Protein AF-F2UYI5-F1 (afdb_monomer_lite)

Foldseek 3Di:
DDDDDDDDDDDDDDDDDDDDDDDDDDDDDDDDDDDDDDDDDDDDDDDDDDDDDDDDDDDDDDDDDDDDDDDDDDDDDDDDDDDDDDDDDDDDDDDDDDDDDDDDDDDDDDDDDDDDDDDDDDDDDDDDDDDDDDDDDDDDDDDDDDDDDDDDDDDDDDDDDDDDDDDDDDDDDDDDDDDDDDDDDDDDDDDDYYDDDDDDDDDDDDDDDDDDDDDDDDDDDDDDDDDPPDDDDDDDDDDDDDPPQLVPQDLDPDDDDFDDDDDDDDDDDDDDDDDDDDDDDDDDDDDDDDDDDDDDDDDDDDPDPDDDDPPFFAWDQLAFWKKKFFLDFLLLFADQDPLLVVLLVVLVVLVVVLVVLLVVQLVVLVVCLVVDDPVLNVLSVQQSVQSVVLHQSPDDPVSLVVDDPVNSVSNVVSNVSSVVSVVSLVVSLVSQVVSLVVLLVSLVVSCVPPCLLLQCLQSPLVLSLCCVVPNQPCVPLSSLLNSSQLSCQRFPHRPFGFSSMAMDRAADAFAWFKDKAFWPVLLQLVLLVLVLVLPLQFLWKKKFFFKDFAFDFDDDPPVVPDDDDDDPDDPGGFIKTWAWDWAAEQQWIFIFIDIDGCPVQVVLVCLLQVPDRIDIGRSVSSLVSCDDPCSSVVVSVCSVVRRMDTAQQDFQPDRRLVSSLRRGHPVVCVVCVVVSVCSSCLRVQSVPDDSNSSSVSQVVVVVVSVVRDPDQRNHPHRHQSMGMHIHANDHHHDCCVLVLVVVVVSLVSVLQLLQKFFALLQLVLLVLCCSRQNAFGKALQVLSSLSNVLPDPVDDPSSVVRVVCLVVDDRHNVRSPAFLDLAAFFRWKKWKKFWWDLEPVCVSVSHGFIEGADIDDLLCQVVLLCDVRNDDVSLVSSLVSNCVQSVHVAEAEAQPLNRIINSSSSSDDSHQHAADPPHHDDPRHDYSSQWMWTADNVRSYIFIAHPVGTHYYGYNGPDPLVSGHRSSSVVVCSHHSIRGDRLQHANNVVVCPDPPDDDDQAKDWDDFDDDSRYTSHFTKIKHFVVVLLVLLDPSLSSVLSSLVVVCVVVVNDQWWWKWFFADDPDPRGPTDDTGIARSNRSSRSSSVNSPDDPRTGMMMTTDSRNDSSGAHDQHPVGRGGHMIMIGMIGGHGPPPPDD

Sequence (1139 aa):
MAAPHHHRPQVPPDRRSDRHPAPAPAGPRAQLGLPGPGRLRVRGRGHGAQLLGRGTPPGGPGLRHGGGDPAGEHPAARVLARHRRRLPGHPHPRTGGGAHVLGDPHRLRRPYRLLPGALPERADHAGPGRHLLRRRRLRTGGGRRLGLDGNGAPGGPDPVRLPAHHARHQPQPPHPVRRRRRGRGGHRLGQPARALHVRAALHPDAPAAAAGPGRHAARGALGLLHLRAGVLSSRTGGLRDEHCMDRLLAVRPLERFPPMTQPVLSRAGASPSQQPQPQPVSAVTPGEPIPSAPTSAVPAPVPAPEPEPPALAQPAVALPTLVRLGGLPVRAVPETSAAVIGTLDYLRRLDEVLDGAADQLLDPLYEIVPTLDKAERRPVLRAKRCVFQGRATDLSEEVLAALPAELRALLERWDALVARKEETRARLAVLVDVDLDRSRELLAAGLDEPGYQEALAIAAPALVSTLAARGRRLEDPRVLRTLYTLATRAALKTSPFSGLTTVNEAGQPSSGRSHRMVATHLAYRILSATAQDLAADGALYLEPAPVRRSYSAAPGPDMAGAYGQYPSREVEAEALTVVGEHEYGNGMVFRQETIQPARWLQETHDALTGGGMHAVLSVRDACERVGGADPRLRLERMLASGAIVPHVPWYRGENPFPLLAASLSPEQQRQWGKDLAWLARLDDAVGAADGPGRAELLNRTVRLAERVFPDGELGERPSGFLYEDRESTRSWVDPLEDAPFEQDVKTLGELADPWVARSHIYDLMVARFVSLFGNGGVCKDPLAFFMTIAHAPDGDQEMLRAAGLDYAAGPNEERAALSGGLSGSPRHLGAFLQPVAPSARTYAAGGGLTVVNAFTNANGSLQARFHRLLGSGFRERLATRIRTSWGTERVLEIQASTECNTGQAVSCGLLPPLGLPGEPGAPEAVPLSSLRLVHDPATSTLFLADDAGPVGLAYLGLTPQYLLGGYLSWLVLLSDPWSRLPPFADHWTSRRRDLNGPLPDEVMHSERTVAGRLVTRRESWTFPAHQIAPLMDRDLTTTLLHMDDLRKQWGIPTEVFVHQHMPSQGATFDQHKPRYVDLTSPVSLLALRGWIDPGAAHISFVEALPARGEALGLTQDGEPTVAEYLVGLQWPKNLGGMA

Radius of gyration: 42.3 Å; chains: 1; bounding box: 132×135×116 Å

Structure (mmCIF, N/CA/C/O backbone):
data_AF-F2UYI5-F1
#
_entry.id   AF-F2UYI5-F1
#
loop_
_atom_site.group_PDB
_atom_site.id
_atom_site.type_symbol
_atom_site.label_atom_id
_atom_site.label_alt_id
_atom_site.label_comp_id
_atom_site.label_asym_id
_atom_site.label_entity_id
_atom_site.label_seq_id
_atom_site.pdbx_PDB_ins_code
_atom_site.Cartn_x
_atom_site.Cartn_y
_atom_site.Cartn_z
_atom_site.occupancy
_atom_site.B_iso_or_equiv
_atom_site.auth_seq_id
_atom_site.auth_comp_id
_atom_site.auth_asym_id
_atom_site.auth_atom_id
_atom_site.pdbx_PDB_model_num
ATOM 1 N N . MET A 1 1 ? 53.682 -23.668 -13.850 1.00 30.06 1 MET A N 1
ATOM 2 C CA . MET A 1 1 ? 55.110 -23.549 -14.242 1.00 30.06 1 MET A CA 1
ATOM 3 C C . MET A 1 1 ? 55.295 -22.275 -15.061 1.00 30.06 1 MET A C 1
ATOM 5 O O . MET A 1 1 ? 54.319 -21.841 -15.649 1.00 30.06 1 MET A O 1
ATOM 9 N N . ALA A 1 2 ? 56.516 -21.728 -15.095 1.00 29.53 2 ALA A N 1
ATOM 10 C CA . ALA A 1 2 ? 57.028 -20.750 -16.072 1.00 29.53 2 ALA A CA 1
ATOM 11 C C . ALA A 1 2 ? 56.199 -19.474 -16.390 1.00 29.53 2 ALA A C 1
ATOM 13 O O . ALA A 1 2 ? 55.377 -19.443 -17.298 1.00 29.53 2 ALA A O 1
ATOM 14 N N . ALA A 1 3 ? 56.564 -18.374 -15.725 1.00 33.53 3 ALA A N 1
ATOM 15 C CA . ALA A 1 3 ? 56.842 -17.084 -16.389 1.00 33.53 3 ALA A CA 1
ATOM 16 C C . ALA A 1 3 ? 58.376 -17.049 -16.719 1.00 33.53 3 ALA A C 1
ATOM 18 O O . ALA A 1 3 ? 59.018 -18.050 -16.374 1.00 33.53 3 ALA A O 1
ATOM 19 N N . PRO A 1 4 ? 59.030 -15.997 -17.291 1.00 60.28 4 PRO A N 1
ATOM 20 C CA . PRO A 1 4 ? 58.614 -14.586 -17.443 1.00 60.28 4 PRO A CA 1
ATOM 21 C C . PRO A 1 4 ? 59.048 -13.894 -18.772 1.00 60.28 4 PRO A C 1
ATOM 23 O O . PRO A 1 4 ? 59.547 -14.550 -19.677 1.00 60.28 4 PRO A O 1
ATOM 26 N N . HIS A 1 5 ? 58.908 -12.557 -18.880 1.00 31.12 5 HIS A N 1
ATOM 27 C CA . HIS A 1 5 ? 60.048 -11.607 -18.989 1.00 31.12 5 HIS A CA 1
ATOM 28 C C . HIS A 1 5 ? 59.608 -10.116 -18.998 1.00 31.12 5 HIS A C 1
ATOM 30 O O . HIS A 1 5 ? 58.429 -9.803 -19.135 1.00 31.12 5 HIS A O 1
ATOM 36 N N . HIS A 1 6 ? 60.560 -9.193 -18.788 1.00 31.39 6 HIS A N 1
ATOM 37 C CA . HIS A 1 6 ? 60.370 -7.731 -18.660 1.00 31.39 6 HIS A CA 1
ATOM 38 C C . HIS A 1 6 ? 60.930 -6.946 -19.866 1.00 31.39 6 HIS A C 1
ATOM 40 O O . HIS A 1 6 ? 61.850 -7.439 -20.508 1.00 31.39 6 HIS A O 1
ATOM 46 N N . HIS A 1 7 ? 60.518 -5.676 -20.056 1.00 28.84 7 HIS A N 1
ATOM 47 C CA . HIS A 1 7 ? 61.419 -4.506 -19.898 1.00 28.84 7 HIS A CA 1
ATOM 48 C C . HIS A 1 7 ? 60.671 -3.141 -19.814 1.00 28.84 7 HIS A C 1
ATOM 50 O O . HIS A 1 7 ? 59.445 -3.093 -19.769 1.00 28.84 7 HIS A O 1
ATOM 56 N N . ARG A 1 8 ? 61.432 -2.045 -19.645 1.00 25.73 8 ARG A N 1
ATOM 57 C CA . ARG A 1 8 ? 61.102 -0.655 -19.205 1.00 25.73 8 ARG A CA 1
ATOM 58 C C . ARG A 1 8 ? 62.235 0.283 -19.729 1.00 25.73 8 ARG A C 1
ATOM 60 O O . ARG A 1 8 ? 63.232 -0.286 -20.178 1.00 25.73 8 ARG A O 1
ATOM 67 N N . PRO A 1 9 ? 62.286 1.620 -19.475 1.00 53.47 9 PRO A N 1
ATOM 68 C CA . PRO A 1 9 ? 61.263 2.685 -19.321 1.00 53.47 9 PRO A CA 1
ATOM 69 C C . PRO A 1 9 ? 61.648 4.014 -20.067 1.00 53.47 9 PRO A C 1
ATOM 71 O O . PRO A 1 9 ? 62.690 4.067 -20.710 1.00 53.47 9 PRO A O 1
ATOM 74 N N . GLN A 1 10 ? 60.916 5.133 -19.874 1.00 25.59 10 GLN A N 1
ATOM 75 C CA . GLN A 1 10 ? 61.497 6.506 -19.817 1.00 25.59 10 GLN A CA 1
ATOM 76 C C . GLN A 1 10 ? 60.583 7.515 -19.067 1.00 25.59 10 GLN A C 1
ATOM 78 O O . GLN A 1 10 ? 59.367 7.343 -19.062 1.00 25.59 10 GLN A O 1
ATOM 83 N N . VAL A 1 11 ? 61.185 8.466 -18.324 1.00 30.56 11 VAL A N 1
ATOM 84 C CA . VAL A 1 11 ? 60.634 9.242 -17.168 1.00 30.56 11 VAL A CA 1
ATOM 85 C C . VAL A 1 11 ? 61.626 10.404 -16.826 1.00 30.56 11 VAL A C 1
ATOM 87 O O . VAL A 1 11 ? 62.795 10.217 -17.171 1.00 30.56 11 VAL A O 1
ATOM 90 N N . PRO A 1 12 ? 61.349 11.467 -16.014 1.00 64.44 12 PRO A N 1
ATOM 91 C CA . PRO A 1 12 ? 60.212 12.399 -15.828 1.00 64.44 12 PRO A CA 1
ATOM 92 C C . PRO A 1 12 ? 60.625 13.835 -16.309 1.00 64.44 12 PRO A C 1
ATOM 94 O O . PRO A 1 12 ? 61.185 13.856 -17.406 1.00 64.44 12 PRO A O 1
ATOM 97 N N . PRO A 1 13 ? 60.412 15.021 -15.648 1.00 54.78 13 PRO A N 1
ATOM 98 C CA . PRO A 1 13 ? 60.265 15.415 -14.209 1.00 54.78 13 PRO A CA 1
ATOM 99 C C . PRO A 1 13 ? 58.814 15.912 -13.871 1.00 54.78 13 PRO A C 1
ATOM 101 O O . PRO A 1 13 ? 57.987 15.887 -14.772 1.00 54.78 13 PRO A O 1
ATOM 104 N N . ASP A 1 14 ? 58.332 16.360 -12.688 1.00 35.00 14 ASP A N 1
ATOM 105 C CA . ASP A 1 14 ? 58.738 16.528 -11.257 1.00 35.00 14 ASP A CA 1
ATOM 106 C C . ASP A 1 14 ? 57.447 16.934 -10.433 1.00 35.00 14 ASP A C 1
ATOM 108 O O . ASP A 1 14 ? 56.398 17.050 -11.058 1.00 35.00 14 ASP A O 1
ATOM 112 N N . ARG A 1 15 ? 57.321 17.219 -9.109 1.00 31.28 15 ARG A N 1
ATOM 113 C CA . ARG A 1 15 ? 58.163 17.139 -7.881 1.00 31.28 15 ARG A CA 1
ATOM 114 C C . ARG A 1 15 ? 57.312 17.132 -6.566 1.00 31.28 15 ARG A C 1
ATOM 116 O O . ARG A 1 15 ? 56.904 18.204 -6.146 1.00 31.28 15 ARG A O 1
ATOM 123 N N . ARG A 1 16 ? 57.228 15.995 -5.838 1.00 29.84 16 ARG A N 1
ATOM 124 C CA . ARG A 1 16 ? 57.155 15.862 -4.335 1.00 29.84 16 ARG A CA 1
ATOM 125 C C . ARG A 1 16 ? 55.966 16.475 -3.530 1.00 29.84 16 ARG A C 1
ATOM 127 O O . ARG A 1 16 ? 55.407 17.485 -3.919 1.00 29.84 16 ARG A O 1
ATOM 134 N N . SER A 1 17 ? 55.589 15.988 -2.331 1.00 28.69 17 SER A N 1
ATOM 135 C CA . SER A 1 17 ? 55.871 14.715 -1.608 1.00 28.69 17 SER A CA 1
ATOM 136 C C . SER A 1 17 ? 55.018 14.556 -0.325 1.00 28.69 17 SER A C 1
ATOM 138 O O . SER A 1 17 ? 54.907 15.522 0.420 1.00 28.69 17 SER A O 1
ATOM 140 N N . ASP A 1 18 ? 54.535 13.329 -0.070 1.00 31.70 18 ASP A N 1
ATOM 141 C CA . ASP A 1 18 ? 54.525 12.494 1.167 1.00 31.70 18 ASP A CA 1
ATOM 142 C C . ASP A 1 18 ? 54.435 13.148 2.588 1.00 31.70 18 ASP A C 1
ATOM 144 O O . ASP A 1 18 ? 55.025 14.190 2.844 1.00 31.70 18 ASP A O 1
ATOM 148 N N . ARG A 1 19 ? 53.834 12.544 3.639 1.00 28.27 19 ARG A N 1
ATOM 149 C CA . ARG A 1 19 ? 53.942 11.137 4.118 1.00 28.27 19 ARG A CA 1
ATOM 150 C C . ARG A 1 19 ? 52.794 10.674 5.047 1.00 28.27 19 ARG A C 1
ATOM 152 O O . ARG A 1 19 ? 52.278 11.460 5.832 1.00 28.27 19 ARG A O 1
ATOM 159 N N . HIS A 1 20 ? 52.554 9.355 5.075 1.00 33.75 20 HIS A N 1
ATOM 160 C CA . HIS A 1 20 ? 51.978 8.590 6.207 1.00 33.75 20 HIS A CA 1
ATOM 161 C C . HIS A 1 20 ? 53.089 7.850 6.997 1.00 33.75 20 HIS A C 1
ATOM 163 O O . HIS A 1 20 ? 54.236 7.822 6.537 1.00 33.75 20 HIS A O 1
ATOM 169 N N . PRO A 1 21 ? 52.787 7.252 8.172 1.00 48.88 21 PRO A N 1
ATOM 170 C CA . PRO A 1 21 ? 52.733 5.775 8.218 1.00 48.88 21 PRO A CA 1
ATOM 171 C C . PRO A 1 21 ? 51.663 5.166 9.169 1.00 48.88 21 PRO A C 1
ATOM 173 O O . PRO A 1 21 ? 50.988 5.871 9.914 1.00 48.88 21 PRO A O 1
ATOM 176 N N . ALA A 1 22 ? 51.555 3.831 9.140 1.00 33.03 22 ALA A N 1
ATOM 177 C CA . ALA A 1 22 ? 50.828 2.921 10.056 1.00 33.03 22 ALA A CA 1
ATOM 178 C C . ALA A 1 22 ? 51.857 1.882 10.633 1.00 33.03 22 ALA A C 1
ATOM 180 O O . ALA A 1 22 ? 53.032 2.059 10.292 1.00 33.03 22 ALA A O 1
ATOM 181 N N . PRO A 1 23 ? 51.547 0.809 11.425 1.00 50.56 23 PRO A N 1
ATOM 182 C CA . PRO A 1 23 ? 50.255 0.174 11.762 1.00 50.56 23 PRO A CA 1
ATOM 183 C C . PRO A 1 23 ? 50.074 -0.232 13.268 1.00 50.56 23 PRO A C 1
ATOM 185 O O . PRO A 1 23 ? 50.649 0.387 14.156 1.00 50.56 23 PRO A O 1
ATOM 188 N N . ALA A 1 24 ? 49.214 -1.232 13.544 1.00 28.88 24 ALA A N 1
ATOM 189 C CA . ALA A 1 24 ? 48.764 -1.775 14.855 1.00 28.88 24 ALA A CA 1
ATOM 190 C C . ALA A 1 24 ? 49.696 -2.914 15.403 1.00 28.88 24 ALA A C 1
ATOM 192 O O . ALA A 1 24 ? 50.794 -3.027 14.854 1.00 28.88 24 ALA A O 1
ATOM 193 N N . PRO A 1 25 ? 49.337 -3.820 16.370 1.00 53.56 25 PRO A N 1
ATOM 194 C CA . PRO A 1 25 ? 48.147 -3.957 17.260 1.00 53.56 25 PRO A CA 1
ATOM 195 C C . PRO A 1 25 ? 48.439 -4.345 18.753 1.00 53.56 25 PRO A C 1
ATOM 197 O O . PRO A 1 25 ? 49.579 -4.652 19.079 1.00 53.56 25 PRO A O 1
ATOM 200 N N . ALA A 1 26 ? 47.412 -4.417 19.638 1.00 29.19 26 ALA A N 1
ATOM 201 C CA . ALA A 1 26 ? 47.289 -5.363 20.792 1.00 29.19 26 ALA A CA 1
ATOM 202 C C . ALA A 1 26 ? 46.059 -5.101 21.719 1.00 29.19 26 ALA A C 1
ATOM 204 O O . ALA A 1 26 ? 45.556 -3.985 21.796 1.00 29.19 26 ALA A O 1
ATOM 205 N N . GLY A 1 27 ? 45.642 -6.126 22.483 1.00 22.97 27 GLY A N 1
ATOM 206 C CA . GLY A 1 27 ? 44.835 -6.065 23.729 1.00 22.97 27 GLY A CA 1
ATOM 207 C C . GLY A 1 27 ? 45.416 -7.068 24.759 1.00 22.97 27 GLY A C 1
ATOM 208 O O . GLY A 1 27 ? 46.560 -7.475 24.543 1.00 22.97 27 GLY A O 1
ATOM 209 N N . PRO A 1 28 ? 44.705 -7.573 25.804 1.00 46.47 28 PRO A N 1
ATOM 210 C CA . PRO A 1 28 ? 43.339 -7.303 26.293 1.00 46.47 28 PRO A CA 1
ATOM 211 C C . PRO A 1 28 ? 43.294 -7.100 27.852 1.00 46.47 28 PRO A C 1
ATOM 213 O O . PRO A 1 28 ? 44.290 -6.672 28.425 1.00 46.47 28 PRO A O 1
ATOM 216 N N . ARG A 1 29 ? 42.192 -7.514 28.531 1.00 27.12 29 ARG A N 1
ATOM 217 C CA . ARG A 1 29 ? 41.865 -7.484 29.999 1.00 27.12 29 ARG A CA 1
ATOM 218 C C . ARG A 1 29 ? 41.248 -6.149 30.486 1.00 27.12 29 ARG A C 1
ATOM 220 O O . ARG A 1 29 ? 41.770 -5.094 30.173 1.00 27.12 29 ARG A O 1
ATOM 227 N N . ALA A 1 30 ? 40.013 -6.123 31.020 1.00 26.12 30 ALA A N 1
ATOM 228 C CA . ALA A 1 30 ? 39.494 -6.594 32.334 1.00 26.12 30 ALA A CA 1
ATOM 229 C C . ALA A 1 30 ? 39.826 -5.607 33.489 1.00 26.12 30 ALA A C 1
ATOM 231 O O . ALA A 1 30 ? 40.910 -5.043 33.482 1.00 26.12 30 ALA A O 1
ATOM 232 N N . GLN A 1 31 ? 38.976 -5.336 34.496 1.00 25.77 31 GLN A N 1
ATOM 233 C CA . GLN A 1 31 ? 37.735 -5.988 34.972 1.00 25.77 31 GLN A CA 1
ATOM 234 C C . GLN A 1 31 ? 36.883 -4.991 35.822 1.00 25.77 31 GLN A C 1
ATOM 236 O O . GLN A 1 31 ? 37.429 -3.990 36.261 1.00 25.77 31 GLN A O 1
ATOM 241 N N . LEU A 1 32 ? 35.595 -5.299 36.080 1.00 25.27 32 LEU A N 1
ATOM 242 C CA . LEU A 1 32 ? 34.733 -4.888 37.232 1.00 25.27 32 LEU A CA 1
ATOM 243 C C . LEU A 1 32 ? 34.791 -3.433 37.793 1.00 25.27 32 LEU A C 1
ATOM 245 O O . LEU A 1 32 ? 35.805 -3.020 38.343 1.00 25.27 32 LEU A O 1
ATOM 249 N N . GLY A 1 33 ? 33.657 -2.699 37.830 1.00 26.42 33 GLY A N 1
ATOM 250 C CA . GLY A 1 33 ? 33.640 -1.346 38.438 1.00 26.42 33 GLY A CA 1
ATOM 251 C C . GLY A 1 33 ? 32.316 -0.557 38.550 1.00 26.42 33 GLY A C 1
ATOM 252 O O . GLY A 1 33 ? 32.336 0.660 38.395 1.00 26.42 33 GLY A O 1
ATOM 253 N N . LEU A 1 34 ? 31.171 -1.195 38.820 1.00 26.25 34 LEU A N 1
ATOM 254 C CA . LEU A 1 34 ? 29.936 -0.511 39.278 1.00 26.25 34 LEU A CA 1
ATOM 255 C C . LEU A 1 34 ? 29.787 -0.654 40.812 1.00 26.25 34 LEU A C 1
ATOM 257 O O . LEU A 1 34 ? 30.351 -1.614 41.341 1.00 26.25 34 LEU A O 1
ATOM 261 N N . PRO A 1 35 ? 28.964 0.153 41.529 1.00 43.47 35 PRO A N 1
ATOM 262 C CA . PRO A 1 35 ? 28.248 1.388 41.150 1.00 43.47 35 PRO A CA 1
ATOM 263 C C . PRO A 1 35 ? 28.497 2.579 42.127 1.00 43.47 35 PRO A C 1
ATOM 265 O O . PRO A 1 35 ? 29.142 2.425 43.159 1.00 43.47 35 PRO A O 1
ATOM 268 N N . GLY A 1 36 ? 27.901 3.758 41.876 1.00 26.53 36 GLY A N 1
ATOM 269 C CA . GLY A 1 36 ? 27.820 4.837 42.885 1.00 26.53 36 GLY A CA 1
ATOM 270 C C . GLY A 1 36 ? 27.296 6.192 42.366 1.00 26.53 36 GLY A C 1
ATOM 271 O O . GLY A 1 36 ? 27.988 6.828 41.575 1.00 26.53 36 GLY A O 1
ATOM 272 N N . PRO A 1 37 ? 26.100 6.671 42.777 1.00 39.00 37 PRO A N 1
ATOM 273 C CA . PRO A 1 37 ? 25.521 7.926 42.279 1.00 39.00 37 PRO A CA 1
ATOM 274 C C . PRO A 1 37 ? 25.807 9.145 43.180 1.00 39.00 37 PRO A C 1
ATOM 276 O O . PRO A 1 37 ? 25.772 9.047 44.404 1.00 39.00 37 PRO A O 1
ATOM 279 N N . GLY A 1 38 ? 25.971 10.334 42.583 1.00 26.03 38 GLY A N 1
ATOM 280 C CA . GLY A 1 38 ? 26.114 11.595 43.325 1.00 26.03 38 GLY A CA 1
ATOM 281 C C . GLY A 1 38 ? 25.758 12.842 42.505 1.00 26.03 38 GLY A C 1
ATOM 282 O O . GLY A 1 38 ? 26.335 13.093 41.451 1.00 26.03 38 GLY A O 1
ATOM 283 N N . ARG A 1 39 ? 24.808 13.652 42.992 1.00 27.47 39 ARG A N 1
ATOM 284 C CA . ARG A 1 39 ? 24.509 15.001 42.462 1.00 27.47 39 ARG A CA 1
ATOM 285 C C . ARG A 1 39 ? 25.388 16.040 43.176 1.00 27.47 39 ARG A C 1
ATOM 287 O O . ARG A 1 39 ? 25.458 15.954 44.393 1.00 27.47 39 ARG A O 1
ATOM 294 N N . LEU A 1 40 ? 25.898 17.063 42.464 1.00 26.67 40 LEU A N 1
ATOM 295 C CA . LEU A 1 40 ? 25.743 18.519 42.759 1.00 26.67 40 LEU A CA 1
ATOM 296 C C . LEU A 1 40 ? 26.864 19.433 42.188 1.00 26.67 40 LEU A C 1
ATOM 298 O O . LEU A 1 40 ? 27.892 19.656 42.808 1.00 26.67 40 LEU A O 1
ATOM 302 N N . ARG A 1 41 ? 26.577 20.045 41.030 1.00 26.19 41 ARG A N 1
ATOM 303 C CA . ARG A 1 41 ? 26.368 21.504 40.822 1.00 26.19 41 ARG A CA 1
ATOM 304 C C . ARG A 1 41 ? 27.351 22.557 41.432 1.00 26.19 41 ARG A C 1
ATOM 306 O O . ARG A 1 41 ? 27.468 22.681 42.643 1.00 26.19 41 ARG A O 1
ATOM 313 N N . VAL A 1 42 ? 27.727 23.520 40.564 1.00 26.80 42 VAL A N 1
ATOM 314 C CA . VAL A 1 42 ? 28.120 24.951 40.788 1.00 26.80 42 VAL A CA 1
ATOM 315 C C . VAL A 1 42 ? 29.631 25.317 40.840 1.00 26.80 42 VAL A C 1
ATOM 317 O O . VAL A 1 42 ? 30.422 24.683 41.522 1.00 26.80 42 VAL A O 1
ATOM 320 N N . ARG A 1 43 ? 29.945 26.470 40.201 1.00 27.25 43 ARG A N 1
ATOM 321 C CA . ARG A 1 43 ? 31.217 27.242 40.062 1.00 27.25 43 ARG A CA 1
ATOM 322 C C . ARG A 1 43 ? 32.178 26.782 38.941 1.00 27.25 43 ARG A C 1
ATOM 324 O O . ARG A 1 43 ? 32.377 25.592 38.774 1.00 27.25 43 ARG A O 1
ATOM 331 N N . GLY A 1 44 ? 32.824 27.664 38.158 1.00 26.16 44 GLY A N 1
ATOM 332 C CA . GLY A 1 44 ? 32.549 29.093 37.876 1.00 26.16 44 GLY A CA 1
ATOM 333 C C . GLY A 1 44 ? 33.786 30.015 37.785 1.00 26.16 44 GLY A C 1
ATOM 334 O O . GLY A 1 44 ? 34.469 30.177 38.789 1.00 26.16 44 GLY A O 1
ATOM 335 N N . ARG A 1 45 ? 33.947 30.723 36.643 1.00 31.55 45 ARG A N 1
ATOM 336 C CA . ARG A 1 45 ? 35.067 31.629 36.233 1.00 31.55 45 ARG A CA 1
ATOM 337 C C . ARG A 1 45 ? 36.404 30.916 35.912 1.00 31.55 45 ARG A C 1
ATOM 339 O O . ARG A 1 45 ? 36.697 29.900 36.522 1.00 31.55 45 ARG A O 1
ATOM 346 N N . GLY A 1 46 ? 37.252 31.409 34.992 1.00 29.30 46 GLY A N 1
ATOM 347 C CA . GLY A 1 46 ? 37.045 32.463 33.974 1.00 29.30 46 GLY A CA 1
ATOM 348 C C . GLY A 1 46 ? 38.340 33.089 33.394 1.00 29.30 46 GLY A C 1
ATOM 349 O O . GLY A 1 46 ? 39.322 33.197 34.116 1.00 29.30 46 GLY A O 1
ATOM 350 N N . HIS A 1 47 ? 38.264 33.592 32.145 1.00 33.62 47 HIS A N 1
ATOM 351 C CA . HIS A 1 47 ? 39.252 34.419 31.391 1.00 33.62 47 HIS A CA 1
ATOM 352 C C . HIS A 1 47 ? 40.591 33.760 30.953 1.00 33.62 47 HIS A C 1
ATOM 354 O O . HIS A 1 47 ? 41.068 32.846 31.610 1.00 33.62 47 HIS A O 1
ATOM 360 N N . GLY A 1 48 ? 41.259 34.188 29.861 1.00 30.47 48 GLY A N 1
ATOM 361 C CA . GLY A 1 48 ? 40.844 35.098 28.764 1.00 30.47 48 GLY A CA 1
ATOM 362 C C . GLY A 1 48 ? 42.004 35.772 27.976 1.00 30.47 48 GLY A C 1
ATOM 363 O O . GLY A 1 48 ? 43.104 35.885 28.501 1.00 30.47 48 GLY A O 1
ATOM 364 N N . ALA A 1 49 ? 41.736 36.259 26.748 1.00 29.16 49 ALA A N 1
ATOM 365 C CA . ALA A 1 49 ? 42.528 37.216 25.925 1.00 29.16 49 ALA A CA 1
ATOM 366 C C . ALA A 1 49 ? 41.595 37.792 24.809 1.00 29.16 49 ALA A C 1
ATOM 368 O O . ALA A 1 49 ? 40.716 37.046 24.387 1.00 29.16 49 ALA A O 1
ATOM 369 N N . GLN A 1 50 ? 41.538 39.065 24.352 1.00 37.12 50 GLN A N 1
ATOM 370 C CA . GLN A 1 50 ? 42.476 40.206 24.131 1.00 37.12 50 GLN A CA 1
ATOM 371 C C . GLN A 1 50 ? 43.201 40.183 22.759 1.00 37.12 50 GLN A C 1
ATOM 373 O O . GLN A 1 50 ? 43.626 39.100 22.380 1.00 37.12 50 GLN A O 1
ATOM 378 N N . LEU A 1 51 ? 43.446 41.255 21.960 1.00 35.94 51 LEU A N 1
ATOM 379 C CA . LEU A 1 51 ? 43.096 42.715 21.778 1.00 35.94 51 LEU A CA 1
ATOM 380 C C . LEU A 1 51 ? 43.552 43.085 20.305 1.00 35.94 51 LEU A C 1
ATOM 382 O O . LEU A 1 51 ? 44.205 42.233 19.713 1.00 35.94 51 LEU A O 1
ATOM 386 N N . LEU A 1 52 ? 43.377 44.206 19.560 1.00 37.69 52 LEU A N 1
ATOM 387 C CA . LEU A 1 52 ? 42.773 45.582 19.512 1.00 37.69 52 LEU A CA 1
ATOM 388 C C . LEU A 1 52 ? 42.715 45.986 17.983 1.00 37.69 52 LEU A C 1
ATOM 390 O O . LEU A 1 52 ? 43.140 45.179 17.166 1.00 37.69 52 LEU A O 1
ATOM 394 N N . GLY A 1 53 ? 42.290 47.152 17.443 1.00 32.81 53 GLY A N 1
ATOM 395 C CA . GLY A 1 53 ? 41.678 48.406 17.939 1.00 32.81 53 GLY A CA 1
ATOM 396 C C . GLY A 1 53 ? 41.944 49.650 17.028 1.00 32.81 53 GLY A C 1
ATOM 397 O O . GLY A 1 53 ? 42.974 49.691 16.368 1.00 32.81 53 GLY A O 1
ATOM 398 N N . ARG A 1 54 ? 41.087 50.701 17.105 1.00 35.47 54 ARG A N 1
ATOM 399 C CA . ARG A 1 54 ? 41.111 52.045 16.415 1.00 35.47 54 ARG A CA 1
ATOM 400 C C . ARG A 1 54 ? 40.572 52.105 14.957 1.00 35.47 54 ARG A C 1
ATOM 402 O O . ARG A 1 54 ? 40.773 51.162 14.211 1.00 35.47 54 ARG A O 1
ATOM 409 N N . GLY A 1 55 ? 39.897 53.180 14.493 1.00 26.14 55 GLY A N 1
ATOM 410 C CA . GLY A 1 55 ? 39.499 54.454 15.147 1.00 26.14 55 GLY A CA 1
ATOM 411 C C . GLY A 1 55 ? 38.468 55.318 14.356 1.00 26.14 55 GLY A C 1
ATOM 412 O O . GLY A 1 55 ? 38.131 54.995 13.224 1.00 26.14 55 GLY A O 1
ATOM 413 N N . THR A 1 56 ? 37.953 56.388 14.986 1.00 37.56 56 THR A N 1
ATOM 414 C CA . THR A 1 56 ? 36.873 57.349 14.573 1.00 37.56 56 THR A CA 1
ATOM 415 C C . THR A 1 56 ? 37.429 58.680 13.979 1.00 37.56 56 THR A C 1
ATOM 417 O O . THR A 1 56 ? 38.660 58.744 13.926 1.00 37.56 56 THR A O 1
ATOM 420 N N . PRO A 1 57 ? 36.671 59.754 13.556 1.00 62.91 57 PRO A N 1
ATOM 421 C CA . PRO A 1 57 ? 35.314 60.267 13.948 1.00 62.91 57 PRO A CA 1
ATOM 422 C C . PRO A 1 57 ? 34.446 60.857 12.762 1.00 62.91 57 PRO A C 1
ATOM 424 O O . PRO A 1 57 ? 34.687 60.443 11.633 1.00 62.91 57 PRO A O 1
ATOM 427 N N . PRO A 1 58 ? 33.518 61.854 12.907 1.00 62.00 58 PRO A N 1
ATOM 428 C CA . PRO A 1 58 ? 32.233 61.913 13.661 1.00 62.00 58 PRO A CA 1
ATOM 429 C C . PRO A 1 58 ? 30.981 62.452 12.875 1.00 62.00 58 PRO A C 1
ATOM 431 O O . PRO A 1 58 ? 31.127 63.117 11.856 1.00 62.00 58 PRO A O 1
ATOM 434 N N . GLY A 1 59 ? 29.763 62.360 13.464 1.00 28.78 59 GLY A N 1
ATOM 435 C CA . GLY A 1 59 ? 28.738 63.444 13.393 1.00 28.78 59 GLY A CA 1
ATOM 436 C C . GLY A 1 59 ? 27.260 63.107 13.050 1.00 28.78 59 GLY A C 1
ATOM 437 O O . GLY A 1 59 ? 26.994 62.508 12.017 1.00 28.78 59 GLY A O 1
ATOM 438 N N . GLY A 1 60 ? 26.289 63.606 13.849 1.00 31.20 60 GLY A N 1
ATOM 439 C CA . GLY A 1 60 ? 24.853 63.756 13.470 1.00 31.20 60 GLY A CA 1
ATOM 440 C C . GLY A 1 60 ? 23.801 62.920 14.263 1.00 31.20 60 GLY A C 1
ATOM 441 O O . GLY A 1 60 ? 24.037 61.728 14.440 1.00 31.20 60 GLY A O 1
ATOM 442 N N . PRO A 1 61 ? 22.651 63.476 14.745 1.00 52.97 61 PRO A N 1
ATOM 443 C CA . PRO A 1 61 ? 21.706 62.759 15.642 1.00 52.97 61 PRO A CA 1
ATOM 444 C C . PRO A 1 61 ? 20.209 62.692 15.211 1.00 52.97 61 PRO A C 1
ATOM 446 O O . PRO A 1 61 ? 19.753 63.519 14.425 1.00 52.97 61 PRO A O 1
ATOM 449 N N . GLY A 1 62 ? 19.393 61.811 15.835 1.00 30.39 62 GLY A N 1
ATOM 450 C CA . GLY A 1 62 ? 17.911 61.884 15.745 1.00 30.39 62 GLY A CA 1
ATOM 451 C C . GLY A 1 62 ? 17.038 60.808 16.452 1.00 30.39 62 GLY A C 1
ATOM 452 O O . GLY A 1 62 ? 16.868 59.716 15.936 1.00 30.39 62 GLY A O 1
ATOM 453 N N . LEU A 1 63 ? 16.388 61.187 17.569 1.00 32.03 63 LEU A N 1
ATOM 454 C CA . LEU A 1 63 ? 15.034 60.775 18.050 1.00 32.03 63 LEU A CA 1
ATOM 455 C C . LEU A 1 63 ? 14.655 59.306 18.440 1.00 32.03 63 LEU A C 1
ATOM 457 O O . LEU A 1 63 ? 13.926 58.616 17.742 1.00 32.03 63 LEU A O 1
ATOM 461 N N . ARG A 1 64 ? 14.987 58.952 19.696 1.00 29.89 64 ARG A N 1
ATOM 462 C CA . ARG A 1 64 ? 14.085 58.552 20.826 1.00 29.89 64 ARG A CA 1
ATOM 463 C C . ARG A 1 64 ? 12.963 57.476 20.705 1.00 29.89 64 ARG A C 1
ATOM 465 O O . ARG A 1 64 ? 11.887 57.770 20.211 1.00 29.89 64 ARG A O 1
ATOM 472 N N . HIS A 1 65 ? 13.173 56.400 21.492 1.00 31.06 65 HIS A N 1
ATOM 473 C CA . HIS A 1 65 ? 12.276 55.716 22.474 1.00 31.06 65 HIS A CA 1
ATOM 474 C C . HIS A 1 65 ? 10.915 55.105 22.044 1.00 31.06 65 HIS A C 1
ATOM 476 O O . HIS A 1 65 ? 10.229 55.622 21.179 1.00 31.06 65 HIS A O 1
ATOM 482 N N . GLY A 1 66 ? 10.415 54.019 22.658 1.00 27.31 66 GLY A N 1
ATOM 483 C CA . GLY A 1 66 ? 10.894 53.227 23.815 1.00 27.31 66 GLY A CA 1
ATOM 484 C C . GLY A 1 66 ? 9.900 53.259 24.992 1.00 27.31 66 GLY A C 1
ATOM 485 O O . GLY A 1 66 ? 9.547 54.346 25.434 1.00 27.31 66 GLY A O 1
ATOM 486 N N . GLY A 1 67 ? 9.445 52.101 25.493 1.00 27.05 67 GLY A N 1
ATOM 487 C CA . GLY A 1 67 ? 8.377 52.008 26.512 1.00 27.05 67 GLY A CA 1
ATOM 488 C C . GLY A 1 67 ? 8.682 51.074 27.692 1.00 27.05 67 GLY A C 1
ATOM 489 O O . GLY A 1 67 ? 9.772 50.510 27.756 1.00 27.05 67 GLY A O 1
ATOM 490 N N . GLY A 1 68 ? 7.705 50.903 28.595 1.00 27.00 68 GLY A N 1
ATOM 491 C CA . GLY A 1 68 ? 7.723 49.929 29.700 1.00 27.00 68 GLY A CA 1
ATOM 492 C C . GLY A 1 68 ? 7.000 50.387 30.983 1.00 27.00 68 GLY A C 1
ATOM 493 O O . GLY A 1 68 ? 7.094 51.557 31.339 1.00 27.00 68 GLY A O 1
ATOM 494 N N . ASP A 1 69 ? 6.368 49.421 31.667 1.00 30.02 69 ASP A N 1
ATOM 495 C CA . ASP A 1 69 ? 6.118 49.334 33.127 1.00 30.02 69 ASP A CA 1
ATOM 496 C C . ASP A 1 69 ? 5.209 50.381 33.849 1.00 30.02 69 ASP A C 1
ATOM 498 O O . ASP A 1 69 ? 4.857 51.413 33.281 1.00 30.02 69 ASP A O 1
ATOM 502 N N . PRO A 1 70 ? 4.778 50.137 35.115 1.00 48.72 70 PRO A N 1
ATOM 503 C CA . PRO A 1 70 ? 4.019 48.952 35.555 1.00 48.72 70 PRO A CA 1
ATOM 504 C C . PRO A 1 70 ? 2.823 49.319 36.495 1.00 48.72 70 PRO A C 1
ATOM 506 O O . PRO A 1 70 ? 2.255 50.404 36.411 1.00 48.72 70 PRO A O 1
ATOM 509 N N . ALA A 1 71 ? 2.393 48.395 37.368 1.00 31.55 71 ALA A N 1
ATOM 510 C CA . ALA A 1 71 ? 1.153 48.460 38.164 1.00 31.55 71 ALA A CA 1
ATOM 511 C C . ALA A 1 71 ? 1.204 49.283 39.480 1.00 31.55 71 ALA A C 1
ATOM 513 O O . ALA A 1 71 ? 2.270 49.526 40.043 1.00 31.55 71 ALA A O 1
ATOM 514 N N . GLY A 1 72 ? 0.017 49.615 40.015 1.00 25.16 72 GLY A N 1
ATOM 515 C CA . GLY A 1 72 ? -0.214 50.188 41.353 1.00 25.16 72 GLY A CA 1
ATOM 516 C C . GLY A 1 72 ? -1.702 50.140 41.761 1.00 25.16 72 GLY A C 1
ATOM 517 O O . GLY A 1 72 ? -2.573 50.107 40.893 1.00 25.16 72 GLY A O 1
ATOM 518 N N . GLU A 1 73 ? -2.001 50.109 43.067 1.00 28.45 73 GLU A N 1
ATOM 519 C CA . GLU A 1 73 ? -3.354 49.897 43.628 1.00 28.45 73 GLU A CA 1
ATOM 520 C C . GLU A 1 73 ? -3.974 51.143 44.313 1.00 28.45 73 GLU A C 1
ATOM 522 O O . GLU A 1 73 ? -3.296 52.132 44.584 1.00 28.45 73 GLU A O 1
ATOM 527 N N . HIS A 1 74 ? -5.251 51.002 44.713 1.00 27.92 74 HIS A N 1
ATOM 528 C CA . HIS A 1 74 ? -5.981 51.786 45.733 1.00 27.92 74 HIS A CA 1
ATOM 529 C C . HIS A 1 74 ? -6.538 53.199 45.356 1.00 27.92 74 HIS A C 1
ATOM 531 O O . HIS A 1 74 ? -6.191 53.744 44.311 1.00 27.92 74 HIS A O 1
ATOM 537 N N . PRO A 1 75 ? -7.565 53.729 46.085 1.00 49.34 75 PRO A N 1
ATOM 538 C CA . PRO A 1 75 ? -8.734 54.316 45.404 1.00 49.34 75 PRO A CA 1
ATOM 539 C C . PRO A 1 75 ? -9.273 55.663 45.951 1.00 49.34 75 PRO A C 1
ATOM 541 O O . PRO A 1 75 ? -9.042 56.040 47.098 1.00 49.34 75 PRO A O 1
ATOM 544 N N . ALA A 1 76 ? -10.143 56.325 45.175 1.00 25.77 76 ALA A N 1
ATOM 545 C CA . ALA A 1 76 ? -11.031 57.393 45.658 1.00 25.77 76 ALA A CA 1
ATOM 546 C C . ALA A 1 76 ? -12.338 57.498 44.836 1.00 25.77 76 ALA A C 1
ATOM 548 O O . ALA A 1 76 ? -12.397 57.086 43.680 1.00 25.77 76 ALA A O 1
ATOM 549 N N . ALA A 1 77 ? -13.390 58.065 45.439 1.00 25.83 77 ALA A N 1
ATOM 550 C CA . ALA A 1 77 ? -14.657 58.438 44.783 1.00 25.83 77 ALA A CA 1
ATOM 551 C C . ALA A 1 77 ? -14.635 59.949 44.396 1.00 25.83 77 ALA A C 1
ATOM 553 O O . ALA A 1 77 ? -13.650 60.619 44.685 1.00 25.83 77 ALA A O 1
ATOM 554 N N . ARG A 1 78 ? -15.648 60.605 43.797 1.00 28.19 78 ARG A N 1
ATOM 555 C CA . ARG A 1 78 ? -17.122 60.486 43.922 1.00 28.19 78 ARG A CA 1
ATOM 556 C C . ARG A 1 78 ? -17.818 61.450 42.919 1.00 28.19 78 ARG A C 1
ATOM 558 O O . ARG A 1 78 ? -17.123 62.268 42.336 1.00 28.19 78 ARG A O 1
ATOM 565 N N . VAL A 1 79 ? -19.170 61.462 42.881 1.00 26.72 79 VAL A N 1
ATOM 566 C CA . VAL A 1 79 ? -20.062 62.525 42.303 1.00 26.72 79 VAL A CA 1
ATOM 567 C C . VAL A 1 79 ? -20.085 62.584 40.757 1.00 26.72 79 VAL A C 1
ATOM 569 O O . VAL A 1 79 ? -19.032 62.624 40.148 1.00 26.72 79 VAL A O 1
ATOM 572 N N . LEU A 1 80 ? -21.204 62.639 40.009 1.00 27.92 80 LEU A N 1
ATOM 573 C CA . LEU A 1 80 ? -22.680 62.485 40.169 1.00 27.92 80 LEU A CA 1
ATOM 574 C C . LEU A 1 80 ? -23.247 62.280 38.720 1.00 27.92 80 LEU A C 1
ATOM 576 O O . LEU A 1 80 ? -22.542 62.614 37.777 1.00 27.92 80 LEU A O 1
ATOM 580 N N . ALA A 1 81 ? -24.457 61.811 38.362 1.00 28.81 81 ALA A N 1
ATOM 581 C CA . ALA A 1 81 ? -25.697 61.324 39.006 1.00 28.81 81 ALA A CA 1
ATOM 582 C C . ALA A 1 81 ? -26.403 60.343 37.987 1.00 28.81 81 ALA A C 1
ATOM 584 O O . ALA A 1 81 ? -25.674 59.631 37.314 1.00 28.81 81 ALA A O 1
ATOM 585 N N . ARG A 1 82 ? -27.729 60.175 37.747 1.00 27.14 82 ARG A N 1
ATOM 586 C CA . ARG A 1 82 ? -29.002 60.720 38.288 1.00 27.14 82 ARG A CA 1
ATOM 587 C C . ARG A 1 82 ? -30.210 59.782 37.976 1.00 27.14 82 ARG A C 1
ATOM 589 O O . ARG A 1 82 ? -30.715 59.793 36.864 1.00 27.14 82 ARG A O 1
ATOM 596 N N . HIS A 1 83 ? -30.758 59.090 38.989 1.00 27.05 83 HIS A N 1
ATOM 597 C CA . HIS A 1 83 ? -32.030 58.307 38.964 1.00 27.05 83 HIS A CA 1
ATOM 598 C C . HIS A 1 83 ? -32.089 57.030 38.078 1.00 27.05 83 HIS A C 1
ATOM 600 O O . HIS A 1 83 ? -31.340 56.901 37.126 1.00 27.05 83 HIS A O 1
ATOM 606 N N . ARG A 1 84 ? -32.943 56.022 38.358 1.00 27.17 84 ARG A N 1
ATOM 607 C CA . ARG A 1 84 ? -34.079 55.896 39.318 1.00 27.17 84 ARG A CA 1
ATOM 608 C C . ARG A 1 84 ? -34.055 54.519 40.045 1.00 27.17 84 ARG A C 1
ATOM 610 O O . ARG A 1 84 ? -33.302 53.637 39.664 1.00 27.17 84 ARG A O 1
ATOM 617 N N . ARG A 1 85 ? -34.827 54.349 41.133 1.00 29.09 85 ARG A N 1
ATOM 618 C CA . ARG A 1 85 ? -34.766 53.193 42.076 1.00 29.09 85 ARG A CA 1
ATOM 619 C C . ARG A 1 85 ? -35.788 52.077 41.765 1.00 29.09 85 ARG A C 1
ATOM 621 O O . ARG A 1 85 ? -36.945 52.433 41.558 1.00 29.09 85 ARG A O 1
ATOM 628 N N . ARG A 1 86 ? -35.444 50.792 41.991 1.00 26.64 86 ARG A N 1
ATOM 629 C CA . ARG A 1 86 ? -35.912 49.935 43.130 1.00 26.64 86 ARG A CA 1
ATOM 630 C C . ARG A 1 86 ? -35.513 48.440 42.991 1.00 26.64 86 ARG A C 1
ATOM 632 O O . ARG A 1 86 ? -35.369 47.929 41.893 1.00 26.64 86 ARG A O 1
ATOM 639 N N . LEU A 1 87 ? -35.398 47.778 44.147 1.00 29.84 87 LEU A N 1
ATOM 640 C CA . LEU A 1 87 ? -35.321 46.330 44.458 1.00 29.84 87 LEU A CA 1
ATOM 641 C C . LEU A 1 87 ? -36.178 46.117 45.745 1.00 29.84 87 LEU A C 1
ATOM 643 O O . LEU A 1 87 ? -36.593 47.148 46.300 1.00 29.84 87 LEU A O 1
ATOM 647 N N . PRO A 1 88 ? -36.403 44.903 46.313 1.00 46.22 88 PRO A N 1
ATOM 648 C CA . PRO A 1 88 ? -36.144 43.516 45.860 1.00 46.22 88 PRO A CA 1
ATOM 649 C C . PRO A 1 88 ? -37.417 42.603 45.922 1.00 46.22 88 PRO A C 1
ATOM 651 O O . PRO A 1 88 ? -38.501 43.100 46.213 1.00 46.22 88 PRO A O 1
ATOM 654 N N . GLY A 1 89 ? -37.278 41.269 45.766 1.00 24.22 89 GLY A N 1
ATOM 655 C CA . GLY A 1 89 ? -38.146 40.285 46.465 1.00 24.22 89 GLY A CA 1
ATOM 656 C C . GLY A 1 89 ? -38.715 39.081 45.675 1.00 24.22 89 GLY A C 1
ATOM 657 O O . GLY A 1 89 ? -39.374 39.254 44.657 1.00 24.22 89 GLY A O 1
ATOM 658 N N . HIS A 1 90 ? -38.540 37.866 46.220 1.00 35.88 90 HIS A N 1
ATOM 659 C CA . HIS A 1 90 ? -39.455 36.705 46.072 1.00 35.88 90 HIS A CA 1
ATOM 660 C C . HIS A 1 90 ? -40.677 36.900 47.020 1.00 35.88 90 HIS A C 1
ATOM 662 O O . HIS A 1 90 ? -40.500 37.666 47.974 1.00 35.88 90 HIS A O 1
ATOM 668 N N . PRO A 1 91 ? -41.873 36.260 46.855 1.00 35.97 91 PRO A N 1
ATOM 669 C CA . PRO A 1 91 ? -42.083 34.839 46.499 1.00 35.97 91 PRO A CA 1
ATOM 670 C C . PRO A 1 91 ? -43.339 34.504 45.628 1.00 35.97 91 PRO A C 1
ATOM 672 O O . PRO A 1 91 ? -43.961 35.373 45.029 1.00 35.97 91 PRO A O 1
ATOM 675 N N . HIS A 1 92 ? -43.700 33.211 45.560 1.00 36.72 92 HIS A N 1
ATOM 676 C CA . HIS A 1 92 ? -45.005 32.644 45.130 1.00 36.72 92 HIS A CA 1
ATOM 677 C C . HIS A 1 92 ? -46.196 33.148 46.004 1.00 36.72 92 HIS A C 1
ATOM 679 O O . HIS A 1 92 ? -45.907 33.586 47.120 1.00 36.72 92 HIS A O 1
ATOM 685 N N . PRO A 1 93 ? -47.507 33.050 45.610 1.00 41.53 93 PRO A N 1
ATOM 686 C CA . PRO A 1 93 ? -48.137 31.874 44.964 1.00 41.53 93 PRO A CA 1
ATOM 687 C C . PRO A 1 93 ? -49.359 32.117 44.010 1.00 41.53 93 PRO A C 1
ATOM 689 O O . PRO A 1 93 ? -49.540 33.188 43.446 1.00 41.53 93 PRO A O 1
ATOM 692 N N . ARG A 1 94 ? -50.145 31.032 43.834 1.00 26.12 94 ARG A N 1
ATOM 693 C CA . ARG A 1 94 ? -51.498 30.774 43.253 1.00 26.12 94 ARG A CA 1
ATOM 694 C C . ARG A 1 94 ? -52.569 31.906 43.419 1.00 26.12 94 ARG A C 1
ATOM 696 O O . ARG A 1 94 ? -52.365 32.790 44.236 1.00 26.12 94 ARG A O 1
ATOM 703 N N . THR A 1 95 ? -53.764 31.928 42.780 1.00 27.66 95 THR A N 1
ATOM 704 C CA . THR A 1 95 ? -54.636 30.842 42.227 1.00 27.66 95 THR A CA 1
ATOM 705 C C . THR A 1 95 ? -55.785 31.349 41.312 1.00 27.66 95 THR A C 1
ATOM 707 O O . THR A 1 95 ? -56.289 32.434 41.567 1.00 27.66 95 THR A O 1
ATOM 710 N N . GLY A 1 96 ? -56.316 30.476 40.427 1.00 25.25 96 GLY A N 1
ATOM 711 C CA . GLY A 1 96 ? -57.762 30.336 40.082 1.00 25.25 96 GLY A CA 1
ATOM 712 C C . GLY A 1 96 ? -58.393 31.341 39.095 1.00 25.25 96 GLY A C 1
ATOM 713 O O . GLY A 1 96 ? -57.947 32.475 39.013 1.00 25.25 96 GLY A O 1
ATOM 714 N N . GLY A 1 97 ? -59.437 31.021 38.310 1.00 23.58 97 GLY A N 1
ATOM 715 C CA . GLY A 1 97 ? -60.204 29.781 38.015 1.00 23.58 97 GLY A CA 1
ATOM 716 C C . GLY A 1 97 ? -61.234 30.091 36.887 1.00 23.58 97 GLY A C 1
ATOM 717 O O . GLY A 1 97 ? -61.298 31.240 36.466 1.00 23.58 97 GLY A O 1
ATOM 718 N N . GLY A 1 98 ? -62.070 29.208 36.316 1.00 24.44 98 GLY A N 1
ATOM 719 C CA . GLY A 1 98 ? -62.289 27.754 36.436 1.00 24.44 98 GLY A CA 1
ATOM 720 C C . GLY A 1 98 ? -63.775 27.387 36.176 1.00 24.44 98 GLY A C 1
ATOM 721 O O . GLY A 1 98 ? -64.628 28.045 36.758 1.00 24.44 98 GLY A O 1
ATOM 722 N N . ALA A 1 99 ? -64.102 26.377 35.340 1.00 24.16 99 ALA A N 1
ATOM 723 C CA . ALA A 1 99 ? -65.453 25.767 35.214 1.00 24.16 99 ALA A CA 1
ATOM 724 C C . ALA A 1 99 ? -65.510 24.519 34.280 1.00 24.16 99 ALA A C 1
ATOM 726 O O . ALA A 1 99 ? -64.965 24.568 33.187 1.00 24.16 99 ALA A O 1
ATOM 727 N N . HIS A 1 100 ? -66.199 23.453 34.732 1.00 25.52 100 HIS A N 1
ATOM 728 C CA . HIS A 1 100 ? -67.201 22.574 34.058 1.00 25.52 100 HIS A CA 1
ATOM 729 C C . HIS A 1 100 ? -67.133 22.169 32.550 1.00 25.52 100 HIS A C 1
ATOM 731 O O . HIS A 1 100 ? -66.772 22.977 31.709 1.00 25.52 100 HIS A O 1
ATOM 737 N N . VAL A 1 101 ? -67.642 21.002 32.087 1.00 24.11 101 VAL A N 1
ATOM 738 C CA . VAL A 1 101 ? -67.943 19.660 32.678 1.00 24.11 101 VAL A CA 1
ATOM 739 C C . VAL A 1 101 ? -68.305 18.651 31.541 1.00 24.11 101 VAL A C 1
ATOM 741 O O . VAL A 1 101 ? -68.809 19.107 30.528 1.00 24.11 101 VAL A O 1
ATOM 744 N N . LEU A 1 102 ? -68.090 17.329 31.741 1.00 23.27 102 LEU A N 1
ATOM 745 C CA . LEU A 1 102 ? -68.639 16.108 31.053 1.00 23.27 102 LEU A CA 1
ATOM 746 C C . LEU A 1 102 ? -68.855 16.058 29.504 1.00 23.27 102 LEU A C 1
ATOM 748 O O . LEU A 1 102 ? -69.361 16.985 28.892 1.00 23.27 102 LEU A O 1
ATOM 752 N N . GLY A 1 103 ? -68.624 14.928 28.811 1.00 22.75 103 GLY A N 1
ATOM 753 C CA . GLY A 1 103 ? -68.146 13.607 29.263 1.00 22.75 103 GLY A CA 1
ATOM 754 C C . GLY A 1 103 ? -68.145 12.513 28.164 1.00 22.75 103 GLY A C 1
ATOM 755 O O . GLY A 1 103 ? -68.667 12.722 27.073 1.00 22.75 103 GLY A O 1
ATOM 756 N N . ASP A 1 104 ? -67.560 11.347 28.475 1.00 29.39 104 ASP A N 1
ATOM 757 C CA . ASP A 1 104 ? -67.634 10.067 27.721 1.00 29.39 104 ASP A CA 1
ATOM 758 C C . ASP A 1 104 ? -68.843 9.238 28.229 1.00 29.39 104 ASP A C 1
ATOM 760 O O . ASP A 1 104 ? -69.241 9.426 29.386 1.00 29.39 104 ASP A O 1
ATOM 764 N N . PRO A 1 105 ? -69.455 8.334 27.429 1.00 33.41 105 PRO A N 1
ATOM 765 C CA . PRO A 1 105 ? -69.197 6.911 27.702 1.00 33.41 105 PRO A CA 1
ATOM 766 C C . PRO A 1 105 ? -69.265 5.942 26.491 1.00 33.41 105 PRO A C 1
ATOM 768 O O . PRO A 1 105 ? -70.316 5.699 25.903 1.00 33.41 105 PRO A O 1
ATOM 771 N N . HIS A 1 106 ? -68.167 5.219 26.265 1.00 24.58 106 HIS A N 1
ATOM 772 C CA . HIS A 1 106 ? -68.072 3.749 26.399 1.00 24.58 106 HIS A CA 1
ATOM 773 C C . HIS A 1 106 ? -69.229 2.807 25.918 1.00 24.58 106 HIS A C 1
ATOM 775 O O . HIS A 1 106 ? -70.320 2.807 26.484 1.00 24.58 106 HIS A O 1
ATOM 781 N N . ARG A 1 107 ? -68.835 1.770 25.131 1.00 24.34 107 ARG A N 1
ATOM 782 C CA . ARG A 1 107 ? -68.927 0.285 25.396 1.00 24.34 107 ARG A CA 1
ATOM 783 C C . ARG A 1 107 ? -69.710 -0.671 24.444 1.00 24.34 107 ARG A C 1
ATOM 785 O O . ARG A 1 107 ? -70.820 -0.409 24.017 1.00 24.34 107 ARG A O 1
ATOM 792 N N . LEU A 1 108 ? -69.155 -1.905 24.363 1.00 22.41 108 LEU A N 1
ATOM 793 C CA . LEU A 1 108 ? -69.781 -3.250 24.183 1.00 22.41 108 LEU A CA 1
ATOM 794 C C . LEU A 1 108 ? -70.315 -3.734 22.802 1.00 22.41 108 LEU A C 1
ATOM 796 O O . LEU A 1 108 ? -71.430 -3.390 22.432 1.00 22.41 108 LEU A O 1
ATOM 800 N N . ARG A 1 109 ? -69.688 -4.791 22.219 1.00 23.17 109 ARG A N 1
ATOM 801 C CA . ARG A 1 109 ? -70.208 -6.202 22.224 1.00 23.17 109 ARG A CA 1
ATOM 802 C C . ARG A 1 109 ? -69.290 -7.285 21.578 1.00 23.17 109 ARG A C 1
ATOM 804 O O . ARG A 1 109 ? -68.320 -6.989 20.896 1.00 23.17 109 ARG A O 1
ATOM 811 N N . ARG A 1 110 ? -69.624 -8.551 21.892 1.00 22.16 110 ARG A N 1
ATOM 812 C CA . ARG A 1 110 ? -69.213 -9.909 21.394 1.00 22.16 110 ARG A CA 1
ATOM 813 C C . ARG A 1 110 ? -70.531 -10.645 20.968 1.00 22.16 110 ARG A C 1
ATOM 815 O O . ARG A 1 110 ? -71.553 -9.961 21.084 1.00 22.16 110 ARG A O 1
ATOM 822 N N . PRO A 1 111 ? -70.641 -11.972 20.642 1.00 38.84 111 PRO A N 1
ATOM 823 C CA . PRO A 1 111 ? -69.691 -13.114 20.483 1.00 38.84 111 PRO A CA 1
ATOM 824 C C . PRO A 1 111 ? -69.656 -13.599 18.994 1.00 38.84 111 PRO A C 1
ATOM 826 O O . PRO A 1 111 ? -69.739 -12.711 18.159 1.00 38.84 111 PRO A O 1
ATOM 829 N N . TYR A 1 112 ? -69.473 -14.845 18.490 1.00 23.67 112 TYR A N 1
ATOM 830 C CA . TYR A 1 112 ? -69.325 -16.278 18.914 1.00 23.67 112 TYR A CA 1
ATOM 831 C C . TYR A 1 112 ? -68.242 -16.966 18.013 1.00 23.67 112 TYR A C 1
ATOM 833 O O . TYR A 1 112 ? -67.821 -16.336 17.052 1.00 23.67 112 TYR A O 1
ATOM 841 N N . ARG A 1 113 ? -67.660 -18.176 18.195 1.00 22.70 113 ARG A N 1
ATOM 842 C CA . ARG A 1 113 ? -67.808 -19.377 19.075 1.00 22.70 113 ARG A CA 1
ATOM 843 C C . ARG A 1 113 ? -68.698 -20.553 18.582 1.00 22.70 113 ARG A C 1
ATOM 845 O O . ARG A 1 113 ? -69.816 -20.669 19.073 1.00 22.70 113 ARG A O 1
ATOM 852 N N . LEU A 1 114 ? -68.142 -21.505 17.802 1.00 24.64 114 LEU A N 1
ATOM 853 C CA . LEU A 1 114 ? -68.595 -22.922 17.714 1.00 24.64 114 LEU A CA 1
ATOM 854 C C . LEU A 1 114 ? -67.438 -23.934 17.446 1.00 24.64 114 LEU A C 1
ATOM 856 O O . LEU A 1 114 ? -66.385 -23.556 16.945 1.00 24.64 114 LEU A O 1
ATOM 860 N N . LEU A 1 115 ? -67.662 -25.196 17.840 1.00 21.47 115 LEU A N 1
ATOM 861 C CA . LEU A 1 115 ? -66.862 -26.454 17.739 1.00 21.47 115 LEU A CA 1
ATOM 862 C C . LEU A 1 115 ? -67.831 -27.560 17.204 1.00 21.47 115 LEU A C 1
ATOM 864 O O . LEU A 1 115 ? -69.000 -27.189 17.048 1.00 21.47 115 LEU A O 1
ATOM 868 N N . PRO A 1 116 ? -67.498 -28.864 16.961 1.00 31.61 116 PRO A N 1
ATOM 869 C CA . PRO A 1 116 ? -66.331 -29.717 17.328 1.00 31.61 116 PRO A CA 1
ATOM 870 C C . PRO A 1 116 ? -65.735 -30.486 16.094 1.00 31.61 116 PRO A C 1
ATOM 872 O O . PRO A 1 116 ? -66.005 -30.064 14.977 1.00 31.61 116 PRO A O 1
ATOM 875 N N . GLY A 1 117 ? -64.941 -31.580 16.134 1.00 23.86 117 GLY A N 1
ATOM 876 C CA . GLY A 1 117 ? -64.192 -32.341 17.170 1.00 23.86 117 GLY A CA 1
ATOM 877 C C . GLY A 1 117 ? -63.890 -33.809 16.744 1.00 23.86 117 GLY A C 1
ATOM 878 O O . GLY A 1 117 ? -64.316 -34.204 15.667 1.00 23.86 117 GLY A O 1
ATOM 879 N N . ALA A 1 118 ? -63.225 -34.601 17.617 1.00 24.64 118 ALA A N 1
ATOM 880 C CA . ALA A 1 118 ? -62.780 -36.020 17.459 1.00 24.64 118 ALA A CA 1
ATOM 881 C C . ALA A 1 118 ? -61.612 -36.259 16.449 1.00 24.64 118 ALA A C 1
ATOM 883 O O . ALA A 1 118 ? -61.641 -35.700 15.362 1.00 24.64 118 ALA A O 1
ATOM 884 N N . LEU A 1 119 ? -60.459 -36.888 16.775 1.00 27.95 119 LEU A N 1
ATOM 885 C CA . LEU A 1 119 ? -60.102 -38.207 17.387 1.00 27.95 119 LEU A CA 1
ATOM 886 C C . LEU A 1 119 ? -60.118 -39.372 16.364 1.00 27.95 119 LEU A C 1
ATOM 888 O O . LEU A 1 119 ? -60.992 -39.336 15.501 1.00 27.95 119 LEU A O 1
ATOM 892 N N . PRO A 1 120 ? -59.258 -40.424 16.459 1.00 38.59 120 PRO A N 1
ATOM 893 C CA . PRO A 1 120 ? -58.201 -40.761 17.453 1.00 38.59 120 PRO A CA 1
ATOM 894 C C . PRO A 1 120 ? -56.822 -41.047 16.722 1.00 38.59 120 PRO A C 1
ATOM 896 O O . PRO A 1 120 ? -56.706 -40.634 15.575 1.00 38.59 120 PRO A O 1
ATOM 899 N N . GLU A 1 121 ? -55.717 -41.687 17.179 1.00 27.41 121 GLU A N 1
ATOM 900 C CA . GLU A 1 121 ? -55.101 -42.035 18.489 1.00 27.41 121 GLU A CA 1
ATOM 901 C C . GLU A 1 121 ? -53.593 -42.479 18.374 1.00 27.41 121 GLU A C 1
ATOM 903 O O . GLU A 1 121 ? -53.037 -42.441 17.284 1.00 27.41 121 GLU A O 1
ATOM 908 N N . ARG A 1 122 ? -52.972 -42.855 19.524 1.00 27.69 122 ARG A N 1
ATOM 909 C CA . ARG A 1 122 ? -51.955 -43.913 19.882 1.00 27.69 122 ARG A CA 1
ATOM 910 C C . ARG A 1 122 ? -50.957 -44.533 18.852 1.00 27.69 122 ARG A C 1
ATOM 912 O O . ARG A 1 122 ? -51.247 -44.622 17.672 1.00 27.69 122 ARG A O 1
ATOM 919 N N . ALA A 1 123 ? -49.788 -45.080 19.248 1.00 29.16 123 ALA A N 1
ATOM 920 C CA . ALA A 1 123 ? -49.152 -45.262 20.576 1.00 29.16 123 ALA A CA 1
ATOM 921 C C . ALA A 1 123 ? -47.621 -45.539 20.494 1.00 29.16 123 ALA A C 1
ATOM 923 O O . ALA A 1 123 ? -47.179 -46.135 19.521 1.00 29.16 123 ALA A O 1
ATOM 924 N N . ASP A 1 124 ? -46.894 -45.131 21.552 1.00 28.72 124 ASP A N 1
ATOM 925 C CA . ASP A 1 124 ? -45.813 -45.826 22.313 1.00 28.72 124 ASP A CA 1
ATOM 926 C C . ASP A 1 124 ? -44.624 -46.539 21.605 1.00 28.72 124 ASP A C 1
ATOM 928 O O . ASP A 1 124 ? -44.730 -47.027 20.491 1.00 28.72 124 ASP A O 1
ATOM 932 N N . HIS A 1 125 ? -43.412 -46.667 22.174 1.00 29.89 125 HIS A N 1
ATOM 933 C CA . HIS A 1 125 ? -42.814 -46.319 23.490 1.00 29.89 125 HIS A CA 1
ATOM 934 C C . HIS A 1 125 ? -41.273 -46.092 23.267 1.00 29.89 125 HIS A C 1
ATOM 936 O O . HIS A 1 125 ? -40.827 -46.191 22.127 1.00 29.89 125 HIS A O 1
ATOM 942 N N . ALA A 1 126 ? -40.338 -45.788 24.187 1.00 25.73 126 ALA A N 1
ATOM 943 C CA . ALA A 1 126 ? -40.307 -45.623 25.650 1.00 25.73 126 ALA A CA 1
ATOM 944 C C . ALA A 1 126 ? -39.185 -44.611 26.083 1.00 25.73 126 ALA A C 1
ATOM 946 O O . ALA A 1 126 ? -39.258 -43.419 25.794 1.00 25.73 126 ALA A O 1
ATOM 947 N N . GLY A 1 127 ? -38.142 -45.100 26.774 1.00 23.25 127 GLY A N 1
ATOM 948 C CA . GLY A 1 127 ? -36.886 -44.481 27.249 1.00 23.25 127 GLY A CA 1
ATOM 949 C C . GLY A 1 127 ? -36.067 -45.577 27.974 1.00 23.25 127 GLY A C 1
ATOM 950 O O . GLY A 1 127 ? -36.361 -46.747 27.718 1.00 23.25 127 GLY A O 1
ATOM 951 N N . PRO A 1 128 ? -35.139 -45.296 28.922 1.00 39.19 128 PRO A N 1
ATOM 952 C CA . PRO A 1 128 ? -34.566 -44.022 29.393 1.00 39.19 128 PRO A CA 1
ATOM 953 C C . PRO A 1 128 ? -33.020 -43.964 29.179 1.00 39.19 128 PRO A C 1
ATOM 955 O O . PRO A 1 128 ? -32.440 -44.890 28.636 1.00 39.19 128 PRO A O 1
ATOM 958 N N . GLY A 1 129 ? -32.260 -42.938 29.589 1.00 28.27 129 GLY A N 1
ATOM 959 C CA . GLY A 1 129 ? -32.611 -41.588 30.047 1.00 28.27 129 GLY A CA 1
ATOM 960 C C . GLY A 1 129 ? -31.416 -40.835 30.666 1.00 28.27 129 GLY A C 1
ATOM 961 O O . GLY A 1 129 ? -30.359 -41.421 30.829 1.00 28.27 129 GLY A O 1
ATOM 962 N N . ARG A 1 130 ? -31.676 -39.575 31.079 1.00 30.88 130 ARG A N 1
ATOM 963 C CA . ARG A 1 130 ? -31.099 -38.845 32.247 1.00 30.88 130 ARG A CA 1
ATOM 964 C C . ARG A 1 130 ? -29.575 -38.576 32.253 1.00 30.88 130 ARG A C 1
ATOM 966 O O . ARG A 1 130 ? -28.789 -39.473 32.029 1.00 30.88 130 ARG A O 1
ATOM 973 N N . HIS A 1 131 ? -29.052 -37.386 32.569 1.00 29.48 131 HIS A N 1
ATOM 974 C CA . HIS A 1 131 ? -29.521 -36.091 33.128 1.00 29.48 131 HIS A CA 1
ATOM 975 C C . HIS A 1 131 ? -28.461 -35.010 32.709 1.00 29.48 131 HIS A C 1
ATOM 977 O O . HIS A 1 131 ? -27.420 -35.422 32.215 1.00 29.48 131 HIS A O 1
ATOM 983 N N . LEU A 1 132 ? -28.492 -33.668 32.857 1.00 29.80 132 LEU A N 1
ATOM 984 C CA . LEU A 1 132 ? -29.367 -32.485 33.134 1.00 29.80 132 LEU A CA 1
ATOM 985 C C . LEU A 1 132 ? -28.400 -31.252 32.970 1.00 29.80 132 LEU A C 1
ATOM 987 O O . LEU A 1 132 ? -27.203 -31.471 33.090 1.00 29.80 132 LEU A O 1
ATOM 991 N N . LEU A 1 133 ? -28.675 -29.954 32.730 1.00 29.03 133 LEU A N 1
ATOM 992 C CA . LEU A 1 133 ? -29.777 -28.981 32.488 1.00 29.03 133 LEU A CA 1
ATOM 993 C C . LEU A 1 133 ? -29.105 -27.736 31.791 1.00 29.03 133 LEU A C 1
ATOM 995 O O . LEU A 1 133 ? -27.897 -27.760 31.607 1.00 29.03 133 LEU A O 1
ATOM 999 N N . ARG A 1 134 ? -29.717 -26.611 31.363 1.00 26.09 134 ARG A N 1
ATOM 1000 C CA . ARG A 1 134 ? -31.111 -26.115 31.311 1.00 26.09 134 ARG A CA 1
ATOM 1001 C C . ARG A 1 134 ? -31.295 -25.199 30.073 1.00 26.09 134 ARG A C 1
ATOM 1003 O O . ARG A 1 134 ? -30.654 -24.165 29.968 1.00 26.09 134 ARG A O 1
ATOM 1010 N N . ARG A 1 135 ? -32.256 -25.506 29.194 1.00 26.30 135 ARG A N 1
ATOM 1011 C CA . ARG A 1 135 ? -32.979 -24.511 28.366 1.00 26.30 135 ARG A CA 1
ATOM 1012 C C . ARG A 1 135 ? -34.481 -24.777 28.566 1.00 26.30 135 ARG A C 1
ATOM 1014 O O . ARG A 1 135 ? -34.933 -25.875 28.238 1.00 26.30 135 ARG A O 1
ATOM 1021 N N . ARG A 1 136 ? -35.254 -23.819 29.107 1.00 27.66 136 ARG A N 1
ATOM 1022 C CA . ARG A 1 136 ? -36.735 -23.773 28.966 1.00 27.66 136 ARG A CA 1
ATOM 1023 C C . ARG A 1 136 ? -36.962 -23.415 27.478 1.00 27.66 136 ARG A C 1
ATOM 1025 O O . ARG A 1 136 ? -36.550 -22.339 27.078 1.00 27.66 136 ARG A O 1
ATOM 1032 N N . ARG A 1 137 ? -37.360 -24.274 26.526 1.00 26.30 137 ARG A N 1
ATOM 1033 C CA . ARG A 1 137 ? -38.436 -25.289 26.405 1.00 26.30 137 ARG A CA 1
ATOM 1034 C C . ARG A 1 137 ? -39.855 -24.721 26.517 1.00 26.30 137 ARG A C 1
ATOM 1036 O O . ARG A 1 137 ? -40.407 -24.657 27.607 1.00 26.30 137 ARG A O 1
ATOM 1043 N N . LEU A 1 138 ? -40.470 -24.492 25.352 1.00 28.27 138 LEU A N 1
ATOM 1044 C CA . LEU A 1 138 ? -41.914 -24.616 25.125 1.00 28.27 138 LEU A CA 1
ATOM 1045 C C . LEU A 1 138 ? -42.177 -25.498 23.885 1.00 28.27 138 LEU A C 1
ATOM 1047 O O . LEU A 1 138 ? -41.869 -25.131 22.755 1.00 28.27 138 LEU A O 1
ATOM 1051 N N . ARG A 1 139 ? -42.713 -26.695 24.137 1.00 28.27 139 ARG A N 1
ATOM 1052 C CA . ARG A 1 139 ? -43.370 -27.677 23.242 1.00 28.27 139 ARG A CA 1
ATOM 1053 C C . ARG A 1 139 ? -44.186 -28.569 24.194 1.00 28.27 139 ARG A C 1
ATOM 1055 O O . ARG A 1 139 ? -43.726 -28.784 25.311 1.00 28.27 139 ARG A O 1
ATOM 1062 N N . THR A 1 140 ? -45.374 -29.069 23.870 1.00 26.67 140 THR A N 1
ATOM 1063 C CA . THR A 1 140 ? -45.812 -29.820 22.669 1.00 26.67 140 THR A CA 1
ATOM 1064 C C . THR A 1 140 ? -47.279 -29.487 22.301 1.00 26.67 140 THR A C 1
ATOM 1066 O O . THR A 1 140 ? -47.922 -28.749 23.037 1.00 26.67 140 THR A O 1
ATOM 1069 N N . GLY A 1 141 ? -47.896 -29.956 21.202 1.00 26.42 141 GLY A N 1
ATOM 1070 C CA . GLY A 1 141 ? -47.440 -30.700 20.001 1.00 26.42 141 GLY A CA 1
ATOM 1071 C C . GLY A 1 141 ? -47.883 -29.969 18.706 1.00 26.42 141 GLY A C 1
ATOM 1072 O O . GLY A 1 141 ? -48.222 -28.796 18.784 1.00 26.42 141 GLY A O 1
ATOM 1073 N N . GLY A 1 142 ? -47.872 -30.511 17.477 1.00 27.73 142 GLY A N 1
ATOM 1074 C CA . GLY A 1 142 ? -47.662 -31.887 16.984 1.00 27.73 142 GLY A CA 1
ATOM 1075 C C . GLY A 1 142 ? -48.996 -32.582 16.635 1.00 27.73 142 GLY A C 1
ATOM 1076 O O . GLY A 1 142 ? -49.832 -32.656 17.524 1.00 27.73 142 GLY A O 1
ATOM 1077 N N . GLY A 1 143 ? -49.272 -33.128 15.434 1.00 26.81 143 GLY A N 1
ATOM 1078 C CA . GLY A 1 143 ? -48.544 -33.179 14.139 1.00 26.81 143 GLY A CA 1
ATOM 1079 C C . GLY A 1 143 ? -49.109 -32.226 13.054 1.00 26.81 143 GLY A C 1
ATOM 1080 O O . GLY A 1 143 ? -49.976 -31.426 13.370 1.00 26.81 143 GLY A O 1
ATOM 1081 N N . ARG A 1 144 ? -48.618 -32.122 11.799 1.00 27.78 144 ARG A N 1
ATOM 1082 C CA . ARG A 1 144 ? -48.036 -33.097 10.827 1.00 27.78 144 ARG A CA 1
ATOM 1083 C C . ARG A 1 144 ? -49.074 -34.117 10.294 1.00 27.78 144 ARG A C 1
ATOM 1085 O O . ARG A 1 144 ? -49.754 -34.704 11.118 1.00 27.78 144 ARG A O 1
ATOM 1092 N N . ARG A 1 145 ? -49.177 -34.409 8.977 1.00 26.58 145 ARG A N 1
ATOM 1093 C CA . ARG A 1 145 ? -48.428 -33.930 7.774 1.00 26.58 145 ARG A CA 1
ATOM 1094 C C . ARG A 1 145 ? -49.134 -34.347 6.453 1.00 26.58 145 ARG A C 1
ATOM 1096 O O . ARG A 1 145 ? -49.929 -35.271 6.505 1.00 26.58 145 ARG A O 1
ATOM 1103 N N . LEU A 1 146 ? -48.655 -33.808 5.312 1.00 24.16 146 LEU A N 1
ATOM 1104 C CA . LEU A 1 146 ? -48.877 -34.255 3.908 1.00 24.16 146 LEU A CA 1
ATOM 1105 C C . LEU A 1 146 ? -50.310 -34.046 3.372 1.00 24.16 146 LEU A C 1
ATOM 1107 O O . LEU A 1 146 ? -51.258 -34.104 4.140 1.00 24.16 146 LEU A O 1
ATOM 1111 N N . GLY A 1 147 ? -50.548 -33.789 2.082 1.00 22.00 147 GLY A N 1
ATOM 1112 C CA . GLY A 1 147 ? -49.692 -33.384 0.943 1.00 22.00 147 GLY A CA 1
ATOM 1113 C C . GLY A 1 147 ? -50.547 -32.499 0.004 1.00 22.00 147 GLY A C 1
ATOM 1114 O O . GLY A 1 147 ? -51.623 -32.087 0.423 1.00 22.00 147 GLY A O 1
ATOM 1115 N N . LEU A 1 148 ? -50.211 -32.174 -1.245 1.00 22.06 148 LEU A N 1
ATOM 1116 C CA . LEU A 1 148 ? -49.006 -32.301 -2.080 1.00 22.06 148 LEU A CA 1
ATOM 1117 C C . LEU A 1 148 ? -49.264 -31.426 -3.339 1.00 22.06 148 LEU A C 1
ATOM 1119 O O . LEU A 1 148 ? -50.424 -31.253 -3.702 1.00 22.06 148 LEU A O 1
ATOM 1123 N N . ASP A 1 149 ? -48.208 -30.947 -4.007 1.00 22.30 149 ASP A N 1
ATOM 1124 C CA . ASP A 1 149 ? -48.220 -30.376 -5.375 1.00 22.30 149 ASP A CA 1
ATOM 1125 C C . ASP A 1 149 ? -49.119 -29.141 -5.666 1.00 22.30 149 ASP A C 1
ATOM 1127 O O . ASP A 1 149 ? -49.884 -28.677 -4.825 1.00 22.30 149 ASP A O 1
ATOM 1131 N N . GLY A 1 150 ? -48.995 -28.565 -6.877 1.00 22.14 150 GLY A N 1
ATOM 1132 C CA . GLY A 1 150 ? -49.948 -27.566 -7.408 1.00 22.14 150 GLY A CA 1
ATOM 1133 C C . GLY A 1 150 ? -49.363 -26.240 -7.921 1.00 22.14 150 GLY A C 1
ATOM 1134 O O . GLY A 1 150 ? -49.583 -25.188 -7.329 1.00 22.14 150 GLY A O 1
ATOM 1135 N N . ASN A 1 151 ? -48.661 -26.268 -9.059 1.00 22.02 151 ASN A N 1
ATOM 1136 C CA . ASN A 1 151 ? -48.270 -25.064 -9.814 1.00 22.02 151 ASN A CA 1
ATOM 1137 C C . ASN A 1 151 ? -49.479 -24.210 -10.267 1.00 22.02 151 ASN A C 1
ATOM 1139 O O . ASN A 1 151 ? -50.530 -24.765 -10.574 1.00 22.02 151 ASN A O 1
ATOM 1143 N N . GLY A 1 152 ? -49.250 -22.917 -10.557 1.00 22.30 152 GLY A N 1
ATOM 1144 C CA . GLY A 1 152 ? -49.709 -22.392 -11.860 1.00 22.30 152 GLY A CA 1
ATOM 1145 C C . GLY A 1 152 ? -50.612 -21.150 -11.941 1.00 22.30 152 GLY A C 1
ATOM 1146 O O . GLY A 1 152 ? -51.717 -21.243 -12.456 1.00 22.30 152 GLY A O 1
ATOM 1147 N N . ALA A 1 153 ? -50.054 -19.969 -11.658 1.00 23.11 153 ALA A N 1
ATOM 1148 C CA . ALA A 1 153 ? -50.267 -18.752 -12.466 1.00 23.11 153 ALA A CA 1
ATOM 1149 C C . ALA A 1 153 ? -51.747 -18.274 -12.706 1.00 23.11 153 ALA A C 1
ATOM 1151 O O . ALA A 1 153 ? -52.470 -18.172 -11.717 1.00 23.11 153 ALA A O 1
ATOM 1152 N N . PRO A 1 154 ? -52.158 -17.711 -13.872 1.00 40.06 154 PRO A N 1
ATOM 1153 C CA . PRO A 1 154 ? -52.294 -16.247 -13.972 1.00 40.06 154 PRO A CA 1
ATOM 1154 C C . PRO A 1 154 ? -53.654 -15.718 -14.490 1.00 40.06 154 PRO A C 1
ATOM 1156 O O . PRO A 1 154 ? -54.435 -16.444 -15.099 1.00 40.06 154 PRO A O 1
ATOM 1159 N N . GLY A 1 155 ? -53.879 -14.400 -14.375 1.00 22.38 155 GLY A N 1
ATOM 1160 C CA . GLY A 1 155 ? -54.948 -13.692 -15.098 1.00 22.38 155 GLY A CA 1
ATOM 1161 C C . GLY A 1 155 ? -55.080 -12.204 -14.733 1.00 22.38 155 GLY A C 1
ATOM 1162 O O . GLY A 1 155 ? -55.085 -11.862 -13.555 1.00 22.38 155 GLY A O 1
ATOM 1163 N N . GLY A 1 156 ? -55.173 -11.326 -15.741 1.00 23.47 156 GLY A N 1
ATOM 1164 C CA . GLY A 1 156 ? -55.576 -9.910 -15.604 1.00 23.47 156 GLY A CA 1
ATOM 1165 C C . GLY A 1 156 ? -57.085 -9.716 -15.876 1.00 23.47 156 GLY A C 1
ATOM 1166 O O . GLY A 1 156 ? -57.821 -10.687 -15.689 1.00 23.47 156 GLY A O 1
ATOM 1167 N N . PRO A 1 157 ? -57.569 -8.554 -16.385 1.00 32.44 157 PRO A N 1
ATOM 1168 C CA . PRO A 1 157 ? -56.824 -7.394 -16.909 1.00 32.44 157 PRO A CA 1
ATOM 1169 C C . PRO A 1 157 ? -57.331 -5.999 -16.427 1.00 32.44 157 PRO A C 1
ATOM 1171 O O . PRO A 1 157 ? -58.169 -5.886 -15.537 1.00 32.44 157 PRO A O 1
ATOM 1174 N N . ASP A 1 158 ? -56.801 -4.941 -17.058 1.00 24.09 158 ASP A N 1
ATOM 1175 C CA . ASP A 1 158 ? -57.339 -3.564 -17.212 1.00 24.09 158 ASP A CA 1
ATOM 1176 C C . ASP A 1 158 ? -58.872 -3.488 -17.497 1.00 24.09 158 ASP A C 1
ATOM 1178 O O . ASP A 1 158 ? -59.398 -4.491 -17.992 1.00 24.09 158 ASP A O 1
ATOM 1182 N N . PRO A 1 159 ? -59.605 -2.338 -17.315 1.00 37.38 159 PRO A N 1
ATOM 1183 C CA . PRO A 1 159 ? -59.146 -0.985 -17.727 1.00 37.38 159 PRO A CA 1
ATOM 1184 C C . PRO A 1 159 ? -59.704 0.320 -17.037 1.00 37.38 159 PRO A C 1
ATOM 1186 O O . PRO A 1 159 ? -60.884 0.438 -16.729 1.00 37.38 159 PRO A O 1
ATOM 1189 N N . VAL A 1 160 ? -58.888 1.398 -17.058 1.00 23.41 160 VAL A N 1
ATOM 1190 C CA . VAL A 1 160 ? -59.228 2.800 -17.496 1.00 23.41 160 VAL A CA 1
ATOM 1191 C C . VAL A 1 160 ? -60.155 3.772 -16.679 1.00 23.41 160 VAL A C 1
ATOM 1193 O O . VAL A 1 160 ? -61.220 3.411 -16.202 1.00 23.41 160 VAL A O 1
ATOM 1196 N N . ARG A 1 161 ? -59.791 5.087 -16.750 1.00 23.33 161 ARG A N 1
ATOM 1197 C CA . ARG A 1 161 ? -60.544 6.389 -16.572 1.00 23.33 161 ARG A CA 1
ATOM 1198 C C . ARG A 1 161 ? -60.551 7.165 -15.219 1.00 23.33 161 ARG A C 1
ATOM 1200 O O . ARG A 1 161 ? -61.254 6.809 -14.289 1.00 23.33 161 ARG A O 1
ATOM 1207 N N . LEU A 1 162 ? -59.825 8.309 -15.212 1.00 24.19 162 LEU A N 1
ATOM 1208 C CA . LEU A 1 162 ? -60.252 9.746 -15.085 1.00 24.19 162 LEU A CA 1
ATOM 1209 C C . LEU A 1 162 ? -61.549 10.116 -14.302 1.00 24.19 162 LEU A C 1
ATOM 1211 O O . LEU A 1 162 ? -62.513 9.370 -14.457 1.00 24.19 162 LEU A O 1
ATOM 1215 N N . PRO A 1 163 ? -61.680 11.315 -13.637 1.00 37.91 163 PRO A N 1
ATOM 1216 C CA . PRO A 1 163 ? -61.236 12.641 -14.168 1.00 37.91 163 PRO A CA 1
ATOM 1217 C C . PRO A 1 163 ? -60.868 13.838 -13.206 1.00 37.91 163 PRO A C 1
ATOM 1219 O O . PRO A 1 163 ? -61.328 13.907 -12.076 1.00 37.91 163 PRO A O 1
ATOM 1222 N N . ALA A 1 164 ? -60.190 14.867 -13.771 1.00 26.89 164 ALA A N 1
ATOM 1223 C CA . ALA A 1 164 ? -60.270 16.345 -13.509 1.00 26.89 164 ALA A CA 1
ATOM 1224 C C . ALA A 1 164 ? -59.986 16.946 -12.080 1.00 26.89 164 ALA A C 1
ATOM 1226 O O . ALA A 1 164 ? -59.796 16.196 -11.137 1.00 26.89 164 ALA A O 1
ATOM 1227 N N . HIS A 1 165 ? -59.857 18.273 -11.810 1.00 27.73 165 HIS A N 1
ATOM 1228 C CA . HIS A 1 165 ? -60.124 19.530 -12.567 1.00 27.73 165 HIS A CA 1
ATOM 1229 C C . HIS A 1 165 ? -59.226 20.761 -12.166 1.00 27.73 165 HIS A C 1
ATOM 1231 O O . HIS A 1 165 ? -58.763 20.867 -11.041 1.00 27.73 165 HIS A O 1
ATOM 1237 N N . HIS A 1 166 ? -59.052 21.704 -13.115 1.00 27.64 166 HIS A N 1
ATOM 1238 C CA . HIS A 1 166 ? -58.647 23.149 -13.101 1.00 27.64 166 HIS A CA 1
ATOM 1239 C C . HIS A 1 166 ? -58.120 23.953 -11.872 1.00 27.64 166 HIS A C 1
ATOM 1241 O O . HIS A 1 166 ? -58.820 24.079 -10.876 1.00 27.64 166 HIS A O 1
ATOM 1247 N N . ALA A 1 167 ? -57.086 24.797 -12.123 1.00 25.88 167 ALA A N 1
ATOM 1248 C CA . ALA A 1 167 ? -57.138 26.295 -12.180 1.00 25.88 167 ALA A CA 1
ATOM 1249 C C . ALA A 1 167 ? -55.795 26.898 -12.711 1.00 25.88 167 ALA A C 1
ATOM 1251 O O . ALA A 1 167 ? -54.744 26.637 -12.145 1.00 25.88 167 ALA A O 1
ATOM 1252 N N . ARG A 1 168 ? -55.698 27.485 -13.922 1.00 27.16 168 ARG A N 1
ATOM 1253 C CA . ARG A 1 168 ? -55.796 28.929 -14.303 1.00 27.16 168 ARG A CA 1
ATOM 1254 C C . ARG A 1 168 ? -54.962 29.952 -13.492 1.00 27.16 168 ARG A C 1
ATOM 1256 O O . ARG A 1 168 ? -55.377 30.305 -12.399 1.00 27.16 168 ARG A O 1
ATOM 1263 N N . HIS A 1 169 ? -53.936 30.567 -14.114 1.00 27.05 169 HIS A N 1
ATOM 1264 C CA . HIS A 1 169 ? -53.912 32.000 -14.525 1.00 27.05 169 HIS A CA 1
ATOM 1265 C C . HIS A 1 169 ? -52.638 32.395 -15.335 1.00 27.05 169 HIS A C 1
ATOM 1267 O O . HIS A 1 169 ? -51.605 31.745 -15.227 1.00 27.05 169 HIS A O 1
ATOM 1273 N N . GLN A 1 170 ? -52.722 33.463 -16.147 1.00 27.53 170 GLN A N 1
ATOM 1274 C CA . GLN A 1 170 ? -51.611 34.192 -16.813 1.00 27.53 170 GLN A CA 1
ATOM 1275 C C . GLN A 1 170 ? -51.752 35.707 -16.534 1.00 27.53 170 GLN A C 1
ATOM 1277 O O . GLN A 1 170 ? -52.852 36.134 -16.164 1.00 27.53 170 GLN A O 1
ATOM 1282 N N . PRO A 1 171 ? -50.684 36.519 -16.704 1.00 35.97 171 PRO A N 1
ATOM 1283 C CA . PRO A 1 171 ? -50.587 37.381 -17.904 1.00 35.97 171 PRO A CA 1
ATOM 1284 C C . PRO A 1 171 ? -49.156 37.530 -18.502 1.00 35.97 171 PRO A C 1
ATOM 1286 O O . PRO A 1 171 ? -48.215 36.884 -18.050 1.00 35.97 171 PRO A O 1
ATOM 1289 N N . GLN A 1 172 ? -49.015 38.349 -19.562 1.00 27.48 172 GLN A N 1
ATOM 1290 C CA . GLN A 1 172 ? -47.784 38.581 -20.359 1.00 27.48 172 GLN A CA 1
ATOM 1291 C C . GLN A 1 172 ? -47.079 39.952 -20.049 1.00 27.48 172 GLN A C 1
ATOM 1293 O O . GLN A 1 172 ? -47.061 40.327 -18.881 1.00 27.48 172 GLN A O 1
ATOM 1298 N N . PRO A 1 173 ? -46.423 40.683 -20.994 1.00 59.41 173 PRO A N 1
ATOM 1299 C CA . PRO A 1 173 ? -44.956 40.801 -21.108 1.00 59.41 173 PRO A CA 1
ATOM 1300 C C . PRO A 1 173 ? -44.435 42.261 -20.960 1.00 59.41 173 PRO A C 1
ATOM 1302 O O . PRO A 1 173 ? -45.207 43.141 -20.576 1.00 59.41 173 PRO A O 1
ATOM 1305 N N . PRO A 1 174 ? -43.153 42.568 -21.291 1.00 38.69 174 PRO A N 1
ATOM 1306 C CA . PRO A 1 174 ? -42.917 43.336 -22.537 1.00 38.69 174 PRO A CA 1
ATOM 1307 C C . PRO A 1 174 ? -41.556 43.144 -23.280 1.00 38.69 174 PRO A C 1
ATOM 1309 O O . PRO A 1 174 ? -40.558 42.671 -22.745 1.00 38.69 174 PRO A O 1
ATOM 1312 N N . HIS A 1 175 ? -41.523 43.635 -24.527 1.00 32.53 175 HIS A N 1
ATOM 1313 C CA . HIS A 1 175 ? -40.360 44.027 -25.367 1.00 32.53 175 HIS A CA 1
ATOM 1314 C C . HIS A 1 175 ? -40.539 45.537 -25.751 1.00 32.53 175 HIS A C 1
ATOM 1316 O O . HIS A 1 175 ? -41.534 46.097 -25.283 1.00 32.53 175 HIS A O 1
ATOM 1322 N N . PRO A 1 176 ? -39.748 46.236 -26.626 1.00 58.12 176 PRO A N 1
ATOM 1323 C CA . PRO A 1 176 ? -38.508 45.921 -27.385 1.00 58.12 176 PRO A CA 1
ATOM 1324 C C . PRO A 1 176 ? -37.421 47.053 -27.354 1.00 58.12 176 PRO A C 1
ATOM 1326 O O . PRO A 1 176 ? -37.601 48.041 -26.656 1.00 58.12 176 PRO A O 1
ATOM 1329 N N . VAL A 1 177 ? -36.351 46.964 -28.187 1.00 25.41 177 VAL A N 1
ATOM 1330 C CA . VAL A 1 177 ? -35.724 48.034 -29.054 1.00 25.41 177 VAL A CA 1
ATOM 1331 C C . VAL A 1 177 ? -34.358 47.534 -29.615 1.00 25.41 177 VAL A C 1
ATOM 1333 O O . VAL A 1 177 ? -33.505 47.132 -28.842 1.00 25.41 177 VAL A O 1
ATOM 1336 N N . ARG A 1 178 ? -34.160 47.288 -30.934 1.00 30.78 178 ARG A N 1
ATOM 1337 C CA . ARG A 1 178 ? -33.778 48.190 -32.078 1.00 30.78 178 ARG A CA 1
ATOM 1338 C C . ARG A 1 178 ? -32.347 48.795 -31.964 1.00 30.78 178 ARG A C 1
ATOM 1340 O O . ARG A 1 178 ? -32.079 49.467 -30.987 1.00 30.78 178 ARG A O 1
ATOM 1347 N N . ARG A 1 179 ? -31.422 48.715 -32.953 1.00 26.73 179 ARG A N 1
ATOM 1348 C CA . ARG A 1 179 ? -31.521 49.049 -34.409 1.00 26.73 179 ARG A CA 1
ATOM 1349 C C . ARG A 1 179 ? -30.350 48.507 -35.305 1.00 26.73 179 ARG A C 1
ATOM 1351 O O . ARG A 1 179 ? -29.215 48.701 -34.916 1.00 26.73 179 ARG A O 1
ATOM 1358 N N . ARG A 1 180 ? -30.655 48.131 -36.578 1.00 29.41 180 ARG A N 1
ATOM 1359 C CA . ARG A 1 180 ? -29.980 48.472 -37.897 1.00 29.41 180 ARG A CA 1
ATOM 1360 C C . ARG A 1 180 ? -28.471 48.116 -38.151 1.00 29.41 180 ARG A C 1
ATOM 1362 O O . ARG A 1 180 ? -27.706 48.104 -37.212 1.00 29.41 180 ARG A O 1
ATOM 1369 N N . ARG A 1 181 ? -27.936 47.918 -39.389 1.00 30.08 181 ARG A N 1
ATOM 1370 C CA . ARG A 1 181 ? -28.450 47.896 -40.804 1.00 30.08 181 ARG A CA 1
ATOM 1371 C C . ARG A 1 181 ? -27.430 47.277 -41.822 1.00 30.08 181 ARG A C 1
ATOM 1373 O O . ARG A 1 181 ? -26.265 47.612 -41.712 1.00 30.08 181 ARG A O 1
ATOM 1380 N N . ARG A 1 182 ? -27.941 46.663 -42.921 1.00 29.70 182 ARG A N 1
ATOM 1381 C CA . ARG A 1 182 ? -27.376 46.494 -44.314 1.00 29.70 182 ARG A CA 1
ATOM 1382 C C . ARG A 1 182 ? -26.045 45.708 -44.527 1.00 29.70 182 ARG A C 1
ATOM 1384 O O . ARG A 1 182 ? -25.126 45.893 -43.756 1.00 29.70 182 ARG A O 1
ATOM 1391 N N . GLY A 1 183 ? -25.843 44.927 -45.611 1.00 25.66 183 GLY A N 1
ATOM 1392 C CA . GLY A 1 183 ? -26.791 44.294 -46.570 1.00 25.66 183 GLY A CA 1
ATOM 1393 C C . GLY A 1 183 ? -26.327 44.126 -48.050 1.00 25.66 183 GLY A C 1
ATOM 1394 O O . GLY A 1 183 ? -25.622 44.995 -48.547 1.00 25.66 183 GLY A O 1
ATOM 1395 N N . ARG A 1 184 ? -26.893 43.111 -48.760 1.00 30.83 184 ARG A N 1
ATOM 1396 C CA . ARG A 1 184 ? -26.748 42.708 -50.208 1.00 30.83 184 ARG A CA 1
ATOM 1397 C C . ARG A 1 184 ? -25.393 42.067 -50.601 1.00 30.83 184 ARG A C 1
ATOM 1399 O O . ARG A 1 184 ? -24.388 42.474 -50.045 1.00 30.83 184 ARG A O 1
ATOM 1406 N N . GLY A 1 185 ? -25.277 41.109 -51.546 1.00 25.19 185 GLY A N 1
ATOM 1407 C CA . GLY A 1 185 ? -26.208 40.338 -52.431 1.00 25.19 185 GLY A CA 1
ATOM 1408 C C . GLY A 1 185 ? -25.399 39.652 -53.581 1.00 25.19 185 GLY A C 1
ATOM 1409 O O . GLY A 1 185 ? -24.257 40.049 -53.758 1.00 25.19 185 GLY A O 1
ATOM 1410 N N . GLY A 1 186 ? -25.833 38.669 -54.401 1.00 28.23 186 GLY A N 1
ATOM 1411 C CA . GLY A 1 186 ? -27.100 37.925 -54.609 1.00 28.23 186 GLY A CA 1
ATOM 1412 C C . GLY A 1 186 ? -27.001 36.919 -55.808 1.00 28.23 186 GLY A C 1
ATOM 1413 O O . GLY A 1 186 ? -25.892 36.579 -56.193 1.00 28.23 186 GLY A O 1
ATOM 1414 N N . HIS A 1 187 ? -28.137 36.538 -56.438 1.00 26.61 187 HIS A N 1
ATOM 1415 C CA . HIS A 1 187 ? -28.346 35.649 -57.637 1.00 26.61 187 HIS A CA 1
ATOM 1416 C C . HIS A 1 187 ? -28.326 34.108 -57.393 1.00 26.61 187 HIS A C 1
ATOM 1418 O O . HIS A 1 187 ? -27.513 33.647 -56.608 1.00 26.61 187 HIS A O 1
ATOM 1424 N N . ARG A 1 188 ? -29.281 33.247 -57.841 1.00 29.53 188 ARG A N 1
ATOM 1425 C CA . ARG A 1 188 ? -30.040 32.993 -59.120 1.00 29.53 188 ARG A CA 1
ATOM 1426 C C . ARG A 1 188 ? -29.200 32.242 -60.179 1.00 29.53 188 ARG A C 1
ATOM 1428 O O . ARG A 1 188 ? -28.118 32.731 -60.458 1.00 29.53 188 ARG A O 1
ATOM 1435 N N . LEU A 1 189 ? -29.610 31.146 -60.855 1.00 28.20 189 LEU A N 1
ATOM 1436 C CA . LEU A 1 189 ? -30.829 30.273 -60.943 1.00 28.20 189 LEU A CA 1
ATOM 1437 C C . LEU A 1 189 ? -30.374 28.767 -60.977 1.00 28.20 189 LEU A C 1
ATOM 1439 O O . LEU A 1 189 ? -29.174 28.544 -60.928 1.00 28.20 189 LEU A O 1
ATOM 1443 N N . GLY A 1 190 ? -31.170 27.678 -61.037 1.00 23.78 190 GLY A N 1
ATOM 1444 C CA . GLY A 1 190 ? -32.548 27.434 -61.516 1.00 23.78 190 GLY A CA 1
ATOM 1445 C C . GLY A 1 190 ? -33.109 26.020 -61.177 1.00 23.78 190 GLY A C 1
ATOM 1446 O O . GLY A 1 190 ? -32.775 25.463 -60.138 1.00 23.78 190 GLY A O 1
ATOM 1447 N N . GLN A 1 191 ? -34.017 25.475 -62.004 1.00 25.28 191 GLN A N 1
ATOM 1448 C CA . GLN A 1 191 ? -34.975 24.361 -61.725 1.00 25.28 191 GLN A CA 1
ATOM 1449 C C . GLN A 1 191 ? -35.280 23.569 -63.046 1.00 25.28 191 GLN A C 1
ATOM 1451 O O . GLN A 1 191 ? -34.742 24.021 -64.060 1.00 25.28 191 GLN A O 1
ATOM 1456 N N . PRO A 1 192 ? -36.167 22.529 -63.163 1.00 50.97 192 PRO A N 1
ATOM 1457 C CA . PRO A 1 192 ? -36.892 21.690 -62.171 1.00 50.97 192 PRO A CA 1
ATOM 1458 C C . PRO A 1 192 ? -37.093 20.154 -62.505 1.00 50.97 192 PRO A C 1
ATOM 1460 O O . PRO A 1 192 ? -36.868 19.701 -63.615 1.00 50.97 192 PRO A O 1
ATOM 1463 N N . ALA A 1 193 ? -37.683 19.406 -61.547 1.00 27.52 193 ALA A N 1
ATOM 1464 C CA . ALA A 1 193 ? -38.774 18.388 -61.672 1.00 27.52 193 ALA A CA 1
ATOM 1465 C C . ALA A 1 193 ? -38.693 16.994 -62.401 1.00 27.52 193 ALA A C 1
ATOM 1467 O O . ALA A 1 193 ? -38.550 16.899 -63.610 1.00 27.52 193 ALA A O 1
ATOM 1468 N N . ARG A 1 194 ? -39.153 15.964 -61.640 1.00 26.86 194 ARG A N 1
ATOM 1469 C CA . ARG A 1 194 ? -40.160 14.887 -61.949 1.00 26.86 194 ARG A CA 1
ATOM 1470 C C . ARG A 1 194 ? -39.853 13.610 -62.802 1.00 26.86 194 ARG A C 1
ATOM 1472 O O . ARG A 1 194 ? -39.975 13.631 -64.014 1.00 26.86 194 ARG A O 1
ATOM 1479 N N . ALA A 1 195 ? -39.854 12.464 -62.086 1.00 25.64 195 ALA A N 1
ATOM 1480 C CA . ALA A 1 195 ? -40.878 11.375 -62.124 1.00 25.64 195 ALA A CA 1
ATOM 1481 C C . ALA A 1 195 ? -40.724 10.048 -62.949 1.00 25.64 195 ALA A C 1
ATOM 1483 O O . ALA A 1 195 ? -40.376 10.049 -64.117 1.00 25.64 195 ALA A O 1
ATOM 1484 N N . LEU A 1 196 ? -41.195 8.951 -62.306 1.00 24.59 196 LEU A N 1
ATOM 1485 C CA . LEU A 1 196 ? -41.916 7.747 -62.818 1.00 24.59 196 LEU A CA 1
ATOM 1486 C C . LEU A 1 196 ? -41.229 6.573 -63.607 1.00 24.59 196 LEU A C 1
ATOM 1488 O O . LEU A 1 196 ? -41.180 6.582 -64.825 1.00 24.59 196 LEU A O 1
ATOM 1492 N N . HIS A 1 197 ? -41.028 5.444 -62.883 1.00 24.80 197 HIS A N 1
ATOM 1493 C CA . HIS A 1 197 ? -41.747 4.133 -63.030 1.00 24.80 197 HIS A CA 1
ATOM 1494 C C . HIS A 1 197 ? -41.329 2.986 -64.023 1.00 24.80 197 HIS A C 1
ATOM 1496 O O . HIS A 1 197 ? -40.929 3.228 -65.150 1.00 24.80 197 HIS A O 1
ATOM 1502 N N . VAL A 1 198 ? -41.623 1.727 -63.590 1.00 23.39 198 VAL A N 1
ATOM 1503 C CA . VAL A 1 198 ? -41.935 0.454 -64.342 1.00 23.39 198 VAL A CA 1
ATOM 1504 C C . VAL A 1 198 ? -40.867 -0.666 -64.602 1.00 23.39 198 VAL A C 1
ATOM 1506 O O . VAL A 1 198 ? -40.044 -0.573 -65.496 1.00 23.39 198 VAL A O 1
ATOM 1509 N N . ARG A 1 199 ? -41.041 -1.785 -63.850 1.00 25.41 199 ARG A N 1
ATOM 1510 C CA . ARG A 1 199 ? -41.008 -3.270 -64.120 1.00 25.41 199 ARG A CA 1
ATOM 1511 C C . ARG A 1 199 ? -39.974 -4.029 -65.012 1.00 25.41 199 ARG A C 1
ATOM 1513 O O . ARG A 1 199 ? -39.657 -3.615 -66.113 1.00 25.41 199 ARG A O 1
ATOM 1520 N N . ALA A 1 200 ? -39.809 -5.312 -64.601 1.00 26.28 200 ALA A N 1
ATOM 1521 C CA . ALA A 1 200 ? -39.621 -6.577 -65.373 1.00 26.28 200 ALA A CA 1
ATOM 1522 C C . ALA A 1 200 ? -38.183 -7.045 -65.732 1.00 26.28 200 ALA A C 1
ATOM 1524 O O . ALA A 1 200 ? -37.318 -6.205 -65.930 1.00 26.28 200 ALA A O 1
ATOM 1525 N N . ALA A 1 201 ? -37.862 -8.352 -65.879 1.00 26.55 201 ALA A N 1
ATOM 1526 C CA . ALA A 1 201 ? -38.445 -9.630 -65.382 1.00 26.55 201 ALA A CA 1
ATOM 1527 C C . ALA A 1 201 ? -37.514 -10.844 -65.728 1.00 26.55 201 ALA A C 1
ATOM 1529 O O . ALA A 1 201 ? -36.525 -10.657 -66.426 1.00 26.55 201 ALA A O 1
ATOM 1530 N N . LEU A 1 202 ? -37.932 -12.068 -65.338 1.00 25.70 202 LEU A N 1
ATOM 1531 C CA . LEU A 1 202 ? -37.587 -13.415 -65.874 1.00 25.70 202 LEU A CA 1
ATOM 1532 C C . LEU A 1 202 ? -36.507 -14.303 -65.194 1.00 25.70 202 LEU A C 1
ATOM 1534 O O . LEU A 1 202 ? -35.409 -13.885 -64.852 1.00 25.70 202 LEU A O 1
ATOM 1538 N N . HIS A 1 203 ? -36.902 -15.580 -65.087 1.00 27.97 203 HIS A N 1
ATOM 1539 C CA . HIS A 1 203 ? -36.179 -16.853 -64.854 1.00 27.97 203 HIS A CA 1
ATOM 1540 C C . HIS A 1 203 ? -36.553 -17.768 -66.077 1.00 27.97 203 HIS A C 1
ATOM 1542 O O . HIS A 1 203 ? -37.280 -17.243 -66.934 1.00 27.97 203 HIS A O 1
ATOM 1548 N N . PRO A 1 204 ? -36.165 -19.065 -66.244 1.00 52.25 204 PRO A N 1
ATOM 1549 C CA . PRO A 1 204 ? -35.955 -20.147 -65.255 1.00 52.25 204 PRO A CA 1
ATOM 1550 C C . PRO A 1 204 ? -34.457 -20.611 -65.230 1.00 52.25 204 PRO A C 1
ATOM 1552 O O . PRO A 1 204 ? -33.628 -19.706 -65.159 1.00 52.25 204 PRO A O 1
ATOM 1555 N N . ASP A 1 205 ? -33.952 -21.859 -65.177 1.00 25.14 205 ASP A N 1
ATOM 1556 C CA . ASP A 1 205 ? -34.511 -23.211 -65.400 1.00 25.14 205 ASP A CA 1
ATOM 1557 C C . ASP A 1 205 ? -33.670 -24.363 -64.788 1.00 25.14 205 ASP A C 1
ATOM 1559 O O . ASP A 1 205 ? -32.582 -24.130 -64.258 1.00 25.14 205 ASP A O 1
ATOM 1563 N N . ALA A 1 206 ? -34.185 -25.602 -64.847 1.00 26.80 206 ALA A N 1
ATOM 1564 C CA . ALA A 1 206 ? -33.556 -26.854 -64.368 1.00 26.80 206 ALA A CA 1
ATOM 1565 C C . ALA A 1 206 ? -34.061 -28.080 -65.184 1.00 26.80 206 ALA A C 1
ATOM 1567 O O . ALA A 1 206 ? -35.031 -27.917 -65.925 1.00 26.80 206 ALA A O 1
ATOM 1568 N N . PRO A 1 207 ? -33.476 -29.307 -65.084 1.00 42.88 207 PRO A N 1
ATOM 1569 C CA . PRO A 1 207 ? -33.922 -30.255 -64.033 1.00 42.88 207 PRO A CA 1
ATOM 1570 C C . PRO A 1 207 ? -32.941 -31.393 -63.596 1.00 42.88 207 PRO A C 1
ATOM 1572 O O . PRO A 1 207 ? -31.976 -31.687 -64.28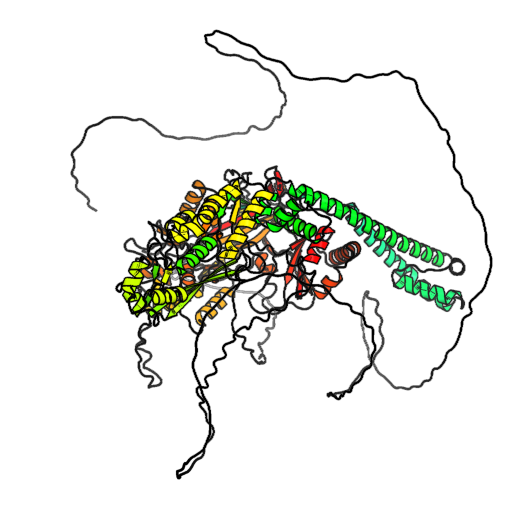4 1.00 42.88 207 PRO A O 1
ATOM 1575 N N . ALA A 1 208 ? -33.284 -32.050 -62.466 1.00 27.12 208 ALA A N 1
ATOM 1576 C CA . ALA A 1 208 ? -33.204 -33.494 -62.085 1.00 27.12 208 ALA A CA 1
ATOM 1577 C C . ALA A 1 208 ? -31.997 -34.400 -62.505 1.00 27.12 208 ALA A C 1
ATOM 1579 O O . ALA A 1 208 ? -31.479 -34.299 -63.604 1.00 27.12 208 ALA A O 1
ATOM 1580 N N . ALA A 1 209 ? -31.528 -35.407 -61.742 1.00 27.12 209 ALA A N 1
ATOM 1581 C CA . ALA A 1 209 ? -31.976 -36.113 -60.516 1.00 27.12 209 ALA A CA 1
ATOM 1582 C C . ALA A 1 209 ? -30.722 -36.704 -59.769 1.00 27.12 209 ALA A C 1
ATOM 1584 O O . ALA A 1 209 ? -29.615 -36.312 -60.119 1.00 27.12 209 ALA A O 1
ATOM 1585 N N . ALA A 1 210 ? -30.712 -37.616 -58.771 1.00 25.91 210 ALA A N 1
ATOM 1586 C CA . ALA A 1 210 ? -31.709 -38.424 -58.036 1.00 25.91 210 ALA A CA 1
ATOM 1587 C C . ALA A 1 210 ? -31.143 -38.880 -56.644 1.00 25.91 210 ALA A C 1
ATOM 1589 O O . ALA A 1 210 ? -30.106 -38.396 -56.209 1.00 25.91 210 ALA A O 1
ATOM 1590 N N . ALA A 1 211 ? -31.808 -39.853 -55.993 1.00 25.66 211 ALA A N 1
ATOM 1591 C CA . ALA A 1 211 ? -31.283 -40.848 -55.025 1.00 25.66 211 ALA A CA 1
ATOM 1592 C C . ALA A 1 211 ? -30.391 -40.400 -53.827 1.00 25.66 211 ALA A C 1
ATOM 1594 O O . ALA A 1 211 ? -29.165 -40.400 -53.897 1.00 25.66 211 ALA A O 1
ATOM 1595 N N . GLY A 1 212 ? -31.026 -40.182 -52.664 1.00 22.27 212 GLY A N 1
ATOM 1596 C CA . GLY A 1 212 ? -30.427 -40.400 -51.326 1.00 22.27 212 GLY A CA 1
ATOM 1597 C C . GLY A 1 212 ? -30.919 -41.731 -50.712 1.00 22.27 212 GLY A C 1
ATOM 1598 O O . GLY A 1 212 ? -31.377 -42.576 -51.484 1.00 22.27 212 GLY A O 1
ATOM 1599 N N . PRO A 1 213 ? -30.943 -41.935 -49.369 1.00 37.78 213 PRO A N 1
ATOM 1600 C CA . PRO A 1 213 ? -30.600 -41.030 -48.252 1.00 37.78 213 PRO A CA 1
ATOM 1601 C C . PRO A 1 213 ? -29.451 -41.565 -47.345 1.00 37.78 213 PRO A C 1
ATOM 1603 O O . PRO A 1 213 ? -29.052 -42.715 -47.464 1.00 37.78 213 PRO A O 1
ATOM 1606 N N . GLY A 1 214 ? -28.908 -40.828 -46.364 1.00 23.80 214 GLY A N 1
ATOM 1607 C CA . GLY A 1 214 ? -29.148 -39.439 -45.943 1.00 23.80 214 GLY A CA 1
ATOM 1608 C C . GLY A 1 214 ? -28.645 -39.161 -44.506 1.00 23.80 214 GLY A C 1
ATOM 1609 O O . GLY A 1 214 ? -27.855 -39.932 -43.975 1.00 23.80 214 GLY A O 1
ATOM 1610 N N . ARG A 1 215 ? -29.193 -38.106 -43.872 1.00 25.25 215 ARG A N 1
ATOM 1611 C CA . ARG A 1 215 ? -28.961 -37.585 -42.492 1.00 25.25 215 ARG A CA 1
ATOM 1612 C C . ARG A 1 215 ? -27.856 -36.524 -42.278 1.00 25.25 215 ARG A C 1
ATOM 1614 O O . ARG A 1 215 ? -26.759 -36.805 -41.827 1.00 25.25 215 ARG A O 1
ATOM 1621 N N . HIS A 1 216 ? -28.326 -35.280 -42.421 1.00 25.72 216 HIS A N 1
ATOM 1622 C CA . HIS A 1 216 ? -27.992 -34.062 -41.660 1.00 25.72 216 HIS A CA 1
ATOM 1623 C C . HIS A 1 216 ? -26.670 -33.306 -41.905 1.00 25.72 216 HIS A C 1
ATOM 1625 O O . HIS A 1 216 ? -25.576 -33.700 -41.522 1.00 25.72 216 HIS A O 1
ATOM 1631 N N . ALA A 1 217 ? -26.867 -32.119 -42.483 1.00 24.52 217 ALA A N 1
ATOM 1632 C CA . ALA A 1 217 ? -25.946 -30.993 -42.616 1.00 24.52 217 ALA A CA 1
ATOM 1633 C C . ALA A 1 217 ? -26.070 -30.054 -41.368 1.00 24.52 217 ALA A C 1
ATOM 1635 O O . ALA A 1 217 ? -26.802 -30.386 -40.439 1.00 24.52 217 ALA A O 1
ATOM 1636 N N . ALA A 1 218 ? -25.432 -28.879 -41.256 1.00 24.55 218 ALA A N 1
ATOM 1637 C CA . ALA A 1 218 ? -24.815 -28.057 -42.299 1.00 24.55 218 ALA A CA 1
ATOM 1638 C C . ALA A 1 218 ? -23.705 -27.112 -41.801 1.00 24.55 218 ALA A C 1
ATOM 1640 O O . ALA A 1 218 ? -23.659 -26.728 -40.635 1.00 24.55 218 ALA A O 1
ATOM 1641 N N . ARG A 1 219 ? -22.877 -26.650 -42.750 1.00 24.14 219 ARG A N 1
ATOM 1642 C CA . ARG A 1 219 ? -22.164 -25.366 -42.654 1.00 24.14 219 ARG A CA 1
ATOM 1643 C C . ARG A 1 219 ? -23.140 -24.214 -42.927 1.00 24.14 219 ARG A C 1
ATOM 1645 O O . ARG A 1 219 ? -24.009 -24.344 -43.785 1.00 24.14 219 ARG A O 1
ATOM 1652 N N . GLY A 1 220 ? -22.914 -23.068 -42.294 1.00 22.91 220 GLY A N 1
ATOM 1653 C CA . GLY A 1 220 ? -23.475 -21.771 -42.681 1.00 22.91 220 GLY A CA 1
ATOM 1654 C C . GLY A 1 220 ? -22.390 -20.701 -42.553 1.00 22.91 220 GLY A C 1
ATOM 1655 O O . GLY A 1 220 ? -21.566 -20.787 -41.646 1.00 22.91 220 GLY A O 1
ATOM 1656 N N . ALA A 1 221 ? -22.346 -19.735 -43.471 1.00 21.83 221 ALA A N 1
ATOM 1657 C CA . ALA A 1 221 ? -21.299 -18.715 -43.522 1.00 21.83 221 ALA A CA 1
ATOM 1658 C C . ALA A 1 221 ? -21.884 -17.300 -43.628 1.00 21.83 221 ALA A C 1
ATOM 1660 O O . ALA A 1 221 ? -22.954 -17.119 -44.199 1.00 21.83 221 ALA A O 1
ATOM 1661 N N . LEU A 1 222 ? -21.122 -16.325 -43.117 1.00 22.30 222 LEU A N 1
ATOM 1662 C CA . LEU A 1 222 ? -21.157 -14.892 -43.447 1.00 22.30 222 LEU A CA 1
ATOM 1663 C C . LEU A 1 222 ? -22.539 -14.216 -43.575 1.00 22.30 222 LEU A C 1
ATOM 1665 O O . LEU A 1 222 ? -23.107 -14.108 -44.658 1.00 22.30 222 LEU A O 1
ATOM 1669 N N . GLY A 1 223 ? -22.976 -13.586 -42.482 1.00 21.98 223 GLY A N 1
ATOM 1670 C CA . GLY A 1 223 ? -23.866 -12.423 -42.528 1.00 21.98 223 GLY A CA 1
ATOM 1671 C C . GLY A 1 223 ? -23.156 -11.202 -41.939 1.00 21.98 223 GLY A C 1
ATOM 1672 O O . GLY A 1 223 ? -22.813 -11.215 -40.760 1.00 21.98 223 GLY A O 1
ATOM 1673 N N . LEU A 1 224 ? -22.919 -10.151 -42.735 1.00 23.25 224 LEU A N 1
ATOM 1674 C CA . LEU A 1 224 ? -22.413 -8.879 -42.204 1.00 23.25 224 LEU A CA 1
ATOM 1675 C C . LEU A 1 224 ? -23.517 -8.158 -41.423 1.00 23.25 224 LEU A C 1
ATOM 1677 O O . LEU A 1 224 ? -24.602 -7.929 -41.954 1.00 23.25 224 LEU A O 1
ATOM 1681 N N . LEU A 1 225 ? -23.197 -7.695 -40.214 1.00 22.58 225 LEU A N 1
ATOM 1682 C CA . LEU A 1 225 ? -24.022 -6.747 -39.464 1.00 22.58 225 LEU A CA 1
ATOM 1683 C C . LEU A 1 225 ? -23.141 -5.661 -38.832 1.00 22.58 225 LEU A C 1
ATOM 1685 O O . LEU A 1 225 ? -22.680 -5.767 -37.699 1.00 22.58 225 LEU A O 1
ATOM 1689 N N . HIS A 1 226 ? -22.904 -4.585 -39.587 1.00 23.89 226 HIS A N 1
ATOM 1690 C CA . HIS A 1 226 ? -22.325 -3.356 -39.044 1.00 23.89 226 HIS A CA 1
ATOM 1691 C C . HIS A 1 226 ? -23.336 -2.669 -38.115 1.00 23.89 226 HIS A C 1
ATOM 1693 O O . HIS A 1 226 ? -24.217 -1.945 -38.578 1.00 23.89 226 HIS A O 1
ATOM 1699 N N . LEU A 1 227 ? -23.165 -2.822 -36.802 1.00 23.12 227 LEU A N 1
ATOM 1700 C CA . LEU A 1 227 ? -23.829 -1.979 -35.807 1.00 23.12 227 LEU A CA 1
ATOM 1701 C C . LEU A 1 227 ? -22.865 -0.909 -35.286 1.00 23.12 227 LEU A C 1
ATOM 1703 O O . LEU A 1 227 ? -22.191 -1.072 -34.273 1.00 23.12 227 LEU A O 1
ATOM 1707 N N . ARG A 1 228 ? -22.826 0.229 -35.991 1.00 23.31 228 ARG A N 1
ATOM 1708 C CA . ARG A 1 228 ? -22.265 1.477 -35.455 1.00 23.31 228 ARG A CA 1
ATOM 1709 C C . ARG A 1 228 ? -23.139 1.955 -34.291 1.00 23.31 228 ARG A C 1
ATOM 1711 O O . ARG A 1 228 ? -24.172 2.581 -34.522 1.00 23.31 228 ARG A O 1
ATOM 1718 N N . ALA A 1 229 ? -22.705 1.717 -33.057 1.00 22.94 229 ALA A N 1
ATOM 1719 C CA . ALA A 1 229 ? -23.299 2.318 -31.863 1.00 22.94 229 ALA A CA 1
ATOM 1720 C C . ALA A 1 229 ? -22.911 3.809 -31.752 1.00 22.94 229 ALA A C 1
ATOM 1722 O O . ALA A 1 229 ? -22.075 4.202 -30.943 1.00 22.94 229 ALA A O 1
ATOM 1723 N N . GLY A 1 230 ? -23.491 4.653 -32.609 1.00 21.45 230 GLY A N 1
ATOM 1724 C CA . GLY A 1 230 ? -23.316 6.103 -32.535 1.00 21.45 230 GLY A CA 1
ATOM 1725 C C . GLY A 1 230 ? -24.090 6.689 -31.354 1.00 21.45 230 GLY A C 1
ATOM 1726 O O . GLY A 1 230 ? -25.317 6.763 -31.404 1.00 21.45 230 GLY A O 1
ATOM 1727 N N . VAL A 1 231 ? -23.388 7.124 -30.304 1.00 22.59 231 VAL A N 1
ATOM 1728 C CA . VAL A 1 231 ? -24.011 7.739 -29.120 1.00 22.59 231 VAL A CA 1
ATOM 1729 C C . VAL A 1 231 ? -24.501 9.152 -29.455 1.00 22.59 231 VAL A C 1
ATOM 1731 O O . VAL A 1 231 ? -23.755 10.130 -29.416 1.00 22.59 231 VAL A O 1
ATOM 1734 N N . LEU A 1 232 ? -25.788 9.266 -29.785 1.00 23.00 232 LEU A N 1
ATOM 1735 C CA . LEU A 1 232 ? -26.479 10.547 -29.930 1.00 23.00 232 LEU A CA 1
ATOM 1736 C C . LEU A 1 232 ? -26.645 11.218 -28.558 1.00 23.00 232 LEU A C 1
ATOM 1738 O O . LEU A 1 232 ? -27.467 10.801 -27.746 1.00 23.00 232 LEU A O 1
ATOM 1742 N N . SER A 1 233 ? -25.883 12.286 -28.312 1.00 23.16 233 SER A N 1
ATOM 1743 C CA . SER A 1 233 ? -25.962 13.067 -27.070 1.00 23.16 233 SER A CA 1
ATOM 1744 C C . SER A 1 233 ? -27.274 13.863 -26.979 1.00 23.16 233 SER A C 1
ATOM 1746 O O . SER A 1 233 ? -27.410 14.954 -27.540 1.00 23.16 233 SER A O 1
ATOM 1748 N N . SER A 1 234 ? -28.258 13.328 -26.254 1.00 24.22 234 SER A N 1
ATOM 1749 C CA . SER A 1 234 ? -29.517 14.014 -25.950 1.00 24.22 234 SER A CA 1
ATOM 1750 C C . SER A 1 234 ? -29.365 14.947 -24.741 1.00 24.22 234 SER A C 1
ATOM 1752 O O . SER A 1 234 ? -29.439 14.516 -23.590 1.00 24.22 234 SER A O 1
ATOM 1754 N N . ARG A 1 235 ? -29.180 16.248 -24.991 1.00 24.28 235 ARG A N 1
ATOM 1755 C CA . ARG A 1 235 ? -29.154 17.276 -23.936 1.00 24.28 235 ARG A CA 1
ATOM 1756 C C . ARG A 1 235 ? -30.557 17.583 -23.393 1.00 24.28 235 ARG A C 1
ATOM 1758 O O . ARG A 1 235 ? -31.324 18.284 -24.047 1.00 24.28 235 ARG A O 1
ATOM 1765 N N . THR A 1 236 ? -30.814 17.217 -22.142 1.00 24.09 236 THR A N 1
ATOM 1766 C CA . THR A 1 236 ? -31.796 17.880 -21.261 1.00 24.09 236 THR A CA 1
ATOM 1767 C C . THR A 1 236 ? -31.194 17.982 -19.867 1.00 24.09 236 THR A C 1
ATOM 1769 O O . THR A 1 236 ? -30.746 16.973 -19.330 1.00 24.09 236 THR A O 1
ATOM 1772 N N . GLY A 1 237 ? -31.139 19.185 -19.296 1.00 22.97 237 GLY A N 1
ATOM 1773 C CA . GLY A 1 237 ? -30.465 19.432 -18.019 1.00 22.97 237 GLY A CA 1
ATOM 1774 C C . GLY A 1 237 ? -31.404 19.919 -16.920 1.00 22.97 237 GLY A C 1
ATOM 1775 O O . GLY A 1 237 ? -32.453 20.493 -17.201 1.00 22.97 237 GLY A O 1
ATOM 1776 N N . GLY A 1 238 ? -30.949 19.762 -15.676 1.00 22.42 238 GLY A N 1
ATOM 1777 C CA . GLY A 1 238 ? -31.514 20.423 -14.502 1.00 22.42 238 GLY A CA 1
ATOM 1778 C C . GLY A 1 238 ? -32.391 19.538 -13.619 1.00 22.42 238 GLY A C 1
ATOM 1779 O O . GLY A 1 238 ? -33.580 19.394 -13.872 1.00 22.42 238 GLY A O 1
ATOM 1780 N N . LEU A 1 239 ? -31.813 19.076 -12.509 1.00 22.34 239 LEU A N 1
ATOM 1781 C CA . LEU A 1 239 ? -32.444 19.046 -11.186 1.00 22.34 239 LEU A CA 1
ATOM 1782 C C . LEU A 1 239 ? -31.340 18.982 -10.111 1.00 22.34 239 LEU A C 1
ATOM 1784 O O . LEU A 1 239 ? -30.170 18.774 -10.432 1.00 22.34 239 LEU A O 1
ATOM 1788 N N . ARG A 1 240 ? -31.694 19.259 -8.851 1.00 31.03 240 ARG A N 1
ATOM 1789 C CA . ARG A 1 240 ? -30.774 19.187 -7.701 1.00 31.03 240 ARG A CA 1
ATOM 1790 C C . ARG A 1 240 ? -30.769 17.763 -7.151 1.00 31.03 240 ARG A C 1
ATOM 1792 O O . ARG A 1 240 ? -31.841 17.171 -7.083 1.00 31.03 240 ARG A O 1
ATOM 1799 N N . ASP A 1 241 ? -29.624 17.278 -6.678 1.00 24.28 241 ASP A N 1
ATOM 1800 C CA . ASP A 1 241 ? -29.549 16.022 -5.925 1.00 24.28 241 ASP A CA 1
ATOM 1801 C C . ASP A 1 241 ? -28.509 16.114 -4.791 1.00 24.28 241 ASP A C 1
ATOM 1803 O O . ASP A 1 241 ? -27.474 16.771 -4.925 1.00 24.28 241 ASP A O 1
ATOM 1807 N N . GLU A 1 242 ? -28.807 15.500 -3.647 1.00 24.86 242 GLU A N 1
ATOM 1808 C CA . GLU A 1 242 ? -28.138 15.734 -2.354 1.00 24.86 242 GLU A CA 1
ATOM 1809 C C . GLU A 1 242 ? -27.087 14.655 -2.005 1.00 24.86 242 GLU A C 1
ATOM 1811 O O . GLU A 1 242 ? -26.393 14.733 -0.985 1.00 24.86 242 GLU A O 1
ATOM 1816 N N . HIS A 1 243 ? -26.908 13.674 -2.896 1.00 24.17 243 HIS A N 1
ATOM 1817 C CA . HIS A 1 243 ? -26.021 12.513 -2.738 1.00 24.17 243 HIS A CA 1
ATOM 1818 C C . HIS A 1 243 ? -24.521 12.783 -2.999 1.00 24.17 243 HIS A C 1
ATOM 1820 O O . HIS A 1 243 ? -23.689 11.890 -2.840 1.00 24.17 243 HIS A O 1
ATOM 1826 N N . CYS A 1 244 ? -24.144 14.010 -3.374 1.00 22.84 244 CYS A N 1
ATOM 1827 C CA . CYS A 1 244 ? -22.826 14.339 -3.939 1.00 22.84 244 CYS A CA 1
ATOM 1828 C C . CYS A 1 244 ? -21.607 14.107 -3.010 1.00 22.84 244 CYS A C 1
ATOM 1830 O O . CYS A 1 244 ? -20.482 14.014 -3.495 1.00 22.84 244 CYS A O 1
ATOM 1832 N N . MET A 1 245 ? -21.790 14.044 -1.684 1.00 25.83 245 MET A N 1
ATOM 1833 C CA . MET A 1 245 ? -20.675 14.105 -0.718 1.00 25.83 245 MET A CA 1
ATOM 1834 C C . MET A 1 245 ? -20.340 12.783 -0.004 1.00 25.83 245 MET A C 1
ATOM 1836 O O . MET A 1 245 ? -19.233 12.658 0.513 1.00 25.83 245 MET A O 1
ATOM 1840 N N . ASP A 1 246 ? -21.234 11.788 0.056 1.00 25.72 246 ASP A N 1
ATOM 1841 C CA . ASP A 1 246 ? -20.944 10.552 0.817 1.00 25.72 246 ASP A CA 1
ATOM 1842 C C . ASP A 1 246 ? -19.973 9.604 0.100 1.00 25.72 246 ASP A C 1
ATOM 1844 O O . ASP A 1 246 ? -19.259 8.847 0.754 1.00 25.72 246 ASP A O 1
ATOM 1848 N N . ARG A 1 247 ? -19.848 9.708 -1.230 1.00 29.42 247 ARG A N 1
ATOM 1849 C CA . ARG A 1 247 ? -18.868 8.920 -1.996 1.00 29.42 247 ARG A CA 1
ATOM 1850 C C . ARG A 1 247 ? -17.409 9.279 -1.689 1.00 29.42 247 ARG A C 1
ATOM 1852 O O . ARG A 1 247 ? -16.538 8.454 -1.954 1.00 29.42 247 ARG A O 1
ATOM 1859 N N . LEU A 1 248 ? -17.117 10.465 -1.137 1.00 28.11 248 LEU A N 1
ATOM 1860 C CA . LEU A 1 248 ? -15.762 11.046 -1.024 1.00 28.11 248 LEU A CA 1
ATOM 1861 C C . LEU A 1 248 ? -14.722 10.192 -0.268 1.00 28.11 248 LEU A C 1
ATOM 1863 O O . LEU A 1 248 ? -13.528 10.364 -0.496 1.00 28.11 248 LEU A O 1
ATOM 1867 N N . LEU A 1 249 ? -15.143 9.261 0.591 1.00 30.80 249 LEU A N 1
ATOM 1868 C CA . LEU A 1 249 ? -14.311 8.590 1.607 1.00 30.80 249 LEU A CA 1
ATOM 1869 C C . LEU A 1 249 ? -13.256 7.578 1.090 1.00 30.80 249 LEU A C 1
ATOM 1871 O O . LEU A 1 249 ? -12.627 6.887 1.891 1.00 30.80 249 LEU A O 1
ATOM 1875 N N . ALA A 1 250 ? -13.023 7.489 -0.223 1.00 28.27 250 ALA A N 1
ATOM 1876 C CA . ALA A 1 250 ? -12.119 6.518 -0.849 1.00 28.27 250 ALA A CA 1
ATOM 1877 C C . ALA A 1 250 ? -10.785 7.132 -1.328 1.00 28.27 250 ALA A C 1
ATOM 1879 O O . ALA A 1 250 ? -10.454 7.069 -2.511 1.00 28.27 250 ALA A O 1
ATOM 1880 N N . VAL A 1 251 ? -9.982 7.684 -0.411 1.00 27.48 251 VAL A N 1
ATOM 1881 C CA . VAL A 1 251 ? -8.557 7.964 -0.687 1.00 27.48 251 VAL A CA 1
ATOM 1882 C C . VAL A 1 251 ? -7.833 6.617 -0.826 1.00 27.48 251 VAL A C 1
ATOM 1884 O O . VAL A 1 251 ? -7.625 5.928 0.173 1.00 27.48 251 VAL A O 1
ATOM 1887 N N . ARG A 1 252 ? -7.494 6.208 -2.059 1.00 29.95 252 ARG A N 1
ATOM 1888 C CA . ARG A 1 252 ? -6.830 4.927 -2.380 1.00 29.95 252 ARG A CA 1
ATOM 1889 C C . ARG A 1 252 ? -5.296 5.108 -2.415 1.00 29.95 252 ARG A C 1
ATOM 1891 O O . ARG A 1 252 ? -4.793 5.695 -3.366 1.00 29.95 252 ARG A O 1
ATOM 1898 N N . PRO A 1 253 ? -4.509 4.587 -1.448 1.00 27.98 253 PRO A N 1
ATOM 1899 C CA . PRO A 1 253 ? -3.049 4.611 -1.538 1.00 27.98 253 PRO A CA 1
ATOM 1900 C C . PRO A 1 253 ? -2.557 3.437 -2.399 1.00 27.98 253 PRO A C 1
ATOM 1902 O O . PRO A 1 253 ? -2.678 2.296 -1.950 1.00 27.98 253 PRO A O 1
ATOM 1905 N N . LEU A 1 254 ? -2.059 3.739 -3.606 1.00 28.92 254 LEU A N 1
ATOM 1906 C CA . LEU A 1 254 ? -0.979 3.112 -4.413 1.00 28.92 254 LEU A CA 1
ATOM 1907 C C . LEU A 1 254 ? -0.726 1.575 -4.407 1.00 28.92 254 LEU A C 1
ATOM 1909 O O . LEU A 1 254 ? 0.306 1.138 -4.899 1.00 28.92 254 LEU A O 1
ATOM 1913 N N . GLU A 1 255 ? -1.622 0.738 -3.879 1.00 29.36 255 GLU A N 1
ATOM 1914 C CA . GLU A 1 255 ? -1.364 -0.695 -3.606 1.00 29.36 255 GLU A CA 1
ATOM 1915 C C . GLU A 1 255 ? -2.538 -1.618 -4.007 1.00 29.36 255 GLU A C 1
ATOM 1917 O O . GLU A 1 255 ? -2.679 -2.712 -3.458 1.00 29.36 255 GLU A O 1
ATOM 1922 N N . ARG A 1 256 ? -3.447 -1.183 -4.892 1.00 29.45 256 ARG A N 1
ATOM 1923 C CA . ARG A 1 256 ? -4.501 -2.051 -5.458 1.00 29.45 256 ARG A CA 1
ATOM 1924 C C . ARG A 1 256 ? -4.727 -1.746 -6.934 1.00 29.45 256 ARG A C 1
ATOM 1926 O O . ARG A 1 256 ? -4.881 -0.587 -7.308 1.00 29.45 256 ARG A O 1
ATOM 1933 N N . PHE A 1 257 ? -4.757 -2.808 -7.730 1.00 30.12 257 PHE A N 1
ATOM 1934 C CA . PHE A 1 257 ? -4.689 -2.800 -9.187 1.00 30.12 257 PHE A CA 1
ATOM 1935 C C . PHE A 1 257 ? -5.819 -3.680 -9.770 1.00 30.12 257 PHE A C 1
ATOM 1937 O O . PHE A 1 257 ? -6.203 -4.648 -9.107 1.00 30.12 257 PHE A O 1
ATOM 1944 N N . PRO A 1 258 ? -6.381 -3.356 -10.950 1.00 22.62 258 PRO A N 1
ATOM 1945 C CA . PRO A 1 258 ? -7.413 -4.160 -11.608 1.00 22.62 258 PRO A CA 1
ATOM 1946 C C . PRO A 1 258 ? -6.811 -5.266 -12.496 1.00 22.62 258 PRO A C 1
ATOM 1948 O O . PRO A 1 258 ? -5.647 -5.188 -12.884 1.00 22.62 258 PRO A O 1
ATOM 1951 N N . PRO A 1 259 ? -7.616 -6.280 -12.848 1.00 23.05 259 PRO A N 1
ATOM 1952 C CA . PRO A 1 259 ? -7.589 -6.814 -14.217 1.00 23.05 259 PRO A CA 1
ATOM 1953 C C . PRO A 1 259 ? -9.003 -7.002 -14.808 1.00 23.05 259 PRO A C 1
ATOM 1955 O O . PRO A 1 259 ? -9.991 -7.025 -14.073 1.00 23.05 259 PRO A O 1
ATOM 1958 N N . MET A 1 260 ? -9.115 -7.192 -16.130 1.00 22.08 260 MET A N 1
ATOM 1959 C CA . MET A 1 260 ? -10.385 -7.510 -16.808 1.00 22.08 260 MET A CA 1
ATOM 1960 C C . MET A 1 260 ? -10.548 -8.998 -17.188 1.00 22.08 260 MET A C 1
ATOM 1962 O O . MET A 1 260 ? -9.620 -9.645 -17.655 1.00 22.08 260 MET A O 1
ATOM 1966 N N . THR A 1 261 ? -11.781 -9.492 -17.012 1.00 21.48 261 THR A N 1
ATOM 1967 C CA . THR A 1 261 ? -12.492 -10.555 -17.766 1.00 21.48 261 THR A CA 1
ATOM 1968 C C . THR A 1 261 ? -11.759 -11.814 -18.262 1.00 21.48 261 THR A C 1
ATOM 1970 O O . THR A 1 261 ? -11.011 -11.782 -19.235 1.00 21.48 261 THR A O 1
ATOM 1973 N N . GLN A 1 262 ? -12.225 -12.972 -17.778 1.00 22.94 262 GLN A N 1
ATOM 1974 C CA . GLN A 1 262 ? -12.326 -14.204 -18.579 1.00 22.94 262 GLN A CA 1
ATOM 1975 C C . GLN A 1 262 ? -13.810 -14.583 -18.768 1.00 22.94 262 GLN A C 1
ATOM 1977 O O . GLN A 1 262 ? -14.631 -14.254 -17.906 1.00 22.94 262 GLN A O 1
ATOM 1982 N N . PRO A 1 263 ? -14.186 -15.263 -19.869 1.00 22.05 263 PRO A N 1
ATOM 1983 C CA . PRO A 1 263 ? -15.563 -15.688 -20.113 1.00 22.05 263 PRO A CA 1
ATOM 1984 C C . PRO A 1 263 ? -15.970 -16.867 -19.215 1.00 22.05 263 PRO A C 1
ATOM 1986 O O . PRO A 1 263 ? -15.239 -17.844 -19.062 1.00 22.05 263 PRO A O 1
ATOM 1989 N N . VAL A 1 264 ? -17.179 -16.805 -18.653 1.00 20.34 264 VAL A N 1
ATOM 1990 C CA . VAL A 1 264 ? -17.730 -17.871 -17.803 1.00 20.34 264 VAL A CA 1
ATOM 1991 C C . VAL A 1 264 ? -18.278 -19.014 -18.659 1.00 20.34 264 VAL A C 1
ATOM 1993 O O . VAL A 1 264 ? -19.200 -18.813 -19.447 1.00 20.34 264 VAL A O 1
ATOM 1996 N N . LEU A 1 265 ? -17.785 -20.236 -18.432 1.00 21.25 265 LEU A N 1
ATOM 1997 C CA . LEU A 1 265 ? -18.417 -21.471 -18.904 1.00 21.25 265 LEU A CA 1
ATOM 1998 C C . LEU A 1 265 ? -18.931 -22.295 -17.719 1.00 21.25 265 LEU A C 1
ATOM 2000 O O . LEU A 1 265 ? -18.162 -22.847 -16.932 1.00 21.25 265 LEU A O 1
ATOM 2004 N N . SER A 1 266 ? -20.254 -22.394 -17.605 1.00 20.58 266 SER A N 1
ATOM 2005 C CA . SER A 1 266 ? -20.926 -23.201 -16.586 1.00 20.58 266 SER A CA 1
ATOM 2006 C C . SER A 1 266 ? -20.696 -24.695 -16.831 1.00 20.58 266 SER A C 1
ATOM 2008 O O . SER A 1 266 ? -21.106 -25.226 -17.864 1.00 20.58 266 SER A O 1
ATOM 2010 N N . ARG A 1 267 ? -20.109 -25.412 -15.865 1.00 22.28 267 ARG A N 1
ATOM 2011 C CA . ARG A 1 267 ? -20.110 -26.883 -15.882 1.00 22.28 267 ARG A CA 1
ATOM 2012 C C . ARG A 1 267 ? -21.418 -27.421 -15.308 1.00 22.28 267 ARG A C 1
ATOM 2014 O O . ARG A 1 267 ? -21.691 -27.264 -14.121 1.00 22.28 267 ARG A O 1
ATOM 2021 N N . ALA A 1 268 ? -22.200 -28.086 -16.157 1.00 19.84 268 ALA A N 1
ATOM 2022 C CA . ALA A 1 268 ? -23.246 -28.999 -15.709 1.00 19.84 268 ALA A CA 1
ATOM 2023 C C . ALA A 1 268 ? -22.625 -30.185 -14.940 1.00 19.84 268 ALA A C 1
ATOM 2025 O O . ALA A 1 268 ? -21.447 -30.504 -15.113 1.00 19.84 268 ALA A O 1
ATOM 2026 N N . GLY A 1 269 ? -23.405 -30.794 -14.046 1.00 21.30 269 GLY A N 1
ATOM 2027 C CA . GLY A 1 269 ? -22.875 -31.675 -13.004 1.00 21.30 269 GLY A CA 1
ATOM 2028 C C . GLY A 1 269 ? -22.456 -33.079 -13.455 1.00 21.30 269 GLY A C 1
ATOM 2029 O O . GLY A 1 269 ? -22.984 -33.637 -14.414 1.00 21.30 269 GLY A O 1
ATOM 2030 N N . ALA A 1 270 ? -21.568 -33.675 -12.660 1.00 20.38 270 ALA A N 1
ATOM 2031 C CA . ALA A 1 270 ? -21.316 -35.110 -12.591 1.00 20.38 270 ALA A CA 1
ATOM 2032 C C . ALA A 1 270 ? -21.245 -35.511 -11.106 1.00 20.38 270 ALA A C 1
ATOM 2034 O O . ALA A 1 270 ? -20.634 -34.801 -10.305 1.00 20.38 270 ALA A O 1
ATOM 2035 N N . SER A 1 271 ? -21.900 -36.606 -10.718 1.00 20.78 271 SER A N 1
ATOM 2036 C CA . SER A 1 271 ? -21.941 -37.059 -9.320 1.00 20.78 271 SER A CA 1
ATOM 2037 C C . SER A 1 271 ? -20.645 -37.781 -8.914 1.00 20.78 271 SER A C 1
ATOM 2039 O O . SER A 1 271 ? -20.076 -38.502 -9.735 1.00 20.78 271 SER A O 1
ATOM 2041 N N . PRO A 1 272 ? -20.176 -37.636 -7.659 1.00 23.52 272 PRO A N 1
ATOM 2042 C CA . PRO A 1 272 ? -18.949 -38.281 -7.202 1.00 23.52 272 PRO A CA 1
ATOM 2043 C C . PRO A 1 272 ? -19.129 -39.796 -7.032 1.00 23.52 272 PRO A C 1
ATOM 2045 O O . PRO A 1 272 ? -20.149 -40.262 -6.524 1.00 23.52 272 PRO A O 1
ATOM 2048 N N . SER A 1 273 ? -18.104 -40.557 -7.418 1.00 21.23 273 SER A N 1
ATOM 2049 C CA . SER A 1 273 ? -17.967 -41.983 -7.090 1.00 21.23 273 SER A CA 1
ATOM 2050 C C . SER A 1 273 ? -17.078 -42.175 -5.856 1.00 21.23 273 SER A C 1
ATOM 2052 O O . SER A 1 273 ? -16.323 -41.283 -5.476 1.00 21.23 273 SER A O 1
ATOM 2054 N N . GLN A 1 274 ? -17.220 -43.320 -5.190 1.00 23.30 274 GLN A N 1
ATOM 2055 C CA . GLN A 1 274 ? -16.751 -43.540 -3.818 1.00 23.30 274 GLN A CA 1
ATOM 2056 C C . GLN A 1 274 ? -15.223 -43.696 -3.697 1.00 23.30 274 GLN A C 1
ATOM 2058 O O . GLN A 1 274 ? -14.600 -44.388 -4.498 1.00 23.30 274 GLN A O 1
ATOM 2063 N N . GLN A 1 275 ? -14.652 -43.151 -2.617 1.00 23.16 275 GLN A N 1
ATOM 2064 C CA . GLN A 1 275 ? -13.389 -43.620 -2.031 1.00 23.16 275 GLN A CA 1
ATOM 2065 C C . GLN A 1 275 ? -13.687 -44.417 -0.742 1.00 23.16 275 GLN A C 1
ATOM 2067 O O . GLN A 1 275 ? -14.617 -44.052 -0.016 1.00 23.16 275 GLN A O 1
ATOM 2072 N N . PRO A 1 276 ? -12.942 -45.498 -0.443 1.00 24.27 276 PRO A N 1
ATOM 2073 C CA . PRO A 1 276 ? -13.168 -46.329 0.741 1.00 24.27 276 PRO A CA 1
ATOM 2074 C C . PRO A 1 276 ? -12.551 -45.734 2.019 1.00 24.27 276 PRO A C 1
ATOM 2076 O O . PRO A 1 276 ? -11.533 -45.047 1.975 1.00 24.27 276 PRO A O 1
ATOM 2079 N N . GLN A 1 277 ? -13.146 -46.050 3.173 1.00 22.38 277 GLN A N 1
ATOM 2080 C CA . GLN A 1 277 ? -12.602 -45.714 4.496 1.00 22.38 277 GLN A CA 1
ATOM 2081 C C . GLN A 1 277 ? -11.595 -46.775 4.991 1.00 22.38 277 GLN A C 1
ATOM 2083 O O . GLN A 1 277 ? -11.808 -47.963 4.739 1.00 22.38 277 GLN A O 1
ATOM 2088 N N . PRO A 1 278 ? -10.557 -46.391 5.760 1.00 26.56 278 PRO A N 1
ATOM 2089 C CA . PRO A 1 278 ? -9.724 -47.324 6.520 1.00 26.56 278 PRO A CA 1
ATOM 2090 C C . PRO A 1 278 ? -10.378 -47.729 7.858 1.00 26.56 278 PRO A C 1
ATOM 2092 O O . PRO A 1 278 ? -11.194 -46.990 8.411 1.00 26.56 278 PRO A O 1
ATOM 2095 N N . GLN A 1 279 ? -9.964 -48.871 8.422 1.00 22.80 279 GLN A N 1
ATOM 2096 C CA . GLN A 1 279 ? -10.278 -49.289 9.799 1.00 22.80 279 GLN A CA 1
ATOM 2097 C C . GLN A 1 279 ? -8.989 -49.553 10.615 1.00 22.80 279 GLN A C 1
ATOM 2099 O O . GLN A 1 279 ? -7.986 -49.962 10.030 1.00 22.80 279 GLN A O 1
ATOM 2104 N N . PRO A 1 280 ? -8.995 -49.335 11.947 1.00 33.12 280 PRO A N 1
ATOM 2105 C CA . PRO A 1 280 ? -7.887 -49.658 12.862 1.00 33.12 280 PRO A CA 1
ATOM 2106 C C . PRO A 1 280 ? -8.040 -51.055 13.507 1.00 33.12 280 PRO A C 1
ATOM 2108 O O . PRO A 1 280 ? -9.158 -51.553 13.521 1.00 33.12 280 PRO A O 1
ATOM 2111 N N . VAL A 1 281 ? -6.977 -51.636 14.108 1.00 24.94 281 VAL A N 1
ATOM 2112 C CA . VAL A 1 281 ? -6.799 -51.857 15.582 1.00 24.94 281 VAL A CA 1
ATOM 2113 C C . VAL A 1 281 ? -5.316 -52.201 15.928 1.00 24.94 281 VAL A C 1
ATOM 2115 O O . VAL A 1 281 ? -4.457 -52.193 15.050 1.00 24.94 281 VAL A O 1
ATOM 2118 N N . SER A 1 282 ? -5.011 -52.445 17.212 1.00 25.38 282 SER A N 1
ATOM 2119 C CA . SER A 1 282 ? -3.698 -52.348 17.888 1.00 25.38 282 SER A CA 1
ATOM 2120 C C . SER A 1 282 ? -2.853 -53.638 18.049 1.00 25.38 282 SER A C 1
ATOM 2122 O O . SER A 1 282 ? -3.403 -54.714 18.238 1.00 25.38 282 SER A O 1
ATOM 2124 N N . ALA A 1 283 ? -1.521 -53.447 18.104 1.00 26.30 283 ALA A N 1
ATOM 2125 C CA . ALA A 1 283 ? -0.480 -53.957 19.043 1.00 26.30 283 ALA A CA 1
ATOM 2126 C C . ALA A 1 283 ? -0.518 -55.362 19.721 1.00 26.30 283 ALA A C 1
ATOM 2128 O O . ALA A 1 283 ? -1.558 -55.769 20.223 1.00 26.30 283 ALA A O 1
ATOM 2129 N N . VAL A 1 284 ? 0.677 -55.983 19.908 1.00 24.42 284 VAL A N 1
ATOM 2130 C CA . VAL A 1 284 ? 1.254 -56.569 21.172 1.00 24.42 284 VAL A CA 1
ATOM 2131 C C . VAL A 1 284 ? 2.604 -57.323 20.918 1.00 24.42 284 VAL A C 1
ATOM 2133 O O . VAL A 1 284 ? 2.884 -57.733 19.796 1.00 24.42 284 VAL A O 1
ATOM 2136 N N . THR A 1 285 ? 3.448 -57.480 21.954 1.00 24.89 285 THR A N 1
ATOM 2137 C CA . THR A 1 285 ? 4.813 -58.105 22.033 1.00 24.89 285 THR A CA 1
ATOM 2138 C C . THR A 1 285 ? 4.913 -59.034 23.283 1.00 24.89 285 THR A C 1
ATOM 2140 O O . THR A 1 285 ? 3.930 -59.034 24.028 1.00 24.89 285 THR A O 1
ATOM 2143 N N . PRO A 1 286 ? 6.031 -59.734 23.667 1.00 38.50 286 PRO A N 1
ATOM 2144 C CA . PRO A 1 286 ? 7.294 -60.181 23.001 1.00 38.50 286 PRO A CA 1
ATOM 2145 C C . PRO A 1 286 ? 7.729 -61.673 23.306 1.00 38.50 286 PRO A C 1
ATOM 2147 O O . PRO A 1 286 ? 7.039 -62.365 24.046 1.00 38.50 286 PRO A O 1
ATOM 2150 N N . GLY A 1 287 ? 8.932 -62.129 22.865 1.00 24.61 287 GLY A N 1
ATOM 2151 C CA . GLY A 1 287 ? 9.865 -62.924 23.730 1.00 24.61 287 GLY A CA 1
ATOM 2152 C C . GLY A 1 287 ? 10.448 -64.317 23.321 1.00 24.61 287 GLY A C 1
ATOM 2153 O O . GLY A 1 287 ? 9.829 -65.316 23.651 1.00 24.61 287 GLY A O 1
ATOM 2154 N N . GLU A 1 288 ? 11.692 -64.346 22.778 1.00 26.72 288 GLU A N 1
ATOM 2155 C CA . GLU A 1 288 ? 12.848 -65.301 22.995 1.00 26.72 288 GLU A CA 1
ATOM 2156 C C . GLU A 1 288 ? 12.716 -66.866 22.901 1.00 26.72 288 GLU A C 1
ATOM 2158 O O . GLU A 1 288 ? 11.595 -67.353 22.778 1.00 26.72 288 GLU A O 1
ATOM 2163 N N . PRO A 1 289 ? 13.808 -67.712 22.925 1.00 32.88 289 PRO A N 1
ATOM 2164 C CA . PRO A 1 289 ? 15.273 -67.488 23.104 1.00 32.88 289 PRO A CA 1
ATOM 2165 C C . PRO A 1 289 ? 16.236 -68.138 22.036 1.00 32.88 289 PRO A C 1
ATOM 2167 O O . PRO A 1 289 ? 15.805 -68.555 20.966 1.00 32.88 289 PRO A O 1
ATOM 2170 N N . ILE A 1 290 ? 17.559 -68.208 22.327 1.00 29.84 290 ILE A N 1
ATOM 2171 C CA . ILE A 1 290 ? 18.734 -68.540 21.451 1.00 29.84 290 ILE A CA 1
ATOM 2172 C C . ILE A 1 290 ? 19.719 -69.508 22.189 1.00 29.84 290 ILE A C 1
ATOM 2174 O O . ILE A 1 290 ? 19.867 -69.312 23.399 1.00 29.84 290 ILE A O 1
ATOM 2178 N N . PRO A 1 291 ? 20.359 -70.557 21.577 1.00 39.03 291 PRO A N 1
ATOM 2179 C CA . PRO A 1 291 ? 21.775 -70.537 21.068 1.00 39.03 291 PRO A CA 1
ATOM 2180 C C . PRO A 1 291 ? 22.069 -71.549 19.897 1.00 39.03 291 PRO A C 1
ATOM 2182 O O . PRO A 1 291 ? 21.145 -72.226 19.460 1.00 39.03 291 PRO A O 1
ATOM 2185 N N . SER A 1 292 ? 23.250 -71.728 19.253 1.00 26.30 292 SER A N 1
ATOM 2186 C CA . SER A 1 292 ? 24.692 -71.451 19.524 1.00 26.30 292 SER A CA 1
ATOM 2187 C C . SER A 1 292 ? 25.521 -71.171 18.225 1.00 26.30 292 SER A C 1
ATOM 2189 O O . SER A 1 292 ? 25.024 -71.379 17.123 1.00 26.30 292 SER A O 1
ATOM 2191 N N . ALA A 1 293 ? 26.800 -70.754 18.347 1.00 26.48 293 ALA A N 1
ATOM 2192 C CA . ALA A 1 293 ? 27.792 -70.459 17.265 1.00 26.48 293 ALA A CA 1
ATOM 2193 C C . ALA A 1 293 ? 28.884 -71.582 17.131 1.00 26.48 293 ALA A C 1
ATOM 2195 O O . ALA A 1 293 ? 28.662 -72.610 17.779 1.00 26.48 293 ALA A O 1
ATOM 2196 N N . PRO A 1 294 ? 30.063 -71.475 16.429 1.00 43.47 294 PRO A N 1
ATOM 2197 C CA . PRO A 1 294 ? 30.709 -70.422 15.585 1.00 43.47 294 PRO A CA 1
ATOM 2198 C C . PRO A 1 294 ? 31.135 -70.947 14.156 1.00 43.47 294 PRO A C 1
ATOM 2200 O O . PRO A 1 294 ? 30.680 -72.016 13.773 1.00 43.47 294 PRO A O 1
ATOM 2203 N N . THR A 1 295 ? 31.926 -70.326 13.245 1.00 26.88 295 THR A N 1
ATOM 2204 C CA . THR A 1 295 ? 33.154 -69.486 13.344 1.00 26.88 295 THR A CA 1
ATOM 2205 C C . THR A 1 295 ? 33.475 -68.695 12.044 1.00 26.88 295 THR A C 1
ATOM 2207 O O . THR A 1 295 ? 33.189 -69.167 10.952 1.00 26.88 295 THR A O 1
ATOM 2210 N N . SER A 1 296 ? 34.120 -67.526 12.194 1.00 30.64 296 SER A N 1
ATOM 2211 C CA . SER A 1 296 ? 34.865 -66.650 11.248 1.00 30.64 296 SER A CA 1
ATOM 2212 C C . SER A 1 296 ? 34.781 -66.795 9.712 1.00 30.64 296 SER A C 1
ATOM 2214 O O . SER A 1 296 ? 35.305 -67.740 9.127 1.00 30.64 296 SER A O 1
ATOM 2216 N N . ALA A 1 297 ? 34.401 -65.685 9.063 1.00 31.86 297 ALA A N 1
ATOM 2217 C CA . ALA A 1 297 ? 34.906 -65.236 7.756 1.00 31.86 297 ALA A CA 1
ATOM 2218 C C . ALA A 1 297 ? 35.146 -63.703 7.787 1.00 31.86 297 ALA A C 1
ATOM 2220 O O . ALA A 1 297 ? 34.631 -63.019 8.672 1.00 31.86 297 ALA A O 1
ATOM 2221 N N . VAL A 1 298 ? 35.963 -63.163 6.873 1.00 33.31 298 VAL A N 1
ATOM 2222 C CA . VAL A 1 298 ? 36.420 -61.752 6.891 1.00 33.31 298 VAL A CA 1
ATOM 2223 C C . VAL A 1 298 ? 35.327 -60.784 6.388 1.00 33.31 298 VAL A C 1
ATOM 2225 O O . VAL A 1 298 ? 34.686 -61.100 5.385 1.00 33.31 298 VAL A O 1
ATOM 2228 N N . PRO A 1 299 ? 35.125 -59.598 7.004 1.00 35.75 299 PRO A N 1
ATOM 2229 C CA . PRO A 1 299 ? 34.186 -58.595 6.495 1.00 35.75 299 PRO A CA 1
ATOM 2230 C C . PRO A 1 299 ? 34.648 -57.956 5.177 1.00 35.75 299 PRO A C 1
ATOM 2232 O O . PRO A 1 299 ? 35.800 -57.542 5.044 1.00 35.75 299 PRO A O 1
ATOM 2235 N N . ALA A 1 300 ? 33.721 -57.803 4.232 1.00 35.97 300 ALA A N 1
ATOM 2236 C CA . ALA A 1 300 ? 33.876 -56.905 3.087 1.00 35.97 300 ALA A CA 1
ATOM 2237 C C . ALA A 1 300 ? 33.799 -55.426 3.541 1.00 35.97 300 ALA A C 1
ATOM 2239 O O . ALA A 1 300 ? 33.214 -55.149 4.593 1.00 35.97 300 ALA A O 1
ATOM 2240 N N . PRO A 1 301 ? 34.359 -54.462 2.781 1.00 32.47 301 PRO A N 1
ATOM 2241 C CA . PRO A 1 301 ? 34.232 -53.046 3.113 1.00 32.47 301 PRO A CA 1
ATOM 2242 C C . PRO A 1 301 ? 32.763 -52.606 3.099 1.00 32.47 301 PRO A C 1
ATOM 2244 O O . PRO A 1 301 ? 32.014 -52.916 2.172 1.00 32.47 301 PRO A O 1
ATOM 2247 N N . VAL A 1 302 ? 32.367 -51.861 4.131 1.00 37.34 302 VAL A N 1
ATOM 2248 C CA . VAL A 1 302 ? 31.038 -51.245 4.230 1.00 37.34 302 VAL A CA 1
ATOM 2249 C C . VAL A 1 302 ? 30.910 -50.188 3.121 1.00 37.34 302 VAL A C 1
ATOM 2251 O O . VAL A 1 302 ? 31.840 -49.390 2.967 1.00 37.34 302 VAL A O 1
ATOM 2254 N N . PRO A 1 303 ? 29.812 -50.153 2.339 1.00 37.09 303 PRO A N 1
ATOM 2255 C CA . PRO A 1 303 ? 29.578 -49.055 1.408 1.00 37.09 303 PRO A CA 1
ATOM 2256 C C . PRO A 1 303 ? 29.509 -47.737 2.186 1.00 37.09 303 PRO A C 1
ATOM 2258 O O . PRO A 1 303 ? 28.929 -47.684 3.271 1.00 37.09 303 PRO A O 1
ATOM 2261 N N . ALA A 1 304 ? 30.114 -46.677 1.649 1.00 37.59 304 ALA A N 1
ATOM 2262 C CA . ALA A 1 304 ? 29.997 -45.355 2.254 1.00 37.59 304 ALA A CA 1
ATOM 2263 C C . ALA A 1 304 ? 28.508 -44.967 2.370 1.00 37.59 304 ALA A C 1
ATOM 2265 O O . ALA A 1 304 ? 27.738 -45.318 1.470 1.00 37.59 304 ALA A O 1
ATOM 2266 N N . PRO A 1 305 ? 28.091 -44.269 3.445 1.00 35.12 305 PRO A N 1
ATOM 2267 C CA . PRO A 1 305 ? 26.740 -43.730 3.509 1.00 35.12 305 PRO A CA 1
ATOM 2268 C C . PRO A 1 305 ? 26.498 -42.831 2.294 1.00 35.12 305 PRO A C 1
ATOM 2270 O O . PRO A 1 305 ? 27.407 -42.121 1.851 1.00 35.12 305 PRO A O 1
ATOM 2273 N N . GLU A 1 306 ? 25.278 -42.865 1.762 1.00 36.59 306 GLU A N 1
ATOM 2274 C CA . GLU A 1 306 ? 24.855 -41.891 0.759 1.00 36.59 306 GLU A CA 1
ATOM 2275 C C . GLU A 1 306 ? 25.061 -40.479 1.336 1.00 36.59 306 GLU A C 1
ATOM 2277 O O . GLU A 1 306 ? 24.804 -40.270 2.527 1.00 36.59 306 GLU A O 1
ATOM 2282 N N . PRO A 1 307 ? 25.585 -39.521 0.550 1.00 34.97 307 PRO A N 1
ATOM 2283 C CA . PRO A 1 307 ? 25.812 -38.176 1.054 1.00 34.97 307 PRO A CA 1
ATOM 2284 C C . PRO A 1 307 ? 24.476 -37.574 1.489 1.00 34.97 307 PRO A C 1
ATOM 2286 O O . PRO A 1 307 ? 23.517 -37.580 0.715 1.00 34.97 307 PRO A O 1
ATOM 2289 N N . GLU A 1 308 ? 24.422 -37.039 2.712 1.00 30.73 308 GLU A N 1
ATOM 2290 C CA . GLU A 1 308 ? 23.261 -36.272 3.165 1.00 30.73 308 GLU A CA 1
ATOM 2291 C C . GLU A 1 308 ? 22.945 -35.174 2.133 1.00 30.73 308 GLU A C 1
ATOM 2293 O O . GLU A 1 308 ? 23.878 -34.549 1.606 1.00 30.73 308 GLU A O 1
ATOM 2298 N N . PRO A 1 309 ? 21.659 -34.923 1.817 1.00 34.69 309 PRO A N 1
ATOM 2299 C CA . PRO A 1 309 ? 21.297 -33.836 0.920 1.00 34.69 309 PRO A CA 1
ATOM 2300 C C . PRO A 1 309 ? 21.891 -32.529 1.467 1.00 34.69 309 PRO A C 1
ATOM 2302 O O . PRO A 1 309 ? 21.821 -32.290 2.676 1.00 34.69 309 PRO A O 1
ATOM 2305 N N . PRO A 1 310 ? 22.514 -31.691 0.618 1.00 36.03 310 PRO A N 1
ATOM 2306 C CA . PRO A 1 310 ? 23.290 -30.551 1.085 1.00 36.03 310 PRO A CA 1
ATOM 2307 C C . PRO A 1 310 ? 22.400 -29.615 1.901 1.00 36.03 310 PRO A C 1
ATOM 2309 O O . PRO A 1 310 ? 21.446 -29.046 1.368 1.00 36.03 310 PRO A O 1
ATOM 2312 N N . ALA A 1 311 ? 22.722 -29.471 3.190 1.00 38.34 311 ALA A N 1
ATOM 2313 C CA . ALA A 1 311 ? 21.944 -28.678 4.132 1.00 38.34 311 ALA A CA 1
ATOM 2314 C C . ALA A 1 311 ? 21.682 -27.278 3.558 1.00 38.34 311 ALA A C 1
ATOM 2316 O O . ALA A 1 311 ? 22.623 -26.537 3.254 1.00 38.34 311 ALA A O 1
ATOM 2317 N N . LEU A 1 312 ? 20.400 -26.938 3.383 1.00 50.62 312 LEU A N 1
ATOM 2318 C CA . LEU A 1 312 ? 19.987 -25.678 2.771 1.00 50.62 312 LEU A CA 1
ATOM 2319 C C . LEU A 1 312 ? 20.597 -24.507 3.552 1.00 50.62 312 LEU A C 1
ATOM 2321 O O . LEU A 1 312 ? 20.436 -24.395 4.768 1.00 50.62 312 LEU A O 1
ATOM 2325 N N . ALA A 1 313 ? 21.338 -23.651 2.846 1.00 60.94 313 ALA A N 1
ATOM 2326 C CA . ALA A 1 313 ? 22.056 -22.543 3.459 1.00 60.94 313 ALA A CA 1
ATOM 2327 C C . ALA A 1 313 ? 21.064 -21.597 4.152 1.00 60.94 313 ALA A C 1
ATOM 2329 O O . ALA A 1 313 ? 20.171 -21.059 3.498 1.00 60.94 313 ALA A O 1
ATOM 2330 N N . GLN A 1 314 ? 21.224 -21.408 5.467 1.00 67.44 314 GLN A N 1
ATOM 2331 C CA . GLN A 1 314 ? 20.255 -20.689 6.298 1.00 67.44 314 GLN A CA 1
ATOM 2332 C C . GLN A 1 314 ? 19.938 -19.278 5.760 1.00 67.44 314 GLN A C 1
ATOM 2334 O O . GLN A 1 314 ? 20.840 -18.591 5.264 1.00 67.44 314 GLN A O 1
ATOM 2339 N N . PRO A 1 315 ? 18.679 -18.814 5.880 1.00 83.44 315 PRO A N 1
ATOM 2340 C CA . PRO A 1 315 ? 18.296 -17.478 5.446 1.00 83.44 315 PRO A CA 1
ATOM 2341 C C . PRO A 1 315 ? 19.019 -16.397 6.252 1.00 83.44 315 PRO A C 1
ATOM 2343 O O . PRO A 1 315 ? 19.039 -16.420 7.481 1.00 83.44 315 PRO A O 1
ATOM 2346 N N . ALA A 1 316 ? 19.546 -15.396 5.550 1.00 85.06 316 ALA A N 1
ATOM 2347 C CA . ALA A 1 316 ? 20.199 -14.231 6.134 1.00 85.06 316 ALA A CA 1
ATOM 2348 C C . ALA A 1 316 ? 19.447 -12.940 5.782 1.00 85.06 316 ALA A C 1
ATOM 2350 O O . ALA A 1 316 ? 18.881 -12.811 4.692 1.00 85.06 316 ALA A O 1
ATOM 2351 N N . VAL A 1 317 ? 19.487 -11.939 6.669 1.00 86.06 317 VAL A N 1
ATOM 2352 C CA . VAL A 1 317 ? 18.997 -10.590 6.343 1.00 86.06 317 VAL A CA 1
ATOM 2353 C C . VAL A 1 317 ? 20.071 -9.837 5.554 1.00 86.06 317 VAL A C 1
ATOM 2355 O O . VAL A 1 317 ? 20.955 -9.180 6.103 1.00 86.06 317 VAL A O 1
ATOM 2358 N N . ALA A 1 318 ? 20.022 -9.980 4.231 1.00 81.31 318 ALA A N 1
ATOM 2359 C CA . ALA A 1 318 ? 21.058 -9.476 3.329 1.00 81.31 318 ALA A CA 1
ATOM 2360 C C . ALA A 1 318 ? 20.878 -7.999 2.923 1.00 81.31 318 ALA A C 1
ATOM 2362 O O . ALA A 1 318 ? 21.846 -7.350 2.514 1.00 81.31 318 ALA A O 1
ATOM 2363 N N . LEU A 1 319 ? 19.669 -7.445 3.046 1.00 91.50 319 LEU A N 1
ATOM 2364 C CA . LEU A 1 319 ? 19.327 -6.069 2.659 1.00 91.50 319 LEU A CA 1
ATOM 2365 C C . LEU A 1 319 ? 19.090 -5.168 3.884 1.00 91.50 319 LEU A C 1
ATOM 2367 O O . LEU A 1 319 ? 18.773 -5.689 4.949 1.00 91.50 319 LEU A O 1
ATOM 2371 N N . PRO A 1 320 ? 19.197 -3.828 3.755 1.00 93.81 320 PRO A N 1
ATOM 2372 C CA . PRO A 1 320 ? 18.882 -2.915 4.851 1.00 93.81 320 PRO A CA 1
ATOM 2373 C C . PRO A 1 320 ? 17.430 -3.068 5.327 1.00 93.81 320 PRO A C 1
ATOM 2375 O O . PRO A 1 320 ? 16.492 -3.028 4.518 1.00 93.81 320 PRO A O 1
ATOM 2378 N N . THR A 1 321 ? 17.260 -3.209 6.643 1.00 96.25 321 THR A N 1
ATOM 2379 C CA . THR A 1 321 ? 15.963 -3.157 7.325 1.00 96.25 321 THR A CA 1
ATOM 2380 C C . THR A 1 321 ? 15.397 -1.742 7.225 1.00 96.25 321 THR A C 1
ATOM 2382 O O . THR A 1 321 ? 16.103 -0.770 7.504 1.00 96.25 321 THR A O 1
ATOM 2385 N N . LEU A 1 322 ? 14.119 -1.605 6.857 1.00 97.06 322 LEU A N 1
ATOM 2386 C CA . LEU A 1 322 ? 13.426 -0.312 6.914 1.00 97.06 322 LEU A CA 1
ATOM 2387 C C . LEU A 1 322 ? 12.450 -0.266 8.086 1.00 97.06 322 LEU A C 1
ATOM 2389 O O . LEU A 1 322 ? 11.709 -1.221 8.309 1.00 97.06 322 LEU A O 1
ATOM 2393 N N . VAL A 1 323 ? 12.388 0.870 8.777 1.00 96.50 323 VAL A N 1
ATOM 2394 C CA . VAL A 1 323 ? 11.360 1.164 9.786 1.00 96.50 323 VAL A CA 1
ATOM 2395 C C . VAL A 1 323 ? 10.291 2.046 9.152 1.00 96.50 323 VAL A C 1
ATOM 2397 O O . VAL A 1 323 ? 10.622 3.069 8.558 1.00 96.50 323 VAL A O 1
ATOM 2400 N N . ARG A 1 324 ? 9.016 1.676 9.282 1.00 96.75 324 ARG A N 1
ATOM 2401 C CA . ARG A 1 324 ? 7.856 2.471 8.854 1.00 96.75 324 ARG A CA 1
ATOM 2402 C C . ARG A 1 324 ? 7.054 2.892 10.081 1.00 96.75 324 ARG A C 1
ATOM 2404 O O . ARG A 1 324 ? 6.699 2.049 10.900 1.00 96.75 324 ARG A O 1
ATOM 2411 N N . LEU A 1 325 ? 6.775 4.185 10.203 1.00 95.50 325 LEU A N 1
ATOM 2412 C CA . LEU A 1 325 ? 6.173 4.810 11.385 1.00 95.50 325 LEU A CA 1
ATOM 2413 C C . LEU A 1 325 ? 4.885 5.548 11.020 1.00 95.50 325 LEU A C 1
ATOM 2415 O O . LEU A 1 325 ? 4.760 6.054 9.902 1.00 95.50 325 LEU A O 1
ATOM 2419 N N . GLY A 1 326 ? 3.962 5.676 11.972 1.00 94.88 326 GLY A N 1
ATOM 2420 C CA . GLY A 1 326 ? 2.864 6.636 11.870 1.00 94.88 326 GLY A CA 1
ATOM 2421 C C . GLY A 1 326 ? 3.368 8.086 11.874 1.00 94.88 326 GLY A C 1
ATOM 2422 O O . GLY A 1 326 ? 4.353 8.417 12.532 1.00 94.88 326 GLY A O 1
ATOM 2423 N N . GLY A 1 327 ? 2.708 8.952 11.104 1.00 93.56 327 GLY A N 1
ATOM 2424 C CA . GLY A 1 327 ? 2.967 10.395 11.058 1.00 93.56 327 GLY A CA 1
ATOM 2425 C C . GLY A 1 327 ? 2.283 11.197 12.172 1.00 93.56 327 GLY A C 1
ATOM 2426 O O . GLY A 1 327 ? 2.634 12.353 12.377 1.00 93.56 327 GLY A O 1
ATOM 2427 N N . LEU A 1 328 ? 1.334 10.599 12.901 1.00 95.25 328 LEU A N 1
ATOM 2428 C CA . LEU A 1 328 ? 0.698 11.191 14.085 1.00 95.25 328 LEU A CA 1
ATOM 2429 C C . LEU A 1 328 ? 0.931 10.334 15.341 1.00 95.25 328 LEU A C 1
ATOM 2431 O O . LEU A 1 328 ? 1.068 9.113 15.225 1.00 95.25 328 LEU A O 1
ATOM 2435 N N . PRO A 1 329 ? 0.916 10.928 16.548 1.00 95.12 329 PRO A N 1
ATOM 2436 C CA . PRO A 1 329 ? 0.877 10.171 17.793 1.00 95.12 329 PRO A CA 1
ATOM 2437 C C . PRO A 1 329 ? -0.509 9.546 18.019 1.00 95.12 329 PRO A C 1
ATOM 2439 O O . PRO A 1 329 ? -1.529 10.079 17.579 1.00 95.12 329 PRO A O 1
ATOM 2442 N N . VAL A 1 330 ? -0.566 8.450 18.782 1.00 94.81 330 VAL A N 1
ATOM 2443 C CA . VAL A 1 330 ? -1.811 7.753 19.164 1.00 94.81 330 VAL A CA 1
ATOM 2444 C C . VAL A 1 330 ? -2.844 8.715 19.761 1.00 94.81 330 VAL A C 1
ATOM 2446 O O . VAL A 1 330 ? -4.013 8.654 19.389 1.00 94.81 330 VAL A O 1
ATOM 2449 N N . ARG A 1 331 ? -2.413 9.662 20.611 1.00 93.94 331 ARG A N 1
ATOM 2450 C CA . ARG A 1 331 ? -3.292 10.648 21.275 1.00 93.94 331 ARG A CA 1
ATOM 2451 C C . ARG A 1 331 ? -4.054 11.591 20.328 1.00 93.94 331 ARG A C 1
ATOM 2453 O O . ARG A 1 331 ? -4.959 12.285 20.781 1.00 93.94 331 ARG A O 1
ATOM 2460 N N . ALA A 1 332 ? -3.690 11.652 19.043 1.00 94.19 332 ALA A N 1
ATOM 2461 C CA . ALA A 1 332 ? -4.419 12.421 18.031 1.00 94.19 332 ALA A CA 1
ATOM 2462 C C . ALA A 1 332 ? -5.648 11.666 17.472 1.00 94.19 332 ALA A C 1
ATOM 2464 O O . ALA A 1 332 ? -6.452 12.239 16.735 1.00 94.19 332 ALA A O 1
ATOM 2465 N N . VAL A 1 333 ? -5.821 10.385 17.824 1.00 95.12 333 VAL A N 1
ATOM 2466 C CA . VAL A 1 333 ? -7.047 9.616 17.576 1.00 95.12 333 VAL A CA 1
ATOM 2467 C C . VAL A 1 333 ? -7.968 9.750 18.796 1.00 95.12 333 VAL A C 1
ATOM 2469 O O . VAL A 1 333 ? -7.545 9.416 19.900 1.00 95.12 333 VAL A O 1
ATOM 2472 N N . PRO A 1 334 ? -9.228 10.202 18.636 1.00 94.38 334 PRO A N 1
ATOM 2473 C CA . PRO A 1 334 ? -10.169 10.281 19.748 1.00 94.38 334 PRO A CA 1
ATOM 2474 C C . PRO A 1 334 ? -10.425 8.938 20.439 1.00 94.38 334 PRO A C 1
ATOM 2476 O O . PRO A 1 334 ? -10.600 7.905 19.788 1.00 94.38 334 PRO A O 1
ATOM 2479 N N . GLU A 1 335 ? -10.521 8.989 21.766 1.00 90.69 335 GLU A N 1
ATOM 2480 C CA . GLU A 1 335 ? -10.796 7.844 22.636 1.00 90.69 335 GLU A CA 1
ATOM 2481 C C . GLU A 1 335 ? -12.115 8.032 23.380 1.00 90.69 335 GLU A C 1
ATOM 2483 O O . GLU A 1 335 ? -12.439 9.143 23.812 1.00 90.69 335 GLU A O 1
ATOM 2488 N N . THR A 1 336 ? -12.830 6.929 23.589 1.00 93.25 336 THR A N 1
ATOM 2489 C CA . THR A 1 336 ? -14.009 6.868 24.456 1.00 93.25 336 THR A CA 1
ATOM 2490 C C . THR A 1 336 ? -13.653 7.263 25.888 1.00 93.25 336 THR A C 1
ATOM 2492 O O . THR A 1 336 ? -12.662 6.787 26.448 1.00 93.25 336 THR A O 1
ATOM 2495 N N . SER A 1 337 ? -14.457 8.108 26.530 1.00 93.56 337 SER A N 1
ATOM 2496 C CA . SER A 1 337 ? -14.233 8.454 27.931 1.00 93.56 337 SER A CA 1
ATOM 2497 C C . SER A 1 337 ? -14.593 7.305 28.877 1.00 93.56 337 SER A C 1
ATOM 2499 O O . SER A 1 337 ? -15.554 6.555 28.684 1.00 93.56 337 SER A O 1
ATOM 2501 N N . ALA A 1 338 ? -13.871 7.229 29.998 1.00 94.81 338 ALA A N 1
ATOM 2502 C CA . ALA A 1 338 ? -14.194 6.312 31.092 1.00 94.81 338 ALA A CA 1
ATOM 2503 C C . ALA A 1 338 ? -15.617 6.524 31.659 1.00 94.81 338 ALA A C 1
ATOM 2505 O O . ALA A 1 338 ? -16.174 5.617 32.276 1.00 94.81 338 ALA A O 1
ATOM 2506 N N . ALA A 1 339 ? -16.227 7.696 31.431 1.00 95.50 339 ALA A N 1
ATOM 2507 C CA . ALA A 1 339 ? -17.614 7.971 31.791 1.00 95.50 339 ALA A CA 1
ATOM 2508 C C . ALA A 1 339 ? -18.609 7.221 30.887 1.00 95.50 339 ALA A C 1
ATOM 2510 O O . ALA A 1 339 ? -19.557 6.632 31.408 1.00 95.50 339 ALA A O 1
ATOM 2511 N N . VAL A 1 340 ? -18.384 7.190 29.567 1.00 95.69 340 VAL A N 1
ATOM 2512 C CA . VAL A 1 340 ? -19.175 6.377 28.625 1.00 95.69 340 VAL A CA 1
ATOM 2513 C C . VAL A 1 340 ? -18.992 4.889 28.932 1.00 95.69 340 VAL A C 1
ATOM 2515 O O . VAL A 1 340 ? -19.981 4.203 29.190 1.00 95.69 340 VAL A O 1
ATOM 2518 N N . ILE A 1 341 ? -17.744 4.409 29.029 1.00 94.81 341 ILE A N 1
ATOM 2519 C CA . ILE A 1 341 ? -17.426 2.994 29.314 1.00 94.81 341 ILE A CA 1
ATOM 2520 C C . ILE A 1 341 ? -18.064 2.539 30.638 1.00 94.81 341 ILE A C 1
ATOM 2522 O O . ILE A 1 341 ? -18.798 1.552 30.677 1.00 94.81 341 ILE A O 1
ATOM 2526 N N . GLY A 1 342 ? -17.869 3.300 31.721 1.00 95.69 342 GLY A N 1
ATOM 2527 C CA . GLY A 1 342 ? -18.449 2.985 33.029 1.00 95.69 342 GLY A CA 1
ATOM 2528 C C . GLY A 1 342 ? -19.983 3.027 33.058 1.00 95.69 342 GLY A C 1
ATOM 2529 O O . GLY A 1 342 ? -20.593 2.332 33.873 1.00 95.69 342 GLY A O 1
ATOM 2530 N N . THR A 1 343 ? -20.613 3.796 32.161 1.00 96.50 343 THR A N 1
ATOM 2531 C CA . THR A 1 343 ? -22.076 3.851 32.011 1.00 96.50 343 THR A CA 1
ATOM 2532 C C . THR A 1 343 ? -22.604 2.651 31.220 1.00 96.50 343 THR A C 1
ATOM 2534 O O . THR A 1 343 ? -23.588 2.053 31.651 1.00 96.50 343 THR A O 1
ATOM 2537 N N . LEU A 1 344 ? -21.924 2.226 30.147 1.00 94.88 344 LEU A N 1
ATOM 2538 C CA . LEU A 1 344 ? -22.219 0.974 29.428 1.00 94.88 344 LEU A CA 1
ATOM 2539 C C . LEU A 1 344 ? -22.118 -0.241 30.368 1.00 94.88 344 LEU A C 1
ATOM 2541 O O . LEU A 1 344 ? -23.048 -1.041 30.476 1.00 94.88 344 LEU A O 1
ATOM 2545 N N . ASP A 1 345 ? -21.036 -0.334 31.146 1.00 93.75 345 ASP A N 1
ATOM 2546 C CA . ASP A 1 345 ? -20.863 -1.404 32.134 1.00 93.75 345 ASP A CA 1
ATOM 2547 C C . ASP A 1 345 ? -21.874 -1.339 33.285 1.00 93.75 345 ASP A C 1
ATOM 2549 O O . ASP A 1 345 ? -22.163 -2.364 33.905 1.00 93.75 345 ASP A O 1
ATOM 2553 N N . TYR A 1 346 ? -22.405 -0.162 33.627 1.00 95.50 346 TYR A N 1
ATOM 2554 C CA . TYR A 1 346 ? -23.474 -0.041 34.623 1.00 95.50 346 TYR A CA 1
ATOM 2555 C C . TYR A 1 346 ? -24.845 -0.428 34.050 1.00 95.50 346 TYR A C 1
ATOM 2557 O O . TYR A 1 346 ? -25.567 -1.160 34.722 1.00 95.50 346 TYR A O 1
ATOM 2565 N N . LEU A 1 347 ? -25.170 -0.052 32.806 1.00 94.81 347 LEU A N 1
ATOM 2566 C CA . LEU A 1 347 ? -26.385 -0.503 32.110 1.00 94.81 347 LEU A CA 1
ATOM 2567 C C . LEU A 1 347 ? -26.434 -2.028 32.000 1.00 94.81 347 LEU A C 1
ATOM 2569 O O . LEU A 1 347 ? -27.405 -2.635 32.439 1.00 94.81 347 LEU A O 1
ATOM 2573 N N . ARG A 1 348 ? -25.346 -2.657 31.545 1.00 90.44 348 ARG A N 1
ATOM 2574 C CA . ARG A 1 348 ? -25.253 -4.121 31.454 1.00 90.44 348 ARG A CA 1
ATOM 2575 C C . ARG A 1 348 ? -25.459 -4.818 32.809 1.00 90.44 348 ARG A C 1
ATOM 2577 O O . ARG A 1 348 ? -26.105 -5.856 32.874 1.00 90.44 348 ARG A O 1
ATOM 2584 N N . ARG A 1 349 ? -24.954 -4.230 33.903 1.00 93.06 349 ARG A N 1
ATOM 2585 C CA . ARG A 1 349 ? -25.185 -4.730 35.276 1.00 93.06 349 ARG A CA 1
ATOM 2586 C C . ARG A 1 349 ? -26.609 -4.482 35.776 1.00 93.06 349 ARG A C 1
ATOM 2588 O O . ARG A 1 349 ? -27.103 -5.269 36.576 1.00 93.06 349 ARG A O 1
ATOM 2595 N N . LEU A 1 350 ? -27.277 -3.416 35.329 1.00 94.00 350 LEU A N 1
ATOM 2596 C CA . LEU A 1 350 ? -28.708 -3.226 35.582 1.00 94.00 350 LEU A CA 1
ATOM 2597 C C . LEU A 1 350 ? -29.537 -4.279 34.840 1.00 94.00 350 LEU A C 1
ATOM 2599 O O . LEU A 1 350 ? -30.504 -4.762 35.415 1.00 94.00 350 LEU A O 1
ATOM 2603 N N . ASP A 1 351 ? -29.131 -4.688 33.638 1.00 91.38 351 ASP A N 1
ATOM 2604 C CA . ASP A 1 351 ? -29.793 -5.761 32.889 1.00 91.38 351 ASP A CA 1
ATOM 2605 C C . ASP A 1 351 ? -29.600 -7.146 33.523 1.00 91.38 351 ASP A C 1
ATOM 2607 O O . ASP A 1 351 ? -30.585 -7.846 33.743 1.00 91.38 351 ASP A O 1
ATOM 2611 N N . GLU A 1 352 ? -28.389 -7.493 33.974 1.00 91.38 352 GLU A N 1
ATOM 2612 C CA . GLU A 1 352 ? -28.154 -8.703 34.790 1.00 91.38 352 GLU A CA 1
ATOM 2613 C C . GLU A 1 352 ? -29.033 -8.740 36.061 1.00 91.38 352 GLU A C 1
ATOM 2615 O O . GLU A 1 352 ? -29.517 -9.797 36.474 1.00 91.38 352 GLU A O 1
ATOM 2620 N N . VAL A 1 353 ? -29.259 -7.580 36.689 1.00 94.69 353 VAL A N 1
ATOM 2621 C CA . VAL A 1 353 ? -30.106 -7.442 37.886 1.00 94.69 353 VAL A CA 1
ATOM 2622 C C . VAL A 1 353 ? -31.603 -7.445 37.546 1.00 94.69 353 VAL A C 1
ATOM 2624 O O . VAL A 1 353 ? -32.394 -7.952 38.343 1.00 94.69 353 VAL A O 1
ATOM 2627 N N . LEU A 1 354 ? -32.000 -6.918 36.384 1.00 93.81 354 LEU A N 1
ATOM 2628 C CA . LEU A 1 354 ? -33.374 -6.965 35.883 1.00 93.81 354 LEU A CA 1
ATOM 2629 C C . LEU A 1 354 ? -33.769 -8.395 35.512 1.00 93.81 354 LEU A C 1
ATOM 2631 O O . LEU A 1 354 ? -34.788 -8.858 36.012 1.00 93.81 354 LEU A O 1
ATOM 2635 N N . ASP A 1 355 ? -32.961 -9.134 34.751 1.00 91.62 355 ASP A N 1
ATOM 2636 C CA . ASP A 1 355 ? -33.244 -10.540 34.422 1.00 91.62 355 ASP A CA 1
ATOM 2637 C C . ASP A 1 355 ? -33.414 -11.389 35.695 1.00 91.62 355 ASP A C 1
ATOM 2639 O O . ASP A 1 355 ? -34.398 -12.118 35.850 1.00 91.62 355 ASP A O 1
ATOM 2643 N N . GLY A 1 356 ? -32.520 -11.210 36.677 1.00 92.69 356 GLY A N 1
ATOM 2644 C CA . GLY A 1 356 ? -32.630 -11.861 37.985 1.00 92.69 356 GLY A CA 1
ATOM 2645 C C . GLY A 1 356 ? -33.872 -11.453 38.794 1.00 92.69 356 GLY A C 1
ATOM 2646 O O . GLY A 1 356 ? -34.371 -12.257 39.584 1.00 92.69 356 GLY A O 1
ATOM 2647 N N . ALA A 1 357 ? -34.394 -10.236 38.604 1.00 92.69 357 ALA A N 1
ATOM 2648 C CA . ALA A 1 357 ? -35.648 -9.775 39.203 1.00 92.69 357 ALA A CA 1
ATOM 2649 C C . ALA A 1 357 ? -36.888 -10.277 38.436 1.00 92.69 357 ALA A C 1
ATOM 2651 O O . ALA A 1 357 ? -37.900 -10.593 39.062 1.00 92.69 357 ALA A O 1
ATOM 2652 N N . ALA A 1 358 ? -36.811 -10.415 37.109 1.00 92.69 358 ALA A N 1
ATOM 2653 C CA . ALA A 1 358 ? -37.868 -10.993 36.283 1.00 92.69 358 ALA A CA 1
ATOM 2654 C C . ALA A 1 358 ? -38.107 -12.464 36.646 1.00 92.69 358 ALA A C 1
ATOM 2656 O O . ALA A 1 358 ? -39.253 -12.853 36.868 1.00 92.69 358 ALA A O 1
ATOM 2657 N N . ASP A 1 359 ? -37.045 -13.263 36.793 1.00 91.12 359 ASP A N 1
ATOM 2658 C CA . ASP A 1 359 ? -37.151 -14.665 37.226 1.00 91.12 359 ASP A CA 1
ATOM 2659 C C . ASP A 1 359 ? -37.765 -14.799 38.638 1.00 91.12 359 ASP A C 1
ATOM 2661 O O . ASP A 1 359 ? -38.511 -15.743 38.897 1.00 91.12 359 ASP A O 1
ATOM 2665 N N . GLN A 1 360 ? -37.537 -13.826 39.533 1.00 91.62 360 GLN A N 1
ATOM 2666 C CA . GLN A 1 360 ? -38.181 -13.761 40.859 1.00 91.62 360 GLN A CA 1
ATOM 2667 C C . GLN A 1 360 ? -39.659 -13.327 40.804 1.00 91.62 360 GLN A C 1
ATOM 2669 O O . GLN A 1 360 ? -40.425 -13.655 41.707 1.00 91.62 360 GLN A O 1
ATOM 2674 N N . LEU A 1 361 ? -40.080 -12.605 39.761 1.00 93.06 361 LEU A N 1
ATOM 2675 C CA . LEU A 1 361 ? -41.435 -12.056 39.616 1.00 93.06 361 LEU A CA 1
ATOM 2676 C C . LEU A 1 361 ? -42.380 -12.924 38.778 1.00 93.06 361 LEU A C 1
ATOM 2678 O O . LEU A 1 361 ? -43.576 -12.988 39.063 1.00 93.06 361 LEU A O 1
ATOM 2682 N N . LEU A 1 362 ? -41.889 -13.551 37.708 1.00 92.25 362 LEU A N 1
ATOM 2683 C CA . LEU A 1 362 ? -42.743 -14.115 36.656 1.00 92.25 362 LEU A CA 1
ATOM 2684 C C . LEU A 1 362 ? -43.574 -15.323 37.104 1.00 92.25 362 LEU A C 1
ATOM 2686 O O . LEU A 1 362 ? -44.724 -15.452 36.653 1.00 92.25 362 LEU A O 1
ATOM 2690 N N . ASP A 1 363 ? -43.020 -16.166 37.978 1.00 91.25 363 ASP A N 1
ATOM 2691 C CA . ASP A 1 363 ? -43.697 -17.350 38.518 1.00 91.25 363 ASP A CA 1
ATOM 2692 C C . ASP A 1 363 ? -44.712 -16.953 39.633 1.00 91.25 363 ASP A C 1
ATOM 2694 O O . ASP A 1 363 ? -45.889 -17.284 39.465 1.00 91.25 363 ASP A O 1
ATOM 2698 N N . PRO A 1 364 ? -44.409 -16.089 40.631 1.00 92.06 364 PRO A N 1
ATOM 2699 C CA . PRO A 1 364 ? -45.429 -15.515 41.533 1.00 92.06 364 PRO A CA 1
ATOM 2700 C C . PRO A 1 364 ? -46.550 -14.732 40.820 1.00 92.06 364 PRO A C 1
ATOM 2702 O O . PRO A 1 364 ? -47.733 -14.870 41.143 1.00 92.06 364 PRO A O 1
ATOM 2705 N N . LEU A 1 365 ? -46.222 -13.969 39.767 1.00 90.69 365 LEU A N 1
ATOM 2706 C CA . LEU A 1 365 ? -47.219 -13.334 38.891 1.00 90.69 365 LEU A CA 1
ATOM 2707 C C . LEU A 1 365 ? -48.010 -14.350 38.043 1.00 90.69 365 LEU A C 1
ATOM 2709 O O . LEU A 1 365 ? -49.015 -13.993 37.427 1.00 90.69 365 LEU A O 1
ATOM 2713 N N . TYR A 1 366 ? -47.569 -15.609 37.939 1.00 89.62 366 TYR A N 1
ATOM 2714 C CA . TYR A 1 366 ? -48.377 -16.702 37.388 1.00 89.62 366 TYR A CA 1
ATOM 2715 C C . TYR A 1 366 ? -49.419 -17.166 38.404 1.00 89.62 366 TYR A C 1
ATOM 2717 O O . TYR A 1 366 ? -50.585 -17.317 38.045 1.00 89.62 366 TYR A O 1
ATOM 2725 N N . GLU A 1 367 ? -49.004 -17.359 39.651 1.00 90.00 367 GLU A N 1
ATOM 2726 C CA . GLU A 1 367 ? -49.809 -17.972 40.710 1.00 90.00 367 GLU A CA 1
ATOM 2727 C C . GLU A 1 367 ? -50.911 -17.046 41.246 1.00 90.00 367 GLU A C 1
ATOM 2729 O O . GLU A 1 367 ? -52.018 -17.513 41.512 1.00 90.00 367 GLU A O 1
ATOM 2734 N N . ILE A 1 368 ? -50.666 -15.731 41.322 1.00 90.62 368 ILE A N 1
ATOM 2735 C CA . ILE A 1 368 ? -51.653 -14.755 41.825 1.00 90.62 368 ILE A CA 1
ATOM 2736 C C . ILE A 1 368 ? -52.769 -14.431 40.807 1.00 90.62 368 ILE A C 1
ATOM 2738 O O . ILE A 1 368 ? -53.912 -14.155 41.161 1.00 90.62 368 ILE A O 1
ATOM 2742 N N . VAL A 1 369 ? -52.475 -14.459 39.503 1.00 90.06 369 VAL A N 1
ATOM 2743 C CA . VAL A 1 369 ? -53.406 -13.990 38.455 1.00 90.06 369 VAL A CA 1
ATOM 2744 C C . VAL A 1 369 ? -54.745 -14.760 38.403 1.00 90.06 369 VAL A C 1
ATOM 2746 O O . VAL A 1 369 ? -55.772 -14.136 38.123 1.00 90.06 369 VAL A O 1
ATOM 2749 N N . PRO A 1 370 ? -54.804 -16.082 38.652 1.00 89.69 370 PRO A N 1
ATOM 2750 C CA . PRO A 1 370 ? -56.066 -16.811 38.771 1.00 89.69 370 PRO A CA 1
ATOM 2751 C C . PRO A 1 370 ? -56.937 -16.405 39.969 1.00 89.69 370 PRO A C 1
ATOM 2753 O O . PRO A 1 370 ? -58.163 -16.509 39.853 1.00 89.69 370 PRO A O 1
ATOM 2756 N N . THR A 1 371 ? -56.339 -15.961 41.082 1.00 87.00 371 THR A N 1
ATOM 2757 C CA . THR A 1 371 ? -57.046 -15.661 42.342 1.00 87.00 371 THR A CA 1
ATOM 2758 C C . THR A 1 371 ? -57.533 -14.214 42.427 1.00 87.00 371 THR A C 1
ATOM 2760 O O . THR A 1 371 ? -58.606 -13.989 42.977 1.00 87.00 371 THR A O 1
ATOM 2763 N N . LEU A 1 372 ? -56.815 -13.260 41.817 1.00 87.69 372 LEU A N 1
ATOM 2764 C CA . LEU A 1 372 ? -57.177 -11.832 41.784 1.00 87.69 372 LEU A CA 1
ATOM 2765 C C . LEU A 1 372 ? -58.564 -11.550 41.213 1.00 87.69 372 LEU A C 1
ATOM 2767 O O . LEU A 1 372 ? -59.000 -12.205 40.259 1.00 87.69 372 LEU A O 1
ATOM 2771 N N . ASP A 1 373 ? -59.224 -10.510 41.710 1.00 85.19 373 ASP A N 1
ATOM 2772 C CA . ASP A 1 373 ? -60.572 -10.174 41.285 1.00 85.19 373 ASP A CA 1
ATOM 2773 C C . ASP A 1 373 ? -60.585 -9.550 39.876 1.00 85.19 373 ASP A C 1
ATOM 2775 O O . ASP A 1 373 ? -59.566 -9.208 39.264 1.00 85.19 373 ASP A O 1
ATOM 2779 N N . LYS A 1 374 ? -61.772 -9.450 39.279 1.00 80.44 374 LYS A N 1
ATOM 2780 C CA . LYS A 1 374 ? -61.951 -9.090 37.864 1.00 80.44 374 LYS A CA 1
ATOM 2781 C C . LYS A 1 374 ? -61.456 -7.674 37.528 1.00 80.44 374 LYS A C 1
ATOM 2783 O O . LYS A 1 374 ? -61.236 -7.391 36.344 1.00 80.44 374 LYS A O 1
ATOM 2788 N N . ALA A 1 375 ? -61.297 -6.817 38.538 1.00 82.25 375 ALA A N 1
ATOM 2789 C CA . ALA A 1 375 ? -60.697 -5.494 38.432 1.00 82.25 375 ALA A CA 1
ATOM 2790 C C . ALA A 1 375 ? -59.162 -5.580 38.340 1.00 82.25 375 ALA A C 1
ATOM 2792 O O . ALA A 1 375 ? -58.626 -5.238 37.284 1.00 82.25 375 ALA A O 1
ATOM 2793 N N . GLU A 1 376 ? -58.466 -6.102 39.362 1.00 83.81 376 GLU A N 1
ATOM 2794 C CA . GLU A 1 376 ? -56.988 -6.175 39.394 1.00 83.81 376 GLU A CA 1
ATOM 2795 C C . GLU A 1 376 ? -56.393 -7.119 38.338 1.00 83.81 376 GLU A C 1
ATOM 2797 O O . GLU A 1 376 ? -55.320 -6.860 37.784 1.00 83.81 376 GLU A O 1
ATOM 2802 N N . ARG A 1 377 ? -57.087 -8.220 38.020 1.00 89.12 377 ARG A N 1
ATOM 2803 C CA . ARG A 1 377 ? -56.568 -9.294 37.155 1.00 89.12 377 ARG A CA 1
ATOM 2804 C C . ARG A 1 377 ? -56.123 -8.804 35.773 1.00 89.12 377 ARG A C 1
ATOM 2806 O O . ARG A 1 377 ? -55.220 -9.386 35.176 1.00 89.12 377 ARG A O 1
ATOM 2813 N N . ARG A 1 378 ? -56.743 -7.744 35.236 1.00 89.12 378 ARG A N 1
ATOM 2814 C CA . ARG A 1 378 ? -56.367 -7.145 33.938 1.00 89.12 378 ARG A CA 1
ATOM 2815 C C . ARG A 1 378 ? -55.085 -6.299 34.023 1.00 89.12 378 ARG A C 1
ATOM 2817 O O . ARG A 1 378 ? -54.178 -6.596 33.246 1.00 89.12 378 ARG A O 1
ATOM 2824 N N . PRO A 1 379 ? -54.980 -5.297 34.918 1.00 90.56 379 PRO A N 1
ATOM 2825 C CA . PRO A 1 379 ? -53.724 -4.627 35.246 1.00 90.56 379 PRO A CA 1
ATOM 2826 C C . PRO A 1 379 ? -52.572 -5.594 35.536 1.00 90.56 379 PRO A C 1
ATOM 2828 O O . PRO A 1 379 ? -51.544 -5.498 34.878 1.00 90.56 379 PRO A O 1
ATOM 2831 N N . VAL A 1 380 ? -52.747 -6.595 36.405 1.00 90.12 380 VAL A N 1
ATOM 2832 C CA . VAL A 1 380 ? -51.649 -7.514 36.769 1.00 90.12 380 VAL A CA 1
ATOM 2833 C C . VAL A 1 380 ? -51.241 -8.430 35.600 1.00 90.12 380 VAL A C 1
ATOM 2835 O O . VAL A 1 380 ? -50.057 -8.705 35.405 1.00 90.12 380 VAL A O 1
ATOM 2838 N N . LEU A 1 381 ? -52.175 -8.807 34.715 1.00 91.44 381 LEU A N 1
ATOM 2839 C CA . LEU A 1 381 ? -51.842 -9.458 33.436 1.00 91.44 381 LEU A CA 1
ATOM 2840 C C . LEU A 1 381 ? -51.105 -8.542 32.441 1.00 91.44 381 LEU A C 1
ATOM 2842 O O . LEU A 1 381 ? -50.374 -9.058 31.593 1.00 91.44 381 LEU A O 1
ATOM 2846 N N . ARG A 1 382 ? -51.288 -7.214 32.502 1.00 90.56 382 ARG A N 1
ATOM 2847 C CA . ARG A 1 382 ? -50.459 -6.249 31.757 1.00 90.56 382 ARG A CA 1
ATOM 2848 C C . ARG A 1 382 ? -49.082 -6.139 32.405 1.00 90.56 382 ARG A C 1
ATOM 2850 O O . ARG A 1 382 ? -48.105 -6.338 31.695 1.00 90.56 382 ARG A O 1
ATOM 2857 N N . ALA A 1 383 ? -49.011 -5.932 33.719 1.00 91.06 383 ALA A N 1
ATOM 2858 C CA . ALA A 1 383 ? -47.772 -5.863 34.491 1.00 91.06 383 ALA A CA 1
ATOM 2859 C C . ALA A 1 383 ? -46.858 -7.060 34.206 1.00 91.06 383 ALA A C 1
ATOM 2861 O O . ALA A 1 383 ? -45.727 -6.879 33.772 1.00 91.06 383 ALA A O 1
ATOM 2862 N N . LYS A 1 384 ? -47.382 -8.289 34.297 1.00 93.25 384 LYS A N 1
ATOM 2863 C CA . LYS A 1 384 ? -46.643 -9.514 33.954 1.00 93.25 384 LYS A CA 1
ATOM 2864 C C . LYS A 1 384 ? -46.094 -9.524 32.520 1.00 93.25 384 LYS A C 1
ATOM 2866 O O . LYS A 1 384 ? -45.007 -10.046 32.286 1.00 93.25 384 LYS A O 1
ATOM 2871 N N . ARG A 1 385 ? -46.828 -8.967 31.550 1.00 91.81 385 ARG A N 1
ATOM 2872 C CA . ARG A 1 385 ? -46.346 -8.830 30.163 1.00 91.81 385 ARG A CA 1
ATOM 2873 C C . ARG A 1 385 ? -45.291 -7.738 30.031 1.00 91.81 385 ARG A C 1
ATOM 2875 O O . ARG A 1 385 ? -44.402 -7.906 29.211 1.00 91.81 385 ARG A O 1
ATOM 2882 N N . CYS A 1 386 ? -45.375 -6.663 30.812 1.00 92.69 386 CYS A N 1
ATOM 2883 C CA . CYS A 1 386 ? -44.329 -5.649 30.889 1.00 92.69 386 CYS A CA 1
ATOM 2884 C C . CYS A 1 386 ? -43.044 -6.225 31.502 1.00 92.69 386 CYS A C 1
ATOM 2886 O O . CYS A 1 386 ? -41.997 -6.091 30.878 1.00 92.69 386 CYS A O 1
ATOM 2888 N N . VAL A 1 387 ? -43.133 -6.964 32.618 1.00 92.44 387 VAL A N 1
ATOM 2889 C CA . VAL A 1 387 ? -41.993 -7.677 33.233 1.00 92.44 387 VAL A CA 1
ATOM 2890 C C . VAL A 1 387 ? -41.329 -8.616 32.221 1.00 92.44 387 VAL A C 1
ATOM 2892 O O . VAL A 1 387 ? -40.139 -8.499 31.956 1.00 92.44 387 VAL A O 1
ATOM 2895 N N . PHE A 1 388 ? -42.114 -9.463 31.543 1.00 88.94 388 PHE A N 1
ATOM 2896 C CA . PHE A 1 388 ? -41.624 -10.351 30.474 1.00 88.94 388 PHE A CA 1
ATOM 2897 C C . PHE A 1 388 ? -41.041 -9.611 29.244 1.00 88.94 388 PHE A C 1
ATOM 2899 O O . PHE A 1 388 ? -40.460 -10.234 28.362 1.00 88.94 388 PHE A O 1
ATOM 2906 N N . GLN A 1 389 ? -41.221 -8.293 29.147 1.00 88.81 389 GLN A N 1
ATOM 2907 C CA . GLN A 1 389 ? -40.734 -7.446 28.054 1.00 88.81 389 GLN A CA 1
ATOM 2908 C C . GLN A 1 389 ? -39.660 -6.441 28.506 1.00 88.81 389 GLN A C 1
ATOM 2910 O O . GLN A 1 389 ? -39.302 -5.573 27.713 1.00 88.81 389 GLN A O 1
ATOM 2915 N N . GLY A 1 390 ? -39.174 -6.506 29.754 1.00 89.69 390 GLY A N 1
ATOM 2916 C CA . GLY A 1 390 ? -38.199 -5.541 30.280 1.00 89.69 390 GLY A CA 1
ATOM 2917 C C . GLY A 1 390 ? -38.758 -4.124 30.482 1.00 89.69 390 GLY A C 1
ATOM 2918 O O . GLY A 1 390 ? -38.008 -3.156 30.411 1.00 89.69 390 GLY A O 1
ATOM 2919 N N . ARG A 1 391 ? -40.078 -3.975 30.673 1.00 92.19 391 ARG A N 1
ATOM 2920 C CA . ARG A 1 391 ? -40.777 -2.677 30.752 1.00 92.19 391 ARG A CA 1
ATOM 2921 C C . ARG A 1 391 ? -41.443 -2.443 32.105 1.00 92.19 391 ARG A C 1
ATOM 2923 O O . ARG A 1 391 ? -41.796 -3.393 32.805 1.00 92.19 391 ARG A O 1
ATOM 2930 N N . ALA A 1 392 ? -41.678 -1.171 32.421 1.00 92.25 392 ALA A N 1
ATOM 2931 C CA . ALA A 1 392 ? -42.405 -0.756 33.615 1.00 92.25 392 ALA A CA 1
ATOM 2932 C C . ALA A 1 392 ? -43.857 -1.276 33.613 1.00 92.25 392 ALA A C 1
ATOM 2934 O O . ALA A 1 392 ? -44.464 -1.465 32.551 1.00 92.25 392 ALA A O 1
ATOM 2935 N N . THR A 1 393 ? -44.412 -1.551 34.792 1.00 91.44 393 THR A N 1
ATOM 2936 C CA . THR A 1 393 ? -45.698 -2.247 34.933 1.00 91.44 393 THR A CA 1
ATOM 2937 C C . THR A 1 393 ? -46.922 -1.348 34.778 1.00 91.44 393 THR A C 1
ATOM 2939 O O . THR A 1 393 ? -47.985 -1.840 34.385 1.00 91.44 393 THR A O 1
ATOM 2942 N N . ASP A 1 394 ? -46.761 -0.047 35.038 1.00 87.06 394 ASP A N 1
ATOM 2943 C CA . ASP A 1 394 ? -47.813 0.978 35.061 1.00 87.06 394 ASP A CA 1
ATOM 2944 C C . ASP A 1 394 ? -49.003 0.623 35.984 1.00 87.06 394 ASP A C 1
ATOM 2946 O O . ASP A 1 394 ? -50.158 0.945 35.681 1.00 87.06 394 ASP A O 1
ATOM 2950 N N . LEU A 1 395 ? -48.752 -0.087 37.092 1.00 90.81 395 LEU A N 1
ATOM 2951 C CA . LEU A 1 395 ? -49.778 -0.397 38.091 1.00 90.81 395 LEU A CA 1
ATOM 2952 C C . LEU A 1 395 ? -50.135 0.843 38.926 1.00 90.81 395 LEU A C 1
ATOM 2954 O O . LEU A 1 395 ? -49.264 1.609 39.329 1.00 90.81 395 LEU A O 1
ATOM 2958 N N . SER A 1 396 ? -51.425 1.027 39.219 1.00 89.19 396 SER A N 1
ATOM 2959 C CA . SER A 1 396 ? -51.875 2.039 40.179 1.00 89.19 396 SER A CA 1
ATOM 2960 C C . SER A 1 396 ? -51.679 1.557 41.618 1.00 89.19 396 SER A C 1
ATOM 2962 O O . SER A 1 396 ? -51.769 0.360 41.899 1.00 89.19 396 SER A O 1
ATOM 2964 N N . GLU A 1 397 ? -51.493 2.500 42.546 1.00 87.88 397 GLU A N 1
ATOM 2965 C CA . GLU A 1 397 ? -51.426 2.232 43.994 1.00 87.88 397 GLU A CA 1
ATOM 2966 C C . GLU A 1 397 ? -52.609 1.400 44.506 1.00 87.88 397 GLU A C 1
ATOM 2968 O O . GLU A 1 397 ? -52.427 0.502 45.320 1.00 87.88 397 GLU A O 1
ATOM 2973 N N . GLU A 1 398 ? -53.810 1.631 43.969 1.00 85.25 398 GLU A N 1
ATOM 2974 C CA . GLU A 1 398 ? -55.024 0.864 44.278 1.00 85.25 398 GLU A CA 1
ATOM 2975 C C . GLU A 1 398 ? -54.862 -0.638 43.984 1.00 85.25 398 GLU A C 1
ATOM 2977 O O . GLU A 1 398 ? -55.333 -1.476 44.749 1.00 85.25 398 GLU A O 1
ATOM 2982 N N . VAL A 1 399 ? -54.169 -0.989 42.892 1.00 87.25 399 VAL A N 1
ATOM 2983 C CA . VAL A 1 399 ? -53.903 -2.385 42.513 1.00 87.25 399 VAL A CA 1
ATOM 2984 C C . VAL A 1 399 ? -52.684 -2.937 43.252 1.00 87.25 399 VAL A C 1
ATOM 2986 O O . VAL A 1 399 ? -52.695 -4.102 43.640 1.00 87.25 399 VAL A O 1
ATOM 2989 N N . LEU A 1 400 ? -51.652 -2.123 43.497 1.00 88.81 400 LEU A N 1
ATOM 2990 C CA . LEU A 1 400 ? -50.495 -2.526 44.307 1.00 88.81 400 LEU A CA 1
ATOM 2991 C C . LEU A 1 400 ? -50.892 -2.825 45.761 1.00 88.81 400 LEU A C 1
ATOM 2993 O O . LEU A 1 400 ? -50.386 -3.777 46.347 1.00 88.81 400 LEU A O 1
ATOM 2997 N N . ALA A 1 401 ? -51.829 -2.065 46.333 1.00 86.81 401 ALA A N 1
ATOM 2998 C CA . ALA A 1 401 ? -52.377 -2.287 47.672 1.00 86.81 401 ALA A CA 1
ATOM 2999 C C . ALA A 1 401 ? -53.259 -3.547 47.789 1.00 86.81 401 ALA A C 1
ATOM 3001 O O . ALA A 1 401 ? -53.460 -4.042 48.896 1.00 86.81 401 ALA A O 1
ATOM 3002 N N . ALA A 1 402 ? -53.761 -4.083 46.671 1.00 85.19 402 ALA A N 1
ATOM 3003 C CA . ALA A 1 402 ? -54.521 -5.335 46.629 1.00 85.19 402 ALA A CA 1
ATOM 3004 C C . ALA A 1 402 ? -53.633 -6.595 46.505 1.00 85.19 402 ALA A C 1
ATOM 3006 O O . ALA A 1 402 ? -54.142 -7.716 46.538 1.00 85.19 402 ALA A O 1
ATOM 3007 N N . LEU A 1 403 ? -52.312 -6.436 46.348 1.00 89.44 403 LEU A N 1
ATOM 3008 C CA . LEU A 1 403 ? -51.358 -7.540 46.212 1.00 89.44 403 LEU A CA 1
ATOM 3009 C C . LEU A 1 403 ? -50.691 -7.902 47.553 1.00 89.44 403 LEU A C 1
ATOM 3011 O O . LEU A 1 403 ? -50.545 -7.042 48.422 1.00 89.44 403 LEU A O 1
ATOM 3015 N N . PRO A 1 404 ? -50.220 -9.156 47.726 1.00 92.19 404 PRO A N 1
ATOM 3016 C CA . PRO A 1 404 ? -49.390 -9.531 48.869 1.00 92.19 404 PRO A CA 1
ATOM 3017 C C . PRO A 1 404 ? -48.158 -8.625 48.987 1.00 92.19 404 PRO A C 1
ATOM 3019 O O . PRO A 1 404 ? -47.513 -8.333 47.979 1.00 92.19 404 PRO A O 1
ATOM 3022 N N . ALA A 1 405 ? -47.803 -8.222 50.210 1.00 89.38 405 ALA A N 1
ATOM 3023 C CA . ALA A 1 405 ? -46.758 -7.223 50.461 1.00 89.38 405 ALA A CA 1
ATOM 3024 C C . ALA A 1 405 ? -45.394 -7.575 49.832 1.00 89.38 405 ALA A C 1
ATOM 3026 O O . ALA A 1 405 ? -44.721 -6.698 49.298 1.00 89.38 405 ALA A O 1
ATOM 3027 N N . GLU A 1 406 ? -45.012 -8.855 49.828 1.00 90.12 406 GLU A N 1
ATOM 3028 C CA . GLU A 1 406 ? -43.784 -9.337 49.180 1.00 90.12 406 GLU A CA 1
ATOM 3029 C C . GLU A 1 406 ? -43.821 -9.136 47.656 1.00 90.12 406 GLU A C 1
ATOM 3031 O O . GLU A 1 406 ? -42.864 -8.640 47.063 1.00 90.12 406 GLU A O 1
ATOM 3036 N N . LEU A 1 407 ? -44.952 -9.451 47.017 1.00 91.94 407 LEU A N 1
ATOM 3037 C CA . LEU A 1 407 ? -45.137 -9.270 45.577 1.00 91.94 407 LEU A CA 1
ATOM 3038 C C . LEU A 1 407 ? -45.235 -7.784 45.200 1.00 91.94 407 LEU A C 1
ATOM 3040 O O . LEU A 1 407 ? -44.680 -7.387 44.176 1.00 91.94 407 LEU A O 1
ATOM 3044 N N . ARG A 1 408 ? -45.878 -6.958 46.038 1.00 92.88 408 ARG A N 1
ATOM 3045 C CA . ARG A 1 408 ? -45.862 -5.492 45.910 1.00 92.88 408 ARG A CA 1
ATOM 3046 C C . ARG A 1 408 ? -44.421 -4.970 45.934 1.00 92.88 408 ARG A C 1
ATOM 3048 O O . ARG A 1 408 ? -44.021 -4.301 44.988 1.00 92.88 408 ARG A O 1
ATOM 3055 N N . ALA A 1 409 ? -43.627 -5.348 46.936 1.00 91.94 409 ALA A N 1
ATOM 3056 C CA . ALA A 1 409 ? -42.238 -4.906 47.068 1.00 91.94 409 ALA A CA 1
ATOM 3057 C C . ALA A 1 409 ? -41.342 -5.363 45.897 1.00 91.94 409 ALA A C 1
ATOM 3059 O O . ALA A 1 409 ? -40.464 -4.619 45.459 1.00 91.94 409 ALA A O 1
ATOM 3060 N N . LEU A 1 410 ? -41.569 -6.565 45.348 1.00 93.75 410 LEU A N 1
ATOM 3061 C CA . LEU A 1 410 ? -40.877 -7.025 44.139 1.00 93.75 410 LEU A CA 1
ATOM 3062 C C . LEU A 1 410 ? -41.259 -6.197 42.897 1.00 93.75 410 LEU A C 1
ATOM 3064 O O . LEU A 1 410 ? -40.378 -5.861 42.107 1.00 93.75 410 LEU A O 1
ATOM 3068 N N . LEU A 1 411 ? -42.537 -5.837 42.732 1.00 93.94 411 LEU A N 1
ATOM 3069 C CA . LEU A 1 411 ? -43.018 -4.994 41.626 1.00 93.94 411 LEU A CA 1
ATOM 3070 C C . LEU A 1 411 ? -42.498 -3.552 41.727 1.00 93.94 411 LEU A C 1
ATOM 3072 O O . LEU A 1 411 ? -41.997 -3.015 40.743 1.00 93.94 411 LEU A O 1
ATOM 3076 N N . GLU A 1 412 ? -42.538 -2.952 42.917 1.00 93.31 412 GLU A N 1
ATOM 3077 C CA . GLU A 1 412 ? -41.970 -1.622 43.185 1.00 93.31 412 GLU A CA 1
ATOM 3078 C C . GLU A 1 412 ? -40.459 -1.594 42.909 1.00 93.31 412 GLU A C 1
ATOM 3080 O O . GLU A 1 412 ? -39.951 -0.670 42.271 1.00 93.31 412 GLU A O 1
ATOM 3085 N N . ARG A 1 413 ? -39.733 -2.643 43.323 1.00 93.31 413 ARG A N 1
ATOM 3086 C CA . ARG A 1 413 ? -38.306 -2.811 43.018 1.00 93.31 413 ARG A CA 1
ATOM 3087 C C . ARG A 1 413 ? -38.051 -2.956 41.517 1.00 93.31 413 ARG A C 1
ATOM 3089 O O . ARG A 1 413 ? -37.068 -2.403 41.029 1.00 93.31 413 ARG A O 1
ATOM 3096 N N . TRP A 1 414 ? -38.899 -3.684 40.791 1.00 95.38 414 TRP A N 1
ATOM 3097 C CA . TRP A 1 414 ? -38.799 -3.817 39.336 1.00 95.38 414 TRP A CA 1
ATOM 3098 C C . TRP A 1 414 ? -38.982 -2.473 38.631 1.00 95.38 414 TRP A C 1
ATOM 3100 O O . TRP A 1 414 ? -38.118 -2.078 37.852 1.00 95.38 414 TRP A O 1
ATOM 3110 N N . ASP A 1 415 ? -40.045 -1.733 38.947 1.00 94.75 415 ASP A N 1
ATOM 3111 C CA . ASP A 1 415 ? -40.304 -0.439 38.310 1.00 94.75 415 ASP A CA 1
ATOM 3112 C C . ASP A 1 415 ? -39.223 0.599 38.661 1.00 94.75 415 ASP A C 1
ATOM 3114 O O . ASP A 1 415 ? -38.805 1.365 37.792 1.00 94.75 415 ASP A O 1
ATOM 3118 N N . ALA A 1 416 ? -38.665 0.555 39.878 1.00 94.44 416 ALA A N 1
ATOM 3119 C CA . ALA A 1 416 ? -37.493 1.349 40.248 1.00 94.44 416 ALA A CA 1
ATOM 3120 C C . ALA A 1 416 ? -36.224 0.967 39.454 1.00 94.44 416 ALA A C 1
ATOM 3122 O O . ALA A 1 416 ? -35.464 1.851 39.053 1.00 94.44 416 ALA A O 1
ATOM 3123 N N . LEU A 1 417 ? -35.987 -0.325 39.189 1.00 96.00 417 LEU A N 1
ATOM 3124 C CA . LEU A 1 417 ? -34.860 -0.792 38.369 1.00 96.00 417 LEU A CA 1
ATOM 3125 C C . LEU A 1 417 ? -35.019 -0.400 36.892 1.00 96.00 417 LEU A C 1
ATOM 3127 O O . LEU A 1 417 ? -34.054 0.069 36.288 1.00 96.00 417 LEU A O 1
ATOM 3131 N N . VAL A 1 418 ? -36.222 -0.524 36.320 1.00 95.94 418 VAL A N 1
ATOM 3132 C CA . VAL A 1 418 ? -36.505 -0.091 34.940 1.00 95.94 418 VAL A CA 1
ATOM 3133 C C . VAL A 1 418 ? -36.361 1.428 34.810 1.00 95.94 418 VAL A C 1
ATOM 3135 O O . VAL A 1 418 ? -35.681 1.900 33.899 1.00 95.94 418 VAL A O 1
ATOM 3138 N N . ALA A 1 419 ? -36.908 2.205 35.751 1.00 95.31 419 ALA A N 1
ATOM 3139 C CA . ALA A 1 419 ? -36.722 3.657 35.779 1.00 95.31 419 ALA A CA 1
ATOM 3140 C C . ALA A 1 419 ? -35.233 4.038 35.869 1.00 95.31 419 ALA A C 1
ATOM 3142 O O . ALA A 1 419 ? -34.777 4.929 35.151 1.00 95.31 419 ALA A O 1
ATOM 3143 N N . ARG A 1 420 ? -34.448 3.319 36.686 1.00 96.31 420 ARG A N 1
ATOM 3144 C CA . ARG A 1 420 ? -32.998 3.527 36.805 1.00 96.31 420 ARG A CA 1
ATOM 3145 C C . ARG A 1 420 ? -32.233 3.157 35.531 1.00 96.31 420 ARG A C 1
ATOM 3147 O O . ARG A 1 420 ? -31.250 3.831 35.211 1.00 96.31 420 ARG A O 1
ATOM 3154 N N . LYS A 1 421 ? -32.666 2.133 34.788 1.00 95.19 421 LYS A N 1
ATOM 3155 C CA . LYS A 1 421 ? -32.111 1.796 33.466 1.00 95.19 421 LYS A CA 1
ATOM 3156 C C . LYS A 1 421 ? -32.350 2.930 32.468 1.00 95.19 421 LYS A C 1
ATOM 3158 O O . LYS A 1 421 ? -31.390 3.389 31.854 1.00 95.19 421 LYS A O 1
ATOM 3163 N N . GLU A 1 422 ? -33.579 3.429 32.348 1.00 94.69 422 GLU A N 1
ATOM 3164 C CA . GLU A 1 422 ? -33.894 4.512 31.403 1.00 94.69 422 GLU A CA 1
ATOM 3165 C C . GLU A 1 422 ? -33.230 5.848 31.791 1.00 94.69 422 GLU A C 1
ATOM 3167 O O . GLU A 1 422 ? -32.688 6.532 30.923 1.00 94.69 422 GLU A O 1
ATOM 3172 N N . GLU A 1 423 ? -33.141 6.187 33.084 1.00 96.62 423 GLU A N 1
ATOM 3173 C CA . GLU A 1 423 ? -32.336 7.322 33.575 1.00 96.62 423 GLU A CA 1
ATOM 3174 C C . GLU A 1 423 ? -30.858 7.181 33.161 1.00 96.62 423 GLU A C 1
ATOM 3176 O O . GLU A 1 423 ? -30.232 8.126 32.675 1.00 96.62 423 GLU A O 1
ATOM 3181 N N . THR A 1 424 ? -30.298 5.978 33.309 1.00 96.88 424 THR A N 1
ATOM 3182 C CA . THR A 1 424 ? -28.902 5.695 32.952 1.00 96.88 424 THR A CA 1
ATOM 3183 C C . THR A 1 424 ? -28.689 5.724 31.432 1.00 96.88 424 THR A C 1
ATOM 3185 O O . THR A 1 424 ? -27.650 6.202 30.975 1.00 96.88 424 THR A O 1
ATOM 3188 N N . ARG A 1 425 ? -29.676 5.304 30.629 1.00 96.12 425 ARG A N 1
ATOM 3189 C CA . ARG A 1 425 ? -29.650 5.413 29.161 1.00 96.12 425 ARG A CA 1
ATOM 3190 C C . ARG A 1 425 ? -29.733 6.870 28.698 1.00 96.12 425 ARG A C 1
ATOM 3192 O O . ARG A 1 425 ? -28.971 7.269 27.821 1.00 96.12 425 ARG A O 1
ATOM 3199 N N . ALA A 1 426 ? -30.589 7.681 29.319 1.00 96.38 426 ALA A N 1
ATOM 3200 C CA . ALA A 1 426 ? -30.652 9.120 29.063 1.00 96.38 426 ALA A CA 1
ATOM 3201 C C . ALA A 1 426 ? -29.327 9.815 29.427 1.00 96.38 426 ALA A C 1
ATOM 3203 O O . ALA A 1 426 ? -28.839 10.659 28.675 1.00 96.38 426 ALA A O 1
ATOM 3204 N N . ARG A 1 427 ? -28.686 9.407 30.532 1.00 96.75 427 ARG A N 1
ATOM 3205 C CA . ARG A 1 427 ? -27.334 9.862 30.887 1.00 96.75 427 ARG A CA 1
ATOM 3206 C C . ARG A 1 427 ? -26.280 9.428 29.863 1.00 96.75 427 ARG A C 1
ATOM 3208 O O . ARG A 1 427 ? -25.392 10.224 29.565 1.00 96.75 427 ARG A O 1
ATOM 3215 N N . LEU A 1 428 ? -26.362 8.208 29.325 1.00 97.50 428 LEU A N 1
ATOM 3216 C CA . LEU A 1 428 ? -25.450 7.743 28.277 1.00 97.50 428 LEU A CA 1
ATOM 3217 C C . LEU A 1 428 ? -25.549 8.628 27.028 1.00 97.50 428 LEU A C 1
ATOM 3219 O O . LEU A 1 428 ? -24.511 9.037 26.527 1.00 97.50 428 LEU A O 1
ATOM 3223 N N . ALA A 1 429 ? -26.756 8.989 26.580 1.00 97.19 429 ALA A N 1
ATOM 3224 C CA . ALA A 1 429 ? -26.941 9.877 25.425 1.00 97.19 429 ALA A CA 1
ATOM 3225 C C . ALA A 1 429 ? -26.233 11.235 25.611 1.00 97.19 429 ALA A C 1
ATOM 3227 O O . ALA A 1 429 ? -25.475 11.665 24.745 1.00 97.19 429 ALA A O 1
ATOM 3228 N N . VAL A 1 430 ? -26.377 11.862 26.786 1.00 97.75 430 VAL A N 1
ATOM 3229 C CA . VAL A 1 430 ? -25.672 13.119 27.112 1.00 97.75 430 VAL A CA 1
ATOM 3230 C C . VAL A 1 430 ? -24.146 12.939 27.115 1.00 97.75 430 VAL A C 1
ATOM 3232 O O . VAL A 1 430 ? -23.419 13.821 26.667 1.00 97.75 430 VAL A O 1
ATOM 3235 N N . LEU A 1 431 ? -23.639 11.799 27.597 1.00 97.44 431 LEU A N 1
ATOM 3236 C CA . LEU A 1 431 ? -22.202 11.499 27.563 1.00 97.44 431 LEU A CA 1
ATOM 3237 C C . LEU A 1 431 ? -21.688 11.217 26.141 1.00 97.44 431 LEU A C 1
ATOM 3239 O O . LEU A 1 431 ? -20.543 11.541 25.846 1.00 97.44 431 LEU A O 1
ATOM 3243 N N . VAL A 1 432 ? -22.523 10.663 25.259 1.00 96.75 432 VAL A N 1
ATOM 3244 C CA . VAL A 1 432 ? -22.203 10.431 23.842 1.00 96.75 432 VAL A CA 1
ATOM 3245 C C . VAL A 1 432 ? -22.026 11.751 23.090 1.00 96.75 432 VAL A C 1
ATOM 3247 O O . VAL A 1 432 ? -21.058 11.883 22.343 1.00 96.75 432 VAL A O 1
ATOM 3250 N N . ASP A 1 433 ? -22.886 12.744 23.328 1.00 95.69 433 ASP A N 1
ATOM 3251 C CA . ASP A 1 433 ? -22.721 14.085 22.749 1.00 95.69 433 ASP A CA 1
ATOM 3252 C C . ASP A 1 433 ? -21.439 14.776 23.256 1.00 95.69 433 ASP A C 1
ATOM 3254 O O . ASP A 1 433 ? -20.685 15.337 22.460 1.00 95.69 433 ASP A O 1
ATOM 3258 N N . VAL A 1 434 ? -21.126 14.656 24.554 1.00 96.44 434 VAL A N 1
ATOM 3259 C CA . VAL A 1 434 ? -19.882 15.193 25.146 1.00 96.44 434 VAL A CA 1
ATOM 3260 C C . VAL A 1 434 ? -18.627 14.514 24.578 1.00 96.44 434 VAL A C 1
ATOM 3262 O O . VAL A 1 434 ? -17.652 15.198 24.259 1.00 96.44 434 VAL A O 1
ATOM 3265 N N . ASP A 1 435 ? -18.634 13.191 24.397 1.00 95.81 435 ASP A N 1
ATOM 3266 C CA . ASP A 1 435 ? -17.527 12.467 23.754 1.00 95.81 435 ASP A CA 1
ATOM 3267 C C . ASP A 1 435 ? -17.389 12.833 22.264 1.00 95.81 435 ASP A C 1
ATOM 3269 O O . ASP A 1 435 ? -16.271 12.862 21.740 1.00 95.81 435 ASP A O 1
ATOM 3273 N N . LEU A 1 436 ? -18.489 13.156 21.571 1.00 95.44 436 LEU A N 1
ATOM 3274 C CA . LEU A 1 436 ? -18.451 13.677 20.201 1.00 95.44 436 LEU A CA 1
ATOM 3275 C C . LEU A 1 436 ? -17.847 15.083 20.144 1.00 95.44 436 LEU A C 1
ATOM 3277 O O . LEU A 1 436 ? -16.991 15.314 19.293 1.00 95.44 436 LEU A O 1
ATOM 3281 N N . ASP A 1 437 ? -18.216 16.000 21.040 1.00 95.19 437 ASP A N 1
ATOM 3282 C CA . ASP A 1 437 ? -17.604 17.335 21.099 1.00 95.19 437 ASP A CA 1
ATOM 3283 C C . ASP A 1 437 ? -16.111 17.260 21.437 1.00 95.19 437 ASP A C 1
ATOM 3285 O O . ASP A 1 437 ? -15.290 17.812 20.703 1.00 95.19 437 ASP A O 1
ATOM 3289 N N . ARG A 1 438 ? -15.722 16.449 22.427 1.00 95.12 438 ARG A N 1
ATOM 3290 C CA . ARG A 1 438 ? -14.307 16.161 22.713 1.00 95.12 438 ARG A CA 1
ATOM 3291 C C . ARG A 1 438 ? -13.585 15.536 21.510 1.00 95.12 438 ARG A C 1
ATOM 3293 O O . ARG A 1 438 ? -12.419 15.836 21.260 1.00 95.12 438 ARG A O 1
ATOM 3300 N N . SER A 1 439 ? -14.264 14.696 20.724 1.00 96.19 439 SER A N 1
ATOM 3301 C CA . SER A 1 439 ? -13.711 14.140 19.479 1.00 96.19 439 SER A CA 1
ATOM 3302 C C . SER A 1 439 ? -13.516 15.206 18.396 1.00 96.19 439 SER A C 1
ATOM 3304 O O . SER A 1 439 ? -12.541 15.133 17.648 1.00 96.19 439 SER A O 1
ATOM 3306 N N . ARG A 1 440 ? -14.406 16.206 18.311 1.00 96.31 440 ARG A N 1
ATOM 3307 C CA . ARG A 1 440 ? -14.248 17.372 17.426 1.00 96.31 440 ARG A CA 1
ATOM 3308 C C . ARG A 1 440 ? -13.049 18.213 17.862 1.00 96.31 440 ARG A C 1
ATOM 3310 O O . ARG A 1 440 ? -12.231 18.552 17.016 1.00 96.31 440 ARG A O 1
ATOM 3317 N N . GLU A 1 441 ? -12.902 18.492 19.157 1.00 95.06 441 GLU A N 1
ATOM 3318 C CA . GLU A 1 441 ? -11.759 19.231 19.715 1.00 95.06 441 GLU A CA 1
ATOM 3319 C C . GLU A 1 441 ? -10.421 18.522 19.455 1.00 95.06 441 GLU A C 1
ATOM 3321 O O . GLU A 1 441 ? -9.482 19.146 18.962 1.00 95.06 441 GLU A O 1
ATOM 3326 N N . LEU A 1 442 ? -10.339 17.209 19.702 1.00 95.88 442 LEU A N 1
ATOM 3327 C CA . LEU A 1 442 ? -9.128 16.418 19.451 1.00 95.88 442 LEU A CA 1
ATOM 3328 C C . LEU A 1 442 ? -8.771 16.353 17.960 1.00 95.88 442 LEU A C 1
ATOM 3330 O O . LEU A 1 442 ? -7.609 16.535 17.606 1.00 95.88 442 LEU A O 1
ATOM 3334 N N . LEU A 1 443 ? -9.749 16.159 17.067 1.00 96.19 443 LEU A N 1
ATOM 3335 C CA . LEU A 1 443 ? -9.506 16.177 15.616 1.00 96.19 443 LEU A CA 1
ATOM 3336 C C . LEU A 1 443 ? -9.234 17.589 15.075 1.00 96.19 443 LEU A C 1
ATOM 3338 O O . LEU A 1 443 ? -8.599 17.721 14.030 1.00 96.19 443 LEU A O 1
ATOM 3342 N N . ALA A 1 444 ? -9.678 18.641 15.772 1.00 94.62 444 ALA A N 1
ATOM 3343 C CA . ALA A 1 444 ? -9.272 20.011 15.489 1.00 94.62 444 ALA A CA 1
ATOM 3344 C C . ALA A 1 444 ? -7.801 20.220 15.864 1.00 94.62 444 ALA A C 1
ATOM 3346 O O . ALA A 1 444 ? -7.036 20.622 14.997 1.00 94.62 444 ALA A O 1
ATOM 3347 N N . ALA A 1 445 ? -7.403 19.910 17.101 1.00 94.12 445 ALA A N 1
ATOM 3348 C CA . ALA A 1 445 ? -6.015 20.025 17.555 1.00 94.12 445 ALA A CA 1
ATOM 3349 C C . ALA A 1 445 ? -5.062 19.140 16.733 1.00 94.12 445 ALA A C 1
ATOM 3351 O O . ALA A 1 445 ? -3.957 19.555 16.407 1.00 94.12 445 ALA A O 1
ATOM 3352 N N . GLY A 1 446 ? -5.525 17.963 16.299 1.00 93.56 446 GLY A N 1
ATOM 3353 C CA . GLY A 1 446 ? -4.791 17.085 15.390 1.00 93.56 446 GLY A CA 1
ATOM 3354 C C . GLY A 1 446 ? -4.430 17.732 14.047 1.00 93.56 446 GLY A C 1
ATOM 3355 O O . GLY A 1 446 ? -3.437 17.336 13.451 1.00 93.56 446 GLY A O 1
ATOM 3356 N N . LEU A 1 447 ? -5.180 18.737 13.568 1.00 93.44 447 LEU A N 1
ATOM 3357 C CA . LEU A 1 447 ? -4.828 19.510 12.362 1.00 93.44 447 LEU A CA 1
ATOM 3358 C C . LEU A 1 447 ? -3.675 20.501 12.583 1.00 93.44 447 LEU A C 1
ATOM 3360 O O . LEU A 1 447 ? -3.129 20.988 11.596 1.00 93.44 447 LEU A O 1
ATOM 3364 N N . ASP A 1 448 ? -3.337 20.800 13.838 1.00 92.75 448 ASP A N 1
ATOM 3365 C CA . ASP A 1 448 ? -2.246 21.694 14.239 1.00 92.75 448 ASP A CA 1
ATOM 3366 C C . ASP A 1 448 ? -0.946 20.921 14.570 1.00 92.75 448 ASP A C 1
ATOM 3368 O O . ASP A 1 448 ? 0.066 21.529 14.918 1.00 92.75 448 ASP A O 1
ATOM 3372 N N . GLU A 1 449 ? -0.948 19.586 14.445 1.00 93.19 449 GLU A N 1
ATOM 3373 C CA . GLU A 1 449 ? 0.239 18.737 14.624 1.00 93.19 449 GLU A CA 1
ATOM 3374 C C . GLU A 1 449 ? 1.262 18.953 13.482 1.00 93.19 449 GLU A C 1
ATOM 3376 O O . GLU A 1 449 ? 0.873 18.972 12.304 1.00 93.19 449 GLU A O 1
ATOM 3381 N N . PRO A 1 450 ? 2.574 19.084 13.778 1.00 89.25 450 PRO A N 1
ATOM 3382 C CA . PRO A 1 450 ? 3.579 19.483 12.789 1.00 89.25 450 PRO A CA 1
ATOM 3383 C C . PRO A 1 450 ? 3.632 18.596 11.534 1.00 89.25 450 PRO A C 1
ATOM 3385 O O . PRO A 1 450 ? 3.889 17.396 11.604 1.00 89.25 450 PRO A O 1
ATOM 3388 N N . GLY A 1 451 ? 3.452 19.197 10.353 1.00 90.62 451 GLY A N 1
ATOM 3389 C CA . GLY A 1 451 ? 3.560 18.507 9.064 1.00 90.62 451 GLY A CA 1
ATOM 3390 C C . GLY A 1 451 ? 2.331 17.684 8.650 1.00 90.62 451 GLY A C 1
ATOM 3391 O O . GLY A 1 451 ? 2.296 17.175 7.523 1.00 90.62 451 GLY A O 1
ATOM 3392 N N . TYR A 1 452 ? 1.325 17.531 9.519 1.00 94.75 452 TYR A N 1
ATOM 3393 C CA . TYR A 1 452 ? 0.146 16.721 9.212 1.00 94.75 452 TYR A CA 1
ATOM 3394 C C . TYR A 1 452 ? -0.791 17.416 8.219 1.00 94.75 452 TYR A C 1
ATOM 3396 O O . TYR A 1 452 ? -1.285 16.763 7.298 1.00 94.75 452 TYR A O 1
ATOM 3404 N N . GLN A 1 453 ? -1.000 18.734 8.319 1.00 94.62 453 GLN A N 1
ATOM 3405 C CA . GLN A 1 453 ? -1.849 19.453 7.360 1.00 94.62 453 GLN A CA 1
ATOM 3406 C C . GLN A 1 453 ? -1.228 19.478 5.949 1.00 94.62 453 GLN A C 1
ATOM 3408 O O . GLN A 1 453 ? -1.939 19.387 4.947 1.00 94.62 453 GLN A O 1
ATOM 3413 N N . GLU A 1 454 ? 0.099 19.520 5.863 1.00 95.62 454 GLU A N 1
ATOM 3414 C CA . GLU A 1 454 ? 0.890 19.428 4.637 1.00 95.62 454 GLU A CA 1
ATOM 3415 C C . GLU A 1 454 ? 0.795 18.046 3.980 1.00 95.62 454 GLU A C 1
ATOM 3417 O O . GLU A 1 454 ? 0.782 17.947 2.749 1.00 95.62 454 GLU A O 1
ATOM 3422 N N . ALA A 1 455 ? 0.694 16.986 4.787 1.00 95.12 455 ALA A N 1
ATOM 3423 C CA . ALA A 1 455 ? 0.455 15.624 4.318 1.00 95.12 455 ALA A CA 1
ATOM 3424 C C . ALA A 1 455 ? -1.011 15.399 3.909 1.00 95.12 455 ALA A C 1
ATOM 3426 O O . ALA A 1 455 ? -1.294 14.768 2.886 1.00 95.12 455 ALA A O 1
ATOM 3427 N N . LEU A 1 456 ? -1.959 15.973 4.659 1.00 94.62 456 LEU A N 1
ATOM 3428 C CA . LEU A 1 456 ? -3.374 16.014 4.290 1.00 94.62 456 LEU A CA 1
ATOM 3429 C C . LEU A 1 456 ? -3.606 16.754 2.970 1.00 94.62 456 LEU A C 1
ATOM 3431 O O . LEU A 1 456 ? -4.478 16.351 2.204 1.00 94.62 456 LEU A O 1
ATOM 3435 N N . ALA A 1 457 ? -2.829 17.797 2.673 1.00 94.88 457 ALA A N 1
ATOM 3436 C CA . ALA A 1 457 ? -2.934 18.529 1.415 1.00 94.88 457 ALA A CA 1
ATOM 3437 C C . ALA A 1 457 ? -2.582 17.654 0.201 1.00 94.88 457 ALA A C 1
ATOM 3439 O O . ALA A 1 457 ? -3.188 17.814 -0.854 1.00 94.88 457 ALA A O 1
ATOM 3440 N N . ILE A 1 458 ? -1.665 16.693 0.361 1.00 92.44 458 ILE A N 1
ATOM 3441 C CA . ILE A 1 458 ? -1.322 15.698 -0.666 1.00 92.44 458 ILE A CA 1
ATOM 3442 C C . ILE A 1 458 ? -2.354 14.557 -0.704 1.00 92.44 458 ILE A C 1
ATOM 3444 O O . ILE A 1 458 ? -2.721 14.092 -1.781 1.00 92.44 458 ILE A O 1
ATOM 3448 N N . ALA A 1 459 ? -2.875 14.134 0.451 1.00 90.00 459 ALA A N 1
ATOM 3449 C CA . ALA A 1 459 ? -3.873 13.063 0.543 1.00 90.00 459 ALA A CA 1
ATOM 3450 C C . ALA A 1 459 ? -5.279 13.464 0.057 1.00 90.00 459 ALA A C 1
ATOM 3452 O O . ALA A 1 459 ? -6.013 12.631 -0.476 1.00 90.00 459 ALA A O 1
ATOM 3453 N N . ALA A 1 460 ? -5.676 14.714 0.297 1.00 90.56 460 ALA A N 1
ATOM 3454 C CA . ALA A 1 460 ? -7.022 15.233 0.076 1.00 90.56 460 ALA A CA 1
ATOM 3455 C C . ALA A 1 460 ? -7.007 16.774 -0.107 1.00 90.56 460 ALA A C 1
ATOM 3457 O O . ALA A 1 460 ? -7.558 17.500 0.728 1.00 90.56 460 ALA A O 1
ATOM 3458 N N . PRO A 1 461 ? -6.428 17.312 -1.202 1.00 91.25 461 PRO A N 1
ATOM 3459 C CA . PRO A 1 461 ? -6.309 18.761 -1.412 1.00 91.25 461 PRO A CA 1
ATOM 3460 C C . PRO A 1 461 ? -7.666 19.482 -1.388 1.00 91.25 461 PRO A C 1
ATOM 3462 O O . PRO A 1 461 ? -7.791 20.560 -0.812 1.00 91.25 461 PRO A O 1
ATOM 3465 N N . ALA A 1 462 ? -8.723 18.869 -1.930 1.00 88.06 462 ALA A N 1
ATOM 3466 C CA . ALA A 1 462 ? -10.080 19.417 -1.873 1.00 88.06 462 ALA A CA 1
ATOM 3467 C C . ALA A 1 462 ? -10.629 19.556 -0.435 1.00 88.06 462 ALA A C 1
ATOM 3469 O O . ALA A 1 462 ? -11.362 20.506 -0.150 1.00 88.06 462 ALA A O 1
ATOM 3470 N N . LEU A 1 463 ? -10.252 18.658 0.489 1.00 91.12 463 LEU A N 1
ATOM 3471 C CA . LEU A 1 463 ? -10.611 18.771 1.906 1.00 91.12 463 LEU A CA 1
ATOM 3472 C C . LEU A 1 463 ? -9.875 19.951 2.544 1.00 91.12 463 LEU A C 1
ATOM 3474 O O . LEU A 1 463 ? -10.519 20.808 3.142 1.00 91.12 463 LEU A O 1
ATOM 3478 N N . VAL A 1 464 ? -8.552 20.040 2.376 1.00 94.56 464 VAL A N 1
ATOM 3479 C CA . VAL A 1 464 ? -7.744 21.105 2.994 1.00 94.56 464 VAL A CA 1
ATOM 3480 C C . VAL A 1 464 ? -8.135 22.490 2.468 1.00 94.56 464 VAL A C 1
ATOM 3482 O O . VAL A 1 464 ? -8.354 23.396 3.272 1.00 94.56 464 VAL A O 1
ATOM 3485 N N . SER A 1 465 ? -8.363 22.652 1.159 1.00 91.81 465 SER A N 1
ATOM 3486 C CA . SER A 1 465 ? -8.915 23.903 0.613 1.00 91.81 465 SER A CA 1
ATOM 3487 C C . SER A 1 465 ? -10.325 24.214 1.137 1.00 91.81 465 SER A C 1
ATOM 3489 O O . SER A 1 465 ? -10.651 25.382 1.335 1.00 91.81 465 SER A O 1
ATOM 3491 N N . THR A 1 466 ? -11.161 23.205 1.416 1.00 91.25 466 THR A N 1
ATOM 3492 C CA . THR A 1 466 ? -12.487 23.420 2.028 1.00 91.25 466 THR A CA 1
ATOM 3493 C C . THR A 1 466 ? -12.368 23.887 3.480 1.00 91.25 466 THR A C 1
ATOM 3495 O O . THR A 1 466 ? -13.046 24.842 3.858 1.00 91.25 466 THR A O 1
ATOM 3498 N N . LEU A 1 467 ? -11.486 23.269 4.275 1.00 92.94 467 LEU A N 1
ATOM 3499 C CA . LEU A 1 467 ? -11.215 23.655 5.665 1.00 92.94 467 LEU A CA 1
ATOM 3500 C C . LEU A 1 467 ? -10.660 25.087 5.748 1.00 92.94 467 LEU A C 1
ATOM 3502 O O . LEU A 1 467 ? -11.106 25.869 6.585 1.00 92.94 467 LEU A O 1
ATOM 3506 N N . ALA A 1 468 ? -9.746 25.455 4.843 1.00 92.50 468 ALA A N 1
ATOM 3507 C CA . ALA A 1 468 ? -9.195 26.807 4.753 1.00 92.50 468 ALA A CA 1
ATOM 3508 C C . ALA A 1 468 ? -10.253 27.848 4.335 1.00 92.50 468 ALA A C 1
ATOM 3510 O O . ALA A 1 468 ? -10.369 28.899 4.959 1.00 92.50 468 ALA A O 1
ATOM 3511 N N . ALA A 1 469 ? -11.069 27.552 3.316 1.00 91.56 469 ALA A N 1
ATOM 3512 C CA . ALA A 1 469 ? -12.044 28.503 2.775 1.00 91.56 469 ALA A CA 1
ATOM 3513 C C . ALA A 1 469 ? -13.354 28.615 3.582 1.00 91.56 469 ALA A C 1
ATOM 3515 O O . ALA A 1 469 ? -14.104 29.575 3.394 1.00 91.56 469 ALA A O 1
ATOM 3516 N N . ARG A 1 470 ? -13.688 27.628 4.428 1.00 88.69 470 ARG A N 1
ATOM 3517 C CA . ARG A 1 470 ? -14.981 27.564 5.143 1.00 88.69 470 ARG A CA 1
ATOM 3518 C C . ARG A 1 470 ? -14.875 27.394 6.662 1.00 88.69 470 ARG A C 1
ATOM 3520 O O . ARG A 1 470 ? -15.923 27.411 7.315 1.00 88.69 470 ARG A O 1
ATOM 3527 N N . GLY A 1 471 ? -13.668 27.251 7.210 1.00 88.50 471 GLY A N 1
ATOM 3528 C CA . GLY A 1 471 ? -13.422 26.851 8.598 1.00 88.50 471 GLY A CA 1
ATOM 3529 C C . GLY A 1 471 ? -13.482 25.329 8.793 1.00 88.50 471 GLY A C 1
ATOM 3530 O O . GLY A 1 471 ? -13.905 24.594 7.902 1.00 88.50 471 GLY A O 1
ATOM 3531 N N . ARG A 1 472 ? -13.075 24.848 9.980 1.00 87.19 472 ARG A N 1
ATOM 3532 C CA . ARG A 1 472 ? -12.927 23.403 10.268 1.00 87.19 472 ARG A CA 1
ATOM 3533 C C . ARG A 1 472 ? -14.232 22.595 10.171 1.00 87.19 472 ARG A C 1
ATOM 3535 O O . ARG A 1 472 ? -14.166 21.416 9.853 1.00 87.19 472 ARG A O 1
ATOM 3542 N N . ARG A 1 473 ? -15.384 23.227 10.428 1.00 86.25 473 ARG A N 1
ATOM 3543 C CA . ARG A 1 473 ? -16.753 22.685 10.282 1.00 86.25 473 ARG A CA 1
ATOM 3544 C C . ARG A 1 473 ? -16.953 21.237 10.756 1.00 86.25 473 ARG A C 1
ATOM 3546 O O . ARG A 1 473 ? -17.501 20.394 10.050 1.00 86.25 473 ARG A O 1
ATOM 3553 N N . LEU A 1 474 ? -16.478 20.948 11.965 1.00 86.88 474 LEU A N 1
ATOM 3554 C CA . LEU A 1 474 ? -16.520 19.618 12.587 1.00 86.88 474 LEU A CA 1
ATOM 3555 C C . LEU A 1 474 ? -17.927 19.219 13.082 1.00 86.88 474 LEU A C 1
ATOM 3557 O O . LEU A 1 474 ? -18.146 18.084 13.511 1.00 86.88 474 LEU A O 1
ATOM 3561 N N . GLU A 1 475 ? -18.894 20.131 12.989 1.00 88.56 475 GLU A N 1
ATOM 3562 C CA . GLU A 1 475 ? -20.324 19.846 13.068 1.00 88.56 475 GLU A CA 1
ATOM 3563 C C . GLU A 1 475 ? -20.852 19.059 11.854 1.00 88.56 475 GLU A C 1
ATOM 3565 O O . GLU A 1 475 ? -21.827 18.326 12.007 1.00 88.56 475 GLU A O 1
ATOM 3570 N N . ASP A 1 476 ? -20.211 19.140 10.676 1.00 90.81 476 ASP A N 1
ATOM 3571 C CA . ASP A 1 476 ? -20.567 18.322 9.506 1.00 90.81 476 ASP A CA 1
ATOM 3572 C C . ASP A 1 476 ? -20.084 16.868 9.709 1.00 90.81 476 ASP A C 1
ATOM 3574 O O . ASP A 1 476 ? -18.870 16.614 9.720 1.00 90.81 476 ASP A O 1
ATOM 3578 N N . PRO A 1 477 ? -20.991 15.870 9.801 1.00 89.06 477 PRO A N 1
ATOM 3579 C CA . PRO A 1 477 ? -20.605 14.470 9.958 1.00 89.06 477 PRO A CA 1
ATOM 3580 C C . PRO A 1 477 ? -19.726 13.960 8.810 1.00 89.06 477 PRO A C 1
ATOM 3582 O O . PRO A 1 477 ? -18.929 13.042 8.997 1.00 89.06 477 PRO A O 1
ATOM 3585 N N . ARG A 1 478 ? -19.827 14.530 7.604 1.00 89.19 478 ARG A N 1
ATOM 3586 C CA . ARG A 1 478 ? -18.992 14.129 6.467 1.00 89.19 478 ARG A CA 1
ATOM 3587 C C . ARG A 1 478 ? -17.543 14.580 6.661 1.00 89.19 478 ARG A C 1
ATOM 3589 O O . ARG A 1 478 ? -16.639 13.772 6.443 1.00 89.19 478 ARG A O 1
ATOM 3596 N N . VAL A 1 479 ? -17.317 15.799 7.155 1.00 92.06 479 VAL A N 1
ATOM 3597 C CA . VAL A 1 479 ? -15.976 16.300 7.510 1.00 92.06 479 VAL A CA 1
ATOM 3598 C C . VAL A 1 479 ? -15.409 15.519 8.698 1.00 92.06 479 VAL A C 1
ATOM 3600 O O . VAL A 1 479 ? -14.302 14.988 8.601 1.00 92.06 479 VAL A O 1
ATOM 3603 N N . LEU A 1 480 ? -16.193 15.350 9.769 1.00 93.88 480 LEU A N 1
ATOM 3604 C CA . LEU A 1 480 ? -15.781 14.649 10.990 1.00 93.88 480 LEU A CA 1
ATOM 3605 C C . LEU A 1 480 ? -15.347 13.195 10.719 1.00 93.88 480 LEU A C 1
ATOM 3607 O O . LEU A 1 480 ? -14.246 12.794 11.102 1.00 93.88 480 LEU A O 1
ATOM 3611 N N . ARG A 1 481 ? -16.158 12.418 9.980 1.00 92.88 481 ARG A N 1
ATOM 3612 C CA . ARG A 1 481 ? -15.805 11.043 9.564 1.00 92.88 481 ARG A CA 1
ATOM 3613 C C . ARG A 1 481 ? -14.536 11.010 8.710 1.00 92.88 481 ARG A C 1
ATOM 3615 O O . ARG A 1 481 ? -13.734 10.085 8.848 1.00 92.88 481 ARG A O 1
ATOM 3622 N N . THR A 1 482 ? -14.341 11.991 7.827 1.00 91.81 482 THR A N 1
ATOM 3623 C CA . THR A 1 482 ? -13.161 12.056 6.947 1.00 91.81 482 THR A CA 1
ATOM 3624 C C . THR A 1 482 ? -11.892 12.317 7.755 1.00 91.81 482 THR A C 1
ATOM 3626 O O . THR A 1 482 ? -10.922 11.574 7.616 1.00 91.81 482 THR A O 1
ATOM 3629 N N . LEU A 1 483 ? -11.915 13.297 8.663 1.00 94.88 483 LEU A N 1
ATOM 3630 C CA . LEU A 1 483 ? -10.777 13.615 9.529 1.00 94.88 483 LEU A CA 1
ATOM 3631 C C . LEU A 1 483 ? -10.438 12.466 10.486 1.00 94.88 483 LEU A C 1
ATOM 3633 O O . LEU A 1 483 ? -9.269 12.105 10.582 1.00 94.88 483 LEU A O 1
ATOM 3637 N N . TYR A 1 484 ? -11.433 11.797 11.082 1.00 95.50 484 TYR A N 1
ATOM 3638 C CA . TYR A 1 484 ? -11.199 10.576 11.867 1.00 95.50 484 TYR A CA 1
ATOM 3639 C C . TYR A 1 484 ? -10.547 9.455 11.032 1.00 95.50 484 TYR A C 1
ATOM 3641 O O . TYR A 1 484 ? -9.631 8.773 11.493 1.00 95.50 484 TYR A O 1
ATOM 3649 N N . THR A 1 485 ? -10.971 9.278 9.773 1.00 93.06 485 THR A N 1
ATOM 3650 C CA . THR A 1 485 ? -10.395 8.277 8.849 1.00 93.06 485 THR A CA 1
ATOM 3651 C C . THR A 1 485 ? -8.930 8.575 8.508 1.00 93.06 485 THR A C 1
ATOM 3653 O O . THR A 1 485 ? -8.137 7.649 8.335 1.00 93.06 485 THR A O 1
ATOM 3656 N N . LEU A 1 486 ? -8.558 9.854 8.410 1.00 94.44 486 LEU A N 1
ATOM 3657 C CA . LEU A 1 486 ? -7.196 10.274 8.077 1.00 94.44 486 LEU A CA 1
ATOM 3658 C C . LEU A 1 486 ? -6.282 10.292 9.315 1.00 94.44 486 LEU A C 1
ATOM 3660 O O . LEU A 1 486 ? -5.150 9.825 9.216 1.00 94.44 486 LEU A O 1
ATOM 3664 N N . ALA A 1 487 ? -6.796 10.674 10.489 1.00 95.81 487 ALA A N 1
ATOM 3665 C CA . ALA A 1 487 ? -6.061 10.609 11.753 1.00 95.81 487 ALA A CA 1
ATOM 3666 C C . ALA A 1 487 ? -5.740 9.156 12.143 1.00 95.81 487 ALA A C 1
ATOM 3668 O O . ALA A 1 487 ? -4.584 8.816 12.384 1.00 95.81 487 ALA A O 1
ATOM 3669 N N . THR A 1 488 ? -6.729 8.254 12.087 1.00 95.19 488 THR A N 1
ATOM 3670 C CA . THR A 1 488 ? -6.496 6.808 12.290 1.00 95.19 488 THR A CA 1
ATOM 3671 C C . THR A 1 488 ? -5.583 6.203 11.222 1.00 95.19 488 THR A C 1
ATOM 3673 O O . THR A 1 488 ? -4.817 5.289 11.521 1.00 95.19 488 THR A O 1
ATOM 3676 N N . ARG A 1 489 ? -5.593 6.715 9.981 1.00 93.81 489 ARG A N 1
ATOM 3677 C CA . ARG A 1 489 ? -4.598 6.322 8.970 1.00 93.81 489 ARG A CA 1
ATOM 3678 C C . ARG A 1 489 ? -3.184 6.788 9.333 1.00 93.81 489 ARG A C 1
ATOM 3680 O O . ARG A 1 489 ? -2.260 6.037 9.050 1.00 93.81 489 ARG A O 1
ATOM 3687 N N . ALA A 1 490 ? -3.014 7.975 9.906 1.00 95.38 490 ALA A N 1
ATOM 3688 C CA . ALA A 1 490 ? -1.694 8.527 10.197 1.00 95.38 490 ALA A CA 1
ATOM 3689 C C . ALA A 1 490 ? -1.095 8.048 11.531 1.00 95.38 490 ALA A C 1
ATOM 3691 O O . ALA A 1 490 ? 0.121 7.959 11.646 1.00 95.38 490 ALA A O 1
ATOM 3692 N N . ALA A 1 491 ? -1.917 7.715 12.530 1.00 94.81 491 ALA A N 1
ATOM 3693 C CA . ALA A 1 491 ? -1.441 7.242 13.834 1.00 94.81 491 ALA A CA 1
ATOM 3694 C C . ALA A 1 491 ? -1.383 5.709 13.964 1.00 94.81 491 ALA A C 1
ATOM 3696 O O . ALA A 1 491 ? -0.573 5.193 14.730 1.00 94.81 491 ALA A O 1
ATOM 3697 N N . LEU A 1 492 ? -2.246 4.977 13.242 1.00 93.25 492 LEU A N 1
ATOM 3698 C CA . LEU A 1 492 ? -2.482 3.536 13.444 1.00 93.25 492 LEU A CA 1
ATOM 3699 C C . LEU A 1 492 ? -2.307 2.694 12.164 1.00 93.25 492 LEU A C 1
ATOM 3701 O O . LEU A 1 492 ? -2.686 1.523 12.131 1.00 93.25 492 LEU A O 1
ATOM 3705 N N . LYS A 1 493 ? -1.743 3.266 11.089 1.00 91.75 493 LYS A N 1
ATOM 3706 C CA . LYS A 1 493 ? -1.320 2.524 9.887 1.00 91.75 493 LYS A CA 1
ATOM 3707 C C . LYS A 1 493 ? 0.038 3.009 9.387 1.00 91.75 493 LYS A C 1
ATOM 3709 O O . LYS A 1 493 ? 0.397 4.165 9.541 1.00 91.75 493 LYS A O 1
ATOM 3714 N N . THR A 1 494 ? 0.754 2.106 8.735 1.00 92.69 494 THR A N 1
ATOM 3715 C CA . THR A 1 494 ? 2.184 2.212 8.390 1.00 92.69 494 THR A CA 1
ATOM 3716 C C . THR A 1 494 ? 2.454 2.225 6.879 1.00 92.69 494 THR A C 1
ATOM 3718 O O . THR A 1 494 ? 3.611 2.299 6.465 1.00 92.69 494 THR A O 1
ATOM 3721 N N . SER A 1 495 ? 1.419 2.122 6.031 1.00 89.12 495 SER A N 1
ATOM 3722 C CA . SER A 1 495 ? 1.542 2.031 4.561 1.00 89.12 495 SER A CA 1
ATOM 3723 C C . SER A 1 495 ? 2.022 3.365 3.938 1.00 89.12 495 SER A C 1
ATOM 3725 O O . SER A 1 495 ? 1.225 4.316 3.955 1.00 89.12 495 SER A O 1
ATOM 3727 N N . PRO A 1 496 ? 3.243 3.439 3.357 1.00 89.25 496 PRO A N 1
ATOM 3728 C CA . PRO A 1 496 ? 3.934 4.686 2.991 1.00 89.25 496 PRO A CA 1
ATOM 3729 C C . PRO A 1 496 ? 3.160 5.669 2.100 1.00 89.25 496 PRO A C 1
ATOM 3731 O O . PRO A 1 496 ? 2.819 5.349 0.955 1.00 89.25 496 PRO A O 1
ATOM 3734 N N . PHE A 1 497 ? 2.913 6.880 2.616 1.00 91.62 497 PHE A N 1
ATOM 3735 C CA . PHE A 1 497 ? 2.269 7.986 1.898 1.00 91.62 497 PHE A CA 1
ATOM 3736 C C . PHE A 1 497 ? 2.574 9.363 2.532 1.00 91.62 497 PHE A C 1
ATOM 3738 O O . PHE A 1 497 ? 2.020 9.683 3.590 1.00 91.62 497 PHE A O 1
ATOM 3745 N N . SER A 1 498 ? 3.357 10.215 1.853 1.00 93.00 498 SER A N 1
ATOM 3746 C CA . SER A 1 498 ? 3.627 11.609 2.260 1.00 93.00 498 SER A CA 1
ATOM 3747 C C . SER A 1 498 ? 4.094 11.692 3.728 1.00 93.00 498 SER A C 1
ATOM 3749 O O . SER A 1 498 ? 4.918 10.886 4.147 1.00 93.00 498 SER A O 1
ATOM 3751 N N . GLY A 1 499 ? 3.597 12.646 4.518 1.00 94.06 499 GLY A N 1
ATOM 3752 C CA . GLY A 1 499 ? 3.819 12.741 5.965 1.00 94.06 499 GLY A CA 1
ATOM 3753 C C . GLY A 1 499 ? 2.775 12.028 6.824 1.00 94.06 499 GLY A C 1
ATOM 3754 O O . GLY A 1 499 ? 2.841 12.139 8.040 1.00 94.06 499 GLY A O 1
ATOM 3755 N N . LEU A 1 500 ? 1.821 11.284 6.241 1.00 95.56 500 LEU A N 1
ATOM 3756 C CA . LEU A 1 500 ? 0.903 10.457 7.042 1.00 95.56 500 LEU A CA 1
ATOM 3757 C C . LEU A 1 500 ? 1.638 9.272 7.688 1.00 95.56 500 LEU A C 1
ATOM 3759 O O . LEU A 1 500 ? 1.151 8.696 8.653 1.00 95.56 500 LEU A O 1
ATOM 3763 N N . THR A 1 501 ? 2.797 8.905 7.144 1.00 95.31 501 THR A N 1
ATOM 3764 C CA . THR A 1 501 ? 3.676 7.827 7.607 1.00 95.31 501 THR A CA 1
ATOM 3765 C C . THR A 1 501 ? 5.112 8.171 7.224 1.00 95.31 501 THR A C 1
ATOM 3767 O O . THR A 1 501 ? 5.322 8.579 6.083 1.00 95.31 501 THR A O 1
ATOM 3770 N N . THR A 1 502 ? 6.096 7.950 8.094 1.00 95.44 502 THR A N 1
ATOM 3771 C CA . THR A 1 502 ? 7.519 8.201 7.774 1.00 95.44 502 THR A CA 1
ATOM 3772 C C . THR A 1 502 ? 8.325 6.905 7.660 1.00 95.44 502 THR A C 1
ATOM 3774 O O . THR A 1 502 ? 7.886 5.857 8.139 1.00 95.44 502 THR A O 1
ATOM 3777 N N . VAL A 1 503 ? 9.481 6.953 6.984 1.00 96.44 503 VAL A N 1
ATOM 3778 C CA . VAL A 1 503 ? 10.332 5.778 6.708 1.00 96.44 503 VAL A CA 1
ATOM 3779 C C . VAL A 1 503 ? 11.804 6.050 7.035 1.00 96.44 503 VAL A C 1
ATOM 3781 O O . VAL A 1 503 ? 12.336 7.077 6.634 1.00 96.44 503 VAL A O 1
ATOM 3784 N N . ASN A 1 504 ? 12.483 5.108 7.691 1.00 94.25 504 ASN A N 1
ATOM 3785 C CA . ASN A 1 504 ? 13.924 5.152 7.973 1.00 94.25 504 ASN A CA 1
ATOM 3786 C C . ASN A 1 504 ? 14.639 3.891 7.470 1.00 94.25 504 ASN A C 1
ATOM 3788 O O . ASN A 1 504 ? 14.036 2.821 7.418 1.00 94.25 504 ASN A O 1
ATOM 3792 N N . GLU A 1 505 ? 15.948 3.988 7.227 1.00 95.56 505 GLU A N 1
ATOM 3793 C CA . GLU A 1 505 ? 16.868 2.847 7.349 1.00 95.56 505 GLU A CA 1
ATOM 3794 C C . GLU A 1 505 ? 17.139 2.597 8.841 1.00 95.56 505 GLU A C 1
ATOM 3796 O O . GLU A 1 505 ? 17.405 3.541 9.590 1.00 95.56 505 GLU A O 1
ATOM 3801 N N . ALA A 1 506 ? 17.028 1.349 9.292 1.00 94.69 506 ALA A N 1
ATOM 3802 C CA . ALA A 1 506 ? 17.277 0.996 10.686 1.00 94.69 506 ALA A CA 1
ATOM 3803 C C . ALA A 1 506 ? 18.788 1.002 11.000 1.00 94.69 506 ALA A C 1
ATOM 3805 O O . ALA A 1 506 ? 19.618 0.772 10.121 1.00 94.69 506 ALA A O 1
ATOM 3806 N N . GLY A 1 507 ? 19.158 1.320 12.243 1.00 94.06 507 GLY A N 1
ATOM 3807 C CA . GLY A 1 507 ? 20.559 1.411 12.673 1.00 94.06 507 GLY A CA 1
ATOM 3808 C C . GLY A 1 507 ? 21.339 2.590 12.072 1.00 94.06 507 GLY A C 1
ATOM 3809 O O . GLY A 1 507 ? 22.566 2.620 12.158 1.00 94.06 507 GLY A O 1
ATOM 3810 N N . GLN A 1 508 ? 20.667 3.559 11.440 1.00 94.00 508 GLN A N 1
ATOM 3811 C CA . GLN A 1 508 ? 21.287 4.712 10.776 1.00 94.00 508 GLN A CA 1
ATOM 3812 C C . GLN A 1 508 ? 20.722 6.051 11.283 1.00 94.00 508 GLN A C 1
ATOM 3814 O O . GLN A 1 508 ? 19.588 6.111 11.767 1.00 94.00 508 GLN A O 1
ATOM 3819 N N . PRO A 1 509 ? 21.502 7.149 11.199 1.00 92.00 509 PRO A N 1
ATOM 3820 C CA . PRO A 1 509 ? 21.027 8.473 11.581 1.00 92.00 509 PRO A CA 1
ATOM 3821 C C . PRO A 1 509 ? 19.981 8.990 10.586 1.00 92.00 509 PRO A C 1
ATOM 3823 O O . PRO A 1 509 ? 20.222 9.001 9.379 1.00 92.00 509 PRO A O 1
ATOM 3826 N N . SER A 1 510 ? 18.845 9.459 11.101 1.00 91.31 510 SER A N 1
ATOM 3827 C CA . SER A 1 510 ? 17.775 10.063 10.299 1.00 91.31 510 SER A CA 1
ATOM 3828 C C . SER A 1 510 ? 17.842 11.591 10.327 1.00 91.31 510 SER A C 1
ATOM 3830 O O . SER A 1 510 ? 18.391 12.183 11.256 1.00 91.31 510 SER A O 1
ATOM 3832 N N . SER A 1 511 ? 17.289 12.239 9.301 1.00 88.56 511 SER A N 1
ATOM 3833 C CA . SER A 1 511 ? 17.433 13.688 9.083 1.00 88.56 511 SER A CA 1
ATOM 3834 C C . SER A 1 511 ? 16.156 14.419 8.642 1.00 88.56 511 SER A C 1
ATOM 3836 O O . SER A 1 511 ? 16.221 15.595 8.288 1.00 88.56 511 SER A O 1
ATOM 3838 N N . GLY A 1 512 ? 14.986 13.768 8.669 1.00 92.44 512 GLY A N 1
ATOM 3839 C CA . GLY A 1 512 ? 13.705 14.397 8.323 1.00 92.44 512 GLY A CA 1
ATOM 3840 C C . GLY A 1 512 ? 13.551 14.800 6.852 1.00 92.44 512 GLY A C 1
ATOM 3841 O O . GLY A 1 512 ? 12.760 15.693 6.538 1.00 92.44 512 GLY A O 1
ATOM 3842 N N . ARG A 1 513 ? 14.314 14.177 5.944 1.00 95.00 513 ARG A N 1
ATOM 3843 C CA . ARG A 1 513 ? 14.260 14.429 4.496 1.00 95.00 513 ARG A CA 1
ATOM 3844 C C . ARG A 1 513 ? 12.853 14.239 3.918 1.00 95.00 513 ARG A C 1
ATOM 3846 O O . ARG A 1 513 ? 12.025 13.491 4.433 1.00 95.00 513 ARG A O 1
ATOM 3853 N N . SER A 1 514 ? 12.594 14.887 2.786 1.00 95.06 514 SER A N 1
ATOM 3854 C CA . SER A 1 514 ? 11.428 14.612 1.940 1.00 95.06 514 SER A CA 1
ATOM 3855 C C . SER A 1 514 ? 11.879 14.466 0.494 1.00 95.06 514 SER A C 1
ATOM 3857 O O . SER A 1 514 ? 12.675 15.274 0.017 1.00 95.06 514 SER A O 1
ATOM 3859 N N . HIS A 1 515 ? 11.360 13.459 -0.205 1.00 95.06 515 HIS A N 1
ATOM 3860 C CA . HIS A 1 515 ? 11.516 13.337 -1.650 1.00 95.06 515 HIS A 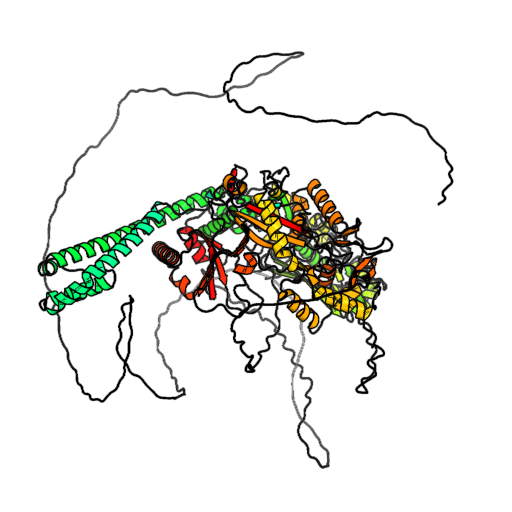CA 1
ATOM 3861 C C . HIS A 1 515 ? 10.159 13.583 -2.301 1.00 95.06 515 HIS A C 1
ATOM 3863 O O . HIS A 1 515 ? 9.193 12.877 -2.014 1.00 95.06 515 HIS A O 1
ATOM 3869 N N . ARG A 1 516 ? 10.096 14.610 -3.151 1.00 94.12 516 ARG A N 1
ATOM 3870 C CA . ARG A 1 516 ? 8.918 15.004 -3.928 1.00 94.12 516 ARG A CA 1
ATOM 3871 C C . ARG A 1 516 ? 9.214 14.805 -5.409 1.00 94.12 516 ARG A C 1
ATOM 3873 O O . ARG A 1 516 ? 10.341 15.040 -5.835 1.00 94.12 516 ARG A O 1
ATOM 3880 N N . MET A 1 517 ? 8.212 14.388 -6.178 1.00 92.62 517 MET A N 1
ATOM 3881 C CA . MET A 1 517 ? 8.300 14.317 -7.637 1.00 92.62 517 MET A CA 1
ATOM 3882 C C . MET A 1 517 ? 6.927 14.580 -8.261 1.00 92.62 517 MET A C 1
ATOM 3884 O O . MET A 1 517 ? 5.935 13.949 -7.895 1.00 92.62 517 MET A O 1
ATOM 3888 N N . VAL A 1 518 ? 6.857 15.510 -9.211 1.00 92.88 518 VAL A N 1
ATOM 3889 C CA . VAL A 1 518 ? 5.652 15.741 -10.026 1.00 92.88 518 VAL A CA 1
ATOM 3890 C C . VAL A 1 518 ? 5.455 14.558 -10.978 1.00 92.88 518 VAL A C 1
ATOM 3892 O O . VAL A 1 518 ? 6.423 13.993 -11.483 1.00 92.88 518 VAL A O 1
ATOM 3895 N N . ALA A 1 519 ? 4.209 14.141 -11.199 1.00 89.38 519 ALA A N 1
ATOM 3896 C CA . ALA A 1 519 ? 3.922 12.869 -11.850 1.00 89.38 519 ALA A CA 1
ATOM 3897 C C . ALA A 1 519 ? 4.451 12.754 -13.290 1.00 89.38 519 ALA A C 1
ATOM 3899 O O . ALA A 1 519 ? 4.078 13.522 -14.179 1.00 89.38 519 ALA A O 1
ATOM 3900 N N . THR A 1 520 ? 5.234 11.702 -13.537 1.00 85.38 520 THR A N 1
ATOM 3901 C CA . THR A 1 520 ? 5.753 11.334 -14.865 1.00 85.38 520 THR A CA 1
ATOM 3902 C C . THR A 1 520 ? 4.631 11.109 -15.876 1.00 85.38 520 THR A C 1
ATOM 3904 O O . THR A 1 520 ? 4.718 11.570 -17.010 1.00 85.38 520 THR A O 1
ATOM 3907 N N . HIS A 1 521 ? 3.529 10.479 -15.461 1.00 85.56 521 HIS A N 1
ATOM 3908 C CA . HIS A 1 521 ? 2.381 10.211 -16.330 1.00 85.56 521 HIS A CA 1
ATOM 3909 C C . HIS A 1 521 ? 1.690 11.484 -16.857 1.00 85.56 521 HIS A C 1
ATOM 3911 O O . HIS A 1 521 ? 1.102 11.454 -17.938 1.00 85.56 521 HIS A O 1
ATOM 3917 N N . LEU A 1 522 ? 1.788 12.613 -16.138 1.00 90.00 522 LEU A N 1
ATOM 3918 C CA . LEU A 1 522 ? 1.301 13.908 -16.620 1.00 90.00 522 LEU A CA 1
ATOM 3919 C C . LEU A 1 522 ? 2.217 14.450 -17.727 1.00 90.00 522 LEU A C 1
ATOM 3921 O O . LEU A 1 522 ? 1.720 14.943 -18.736 1.00 90.00 522 LEU A O 1
ATOM 3925 N N . ALA A 1 523 ? 3.539 14.299 -17.587 1.00 90.25 523 ALA A N 1
ATOM 3926 C CA . ALA A 1 523 ? 4.483 14.637 -18.652 1.00 90.25 523 ALA A CA 1
ATOM 3927 C C . ALA A 1 523 ? 4.264 13.770 -19.905 1.00 90.25 523 ALA A C 1
ATOM 3929 O O . ALA A 1 523 ? 4.229 14.312 -21.007 1.00 90.25 523 ALA A O 1
ATOM 3930 N N . TYR A 1 524 ? 4.022 12.462 -19.745 1.00 88.25 524 TYR A N 1
ATOM 3931 C CA . TYR A 1 524 ? 3.695 11.570 -20.865 1.00 88.25 524 TYR A CA 1
ATOM 3932 C C . TYR A 1 524 ? 2.402 11.959 -21.589 1.00 88.25 524 TYR A C 1
ATOM 3934 O O . TYR A 1 524 ? 2.392 11.966 -22.821 1.00 88.25 524 TYR A O 1
ATOM 3942 N N . ARG A 1 525 ? 1.324 12.336 -20.881 1.00 88.69 525 ARG A N 1
ATOM 3943 C CA . ARG A 1 525 ? 0.108 12.827 -21.557 1.00 88.69 525 ARG A CA 1
ATOM 3944 C C . ARG A 1 525 ? 0.302 14.180 -22.235 1.00 88.69 525 ARG A C 1
ATOM 3946 O O . ARG A 1 525 ? -0.208 14.341 -23.338 1.00 88.69 525 ARG A O 1
ATOM 3953 N N . ILE A 1 526 ? 1.056 15.119 -21.653 1.00 91.56 526 ILE A N 1
ATOM 3954 C CA . ILE A 1 526 ? 1.360 16.387 -22.341 1.00 91.56 526 ILE A CA 1
ATOM 3955 C C . ILE A 1 526 ? 2.188 16.110 -23.608 1.00 91.56 526 ILE A C 1
ATOM 3957 O O . ILE A 1 526 ? 1.811 16.596 -24.669 1.00 91.56 526 ILE A O 1
ATOM 3961 N N . LEU A 1 527 ? 3.231 15.269 -23.530 1.00 91.25 527 LEU A N 1
ATOM 3962 C CA . LEU A 1 527 ? 4.026 14.828 -24.686 1.00 91.25 527 LEU A CA 1
ATOM 3963 C C . LEU A 1 527 ? 3.142 14.189 -25.769 1.00 91.25 527 LEU A C 1
ATOM 3965 O O . LEU A 1 527 ? 3.220 14.584 -26.930 1.00 91.25 527 LEU A O 1
ATOM 3969 N N . SER A 1 528 ? 2.261 13.260 -25.380 1.00 88.69 528 SER A N 1
ATOM 3970 C CA . SER A 1 528 ? 1.313 12.595 -26.286 1.00 88.69 528 SER A CA 1
ATOM 3971 C C . SER A 1 528 ? 0.367 13.588 -26.964 1.00 88.69 528 SER A C 1
ATOM 3973 O O . SER A 1 528 ? 0.132 13.480 -28.163 1.00 88.69 528 SER A O 1
ATOM 3975 N N . ALA A 1 529 ? -0.150 14.575 -26.225 1.00 89.50 529 ALA A N 1
ATOM 3976 C CA . ALA A 1 529 ? -1.021 15.613 -26.770 1.00 89.50 529 ALA A CA 1
ATOM 3977 C C . ALA A 1 529 ? -0.268 16.520 -27.759 1.00 89.50 529 ALA A C 1
ATOM 3979 O O . ALA A 1 529 ? -0.744 16.739 -28.868 1.00 89.50 529 ALA A O 1
ATOM 3980 N N . THR A 1 530 ? 0.939 16.985 -27.417 1.00 90.56 530 THR A N 1
ATOM 3981 C CA . THR A 1 530 ? 1.756 17.823 -28.317 1.00 90.56 530 THR A CA 1
ATOM 3982 C C . THR A 1 530 ? 2.328 17.060 -29.516 1.00 90.56 530 THR A C 1
ATOM 3984 O O . THR A 1 530 ? 2.681 17.671 -30.522 1.00 90.56 530 THR A O 1
ATOM 3987 N N . ALA A 1 531 ? 2.399 15.727 -29.455 1.00 91.19 531 ALA A N 1
ATOM 3988 C CA . ALA A 1 531 ? 2.783 14.900 -30.596 1.00 91.19 531 ALA A CA 1
ATOM 3989 C C . ALA A 1 531 ? 1.695 14.857 -31.687 1.00 91.19 531 ALA A C 1
ATOM 3991 O O . ALA A 1 531 ? 2.033 14.751 -32.863 1.00 91.19 531 ALA A O 1
ATOM 3992 N N . GLN A 1 532 ? 0.409 14.994 -31.329 1.00 89.88 532 GLN A N 1
ATOM 3993 C CA . GLN A 1 532 ? -0.710 14.971 -32.288 1.00 89.88 532 GLN A CA 1
ATOM 3994 C C . GLN A 1 532 ? -0.645 16.120 -33.305 1.00 89.88 532 GLN A C 1
ATOM 3996 O O . GLN A 1 532 ? -1.066 15.955 -34.449 1.00 89.88 532 GLN A O 1
ATOM 4001 N N . ASP A 1 533 ? -0.066 17.263 -32.924 1.00 88.25 533 ASP A N 1
ATOM 4002 C CA . ASP A 1 533 ? 0.115 18.402 -33.828 1.00 88.25 533 ASP A CA 1
ATOM 4003 C C . ASP A 1 533 ? 1.088 18.099 -34.980 1.00 88.25 533 ASP A C 1
ATOM 4005 O O . ASP A 1 533 ? 1.011 18.771 -36.009 1.00 88.25 533 ASP A O 1
ATOM 4009 N N . LEU A 1 534 ? 1.999 17.123 -34.826 1.00 89.19 534 LEU A N 1
ATOM 4010 C CA . LEU A 1 534 ? 3.088 16.797 -35.764 1.00 89.19 534 LEU A CA 1
ATOM 4011 C C . LEU A 1 534 ? 3.748 18.054 -36.366 1.00 89.19 534 LEU A C 1
ATOM 4013 O O . LEU A 1 534 ? 3.810 18.247 -37.584 1.00 89.19 534 LEU A O 1
ATOM 4017 N N . ALA A 1 535 ? 4.212 18.940 -35.484 1.00 87.62 535 ALA A N 1
ATOM 4018 C CA . ALA A 1 535 ? 4.861 20.192 -35.851 1.00 87.62 535 ALA A CA 1
ATOM 4019 C C . ALA A 1 535 ? 6.273 19.932 -36.412 1.00 87.62 535 ALA A C 1
ATOM 4021 O O . ALA A 1 535 ? 7.204 19.625 -35.669 1.00 87.62 535 ALA A O 1
ATOM 4022 N N . ALA A 1 536 ? 6.437 20.057 -37.733 1.00 84.00 536 ALA A N 1
ATOM 4023 C CA . ALA A 1 536 ? 7.703 19.799 -38.432 1.00 84.00 536 ALA A CA 1
ATOM 4024 C C . ALA A 1 536 ? 8.804 20.856 -38.177 1.00 84.00 536 ALA A C 1
ATOM 4026 O O . ALA A 1 536 ? 9.935 20.677 -38.626 1.00 84.00 536 ALA A O 1
ATOM 4027 N N . ASP A 1 537 ? 8.476 21.945 -37.476 1.00 85.06 537 ASP A N 1
ATOM 4028 C CA . ASP A 1 537 ? 9.388 22.971 -36.956 1.00 85.06 537 ASP A CA 1
ATOM 4029 C C . ASP A 1 537 ? 9.696 22.805 -35.450 1.00 85.06 537 ASP A C 1
ATOM 4031 O O . ASP A 1 537 ? 10.445 23.599 -34.878 1.00 85.06 537 ASP A O 1
ATOM 4035 N N . GLY A 1 538 ? 9.121 21.788 -34.797 1.00 82.19 538 GLY A N 1
ATOM 4036 C CA . GLY A 1 538 ? 9.467 21.382 -33.437 1.00 82.19 538 GLY A CA 1
ATOM 4037 C C . GLY A 1 538 ? 10.710 20.489 -33.380 1.00 82.19 538 GLY A C 1
ATOM 4038 O O . GLY A 1 538 ? 11.145 19.921 -34.379 1.00 82.19 538 GLY A O 1
ATOM 4039 N N . ALA A 1 539 ? 11.254 20.322 -32.175 1.00 88.12 539 ALA A N 1
ATOM 4040 C CA . ALA A 1 539 ? 12.352 19.401 -31.871 1.00 88.12 539 ALA A CA 1
ATOM 4041 C C . ALA A 1 539 ? 11.845 18.100 -31.207 1.00 88.12 539 ALA A C 1
ATOM 4043 O O . ALA A 1 539 ? 12.556 17.470 -30.424 1.00 88.12 539 ALA A O 1
ATOM 4044 N N . LEU A 1 540 ? 10.600 17.712 -31.505 1.00 89.69 540 LEU A N 1
ATOM 4045 C CA . LEU A 1 540 ? 10.008 16.441 -31.099 1.00 89.69 540 LEU A CA 1
ATOM 4046 C C . LEU A 1 540 ? 10.447 15.337 -32.068 1.00 89.69 540 LEU A C 1
ATOM 4048 O O . LEU A 1 540 ? 10.406 15.505 -33.290 1.00 89.69 540 LEU A O 1
ATOM 4052 N N . TYR A 1 541 ? 10.842 14.198 -31.505 1.00 91.50 541 TYR A N 1
ATOM 4053 C CA . TYR A 1 541 ? 11.267 13.020 -32.252 1.00 91.50 541 TYR A CA 1
ATOM 4054 C C . TYR A 1 541 ? 10.235 11.893 -32.134 1.00 91.50 541 TYR A C 1
ATOM 4056 O O . TYR A 1 541 ? 9.442 11.839 -31.193 1.00 91.50 541 TYR A O 1
ATOM 4064 N N . LEU A 1 542 ? 10.249 10.994 -33.110 1.00 92.38 542 LEU A N 1
ATOM 4065 C CA . LEU A 1 542 ? 9.360 9.847 -33.249 1.00 92.38 542 LEU A CA 1
ATOM 4066 C C . LEU A 1 542 ? 10.200 8.567 -33.320 1.00 92.38 542 LEU A C 1
ATOM 4068 O O . LEU A 1 542 ? 11.252 8.546 -33.963 1.00 92.38 542 LEU A O 1
ATOM 4072 N N . GLU A 1 543 ? 9.712 7.504 -32.690 1.00 91.00 543 GLU A N 1
ATOM 4073 C CA . GLU A 1 543 ? 10.349 6.186 -32.642 1.00 91.00 543 GLU A CA 1
ATOM 4074 C C . GLU A 1 543 ? 9.354 5.123 -33.149 1.00 91.00 543 GLU A C 1
ATOM 4076 O O . GLU A 1 543 ? 8.221 5.082 -32.657 1.00 91.00 543 GLU A O 1
ATOM 4081 N N . PRO A 1 544 ? 9.701 4.289 -34.151 1.00 90.19 544 PRO A N 1
ATOM 4082 C CA . PRO A 1 544 ? 8.847 3.189 -34.590 1.00 90.19 544 PRO A CA 1
ATOM 4083 C C . PRO A 1 544 ? 8.723 2.105 -33.518 1.00 90.19 544 PRO A C 1
ATOM 4085 O O . PRO A 1 544 ? 9.705 1.758 -32.861 1.00 90.19 544 PRO A O 1
ATOM 4088 N N . ALA A 1 545 ? 7.534 1.517 -33.392 1.00 89.88 545 ALA A N 1
ATOM 4089 C CA . ALA A 1 545 ? 7.326 0.354 -32.539 1.00 89.88 545 ALA A CA 1
ATOM 4090 C C . ALA A 1 545 ? 8.244 -0.810 -32.971 1.00 89.88 545 ALA A C 1
ATOM 4092 O O . ALA A 1 545 ? 8.439 -1.027 -34.173 1.00 89.88 545 ALA A O 1
ATOM 4093 N N . PRO A 1 546 ? 8.826 -1.565 -32.021 1.00 89.50 546 PRO A N 1
ATOM 4094 C CA . PRO A 1 546 ? 9.811 -2.592 -32.331 1.00 89.50 546 PRO A CA 1
ATOM 4095 C C . PRO A 1 546 ? 9.163 -3.753 -33.086 1.00 89.50 546 PRO A C 1
ATOM 4097 O O . PRO A 1 546 ? 8.317 -4.457 -32.538 1.00 89.50 546 PRO A O 1
ATOM 4100 N N . VAL A 1 547 ? 9.624 -4.020 -34.308 1.00 91.12 547 VAL A N 1
ATOM 4101 C CA . VAL A 1 547 ? 9.231 -5.223 -35.052 1.00 91.12 547 VAL A CA 1
ATOM 4102 C C . VAL A 1 547 ? 10.302 -6.302 -34.909 1.00 91.12 547 VAL A C 1
ATOM 4104 O O . VAL A 1 547 ? 11.498 -6.030 -35.050 1.00 91.12 547 VAL A O 1
ATOM 4107 N N . ARG A 1 548 ? 9.885 -7.537 -34.608 1.00 90.19 548 ARG A N 1
ATOM 4108 C CA . ARG A 1 548 ? 10.748 -8.724 -34.465 1.00 90.19 548 ARG A CA 1
ATOM 4109 C C . ARG A 1 548 ? 10.101 -9.939 -35.119 1.00 90.19 548 ARG A C 1
ATOM 4111 O O . ARG A 1 548 ? 8.884 -10.064 -35.107 1.00 90.19 548 ARG A O 1
ATOM 4118 N N . ARG A 1 549 ? 10.893 -10.851 -35.687 1.00 89.62 549 ARG A N 1
ATOM 4119 C CA . ARG A 1 549 ? 10.367 -12.127 -36.206 1.00 89.62 549 ARG A CA 1
ATOM 4120 C C . ARG A 1 549 ? 10.163 -13.095 -35.044 1.00 89.62 549 ARG A C 1
ATOM 4122 O O . ARG A 1 549 ? 11.052 -13.216 -34.207 1.00 89.62 549 ARG A O 1
ATOM 4129 N N . SER A 1 550 ? 9.009 -13.753 -34.993 1.00 89.56 550 SER A N 1
ATOM 4130 C CA . SER A 1 550 ? 8.746 -14.812 -34.015 1.00 89.56 550 SER A CA 1
ATOM 4131 C C . SER A 1 550 ? 9.640 -16.037 -34.237 1.00 89.56 550 SER A C 1
ATOM 4133 O O . SER A 1 550 ? 10.203 -16.233 -35.316 1.00 89.56 550 SER A O 1
ATOM 4135 N N . TYR A 1 551 ? 9.758 -16.882 -33.215 1.00 87.94 551 TYR A N 1
ATOM 4136 C CA . TYR A 1 551 ? 10.384 -18.196 -33.336 1.00 87.94 551 TYR A CA 1
ATOM 4137 C C . TYR A 1 551 ? 9.314 -19.284 -33.477 1.00 87.94 551 TYR A C 1
ATOM 4139 O O . TYR A 1 551 ? 8.506 -19.486 -32.573 1.00 87.94 551 TYR A O 1
ATOM 4147 N N . SER A 1 552 ? 9.324 -20.012 -34.595 1.00 77.12 552 SER A N 1
ATOM 4148 C CA . SER A 1 552 ? 8.523 -21.223 -34.787 1.00 77.12 552 SER A CA 1
ATOM 4149 C C . SER A 1 552 ? 9.371 -22.471 -34.531 1.00 77.12 552 SER A C 1
ATOM 4151 O O . SER A 1 552 ? 10.528 -22.554 -34.945 1.00 77.12 552 SER A O 1
ATOM 4153 N N . ALA A 1 553 ? 8.798 -23.461 -33.842 1.00 61.72 553 ALA A N 1
ATOM 4154 C CA . ALA A 1 553 ? 9.415 -24.777 -33.738 1.00 61.72 553 ALA A CA 1
ATOM 4155 C C . ALA A 1 553 ? 9.342 -25.474 -35.105 1.00 61.72 553 ALA A C 1
ATOM 4157 O O . ALA A 1 553 ? 8.262 -25.577 -35.695 1.00 61.72 553 ALA A O 1
ATOM 4158 N N . ALA A 1 554 ? 10.473 -25.973 -35.605 1.00 51.97 554 ALA A N 1
ATOM 4159 C CA . ALA A 1 554 ? 10.462 -26.857 -36.765 1.00 51.97 554 ALA A CA 1
ATOM 4160 C C . ALA A 1 554 ? 9.710 -28.158 -36.410 1.00 51.97 554 ALA A C 1
ATOM 4162 O O . ALA A 1 554 ? 9.896 -28.673 -35.302 1.00 51.97 554 ALA A O 1
ATOM 4163 N N . PRO A 1 555 ? 8.878 -28.719 -37.309 1.00 45.72 555 PRO A N 1
ATOM 4164 C CA . PRO A 1 555 ? 8.222 -29.997 -37.055 1.00 45.72 555 PRO A CA 1
ATOM 4165 C C . PRO A 1 555 ? 9.281 -31.093 -36.869 1.00 45.72 555 PRO A C 1
ATOM 4167 O O . PRO A 1 555 ? 10.069 -31.370 -37.773 1.00 45.72 555 PRO A O 1
ATOM 4170 N N . GLY A 1 556 ? 9.318 -31.688 -35.673 1.00 43.66 556 GLY A N 1
ATOM 4171 C CA . GLY A 1 556 ? 10.327 -32.683 -35.305 1.00 43.66 556 GLY A CA 1
ATOM 4172 C C . GLY A 1 556 ? 10.230 -33.969 -36.145 1.00 43.66 556 GLY A C 1
ATOM 4173 O O . GLY A 1 556 ? 9.115 -34.355 -36.514 1.00 43.66 556 GLY A O 1
ATOM 4174 N N . PRO A 1 557 ? 11.353 -34.668 -36.416 1.00 41.16 557 PRO A N 1
ATOM 4175 C CA . PRO A 1 557 ? 11.372 -35.847 -37.293 1.00 41.16 557 PRO A CA 1
ATOM 4176 C C . PRO A 1 557 ? 10.393 -36.962 -36.893 1.00 41.16 557 PRO A C 1
ATOM 4178 O O . PRO A 1 557 ? 9.803 -37.612 -37.756 1.00 41.16 557 PRO A O 1
ATOM 4181 N N . ASP A 1 558 ? 10.183 -37.159 -35.589 1.00 41.97 558 ASP A N 1
ATOM 4182 C CA . ASP A 1 558 ? 9.493 -38.337 -35.050 1.00 41.97 558 ASP A CA 1
ATOM 4183 C C . ASP A 1 558 ? 7.953 -38.262 -35.101 1.00 41.97 558 ASP A C 1
ATOM 4185 O O . ASP A 1 558 ? 7.273 -39.251 -34.828 1.00 41.97 558 ASP A O 1
ATOM 4189 N N . MET A 1 559 ? 7.371 -37.126 -35.507 1.00 39.84 559 MET A N 1
ATOM 4190 C CA . MET A 1 559 ? 5.909 -36.967 -35.640 1.00 39.84 559 MET A CA 1
ATOM 4191 C C . MET A 1 559 ? 5.355 -37.371 -37.020 1.00 39.84 559 MET A C 1
ATOM 4193 O O . MET A 1 559 ? 4.170 -37.192 -37.290 1.00 39.84 559 MET A O 1
ATOM 4197 N N . ALA A 1 560 ? 6.169 -37.991 -37.880 1.00 37.47 560 ALA A N 1
ATOM 4198 C CA . ALA A 1 560 ? 5.732 -38.566 -39.159 1.00 37.47 560 ALA A CA 1
ATOM 4199 C C . ALA A 1 560 ? 5.010 -39.937 -39.030 1.00 37.47 560 ALA A C 1
ATOM 4201 O O . ALA A 1 560 ? 4.716 -40.578 -40.039 1.00 37.47 560 ALA A O 1
ATOM 4202 N N . GLY A 1 561 ? 4.764 -40.417 -37.802 1.00 41.59 561 GLY A N 1
ATOM 4203 C CA . GLY A 1 561 ? 4.487 -41.831 -37.504 1.00 41.59 561 GLY A CA 1
ATOM 4204 C C . GLY A 1 561 ? 3.027 -42.282 -37.331 1.00 41.59 561 GLY A C 1
ATOM 4205 O O . GLY A 1 561 ? 2.803 -43.485 -37.208 1.00 41.59 561 GLY A O 1
ATOM 4206 N N . ALA A 1 562 ? 2.027 -41.391 -37.307 1.00 37.31 562 ALA A N 1
ATOM 4207 C CA . ALA A 1 562 ? 0.613 -41.787 -37.203 1.00 37.31 562 ALA A CA 1
ATOM 4208 C C . ALA A 1 562 ? -0.346 -40.735 -37.789 1.00 37.31 562 ALA A C 1
ATOM 4210 O O . ALA A 1 562 ? -0.174 -39.547 -37.546 1.00 37.31 562 ALA A O 1
ATOM 4211 N N . TYR A 1 563 ? -1.393 -41.200 -38.485 1.00 36.34 563 TYR A N 1
ATOM 4212 C CA . TYR A 1 563 ? -2.414 -40.405 -39.196 1.00 36.34 563 TYR A CA 1
ATOM 4213 C C . TYR A 1 563 ? -1.858 -39.514 -40.324 1.00 36.34 563 TYR A C 1
ATOM 4215 O O . TYR A 1 563 ? -1.296 -38.446 -40.109 1.00 36.34 563 TYR A O 1
ATOM 4223 N N . GLY A 1 564 ? -2.034 -39.965 -41.568 1.00 37.69 564 GLY A N 1
ATOM 4224 C CA . GLY A 1 564 ? -1.499 -39.279 -42.745 1.00 37.69 564 GLY A CA 1
ATOM 4225 C C . GLY A 1 564 ? -2.273 -38.024 -43.173 1.00 37.69 564 GLY A C 1
ATOM 4226 O O . GLY A 1 564 ? -3.451 -37.861 -42.872 1.00 37.69 564 GLY A O 1
ATOM 4227 N N . GLN A 1 565 ? -1.601 -37.202 -43.985 1.00 37.38 565 GLN A N 1
ATOM 4228 C CA . GLN A 1 565 ? -2.162 -36.084 -44.759 1.00 37.38 565 GLN A CA 1
ATOM 4229 C C . GLN A 1 565 ? -2.768 -34.917 -43.956 1.00 37.38 565 GLN A C 1
ATOM 4231 O O . GLN A 1 565 ? -3.884 -34.473 -44.219 1.00 37.38 565 GLN A O 1
ATOM 4236 N N . TYR A 1 566 ? -1.949 -34.294 -43.107 1.00 32.88 566 TYR A N 1
ATOM 4237 C CA . TYR A 1 566 ? -1.926 -32.826 -43.071 1.00 32.88 566 TYR A CA 1
ATOM 4238 C C . TYR A 1 566 ? -0.804 -32.318 -43.991 1.00 32.88 566 TYR A C 1
ATOM 4240 O O . TYR A 1 566 ? 0.273 -32.919 -44.005 1.00 32.88 566 TYR A O 1
ATOM 4248 N N . PRO A 1 567 ? -1.020 -31.250 -44.783 1.00 33.56 567 PRO A N 1
ATOM 4249 C CA . PRO A 1 567 ? 0.047 -30.665 -45.583 1.00 33.56 567 PRO A CA 1
ATOM 4250 C C . PRO A 1 567 ? 1.099 -30.044 -44.661 1.00 33.56 567 PRO A C 1
ATOM 4252 O O . PRO A 1 567 ? 0.762 -29.288 -43.748 1.00 33.56 567 PRO A O 1
ATOM 4255 N N . SER A 1 568 ? 2.371 -30.337 -44.930 1.00 37.19 568 SER A N 1
ATOM 4256 C CA . SER A 1 568 ? 3.526 -29.744 -44.256 1.00 37.19 568 SER A CA 1
ATOM 4257 C C . SER A 1 568 ? 3.629 -28.258 -44.599 1.00 37.19 568 SER A C 1
ATOM 4259 O O . SER A 1 568 ? 4.336 -27.858 -45.523 1.00 37.19 568 SER A O 1
ATOM 4261 N N . ARG A 1 569 ? 2.870 -27.436 -43.877 1.00 36.84 569 ARG A N 1
ATOM 4262 C CA . ARG A 1 569 ? 2.973 -25.985 -43.952 1.00 36.84 569 ARG A CA 1
ATOM 4263 C C . ARG A 1 569 ? 4.170 -25.567 -43.111 1.00 36.84 569 ARG A C 1
ATOM 4265 O O . ARG A 1 569 ? 4.130 -25.691 -41.889 1.00 36.84 569 ARG A O 1
ATOM 4272 N N . GLU A 1 570 ? 5.218 -25.083 -43.765 1.00 38.88 570 GLU A N 1
ATOM 4273 C CA . GLU A 1 570 ? 6.259 -24.320 -43.084 1.00 38.88 570 GLU A CA 1
ATOM 4274 C C . GLU A 1 570 ? 5.570 -23.162 -42.351 1.00 38.88 570 GLU A C 1
ATOM 4276 O O . GLU A 1 570 ? 4.837 -22.374 -42.956 1.00 38.88 570 GLU A O 1
ATOM 4281 N N . VAL A 1 571 ? 5.724 -23.110 -41.026 1.00 47.91 571 VAL A N 1
ATOM 4282 C CA . VAL A 1 571 ? 5.179 -22.016 -40.220 1.00 47.91 571 VAL A CA 1
ATOM 4283 C C . VAL A 1 571 ? 6.153 -20.854 -40.352 1.00 47.91 571 VAL A C 1
ATOM 4285 O O . VAL A 1 571 ? 7.088 -20.718 -39.558 1.00 47.91 571 VAL A O 1
ATOM 4288 N N . GLU A 1 572 ? 5.957 -20.068 -41.415 1.00 53.31 572 GLU A N 1
ATOM 4289 C CA . GLU A 1 572 ? 6.677 -18.818 -41.648 1.00 53.31 572 GLU A CA 1
ATOM 4290 C C . GLU A 1 572 ? 6.661 -17.972 -40.369 1.00 53.31 572 GLU A C 1
ATOM 4292 O O . GLU A 1 572 ? 5.613 -17.766 -39.756 1.00 53.31 572 GLU A O 1
ATOM 4297 N N . ALA A 1 573 ? 7.839 -17.501 -39.961 1.00 63.66 573 ALA A N 1
ATOM 4298 C CA . ALA A 1 573 ? 8.017 -16.708 -38.753 1.00 63.66 573 ALA A CA 1
ATOM 4299 C C . ALA A 1 573 ? 7.274 -15.364 -38.867 1.00 63.66 573 ALA A C 1
ATOM 4301 O O . ALA A 1 573 ? 7.807 -14.400 -39.424 1.00 63.66 573 ALA A O 1
ATOM 4302 N N . GLU A 1 574 ? 6.044 -15.295 -38.343 1.00 83.81 574 GLU A N 1
ATOM 4303 C CA . GLU A 1 574 ? 5.236 -14.074 -38.366 1.00 83.81 574 GLU A CA 1
ATOM 4304 C C . GLU A 1 574 ? 5.972 -12.960 -37.608 1.00 83.81 574 GLU A C 1
ATOM 4306 O O . GLU A 1 574 ? 6.544 -13.173 -36.532 1.00 83.81 574 GLU A O 1
ATOM 4311 N N . ALA A 1 575 ? 5.994 -11.764 -38.193 1.00 89.75 575 ALA A N 1
ATOM 4312 C CA . ALA A 1 575 ? 6.543 -10.589 -37.540 1.00 89.75 575 ALA A CA 1
ATOM 4313 C C . ALA A 1 575 ? 5.595 -10.134 -36.423 1.00 89.75 575 ALA A C 1
ATOM 4315 O O . ALA A 1 575 ? 4.395 -9.996 -36.648 1.00 89.75 575 ALA A O 1
ATOM 4316 N N . LEU A 1 576 ? 6.133 -9.869 -35.237 1.00 92.19 576 LEU A N 1
ATOM 4317 C CA . LEU A 1 576 ? 5.437 -9.393 -34.045 1.00 92.19 576 LEU A CA 1
ATOM 4318 C C . LEU A 1 576 ? 5.879 -7.965 -33.708 1.00 92.19 576 LEU A C 1
ATOM 4320 O O . LEU A 1 576 ? 7.017 -7.580 -33.981 1.00 92.19 576 LEU A O 1
ATOM 4324 N N . THR A 1 577 ? 4.993 -7.202 -33.071 1.00 91.94 577 THR A N 1
ATOM 4325 C CA . THR A 1 577 ? 5.275 -5.881 -32.492 1.00 91.94 577 THR A CA 1
ATOM 4326 C C . THR A 1 577 ? 4.726 -5.778 -31.073 1.00 91.94 577 THR A C 1
ATOM 4328 O O . THR A 1 577 ? 3.777 -6.482 -30.717 1.00 91.94 577 THR A O 1
ATOM 4331 N N . VAL A 1 578 ? 5.298 -4.870 -30.282 1.00 89.38 578 VAL A N 1
ATOM 4332 C CA . VAL A 1 578 ? 4.722 -4.400 -29.013 1.00 89.38 578 VAL A CA 1
ATOM 4333 C C . VAL A 1 578 ? 3.873 -3.160 -29.301 1.00 89.38 578 VAL A C 1
ATOM 4335 O O . VAL A 1 578 ? 4.351 -2.256 -29.983 1.00 89.38 578 VAL A O 1
ATOM 4338 N N . VAL A 1 579 ? 2.644 -3.090 -28.785 1.00 85.88 579 VAL A N 1
ATOM 4339 C CA . VAL A 1 579 ? 1.866 -1.838 -28.705 1.00 85.88 579 VAL A CA 1
ATOM 4340 C C . VAL A 1 579 ? 1.420 -1.631 -27.263 1.00 85.88 579 VAL A C 1
ATOM 4342 O O . VAL A 1 579 ? 0.816 -2.523 -26.665 1.00 85.88 579 VAL A O 1
ATOM 4345 N N . GLY A 1 580 ? 1.763 -0.468 -26.706 1.00 81.00 580 GLY A N 1
ATOM 4346 C CA . GLY A 1 580 ? 1.477 -0.089 -25.324 1.00 81.00 580 GLY A CA 1
ATOM 4347 C C . GLY A 1 580 ? 0.450 1.036 -25.238 1.00 81.00 580 GLY A C 1
ATOM 4348 O O . GLY A 1 580 ? 0.698 2.136 -25.734 1.00 81.00 580 GLY A O 1
ATOM 4349 N N . GLU A 1 581 ? -0.670 0.786 -24.567 1.00 79.44 581 GLU A N 1
ATOM 4350 C CA . GLU A 1 581 ? -1.678 1.804 -24.249 1.00 79.44 581 GLU A CA 1
ATOM 4351 C C . GLU A 1 581 ? -1.602 2.191 -22.769 1.00 79.44 581 GLU A C 1
ATOM 4353 O O . GLU A 1 581 ? -1.238 1.374 -21.927 1.00 79.44 581 GLU A O 1
ATOM 4358 N N . HIS A 1 582 ? -1.933 3.442 -22.437 1.00 79.19 582 HIS A N 1
ATOM 4359 C CA . HIS A 1 582 ? -1.954 3.907 -21.048 1.00 79.19 582 HIS A CA 1
ATOM 4360 C C . HIS A 1 582 ? -3.395 4.076 -20.553 1.00 79.19 582 HIS A C 1
ATOM 4362 O O . HIS A 1 582 ? -4.129 4.928 -21.059 1.00 79.19 582 HIS A O 1
ATOM 4368 N N . GLU A 1 583 ? -3.770 3.297 -19.539 1.00 78.19 583 GLU A N 1
ATOM 4369 C CA . GLU A 1 583 ? -5.034 3.420 -18.814 1.00 78.19 583 GLU A CA 1
ATOM 4370 C C . GLU A 1 583 ? -4.891 4.354 -17.609 1.00 78.19 583 GLU A C 1
ATOM 4372 O O . GLU A 1 583 ? -3.876 4.355 -16.906 1.00 78.19 583 GLU A O 1
ATOM 4377 N N . TYR A 1 584 ? -5.955 5.104 -17.326 1.00 76.31 584 TYR A N 1
ATOM 4378 C CA . TYR A 1 584 ? -6.035 6.058 -16.223 1.00 76.31 584 TYR A CA 1
ATOM 4379 C C . TYR A 1 584 ? -7.351 5.876 -15.463 1.00 76.31 584 TYR A C 1
ATOM 4381 O O . TYR A 1 584 ? -8.365 5.477 -16.036 1.00 76.31 584 TYR A O 1
ATOM 4389 N N . GLY A 1 585 ? -7.347 6.165 -14.160 1.00 71.56 585 GLY A N 1
ATOM 4390 C CA . GLY A 1 585 ? -8.586 6.227 -13.388 1.00 71.56 585 GLY A CA 1
ATOM 4391 C C . GLY A 1 585 ? -8.380 6.475 -11.897 1.00 71.56 585 GLY A C 1
ATOM 4392 O O . GLY A 1 585 ? -7.717 5.704 -11.206 1.00 71.56 585 GLY A O 1
ATOM 4393 N N . ASN A 1 586 ? -8.993 7.538 -11.369 1.00 69.56 586 ASN A N 1
ATOM 4394 C CA . ASN A 1 586 ? -8.994 7.904 -9.946 1.00 69.56 586 ASN A CA 1
ATOM 4395 C C . ASN A 1 586 ? -7.589 7.988 -9.302 1.00 69.56 586 ASN A C 1
ATOM 4397 O O . ASN A 1 586 ? -7.407 7.631 -8.138 1.00 69.56 586 ASN A O 1
ATOM 4401 N N . GLY A 1 587 ? -6.586 8.434 -10.068 1.00 66.62 587 GLY A N 1
ATOM 4402 C CA . GLY A 1 587 ? -5.181 8.527 -9.641 1.00 66.62 587 GLY A CA 1
ATOM 4403 C C . GLY A 1 587 ? -4.357 7.238 -9.768 1.00 66.62 587 GLY A C 1
ATOM 4404 O O . GLY A 1 587 ? -3.169 7.248 -9.448 1.00 66.62 587 GLY A O 1
ATOM 4405 N N . MET A 1 588 ? -4.950 6.148 -10.262 1.00 69.69 588 MET A N 1
ATOM 4406 C CA . MET A 1 588 ? -4.211 4.982 -10.749 1.00 69.69 588 MET A CA 1
ATOM 4407 C C . MET A 1 588 ? -3.862 5.164 -12.232 1.00 69.69 588 MET A C 1
ATOM 4409 O O . MET A 1 588 ? -4.625 5.787 -12.974 1.00 69.69 588 MET A O 1
ATOM 4413 N N . VAL A 1 589 ? -2.714 4.619 -12.642 1.00 75.19 589 VAL A N 1
ATOM 4414 C CA . VAL A 1 589 ? -2.203 4.647 -14.022 1.00 75.19 589 VAL A CA 1
ATOM 4415 C C . VAL A 1 589 ? -1.516 3.323 -14.322 1.00 75.19 589 VAL A C 1
ATOM 4417 O O . VAL A 1 589 ? -0.724 2.873 -13.488 1.00 75.19 589 VAL A O 1
ATOM 4420 N N . PHE A 1 590 ? -1.781 2.760 -15.499 1.00 77.31 590 PHE A N 1
ATOM 4421 C CA . PHE A 1 590 ? -1.161 1.537 -16.016 1.00 77.31 590 PHE A CA 1
ATOM 4422 C C . PHE A 1 590 ? -0.748 1.717 -17.464 1.00 77.31 590 PHE A C 1
ATOM 4424 O O . PHE A 1 590 ? -1.388 2.463 -18.201 1.00 77.31 590 PHE A O 1
ATOM 4431 N N . ARG A 1 591 ? 0.271 0.975 -17.875 1.00 82.94 591 ARG A N 1
ATOM 4432 C CA . ARG A 1 591 ? 0.631 0.761 -19.269 1.00 82.94 591 ARG A CA 1
ATOM 4433 C C . ARG A 1 591 ? 0.321 -0.697 -19.608 1.00 82.94 591 ARG A C 1
ATOM 4435 O O . ARG A 1 591 ? 0.952 -1.596 -19.066 1.00 82.94 591 ARG A O 1
ATOM 4442 N N . GLN A 1 592 ? -0.670 -0.943 -20.457 1.00 79.88 592 GLN A N 1
ATOM 4443 C CA . GLN A 1 592 ? -0.953 -2.285 -20.964 1.00 79.88 592 GLN A CA 1
ATOM 4444 C C . GLN A 1 592 ? -0.155 -2.509 -22.250 1.00 79.88 592 GLN A C 1
ATOM 4446 O O . GLN A 1 592 ? -0.464 -1.919 -23.285 1.00 79.88 592 GLN A O 1
ATOM 4451 N N . GLU A 1 593 ? 0.872 -3.360 -22.198 1.00 85.31 593 GLU A N 1
ATOM 4452 C CA . GLU A 1 593 ? 1.569 -3.838 -23.397 1.00 85.31 593 GLU A CA 1
ATOM 4453 C C . GLU A 1 593 ? 0.890 -5.080 -23.984 1.00 85.31 593 GLU A C 1
ATOM 4455 O O . GLU A 1 593 ? 0.726 -6.101 -23.311 1.00 85.31 593 GLU A O 1
ATOM 4460 N N . THR A 1 594 ? 0.583 -5.017 -25.279 1.00 85.94 594 THR A N 1
ATOM 4461 C CA . THR A 1 594 ? 0.063 -6.133 -26.078 1.00 85.94 594 THR A CA 1
ATOM 4462 C C . THR A 1 594 ? 1.083 -6.556 -27.135 1.00 85.94 594 THR A C 1
ATOM 4464 O O . THR A 1 594 ? 1.760 -5.713 -27.730 1.00 85.94 594 THR A O 1
ATOM 4467 N N . ILE A 1 595 ? 1.198 -7.867 -27.381 1.00 90.06 595 ILE A N 1
ATOM 4468 C CA . ILE A 1 595 ? 2.033 -8.417 -28.459 1.00 90.06 595 ILE A CA 1
ATOM 4469 C C . ILE A 1 595 ? 1.132 -8.903 -29.588 1.00 90.06 595 ILE A C 1
ATOM 4471 O O . ILE A 1 595 ? 0.339 -9.828 -29.401 1.00 90.06 595 ILE A O 1
ATOM 4475 N N . GLN A 1 596 ? 1.268 -8.302 -30.768 1.00 89.38 596 GLN A N 1
ATOM 4476 C CA . GLN A 1 596 ? 0.412 -8.578 -31.923 1.00 89.38 596 GLN A CA 1
ATOM 4477 C C . GLN A 1 596 ? 1.211 -8.709 -33.230 1.00 89.38 596 GLN A C 1
ATOM 4479 O O . GLN A 1 596 ? 2.322 -8.179 -33.317 1.00 89.38 596 GLN A O 1
ATOM 4484 N N . PRO A 1 597 ? 0.658 -9.355 -34.275 1.00 90.25 597 PRO A N 1
ATOM 4485 C CA . PRO A 1 597 ? 1.294 -9.419 -35.584 1.00 90.25 597 PRO A CA 1
ATOM 4486 C C . PRO A 1 597 ? 1.552 -8.039 -36.195 1.00 90.25 597 PRO A C 1
ATOM 4488 O O . PRO A 1 597 ? 0.629 -7.255 -36.404 1.00 90.25 597 PRO A O 1
ATOM 4491 N N . ALA A 1 598 ? 2.800 -7.769 -36.566 1.00 90.06 598 ALA A N 1
ATOM 4492 C CA . ALA A 1 598 ? 3.274 -6.532 -37.183 1.00 90.06 598 ALA A CA 1
ATOM 4493 C C . ALA A 1 598 ? 2.943 -6.410 -38.683 1.00 90.06 598 ALA A C 1
ATOM 4495 O O . ALA A 1 598 ? 3.346 -5.445 -39.328 1.00 90.06 598 ALA A O 1
ATOM 4496 N N . ARG A 1 599 ? 2.198 -7.360 -39.264 1.00 86.00 599 ARG A N 1
ATOM 4497 C CA . ARG A 1 599 ? 1.856 -7.422 -40.704 1.00 86.00 599 ARG A CA 1
ATOM 4498 C C . ARG A 1 599 ? 1.202 -6.160 -41.287 1.00 86.00 599 ARG A C 1
ATOM 4500 O O . ARG A 1 599 ? 1.239 -5.956 -42.492 1.00 86.00 599 ARG A O 1
ATOM 4507 N N . TRP A 1 600 ? 0.590 -5.332 -40.443 1.00 85.62 600 TRP A N 1
ATOM 4508 C CA . TRP A 1 600 ? -0.042 -4.057 -40.808 1.00 85.62 600 TRP A CA 1
ATOM 4509 C C . TRP A 1 600 ? 0.925 -2.857 -40.761 1.00 85.62 600 TRP A C 1
ATOM 4511 O O . TRP A 1 600 ? 0.558 -1.762 -41.180 1.00 85.62 600 TRP A O 1
ATOM 4521 N N . LEU A 1 601 ? 2.143 -3.065 -40.249 1.00 87.44 601 LEU A N 1
ATOM 4522 C CA . LEU A 1 601 ? 3.147 -2.043 -39.937 1.00 87.44 601 LEU A CA 1
ATOM 4523 C C . LEU A 1 601 ? 4.516 -2.341 -40.588 1.00 87.44 601 LEU A C 1
ATOM 4525 O O . LEU A 1 601 ? 5.261 -1.403 -40.834 1.00 87.44 601 LEU A O 1
ATOM 4529 N N . GLN A 1 602 ? 4.832 -3.598 -40.933 1.00 84.81 602 GLN A N 1
ATOM 4530 C CA . GLN A 1 602 ? 6.134 -4.054 -41.461 1.00 84.81 602 GLN A CA 1
ATOM 4531 C C . GLN A 1 602 ? 6.715 -3.165 -42.580 1.00 84.81 602 GLN A C 1
ATOM 4533 O O . GLN A 1 602 ? 7.822 -2.658 -42.440 1.00 84.81 602 GLN A O 1
ATOM 4538 N N . GLU A 1 603 ? 5.962 -2.914 -43.658 1.00 84.00 603 GLU A N 1
ATOM 4539 C CA . GLU A 1 603 ? 6.408 -2.068 -44.785 1.00 84.00 603 GLU A CA 1
ATOM 4540 C C . GLU A 1 603 ? 6.753 -0.635 -44.332 1.00 84.00 603 GLU A C 1
ATOM 4542 O O . GLU A 1 603 ? 7.725 -0.034 -44.787 1.00 84.00 603 GLU A O 1
ATOM 4547 N N . THR A 1 604 ? 5.978 -0.101 -43.384 1.00 83.19 604 THR A N 1
ATOM 4548 C CA . THR A 1 604 ? 6.197 1.224 -42.786 1.00 83.19 604 THR A CA 1
ATOM 4549 C C . THR A 1 604 ? 7.392 1.227 -41.834 1.00 83.19 604 THR A C 1
ATOM 4551 O O . THR A 1 604 ? 8.183 2.166 -41.871 1.00 83.19 604 THR A O 1
ATOM 4554 N N . HIS A 1 605 ? 7.555 0.187 -41.010 1.00 88.81 605 HIS A N 1
ATOM 4555 C CA . HIS A 1 605 ? 8.718 0.006 -40.142 1.00 88.81 605 HIS A CA 1
ATOM 4556 C C . HIS A 1 605 ? 9.998 0.013 -40.973 1.00 88.81 605 HIS A C 1
ATOM 4558 O O . HIS A 1 605 ? 10.893 0.804 -40.699 1.00 88.81 605 HIS A O 1
ATOM 4564 N N . ASP A 1 606 ? 10.058 -0.793 -42.032 1.00 88.00 606 ASP A N 1
ATOM 4565 C CA . ASP A 1 606 ? 11.275 -0.946 -42.828 1.00 88.00 606 ASP A CA 1
ATOM 4566 C C . ASP A 1 606 ? 11.605 0.325 -43.629 1.00 88.00 606 ASP A C 1
ATOM 4568 O O . ASP A 1 606 ? 12.781 0.663 -43.771 1.00 88.00 606 ASP A O 1
ATOM 4572 N N . ALA A 1 607 ? 10.596 1.094 -44.059 1.00 87.69 607 ALA A N 1
ATOM 4573 C CA . ALA A 1 607 ? 10.787 2.433 -44.624 1.00 87.69 607 ALA A CA 1
ATOM 4574 C C . ALA A 1 607 ? 11.290 3.457 -43.582 1.00 87.69 607 ALA A C 1
ATOM 4576 O O . ALA A 1 607 ? 12.178 4.261 -43.874 1.00 87.69 607 ALA A O 1
ATOM 4577 N N . LEU A 1 608 ? 10.764 3.423 -42.351 1.00 90.25 608 LEU A N 1
ATOM 4578 C CA . LEU A 1 608 ? 11.181 4.311 -41.261 1.00 90.25 608 LEU A CA 1
ATOM 4579 C C . LEU A 1 608 ? 12.595 3.984 -40.753 1.00 90.25 608 LEU A C 1
ATOM 4581 O O . LEU A 1 608 ? 13.396 4.899 -40.559 1.00 90.25 608 LEU A O 1
ATOM 4585 N N . THR A 1 609 ? 12.936 2.708 -40.563 1.00 88.50 609 THR A N 1
ATOM 4586 C CA . THR A 1 609 ? 14.232 2.273 -40.012 1.00 88.50 609 THR A CA 1
ATOM 4587 C C . THR A 1 609 ? 15.307 2.020 -41.070 1.00 88.50 609 THR A C 1
ATOM 4589 O O . THR A 1 609 ? 16.474 1.868 -40.712 1.00 88.50 609 THR A O 1
ATOM 4592 N N . GLY A 1 610 ? 14.950 1.955 -42.357 1.00 83.31 610 GLY A N 1
ATOM 4593 C CA . GLY A 1 610 ? 15.848 1.494 -43.423 1.00 83.31 610 GLY A CA 1
ATOM 4594 C C . GLY A 1 610 ? 16.161 -0.006 -43.331 1.00 83.31 610 GLY A C 1
ATOM 4595 O O . GLY A 1 610 ? 17.268 -0.420 -43.665 1.00 83.31 610 GLY A O 1
ATOM 4596 N N . GLY A 1 611 ? 15.229 -0.805 -42.799 1.00 76.31 611 GLY A N 1
ATOM 4597 C CA . GLY A 1 611 ? 15.433 -2.218 -42.450 1.00 76.31 611 GLY A CA 1
ATOM 4598 C C . GLY A 1 611 ? 16.231 -2.451 -41.155 1.00 76.31 611 GLY A C 1
ATOM 4599 O O . GLY A 1 611 ? 16.579 -3.589 -40.842 1.00 76.31 611 GLY A O 1
ATOM 4600 N N . GLY A 1 612 ? 16.539 -1.392 -40.398 1.00 78.50 612 GLY A N 1
ATOM 4601 C CA . GLY A 1 612 ? 17.177 -1.473 -39.081 1.00 78.50 612 GLY A CA 1
ATOM 4602 C C . GLY A 1 612 ? 16.224 -1.902 -37.954 1.00 78.50 612 GLY A C 1
ATOM 4603 O O . GLY A 1 612 ? 15.004 -1.868 -38.094 1.00 78.50 612 GLY A O 1
ATOM 4604 N N . MET A 1 613 ? 16.786 -2.270 -36.797 1.00 70.44 613 MET A N 1
ATOM 4605 C CA . MET A 1 613 ? 16.025 -2.736 -35.619 1.00 70.44 613 MET A CA 1
ATOM 4606 C C . MET A 1 613 ? 15.501 -1.626 -34.685 1.00 70.44 613 MET A C 1
ATOM 4608 O O . MET A 1 613 ? 14.799 -1.946 -33.721 1.00 70.44 613 MET A O 1
ATOM 4612 N N . HIS A 1 614 ? 15.898 -0.370 -34.920 1.00 75.38 614 HIS A N 1
ATOM 4613 C CA . HIS A 1 614 ? 15.595 0.819 -34.111 1.00 75.38 614 HIS A CA 1
ATOM 4614 C C . HIS A 1 614 ? 15.907 2.089 -34.925 1.00 75.38 614 HIS A C 1
ATOM 4616 O O . HIS A 1 614 ? 16.902 2.115 -35.654 1.00 75.38 614 HIS A O 1
ATOM 4622 N N . ALA A 1 615 ? 15.105 3.147 -34.781 1.00 85.25 615 ALA A N 1
ATOM 4623 C CA . ALA A 1 615 ? 15.387 4.474 -35.332 1.00 85.25 615 ALA A CA 1
ATOM 4624 C C . ALA A 1 615 ? 14.689 5.565 -34.508 1.00 85.25 615 ALA A C 1
ATOM 4626 O O . ALA A 1 615 ? 13.550 5.383 -34.097 1.00 85.25 615 ALA A O 1
ATOM 4627 N N . VAL A 1 616 ? 15.342 6.715 -34.335 1.00 89.69 616 VAL A N 1
ATOM 4628 C CA . VAL A 1 616 ? 14.740 7.931 -33.765 1.00 89.69 616 VAL A CA 1
ATOM 4629 C C . VAL A 1 616 ? 14.834 9.019 -34.831 1.00 89.69 616 VAL A C 1
ATOM 4631 O O . VAL A 1 616 ? 15.904 9.239 -35.399 1.00 89.69 616 VAL A O 1
ATOM 4634 N N . LEU A 1 617 ? 13.702 9.636 -35.166 1.00 92.56 617 LEU A N 1
ATOM 4635 C CA . LEU A 1 617 ? 13.521 10.467 -36.363 1.00 92.56 617 LEU A CA 1
ATOM 4636 C C . LEU A 1 617 ? 12.866 11.795 -35.992 1.00 92.56 617 LEU A C 1
ATOM 4638 O O . LEU A 1 617 ? 11.964 11.799 -35.157 1.00 92.56 617 LEU A O 1
ATOM 4642 N N . SER A 1 618 ? 13.238 12.916 -36.617 1.00 93.19 618 SER A N 1
ATOM 4643 C CA . SER A 1 618 ? 12.404 14.118 -36.486 1.00 93.19 618 SER A CA 1
ATOM 4644 C C . SER A 1 618 ? 11.061 13.902 -37.196 1.00 93.19 618 SER A C 1
ATOM 4646 O O . SER A 1 618 ? 10.951 13.076 -38.110 1.00 93.19 618 SER A O 1
ATOM 4648 N N . VAL A 1 619 ? 10.032 14.679 -36.834 1.00 92.94 619 VAL A N 1
ATOM 4649 C CA . VAL A 1 619 ? 8.735 14.671 -37.547 1.00 92.94 619 VAL A CA 1
ATOM 4650 C C . VAL A 1 619 ? 8.923 14.871 -39.059 1.00 92.94 619 VAL A C 1
ATOM 4652 O O . VAL A 1 619 ? 8.217 14.261 -39.866 1.00 92.94 619 VAL A O 1
ATOM 4655 N N . ARG A 1 620 ? 9.913 15.684 -39.451 1.00 92.38 620 ARG A N 1
ATOM 4656 C CA . ARG A 1 620 ? 10.276 15.918 -40.848 1.00 92.38 620 ARG A CA 1
ATOM 4657 C C . ARG A 1 620 ? 10.881 14.675 -41.507 1.00 92.38 620 ARG A C 1
ATOM 4659 O O . ARG A 1 620 ? 10.392 14.272 -42.559 1.00 92.38 620 ARG A O 1
ATOM 4666 N N . ASP A 1 621 ? 11.888 14.048 -40.897 1.00 92.81 621 ASP A N 1
ATOM 4667 C CA . ASP A 1 621 ? 12.526 12.842 -41.456 1.00 92.81 621 ASP A CA 1
ATOM 4668 C C . ASP A 1 621 ? 11.521 11.691 -41.590 1.00 92.81 621 ASP A C 1
ATOM 4670 O O . ASP A 1 621 ? 11.539 10.947 -42.570 1.00 92.81 621 ASP A O 1
ATOM 4674 N N . ALA A 1 622 ? 10.606 11.563 -40.624 1.00 93.00 622 ALA A N 1
ATOM 4675 C CA . ALA A 1 622 ? 9.522 10.590 -40.669 1.00 93.00 622 ALA A CA 1
ATOM 4676 C C . ALA A 1 622 ? 8.556 10.863 -41.840 1.00 93.00 622 ALA A C 1
ATOM 4678 O O . ALA A 1 622 ? 8.166 9.923 -42.534 1.00 93.00 622 ALA A O 1
ATOM 4679 N N . CYS A 1 623 ? 8.222 12.131 -42.124 1.00 91.75 623 CYS A N 1
ATOM 4680 C CA . CYS A 1 623 ? 7.427 12.497 -43.304 1.00 91.75 623 CYS A CA 1
ATOM 4681 C C . CYS A 1 623 ? 8.157 12.152 -44.611 1.00 91.75 623 CYS A C 1
ATOM 4683 O O . CYS A 1 623 ? 7.546 11.594 -45.523 1.00 91.75 623 CYS A O 1
ATOM 4685 N N . GLU A 1 624 ? 9.452 12.471 -44.700 1.00 91.81 624 GLU A N 1
ATOM 4686 C CA . GLU A 1 624 ? 10.272 12.222 -45.893 1.00 91.81 624 GLU A CA 1
ATOM 4687 C C . GLU A 1 624 ? 10.463 10.713 -46.157 1.00 91.81 624 GLU A C 1
ATOM 4689 O O . GLU A 1 624 ? 10.427 10.297 -47.314 1.00 91.81 624 GLU A O 1
ATOM 4694 N N . ARG A 1 625 ? 10.568 9.874 -45.111 1.00 92.06 625 ARG A N 1
ATOM 4695 C CA . ARG A 1 625 ? 10.658 8.401 -45.232 1.00 92.06 625 ARG A CA 1
ATOM 4696 C C . ARG A 1 625 ? 9.326 7.714 -45.548 1.00 92.06 625 ARG A C 1
ATOM 4698 O O . ARG A 1 625 ? 9.302 6.781 -46.345 1.00 92.06 625 ARG A O 1
ATOM 4705 N N . VAL A 1 626 ? 8.219 8.149 -44.939 1.00 89.44 626 VAL A N 1
ATOM 4706 C CA . VAL A 1 626 ? 6.889 7.534 -45.140 1.00 89.44 626 VAL A CA 1
ATOM 4707 C C . VAL A 1 626 ? 6.249 7.952 -46.467 1.00 89.44 626 VAL A C 1
ATOM 4709 O O . VAL A 1 626 ? 5.532 7.158 -47.085 1.00 89.44 626 VAL A O 1
ATOM 4712 N N . GLY A 1 627 ? 6.503 9.184 -46.918 1.00 87.06 627 GLY A N 1
ATOM 4713 C CA . GLY A 1 627 ? 6.147 9.680 -48.247 1.00 87.06 627 GLY A CA 1
ATOM 4714 C C . GLY A 1 627 ? 4.680 9.482 -48.664 1.00 87.06 627 GLY A C 1
ATOM 4715 O O . GLY A 1 627 ? 3.760 9.381 -47.849 1.00 87.06 627 GLY A O 1
ATOM 4716 N N . GLY A 1 628 ? 4.459 9.407 -49.978 1.00 87.25 628 GLY A N 1
ATOM 4717 C CA . GLY A 1 628 ? 3.125 9.338 -50.582 1.00 87.25 628 GLY A CA 1
ATOM 4718 C C . GLY A 1 628 ? 2.449 10.708 -50.721 1.00 87.25 628 GLY A C 1
ATOM 4719 O O . GLY A 1 628 ? 3.068 11.747 -50.525 1.00 87.25 628 GLY A O 1
ATOM 4720 N N . ALA A 1 629 ? 1.167 10.707 -51.102 1.00 87.31 629 ALA A N 1
ATOM 4721 C CA . ALA A 1 629 ? 0.422 11.933 -51.421 1.00 87.31 629 ALA A CA 1
ATOM 4722 C C . ALA A 1 629 ? 0.068 12.803 -50.197 1.00 87.31 629 ALA A C 1
ATOM 4724 O O . ALA A 1 629 ? -0.180 13.994 -50.350 1.00 87.31 629 ALA A O 1
ATOM 4725 N N . ASP A 1 630 ? 0.042 12.207 -49.003 1.00 91.56 630 ASP A N 1
ATOM 4726 C CA . ASP A 1 630 ? -0.129 12.900 -47.724 1.00 91.56 630 ASP A CA 1
ATOM 4727 C C . ASP A 1 630 ? 0.673 12.145 -46.641 1.00 91.56 630 ASP A C 1
ATOM 4729 O O . ASP A 1 630 ? 0.155 11.206 -46.022 1.00 91.56 630 ASP A O 1
ATOM 4733 N N . PRO A 1 631 ? 1.967 12.475 -46.453 1.00 90.19 631 PRO A N 1
ATOM 4734 C CA . PRO A 1 631 ? 2.806 11.819 -45.453 1.00 90.19 631 PRO A CA 1
ATOM 4735 C C . PRO A 1 631 ? 2.395 12.194 -44.024 1.00 90.19 631 PRO A C 1
ATOM 4737 O O . PRO A 1 631 ? 2.559 11.385 -43.112 1.00 90.19 631 PRO A O 1
ATOM 4740 N N . ARG A 1 632 ? 1.805 13.380 -43.820 1.00 90.19 632 ARG A N 1
ATOM 4741 C CA . ARG A 1 632 ? 1.356 13.835 -42.502 1.00 90.19 632 ARG A CA 1
ATOM 4742 C C . ARG A 1 632 ? 0.186 12.982 -42.016 1.00 90.19 632 ARG A C 1
ATOM 4744 O O . ARG A 1 632 ? 0.290 12.383 -40.953 1.00 90.19 632 ARG A O 1
ATOM 4751 N N . LEU A 1 633 ? -0.874 12.838 -42.813 1.00 91.12 633 LEU A N 1
ATOM 4752 C CA . LEU A 1 633 ? -2.034 12.004 -42.471 1.00 91.12 633 LEU A CA 1
ATOM 4753 C C . LEU A 1 633 ? -1.669 10.517 -42.309 1.00 91.12 633 LEU A C 1
ATOM 4755 O O . LEU A 1 633 ? -2.363 9.775 -41.611 1.00 91.12 633 LEU A O 1
ATOM 4759 N N . ARG A 1 634 ? -0.578 10.059 -42.939 1.00 90.25 634 ARG A N 1
ATOM 4760 C CA . ARG A 1 634 ? 0.001 8.733 -42.678 1.00 90.25 634 ARG A CA 1
ATOM 4761 C C . ARG A 1 634 ? 0.605 8.658 -41.272 1.00 90.25 634 ARG A C 1
ATOM 4763 O O . ARG A 1 634 ? 0.209 7.769 -40.523 1.00 90.25 634 ARG A O 1
ATOM 4770 N N . LEU A 1 635 ? 1.469 9.602 -40.886 1.00 91.69 635 LEU A N 1
ATOM 4771 C CA . LEU A 1 635 ? 2.025 9.663 -39.526 1.00 91.69 635 LEU A CA 1
ATOM 4772 C C . LEU A 1 635 ? 0.942 9.850 -38.451 1.00 91.69 635 LEU A C 1
ATOM 4774 O O . LEU A 1 635 ? 1.002 9.177 -37.429 1.00 91.69 635 LEU A O 1
ATOM 4778 N N . GLU A 1 636 ? -0.079 10.685 -38.682 1.00 92.31 636 GLU A N 1
ATOM 4779 C CA . GLU A 1 636 ? -1.208 10.867 -37.748 1.00 92.31 636 GLU A CA 1
ATOM 4780 C C . GLU A 1 636 ? -1.908 9.530 -37.450 1.00 92.31 636 GLU A C 1
ATOM 4782 O O . GLU A 1 636 ? -2.228 9.230 -36.300 1.00 92.31 636 GLU A O 1
ATOM 4787 N N . ARG A 1 637 ? -2.087 8.678 -38.470 1.00 90.75 637 ARG A N 1
ATOM 4788 C CA . ARG A 1 637 ? -2.659 7.329 -38.314 1.00 90.75 637 ARG A CA 1
ATOM 4789 C C . ARG A 1 637 ? -1.707 6.358 -37.622 1.00 90.75 637 ARG A C 1
ATOM 4791 O O . ARG A 1 637 ? -2.168 5.567 -36.810 1.00 90.75 637 ARG A O 1
ATOM 4798 N N . MET A 1 638 ? -0.412 6.416 -37.930 1.00 90.38 638 MET A N 1
ATOM 4799 C CA . MET A 1 638 ? 0.612 5.558 -37.317 1.00 90.38 638 MET A CA 1
ATOM 4800 C C . MET A 1 638 ? 0.801 5.874 -35.829 1.00 90.38 638 MET A C 1
ATOM 4802 O O . MET A 1 638 ? 0.995 4.961 -35.031 1.00 90.38 638 MET A O 1
ATOM 4806 N N . LEU A 1 639 ? 0.702 7.153 -35.452 1.00 90.88 639 LEU A N 1
ATOM 4807 C CA . LEU A 1 639 ? 0.713 7.612 -34.064 1.00 90.88 639 LEU A CA 1
ATOM 4808 C C . LEU A 1 639 ? -0.560 7.156 -33.336 1.00 90.88 639 LEU A C 1
ATOM 4810 O O . LEU A 1 639 ? -0.486 6.608 -32.241 1.00 90.88 639 LEU A O 1
ATOM 4814 N N . ALA A 1 640 ? -1.726 7.304 -33.976 1.00 88.81 640 ALA A N 1
ATOM 4815 C CA . ALA A 1 640 ? -3.007 6.848 -33.432 1.00 88.81 640 ALA A CA 1
ATOM 4816 C C . ALA A 1 640 ? -3.137 5.314 -33.317 1.00 88.81 640 ALA A C 1
ATOM 4818 O O . ALA A 1 640 ? -3.993 4.841 -32.575 1.00 88.81 640 ALA A O 1
ATOM 4819 N N . SER A 1 641 ? -2.315 4.538 -34.032 1.00 87.19 641 SER A N 1
ATOM 4820 C CA . SER A 1 641 ? -2.271 3.070 -33.955 1.00 87.19 641 SER A CA 1
ATOM 4821 C C . SER A 1 641 ? -1.070 2.524 -33.172 1.00 87.19 641 SER A C 1
ATOM 4823 O O . SER A 1 641 ? -0.826 1.319 -33.213 1.00 87.19 641 SER A O 1
ATOM 4825 N N . GLY A 1 642 ? -0.257 3.387 -32.553 1.00 87.94 642 GLY A N 1
ATOM 4826 C CA . GLY A 1 642 ? 0.957 2.986 -31.835 1.00 87.94 642 GLY A CA 1
ATOM 4827 C C . GLY A 1 642 ? 2.056 2.348 -32.698 1.00 87.94 642 GLY A C 1
ATOM 4828 O O . GLY A 1 642 ? 2.944 1.711 -32.146 1.00 87.94 642 GLY A O 1
ATOM 4829 N N . ALA A 1 643 ? 2.029 2.498 -34.030 1.00 88.19 643 ALA A N 1
ATOM 4830 C CA . ALA A 1 643 ? 3.131 2.074 -34.913 1.00 88.19 643 ALA A CA 1
ATOM 4831 C C . ALA A 1 643 ? 4.351 2.997 -34.814 1.00 88.19 643 ALA A C 1
ATOM 4833 O O . ALA A 1 643 ? 5.472 2.576 -35.095 1.00 88.19 643 ALA A O 1
ATOM 4834 N N . ILE A 1 644 ? 4.123 4.249 -34.422 1.00 89.69 644 ILE A N 1
ATOM 4835 C CA . ILE A 1 644 ? 5.150 5.187 -33.978 1.00 89.69 644 ILE A CA 1
ATOM 4836 C C . ILE A 1 644 ? 4.702 5.782 -32.645 1.00 89.69 644 ILE A C 1
ATOM 4838 O O . ILE A 1 644 ? 3.510 6.009 -32.431 1.00 89.69 644 ILE A O 1
ATOM 4842 N N . VAL A 1 645 ? 5.655 6.063 -31.766 1.00 89.56 645 VAL A N 1
ATOM 4843 C CA . VAL A 1 645 ? 5.435 6.751 -30.489 1.00 89.56 645 VAL A CA 1
ATOM 4844 C C . VAL A 1 645 ? 6.295 8.017 -30.431 1.00 89.56 645 VAL A C 1
ATOM 4846 O O . VAL A 1 645 ? 7.327 8.082 -31.107 1.00 89.56 645 VAL A O 1
ATOM 4849 N N . PRO A 1 646 ? 5.906 9.051 -29.663 1.00 90.75 646 PRO A N 1
ATOM 4850 C CA . PRO A 1 646 ? 6.793 10.178 -29.416 1.00 90.75 646 PRO A CA 1
ATOM 4851 C C . PRO A 1 646 ? 7.987 9.701 -28.585 1.00 90.75 646 PRO A C 1
ATOM 4853 O O . PRO A 1 646 ? 7.815 9.176 -27.484 1.00 90.75 646 PRO A O 1
ATOM 4856 N N . HIS A 1 647 ? 9.193 9.889 -29.114 1.00 89.88 647 HIS A N 1
ATOM 4857 C CA . HIS A 1 647 ? 10.422 9.573 -28.397 1.00 89.88 647 HIS A CA 1
ATOM 4858 C C . HIS A 1 647 ? 10.544 10.479 -27.166 1.00 89.88 647 HIS A C 1
ATOM 4860 O O . HIS A 1 647 ? 10.237 11.673 -27.224 1.00 89.88 647 HIS A O 1
ATOM 4866 N N . VAL A 1 648 ? 10.974 9.910 -26.041 1.00 89.75 648 VAL A N 1
ATOM 4867 C CA . VAL A 1 648 ? 10.943 10.587 -24.741 1.00 89.75 648 VAL A CA 1
ATOM 4868 C C . VAL A 1 648 ? 12.134 11.549 -24.620 1.00 89.75 648 VAL A C 1
ATOM 4870 O O . VAL A 1 648 ? 13.267 11.080 -24.558 1.00 89.75 648 VAL A O 1
ATOM 4873 N N . PRO A 1 649 ? 11.934 12.882 -24.540 1.00 89.69 649 PRO A N 1
ATOM 4874 C CA . PRO A 1 649 ? 13.036 13.847 -24.589 1.00 89.69 649 PRO A CA 1
ATOM 4875 C C . PRO A 1 649 ? 13.782 14.013 -23.249 1.00 89.69 649 PRO A C 1
ATOM 4877 O O . PRO A 1 649 ? 14.486 15.002 -23.064 1.00 89.69 649 PRO A O 1
ATOM 4880 N N . TRP A 1 650 ? 13.614 13.085 -22.300 1.00 89.50 650 TRP A N 1
ATOM 4881 C CA . TRP A 1 650 ? 14.240 13.102 -20.975 1.00 89.50 650 TRP A CA 1
ATOM 4882 C C . TRP A 1 650 ? 14.734 11.710 -20.571 1.00 89.50 650 TRP A C 1
ATOM 4884 O O . TRP A 1 650 ? 14.085 10.700 -20.855 1.00 89.50 650 TRP A O 1
ATOM 4894 N N . TYR A 1 651 ? 15.856 11.651 -19.858 1.00 86.19 651 TYR A N 1
ATOM 4895 C CA . TYR A 1 651 ? 16.378 10.418 -19.275 1.00 86.19 651 TYR A CA 1
ATOM 4896 C C . TYR A 1 651 ? 15.696 10.079 -17.940 1.00 86.19 651 TYR A C 1
ATOM 4898 O O . TYR A 1 651 ? 15.013 10.890 -17.303 1.00 86.19 651 TYR A O 1
ATOM 4906 N N . ARG A 1 652 ? 15.871 8.833 -17.489 1.00 78.19 652 ARG A N 1
ATOM 4907 C CA . ARG A 1 652 ? 15.253 8.331 -16.252 1.00 78.19 652 ARG A CA 1
ATOM 4908 C C . ARG A 1 652 ? 15.798 9.075 -15.028 1.00 78.19 652 ARG A C 1
ATOM 4910 O O . ARG A 1 652 ? 16.987 9.031 -14.735 1.00 78.19 652 ARG A O 1
ATOM 4917 N N . GLY A 1 653 ? 14.902 9.718 -14.278 1.00 76.81 653 GLY A N 1
ATOM 4918 C CA . GLY A 1 653 ? 15.239 10.487 -13.074 1.00 76.81 653 GLY A CA 1
ATOM 4919 C C . GLY A 1 653 ? 15.443 11.988 -13.299 1.00 76.81 653 GLY A C 1
ATOM 4920 O O . GLY A 1 653 ? 15.521 12.721 -12.315 1.00 76.81 653 GLY A O 1
ATOM 4921 N N . GLU A 1 654 ? 15.462 12.461 -14.548 1.00 86.06 654 GLU A N 1
ATOM 4922 C CA . GLU A 1 654 ? 15.439 13.894 -14.853 1.00 86.06 654 GLU A CA 1
ATOM 4923 C C . GLU A 1 654 ? 14.051 14.512 -14.602 1.00 8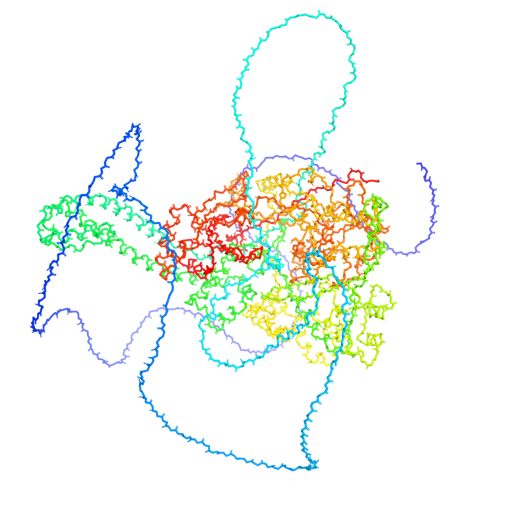6.06 654 GLU A C 1
ATOM 4925 O O . GLU A 1 654 ? 13.030 13.821 -14.539 1.00 86.06 654 GLU A O 1
ATOM 4930 N N . ASN A 1 655 ? 14.001 15.841 -14.469 1.00 90.12 655 ASN A N 1
ATOM 4931 C CA . ASN A 1 655 ? 12.740 16.582 -14.441 1.00 90.12 655 ASN A CA 1
ATOM 4932 C C . ASN A 1 655 ? 12.219 16.711 -15.888 1.00 90.12 655 ASN A C 1
ATOM 4934 O O . ASN A 1 655 ? 12.890 17.339 -16.710 1.00 90.12 655 ASN A O 1
ATOM 4938 N N . PRO A 1 656 ? 11.048 16.144 -16.232 1.00 92.06 656 PRO A N 1
ATOM 4939 C CA . PRO A 1 656 ? 10.637 16.017 -17.627 1.00 92.06 656 PRO A CA 1
ATOM 4940 C C . PRO A 1 656 ? 10.127 17.332 -18.233 1.00 92.06 656 PRO A C 1
ATOM 4942 O O . PRO A 1 656 ? 10.167 17.506 -19.447 1.00 92.06 656 PRO A O 1
ATOM 4945 N N . PHE A 1 657 ? 9.643 18.282 -17.424 1.00 95.19 657 PHE A N 1
ATOM 4946 C CA . PHE A 1 657 ? 8.910 19.449 -17.934 1.00 95.19 657 PHE A CA 1
ATOM 4947 C C . PHE A 1 657 ? 9.782 20.500 -18.653 1.00 95.19 657 PHE A C 1
ATOM 4949 O O . PHE A 1 657 ? 9.325 21.008 -19.680 1.00 95.19 657 PHE A O 1
ATOM 4956 N N . PRO A 1 658 ? 11.019 20.822 -18.211 1.00 94.69 658 PRO A N 1
ATOM 4957 C CA . PRO A 1 658 ? 11.943 21.664 -18.979 1.00 94.69 658 PRO A CA 1
ATOM 4958 C C . PRO A 1 658 ? 12.353 21.042 -20.318 1.00 94.69 658 PRO A C 1
ATOM 4960 O O . PRO A 1 658 ? 12.416 21.739 -21.327 1.00 94.69 658 PRO A O 1
ATOM 4963 N N . LEU A 1 659 ? 12.605 19.732 -20.325 1.00 93.75 659 LEU A N 1
ATOM 4964 C CA . LEU A 1 659 ? 13.076 18.991 -21.497 1.00 93.75 659 LEU A CA 1
ATOM 4965 C C . LEU A 1 659 ? 11.954 18.820 -22.530 1.00 93.75 659 LEU A C 1
ATOM 4967 O O . LEU A 1 659 ? 12.144 19.102 -23.712 1.00 93.75 659 LEU A O 1
ATOM 4971 N N . LEU A 1 660 ? 10.739 18.515 -22.064 1.00 93.75 660 LEU A N 1
ATOM 4972 C CA . LEU A 1 660 ? 9.525 18.583 -22.871 1.00 93.75 660 LEU A CA 1
ATOM 4973 C C . LEU A 1 660 ? 9.345 19.981 -23.478 1.00 93.75 660 LEU A C 1
ATOM 4975 O O . LEU A 1 660 ? 9.187 20.089 -24.690 1.00 93.75 660 LEU A O 1
ATOM 4979 N N . ALA A 1 661 ? 9.446 21.051 -22.681 1.00 94.00 661 ALA A N 1
ATOM 4980 C CA . ALA A 1 661 ? 9.301 22.425 -23.171 1.00 94.00 661 ALA A CA 1
ATOM 4981 C C . ALA A 1 661 ? 10.331 22.804 -24.253 1.00 94.00 661 ALA A C 1
ATOM 4983 O O . ALA A 1 661 ? 9.990 23.566 -25.156 1.00 94.00 661 ALA A O 1
ATOM 4984 N N . ALA A 1 662 ? 11.551 22.261 -24.186 1.00 93.31 662 ALA A N 1
ATOM 4985 C CA . ALA A 1 662 ? 12.587 22.455 -25.201 1.00 93.31 662 ALA A CA 1
ATOM 4986 C C . ALA A 1 662 ? 12.304 21.704 -26.519 1.00 93.31 662 ALA A C 1
ATOM 4988 O O . ALA A 1 662 ? 12.738 22.161 -27.574 1.00 93.31 662 ALA A O 1
ATOM 4989 N N . SER A 1 663 ? 11.557 20.593 -26.480 1.00 91.62 663 SER A N 1
ATOM 4990 C CA . SER A 1 663 ? 11.159 19.834 -27.681 1.00 91.62 663 SER A CA 1
ATOM 4991 C C . SER A 1 663 ? 10.009 20.474 -28.481 1.00 91.62 663 SER A C 1
ATOM 4993 O O . SER A 1 663 ? 9.846 20.196 -29.669 1.00 91.62 663 SER A O 1
ATOM 4995 N N . LEU A 1 664 ? 9.214 21.347 -27.853 1.00 91.62 664 LEU A N 1
ATOM 4996 C CA . LEU A 1 664 ? 8.016 21.948 -28.452 1.00 91.62 664 LEU A CA 1
ATOM 4997 C C . LEU A 1 664 ? 8.334 22.972 -29.551 1.00 91.62 664 LEU A C 1
ATOM 4999 O O . LEU A 1 664 ? 9.300 23.731 -29.440 1.00 91.62 664 LEU A O 1
ATOM 5003 N N . SER A 1 665 ? 7.465 23.072 -30.563 1.00 91.94 665 SER A N 1
ATOM 5004 C CA . SER A 1 665 ? 7.572 24.112 -31.600 1.00 91.94 665 SER A CA 1
ATOM 5005 C C . SER A 1 665 ? 7.338 25.528 -31.041 1.00 91.94 665 SER A C 1
ATOM 5007 O O . SER A 1 665 ? 6.713 25.686 -29.985 1.00 91.94 665 SER A O 1
ATOM 5009 N N . PRO A 1 666 ? 7.757 26.602 -31.741 1.00 92.38 666 PRO A N 1
ATOM 5010 C CA . PRO A 1 666 ? 7.537 27.982 -31.299 1.00 92.38 666 PRO A CA 1
ATOM 5011 C C . PRO A 1 666 ? 6.063 28.360 -31.069 1.00 92.38 666 PRO A C 1
ATOM 5013 O O . PRO A 1 666 ? 5.789 29.323 -30.354 1.00 92.38 666 PRO A O 1
ATOM 5016 N N . GLU A 1 667 ? 5.108 27.643 -31.671 1.00 91.62 667 GLU A N 1
ATOM 5017 C CA . GLU A 1 667 ? 3.666 27.766 -31.401 1.00 91.62 667 GLU A CA 1
ATOM 5018 C C . GLU A 1 667 ? 3.284 27.085 -30.086 1.00 91.62 667 GLU A C 1
ATOM 5020 O O . GLU A 1 667 ? 2.747 27.724 -29.177 1.00 91.62 667 GLU A O 1
ATOM 5025 N N . GLN A 1 668 ? 3.641 25.811 -29.948 1.00 92.19 668 GLN A N 1
ATOM 5026 C CA . GLN A 1 668 ? 3.372 25.014 -28.756 1.00 92.19 668 GLN A CA 1
ATOM 5027 C C . GLN A 1 668 ? 4.034 25.620 -27.506 1.00 92.19 668 GLN A C 1
ATOM 5029 O O . GLN A 1 668 ? 3.429 25.637 -26.435 1.00 92.19 668 GLN A O 1
ATOM 5034 N N . GLN A 1 669 ? 5.221 26.224 -27.632 1.00 92.31 669 GLN A N 1
ATOM 5035 C CA . GLN A 1 669 ? 5.873 26.975 -26.552 1.00 92.31 669 GLN A CA 1
ATOM 5036 C C . GLN A 1 669 ? 5.043 28.184 -26.077 1.00 92.31 669 GLN A C 1
ATOM 5038 O O . GLN A 1 669 ? 5.001 28.451 -24.873 1.00 92.31 669 GLN A O 1
ATOM 5043 N N . ARG A 1 670 ? 4.327 28.889 -26.972 1.00 92.56 670 ARG A N 1
ATOM 5044 C CA . ARG A 1 670 ? 3.417 29.992 -26.586 1.00 92.56 670 ARG A CA 1
ATOM 5045 C C . ARG A 1 670 ? 2.205 29.487 -25.798 1.00 92.56 670 ARG A C 1
ATOM 5047 O O . ARG A 1 670 ? 1.731 30.194 -24.909 1.00 92.56 670 ARG A O 1
ATOM 5054 N N . GLN A 1 671 ? 1.725 28.282 -26.110 1.00 90.81 671 GLN A N 1
ATOM 5055 C CA . GLN A 1 671 ? 0.567 27.650 -25.471 1.00 90.81 671 GLN A CA 1
ATOM 5056 C C . GLN A 1 671 ? 0.911 26.975 -24.131 1.00 90.81 671 GLN A C 1
ATOM 5058 O O . GLN A 1 671 ? 0.181 27.142 -23.154 1.00 90.81 671 GLN A O 1
ATOM 5063 N N . TRP A 1 672 ? 2.019 26.231 -24.070 1.00 91.81 672 TRP A N 1
ATOM 5064 C CA . TRP A 1 672 ? 2.358 25.331 -22.959 1.00 91.81 672 TRP A CA 1
ATOM 5065 C C . TRP A 1 672 ? 3.532 25.794 -22.096 1.00 91.81 672 TRP A C 1
ATOM 5067 O O . TRP A 1 672 ? 3.601 25.426 -20.923 1.00 91.81 672 TRP A O 1
ATOM 5077 N N . GLY A 1 673 ? 4.440 26.626 -22.619 1.00 92.56 673 GLY A N 1
ATOM 5078 C CA . GLY A 1 673 ? 5.710 26.953 -21.955 1.00 92.56 673 GLY A CA 1
ATOM 5079 C C . GLY A 1 673 ? 5.555 27.556 -20.553 1.00 92.56 673 GLY A C 1
ATOM 5080 O O . GLY A 1 673 ? 6.354 27.266 -19.667 1.00 92.56 673 GLY A O 1
ATOM 5081 N N . LYS A 1 674 ? 4.487 28.329 -20.303 1.00 94.75 674 LYS A N 1
ATOM 5082 C CA . LYS A 1 674 ? 4.179 28.891 -18.971 1.00 94.75 674 LYS A CA 1
ATOM 5083 C C . LYS A 1 674 ? 3.721 27.846 -17.952 1.00 94.75 674 LYS A C 1
ATOM 5085 O O . LYS A 1 674 ? 4.015 27.996 -16.768 1.00 94.75 674 LYS A O 1
ATOM 5090 N N . ASP A 1 675 ? 2.995 26.822 -18.393 1.00 95.62 675 ASP A N 1
ATOM 5091 C CA . ASP A 1 675 ? 2.525 25.747 -17.520 1.00 95.62 675 ASP A CA 1
ATOM 5092 C C . ASP A 1 675 ? 3.634 24.714 -17.286 1.00 95.62 675 ASP A C 1
ATOM 5094 O O . ASP A 1 675 ? 3.855 24.320 -16.144 1.00 95.62 675 ASP A O 1
ATOM 5098 N N . LEU A 1 676 ? 4.418 24.372 -18.314 1.00 96.06 676 LEU A N 1
ATOM 5099 C CA . LEU A 1 676 ? 5.602 23.514 -18.178 1.00 96.06 676 LEU A CA 1
ATOM 5100 C C . LEU A 1 676 ? 6.670 24.148 -17.275 1.00 96.06 676 LEU A C 1
ATOM 5102 O O . LEU A 1 676 ? 7.159 23.496 -16.356 1.00 96.06 676 LEU A O 1
ATOM 5106 N N . ALA A 1 677 ? 6.962 25.443 -17.439 1.00 96.38 677 ALA A N 1
ATOM 5107 C CA . ALA A 1 677 ? 7.882 26.170 -16.560 1.00 96.38 677 ALA A CA 1
ATOM 5108 C C . ALA A 1 677 ? 7.339 26.398 -15.133 1.00 96.38 677 ALA A C 1
ATOM 5110 O O . ALA A 1 677 ? 8.087 26.870 -14.275 1.00 96.38 677 ALA A O 1
ATOM 5111 N N . TRP A 1 678 ? 6.061 26.099 -14.868 1.00 96.88 678 TRP A N 1
ATOM 5112 C CA . TRP A 1 678 ? 5.490 26.049 -13.519 1.00 96.88 678 TRP A CA 1
ATOM 5113 C C . TRP A 1 678 ? 5.548 24.629 -12.939 1.00 96.88 678 TRP A C 1
ATOM 5115 O O . TRP A 1 678 ? 6.040 24.469 -11.825 1.00 96.88 678 TRP A O 1
ATOM 5125 N N . LEU A 1 679 ? 5.143 23.606 -13.704 1.00 96.75 679 LEU A N 1
ATOM 5126 C CA . LEU A 1 679 ? 5.278 22.189 -13.331 1.00 96.75 679 LEU A CA 1
ATOM 5127 C C . LEU A 1 679 ? 6.730 21.824 -12.992 1.00 96.75 679 LEU A C 1
ATOM 5129 O O . LEU A 1 679 ? 6.973 21.141 -12.004 1.00 96.75 679 LEU A O 1
ATOM 5133 N N . ALA A 1 680 ? 7.695 22.370 -13.738 1.00 96.06 680 ALA A N 1
ATOM 5134 C CA . ALA A 1 680 ? 9.131 22.210 -13.508 1.00 96.06 680 ALA A CA 1
ATOM 5135 C C . ALA A 1 680 ? 9.642 22.686 -12.130 1.00 96.06 680 ALA A C 1
ATOM 5137 O O . ALA A 1 680 ? 10.794 22.415 -11.809 1.00 96.06 680 ALA A O 1
ATOM 5138 N N . ARG A 1 681 ? 8.838 23.426 -11.350 1.00 96.44 681 ARG A N 1
ATOM 5139 C CA . ARG A 1 681 ? 9.169 23.909 -9.991 1.00 96.44 681 ARG A CA 1
ATOM 5140 C C . ARG A 1 681 ? 8.042 23.652 -8.978 1.00 96.44 681 ARG A C 1
ATOM 5142 O O . ARG A 1 681 ? 7.977 24.306 -7.936 1.00 96.44 681 ARG A O 1
ATOM 5149 N N . LEU A 1 682 ? 7.088 22.779 -9.309 1.00 96.69 682 LEU A N 1
ATOM 5150 C CA . LEU A 1 682 ? 5.896 22.531 -8.490 1.00 96.69 682 LEU A CA 1
ATOM 5151 C C . LEU A 1 682 ? 6.218 21.700 -7.238 1.00 96.69 682 LEU A C 1
ATOM 5153 O O . LEU A 1 682 ? 5.627 21.927 -6.186 1.00 96.69 682 LEU A O 1
ATOM 5157 N N . ASP A 1 683 ? 7.167 20.775 -7.332 1.00 94.62 683 ASP A N 1
ATOM 5158 C CA . ASP A 1 683 ? 7.717 20.015 -6.209 1.00 94.62 683 ASP A CA 1
ATOM 5159 C C . ASP A 1 683 ? 8.391 20.916 -5.165 1.00 94.62 683 ASP A C 1
ATOM 5161 O O . ASP A 1 683 ? 8.109 20.770 -3.972 1.00 94.62 683 ASP A O 1
ATOM 5165 N N . ASP A 1 684 ? 9.215 21.876 -5.588 1.00 95.62 684 ASP A N 1
ATOM 5166 C CA . ASP A 1 684 ? 9.807 22.898 -4.712 1.00 95.62 684 ASP A CA 1
ATOM 5167 C C . ASP A 1 684 ? 8.754 23.852 -4.135 1.00 95.62 684 ASP A C 1
ATOM 5169 O O . ASP A 1 684 ? 8.755 24.117 -2.931 1.00 95.62 684 ASP A O 1
ATOM 5173 N N . ALA A 1 685 ? 7.807 24.317 -4.957 1.00 96.88 685 ALA A N 1
ATOM 5174 C CA . ALA A 1 685 ? 6.719 25.183 -4.502 1.00 96.88 685 ALA A CA 1
ATOM 5175 C C . ALA A 1 685 ? 5.826 24.496 -3.452 1.00 96.88 685 ALA A C 1
ATOM 5177 O O . ALA A 1 685 ? 5.457 25.121 -2.462 1.00 96.88 685 ALA A O 1
ATOM 5178 N N . VAL A 1 686 ? 5.525 23.202 -3.621 1.00 96.69 686 VAL A N 1
ATOM 5179 C CA . VAL A 1 686 ? 4.862 22.377 -2.596 1.00 96.69 686 VAL A CA 1
ATOM 5180 C C . VAL A 1 686 ? 5.770 22.178 -1.381 1.00 96.69 686 VAL A C 1
ATOM 5182 O O . VAL A 1 686 ? 5.291 22.208 -0.252 1.00 96.69 686 VAL A O 1
ATOM 5185 N N . GLY A 1 687 ? 7.078 22.012 -1.584 1.00 95.19 687 GLY A N 1
ATOM 5186 C CA . GLY A 1 687 ? 8.063 21.896 -0.508 1.00 95.19 687 GLY A CA 1
ATOM 5187 C C . GLY A 1 687 ? 8.036 23.078 0.462 1.00 95.19 687 GLY A C 1
ATOM 5188 O O . GLY A 1 687 ? 8.023 22.856 1.670 1.00 95.19 687 GLY A O 1
ATOM 5189 N N . ALA A 1 688 ? 7.974 24.300 -0.072 1.00 96.19 688 ALA A N 1
ATOM 5190 C CA . ALA A 1 688 ? 7.965 25.550 0.689 1.00 96.19 688 ALA A CA 1
ATOM 5191 C C . ALA A 1 688 ? 6.572 26.012 1.171 1.00 96.19 688 ALA A C 1
ATOM 5193 O O . ALA A 1 688 ? 6.490 26.984 1.921 1.00 96.19 688 ALA A O 1
ATOM 5194 N N . ALA A 1 689 ? 5.488 25.360 0.737 1.00 96.56 689 ALA A N 1
ATOM 5195 C CA . ALA A 1 689 ? 4.119 25.735 1.087 1.00 96.56 689 ALA A CA 1
ATOM 5196 C C . ALA A 1 689 ? 3.572 24.974 2.308 1.00 96.56 689 ALA A C 1
ATOM 5198 O O . ALA A 1 689 ? 3.877 23.796 2.526 1.00 96.56 689 ALA A O 1
ATOM 5199 N N . ASP A 1 690 ? 2.696 25.658 3.045 1.00 95.56 690 ASP A N 1
ATOM 5200 C CA . ASP A 1 690 ? 1.861 25.124 4.123 1.00 95.56 690 ASP A CA 1
ATOM 5201 C C . ASP A 1 690 ? 0.704 24.258 3.582 1.00 95.56 690 ASP A C 1
ATOM 5203 O O . ASP A 1 690 ? 0.506 24.131 2.371 1.00 95.56 690 ASP A O 1
ATOM 5207 N N . GLY A 1 691 ? -0.095 23.650 4.465 1.00 94.69 691 GLY A N 1
ATOM 5208 C CA . GLY A 1 691 ? -1.243 22.822 4.068 1.00 94.69 691 GLY A CA 1
ATOM 5209 C C . GLY A 1 691 ? -2.186 23.502 3.052 1.00 94.69 691 GLY A C 1
ATOM 5210 O O . GLY A 1 691 ? -2.435 22.931 1.983 1.00 94.69 691 GLY A O 1
ATOM 5211 N N . PRO A 1 692 ? -2.699 24.717 3.326 1.00 95.56 692 PRO A N 1
ATOM 5212 C CA . PRO A 1 692 ? -3.531 25.477 2.394 1.00 95.56 692 PRO A CA 1
ATOM 5213 C C . PRO A 1 692 ? -2.856 25.776 1.045 1.00 95.56 692 PRO A C 1
ATOM 5215 O O . PRO A 1 692 ? -3.469 25.528 0.003 1.00 95.56 692 PRO A O 1
ATOM 5218 N N . GLY A 1 693 ? -1.605 26.248 1.036 1.00 97.00 693 GLY A N 1
ATOM 5219 C CA . GLY A 1 693 ? -0.868 26.571 -0.189 1.00 97.00 693 GLY A CA 1
ATOM 5220 C C . GLY A 1 693 ? -0.550 25.337 -1.037 1.00 97.00 693 GLY A C 1
ATOM 5221 O O . GLY A 1 693 ? -0.751 25.347 -2.255 1.00 97.00 693 GLY A O 1
ATOM 5222 N N . ARG A 1 694 ? -0.156 24.224 -0.401 1.00 96.56 694 ARG A N 1
ATOM 5223 C CA . ARG A 1 694 ? -0.006 22.913 -1.059 1.00 96.56 694 ARG A CA 1
ATOM 5224 C C . ARG A 1 694 ? -1.307 22.484 -1.732 1.00 96.56 694 ARG A C 1
ATOM 5226 O O . ARG A 1 694 ? -1.290 22.044 -2.882 1.00 96.56 694 ARG A O 1
ATOM 5233 N N . ALA A 1 695 ? -2.438 22.644 -1.045 1.00 95.38 695 ALA A N 1
ATOM 5234 C CA . ALA A 1 695 ? -3.744 22.285 -1.580 1.00 95.38 695 ALA A CA 1
ATOM 5235 C C . ALA A 1 695 ? -4.146 23.155 -2.787 1.00 95.38 695 ALA A C 1
ATOM 5237 O O . ALA A 1 695 ? -4.689 22.625 -3.757 1.00 95.38 695 ALA A O 1
ATOM 5238 N N . GLU A 1 696 ? -3.839 24.458 -2.794 1.00 95.56 696 GLU A N 1
ATOM 5239 C CA . GLU A 1 696 ? -4.068 25.314 -3.969 1.00 95.56 696 GLU A CA 1
ATOM 5240 C C . GLU A 1 696 ? -3.224 24.873 -5.178 1.00 95.56 696 GLU A C 1
ATOM 5242 O O . GLU A 1 696 ? -3.763 24.697 -6.277 1.00 95.56 696 GLU A O 1
ATOM 5247 N N . LEU A 1 697 ? -1.922 24.638 -4.973 1.00 96.31 697 LEU A N 1
ATOM 5248 C CA . LEU A 1 697 ? -0.988 24.183 -6.011 1.00 96.31 697 LEU A CA 1
ATOM 5249 C C . LEU A 1 697 ? -1.425 22.846 -6.633 1.00 96.31 697 LEU A C 1
ATOM 5251 O O . LEU A 1 697 ? -1.461 22.697 -7.859 1.00 96.31 697 LEU A O 1
ATOM 5255 N N . LEU A 1 698 ? -1.830 21.884 -5.803 1.00 94.38 698 LEU A N 1
ATOM 5256 C CA . LEU A 1 698 ? -2.317 20.582 -6.261 1.00 94.38 698 LEU A CA 1
ATOM 5257 C C . LEU A 1 698 ? -3.668 20.697 -6.979 1.00 94.38 698 LEU A C 1
ATOM 5259 O O . LEU A 1 698 ? -3.830 20.133 -8.060 1.00 94.38 698 LEU A O 1
ATOM 5263 N N . ASN A 1 699 ? -4.599 21.514 -6.478 1.00 92.06 699 ASN A N 1
ATOM 5264 C CA . ASN A 1 699 ? -5.864 21.779 -7.170 1.00 92.06 699 ASN A CA 1
ATOM 5265 C C . ASN A 1 699 ? -5.658 22.527 -8.508 1.00 92.06 699 ASN A C 1
ATOM 5267 O O . ASN A 1 699 ? -6.435 22.322 -9.441 1.00 92.06 699 ASN A O 1
ATOM 5271 N N . ARG A 1 700 ? -4.612 23.360 -8.661 1.00 92.94 700 ARG A N 1
ATOM 5272 C CA . ARG A 1 700 ? -4.204 23.892 -9.981 1.00 92.94 700 ARG A CA 1
ATOM 5273 C C . ARG A 1 700 ? -3.674 22.786 -10.897 1.00 92.94 700 ARG A C 1
ATOM 5275 O O . ARG A 1 700 ? -3.948 22.827 -12.092 1.00 92.94 700 ARG A O 1
ATOM 5282 N N . THR A 1 701 ? -2.956 21.808 -10.350 1.00 93.31 701 THR A N 1
ATOM 5283 C CA . THR A 1 701 ? -2.409 20.675 -11.117 1.00 93.31 701 THR A CA 1
ATOM 5284 C C . THR A 1 701 ? -3.530 19.811 -11.698 1.00 93.31 701 THR A C 1
ATOM 5286 O O . THR A 1 701 ? -3.484 19.483 -12.879 1.00 93.31 701 THR A O 1
ATOM 5289 N N . VAL A 1 702 ? -4.590 19.548 -10.920 1.00 90.12 702 VAL A N 1
ATOM 5290 C CA . VAL A 1 702 ? -5.812 18.871 -11.401 1.00 90.12 702 VAL A CA 1
ATOM 5291 C C . VAL A 1 702 ? -6.413 19.607 -12.608 1.00 90.12 702 VAL A C 1
ATOM 5293 O O . VAL A 1 702 ? -6.584 19.003 -13.662 1.00 90.12 702 VAL A O 1
ATOM 5296 N N . ARG A 1 703 ? -6.609 20.931 -12.516 1.00 89.25 703 ARG A N 1
ATOM 5297 C CA . ARG A 1 703 ? -7.141 21.759 -13.622 1.00 89.25 703 ARG A CA 1
ATOM 5298 C C . ARG A 1 703 ? -6.240 21.843 -14.860 1.00 89.25 703 ARG A C 1
ATOM 5300 O O . ARG A 1 703 ? -6.689 22.273 -15.921 1.00 89.25 703 ARG A O 1
ATOM 5307 N N . LEU A 1 704 ? -4.961 21.490 -14.733 1.00 91.50 704 LEU A N 1
ATOM 5308 C CA . LEU A 1 704 ? -4.045 21.369 -15.867 1.00 91.50 704 LEU A CA 1
ATOM 5309 C C . LEU A 1 704 ? -4.108 19.966 -16.488 1.00 91.50 704 LEU A C 1
ATOM 5311 O O . LEU A 1 704 ? -4.058 19.850 -17.709 1.00 91.50 704 LEU A O 1
ATOM 5315 N N . ALA A 1 705 ? -4.286 18.922 -15.674 1.00 90.50 705 ALA A N 1
ATOM 5316 C CA . ALA A 1 705 ? -4.546 17.566 -16.151 1.00 90.50 705 ALA A CA 1
ATOM 5317 C C . ALA A 1 705 ? -5.875 17.489 -16.931 1.00 90.50 705 ALA A C 1
ATOM 5319 O O . ALA A 1 705 ? -5.901 16.965 -18.040 1.00 90.50 705 ALA A O 1
ATOM 5320 N N . GLU A 1 706 ? -6.943 18.124 -16.441 1.00 88.81 706 GLU A N 1
ATOM 5321 C CA . GLU A 1 706 ? -8.255 18.243 -17.115 1.00 88.81 706 GLU A CA 1
ATOM 5322 C C . GLU A 1 706 ? -8.200 18.859 -18.538 1.00 88.81 706 GLU A C 1
ATOM 5324 O O . GLU A 1 706 ? -9.196 18.840 -19.253 1.00 88.81 706 GLU A O 1
ATOM 5329 N N . ARG A 1 707 ? -7.050 19.399 -18.980 1.00 88.38 707 ARG A N 1
ATOM 5330 C CA . ARG A 1 707 ? -6.815 19.884 -20.357 1.00 88.38 707 ARG A CA 1
ATOM 5331 C C . ARG A 1 707 ? -6.145 18.871 -21.297 1.00 88.38 707 ARG A C 1
ATOM 5333 O O . ARG A 1 707 ? -6.087 19.142 -22.493 1.00 88.38 707 ARG A O 1
ATOM 5340 N N . VAL A 1 708 ? -5.571 17.784 -20.776 1.00 87.12 708 VAL A N 1
ATOM 5341 C CA . VAL A 1 708 ? -4.806 16.775 -21.549 1.00 87.12 708 VAL A CA 1
ATOM 5342 C C . VAL A 1 708 ? -5.343 15.351 -21.405 1.00 87.12 708 VAL A C 1
ATOM 5344 O O . VAL A 1 708 ? -4.933 14.468 -22.152 1.00 87.12 708 VAL A O 1
ATOM 5347 N N . PHE A 1 709 ? -6.268 15.133 -20.472 1.00 86.38 709 PHE A N 1
ATOM 5348 C CA . PHE A 1 709 ? -7.032 13.898 -20.333 1.00 86.38 709 PHE A CA 1
ATOM 5349 C C . PHE A 1 709 ? -8.442 14.088 -20.919 1.00 86.38 709 PHE A C 1
ATOM 5351 O O . PHE A 1 709 ? -9.147 14.991 -20.466 1.00 86.38 709 PHE A O 1
ATOM 5358 N N . PRO A 1 710 ? -8.867 13.268 -21.899 1.00 77.94 710 PRO A N 1
ATOM 5359 C CA . PRO A 1 710 ? -10.250 13.203 -22.369 1.00 77.94 710 PRO A CA 1
ATOM 5360 C C . PRO A 1 710 ? -11.297 13.035 -21.255 1.00 77.94 710 PRO A C 1
ATOM 5362 O O . PRO A 1 710 ? -11.023 12.460 -20.196 1.00 77.94 710 PRO A O 1
ATOM 5365 N N . ASP A 1 711 ? -12.518 13.510 -21.527 1.00 77.25 711 ASP A N 1
ATOM 5366 C CA . ASP A 1 711 ? -13.655 13.496 -20.597 1.00 77.25 711 ASP A CA 1
ATOM 5367 C C . ASP A 1 711 ? -13.877 12.102 -19.977 1.00 77.25 711 ASP A C 1
ATOM 5369 O O . ASP A 1 711 ? -14.355 11.174 -20.629 1.00 77.25 711 ASP A O 1
ATOM 5373 N N . GLY A 1 712 ? -13.562 11.975 -18.686 1.00 76.19 712 GLY A N 1
ATOM 5374 C CA . GLY A 1 712 ? -13.770 10.759 -17.894 1.00 76.19 712 GLY A CA 1
ATOM 5375 C C . GLY A 1 712 ? -12.528 9.896 -17.639 1.00 76.19 712 GLY A C 1
ATOM 5376 O O . GLY A 1 712 ? -12.564 9.119 -16.687 1.00 76.19 712 GLY A O 1
ATOM 5377 N N . GLU A 1 713 ? -11.415 10.058 -18.372 1.00 81.38 713 GLU A N 1
ATOM 5378 C CA . GLU A 1 713 ? -10.195 9.242 -18.162 1.00 81.38 713 GLU A CA 1
ATOM 5379 C C . GLU A 1 713 ? -9.609 9.383 -16.747 1.00 81.38 713 GLU A C 1
ATOM 5381 O O . GLU A 1 713 ? -9.051 8.442 -16.190 1.00 81.38 713 GLU A O 1
ATOM 5386 N N . LEU A 1 714 ? -9.759 10.548 -16.113 1.00 80.12 714 LEU A N 1
ATOM 5387 C CA . LEU A 1 714 ? -9.289 10.765 -14.740 1.00 80.12 714 LEU A CA 1
ATOM 5388 C C . LEU A 1 714 ? -10.181 10.113 -13.664 1.00 80.12 714 LEU A C 1
ATOM 5390 O O . LEU A 1 714 ? -9.793 10.067 -12.492 1.00 80.12 714 LEU A O 1
ATOM 5394 N N . GLY A 1 715 ? -11.343 9.566 -14.037 1.00 79.94 715 GLY A N 1
ATOM 5395 C CA . GLY A 1 715 ? -12.355 9.032 -13.122 1.00 79.94 715 GLY A CA 1
ATOM 5396 C C . GLY A 1 715 ? -13.111 10.112 -12.332 1.00 79.94 715 GLY A C 1
ATOM 5397 O O . GLY A 1 715 ? -12.973 11.307 -12.583 1.00 79.94 715 GLY A O 1
ATOM 5398 N N . GLU A 1 716 ? -13.911 9.695 -11.341 1.00 77.81 716 GLU A N 1
ATOM 5399 C CA . GLU A 1 716 ? -14.637 10.618 -10.447 1.00 77.81 716 GLU A CA 1
ATOM 5400 C C . GLU A 1 716 ? -13.694 11.524 -9.630 1.00 77.81 716 GLU A C 1
ATOM 5402 O O . GLU A 1 716 ? -14.102 12.602 -9.197 1.00 77.81 716 GLU A O 1
ATOM 5407 N N . ARG A 1 717 ? -12.471 11.058 -9.333 1.00 72.75 717 ARG A N 1
ATOM 5408 C CA . ARG A 1 717 ? -11.540 11.679 -8.376 1.00 72.75 717 ARG A CA 1
ATOM 5409 C C . ARG A 1 717 ? -10.085 11.671 -8.878 1.00 72.75 717 ARG A C 1
ATOM 5411 O O . ARG A 1 717 ? -9.286 10.852 -8.414 1.00 72.75 717 ARG A O 1
ATOM 5418 N N . PRO A 1 718 ? -9.712 12.598 -9.783 1.00 78.62 718 PRO A N 1
ATOM 5419 C CA . PRO A 1 718 ? -8.314 12.880 -10.111 1.00 78.62 718 PRO A CA 1
ATOM 5420 C C . PRO A 1 718 ? -7.441 13.068 -8.861 1.00 78.62 718 PRO A C 1
ATOM 5422 O O . PRO A 1 718 ? -7.756 13.859 -7.972 1.00 78.62 718 PRO A O 1
ATOM 5425 N N . SER A 1 719 ? -6.325 12.342 -8.800 1.00 80.19 719 SER A N 1
ATOM 5426 C CA . SER A 1 719 ? -5.318 12.421 -7.734 1.00 80.19 719 SER A CA 1
ATOM 5427 C C . SER A 1 719 ? -3.977 11.852 -8.231 1.00 80.19 719 SER A C 1
ATOM 5429 O O . SER A 1 719 ? -3.858 11.498 -9.401 1.00 80.19 719 SER A O 1
ATOM 5431 N N . GLY A 1 720 ? -2.942 11.792 -7.385 1.00 81.75 720 GLY A N 1
ATOM 5432 C CA . GLY A 1 720 ? -1.657 11.160 -7.737 1.00 81.75 720 GLY A CA 1
ATOM 5433 C C . GLY A 1 720 ? -0.691 12.000 -8.589 1.00 81.75 720 GLY A C 1
ATOM 5434 O O . GLY A 1 720 ? 0.396 11.525 -8.912 1.00 81.75 720 GLY A O 1
ATOM 5435 N N . PHE A 1 721 ? -1.030 13.256 -8.913 1.00 88.69 721 PHE A N 1
ATOM 5436 C CA . PHE A 1 721 ? -0.180 14.151 -9.722 1.00 88.69 721 PHE A CA 1
ATOM 5437 C C . PHE A 1 721 ? 1.110 14.636 -9.031 1.00 88.69 721 PHE A C 1
ATOM 5439 O O . PHE A 1 721 ? 1.978 15.212 -9.687 1.00 88.69 721 PHE A O 1
ATOM 5446 N N . LEU A 1 722 ? 1.256 14.389 -7.729 1.00 92.06 722 LEU A N 1
ATOM 5447 C CA . LEU A 1 722 ? 2.496 14.578 -6.983 1.00 92.06 722 LEU A CA 1
ATOM 5448 C C . LEU A 1 722 ? 2.756 13.343 -6.116 1.00 92.06 722 LEU A C 1
ATOM 5450 O O . LEU A 1 722 ? 1.871 12.868 -5.406 1.00 92.06 722 LEU A O 1
ATOM 5454 N N . TYR A 1 723 ? 3.993 12.869 -6.159 1.00 92.69 723 TYR A N 1
ATOM 5455 C CA . TYR A 1 723 ? 4.562 11.895 -5.243 1.00 92.69 723 TYR A CA 1
ATOM 5456 C C . TYR A 1 723 ? 5.255 12.613 -4.079 1.00 92.69 723 TYR A C 1
ATOM 5458 O O . TYR A 1 723 ? 6.010 13.558 -4.310 1.00 92.69 723 TYR A O 1
ATOM 5466 N N . GLU A 1 724 ? 5.059 12.143 -2.847 1.00 95.31 724 GLU A N 1
ATOM 5467 C CA . GLU A 1 724 ? 5.897 12.500 -1.697 1.00 95.31 724 GLU A CA 1
ATOM 5468 C C . GLU A 1 724 ? 6.104 11.266 -0.807 1.00 95.31 724 GLU A C 1
ATOM 5470 O O . GLU A 1 724 ? 5.132 10.623 -0.409 1.00 95.31 724 GLU A O 1
ATOM 5475 N N . ASP A 1 725 ? 7.359 10.988 -0.454 1.00 96.31 725 ASP A N 1
ATOM 5476 C CA . ASP A 1 725 ? 7.738 10.166 0.702 1.00 96.31 725 ASP A CA 1
ATOM 5477 C C . ASP A 1 725 ? 8.563 11.021 1.676 1.00 96.31 725 ASP A C 1
ATOM 5479 O O . ASP A 1 725 ? 9.277 11.945 1.263 1.00 96.31 725 ASP A O 1
ATOM 5483 N N . ARG A 1 726 ? 8.483 10.707 2.975 1.00 95.88 726 ARG A N 1
ATOM 5484 C CA . ARG A 1 726 ? 9.192 11.435 4.036 1.00 95.88 726 ARG A CA 1
ATOM 5485 C C . ARG A 1 726 ? 9.970 10.504 4.958 1.00 95.88 726 ARG A C 1
ATOM 5487 O O . ARG A 1 726 ? 9.490 9.446 5.364 1.00 95.88 726 ARG A O 1
ATOM 5494 N N . GLU A 1 727 ? 11.175 10.936 5.294 1.00 96.25 727 GLU A N 1
ATOM 5495 C CA . GLU A 1 727 ? 12.018 10.325 6.312 1.00 96.25 727 GLU A CA 1
ATOM 5496 C C . GLU A 1 727 ? 11.505 10.723 7.699 1.00 96.25 727 GLU A C 1
ATOM 5498 O O . GLU A 1 727 ? 10.909 11.795 7.852 1.00 96.25 727 GLU A O 1
ATOM 5503 N N . SER A 1 728 ? 11.747 9.906 8.725 1.00 92.00 728 SER A N 1
ATOM 5504 C CA . SER A 1 728 ? 11.548 10.388 10.091 1.00 92.00 728 SER A CA 1
ATOM 5505 C C . SER A 1 728 ? 12.629 11.409 10.459 1.00 92.00 728 SER A C 1
ATOM 5507 O O . SER A 1 728 ? 13.759 11.383 9.969 1.00 92.00 728 SER A O 1
ATOM 5509 N N . THR A 1 729 ? 12.302 12.312 11.373 1.00 88.75 729 THR A N 1
ATOM 5510 C CA . THR A 1 729 ? 13.277 13.171 12.063 1.00 88.75 729 THR A CA 1
ATOM 5511 C C . THR A 1 729 ? 13.969 12.449 13.221 1.00 88.75 729 THR A C 1
ATOM 5513 O O . THR A 1 729 ? 14.969 12.940 13.739 1.00 88.75 729 THR A O 1
ATOM 5516 N N . ARG A 1 730 ? 13.464 11.275 13.624 1.00 89.75 730 ARG A N 1
ATOM 5517 C CA . ARG A 1 730 ? 13.997 10.456 14.716 1.00 89.75 730 ARG A CA 1
ATOM 5518 C C . ARG A 1 730 ? 14.746 9.239 14.171 1.00 89.75 730 ARG A C 1
ATOM 5520 O O . ARG A 1 730 ? 14.137 8.396 13.520 1.00 89.75 730 ARG A O 1
ATOM 5527 N N . SER A 1 731 ? 16.031 9.112 14.503 1.00 91.81 731 SER A N 1
ATOM 5528 C CA . SER A 1 731 ? 16.831 7.903 14.240 1.00 91.81 731 SER A CA 1
ATOM 5529 C C . SER A 1 731 ? 16.276 6.676 14.969 1.00 91.81 731 SER A C 1
ATOM 5531 O O . SER A 1 731 ? 15.772 6.793 16.089 1.00 91.81 731 SER A O 1
ATOM 5533 N N . TRP A 1 732 ? 16.419 5.496 14.365 1.00 92.62 732 TRP A N 1
ATOM 5534 C CA . TRP A 1 732 ? 15.995 4.215 14.940 1.00 92.62 732 TRP A CA 1
ATOM 5535 C C . TRP A 1 732 ? 17.153 3.215 15.001 1.00 92.62 732 TRP A C 1
ATOM 5537 O O . TRP A 1 732 ? 17.988 3.176 14.100 1.00 92.62 732 TRP A O 1
ATOM 5547 N N . VAL A 1 733 ? 17.184 2.398 16.058 1.00 92.50 733 VAL A N 1
ATOM 5548 C CA . VAL A 1 733 ? 18.086 1.235 16.172 1.00 92.50 733 VAL A CA 1
ATOM 5549 C C . VAL A 1 733 ? 17.715 0.164 15.141 1.00 92.50 733 VAL A C 1
ATOM 5551 O O . VAL A 1 733 ? 16.587 0.165 14.642 1.00 92.50 733 VAL A O 1
ATOM 5554 N N . ASP A 1 734 ? 18.643 -0.733 14.803 1.00 94.06 734 ASP A N 1
ATOM 5555 C CA . ASP A 1 734 ? 18.291 -1.915 14.010 1.00 94.06 734 ASP A CA 1
ATOM 5556 C C . ASP A 1 734 ? 17.554 -2.908 14.923 1.00 94.06 734 ASP A C 1
ATOM 5558 O O . ASP A 1 734 ? 18.114 -3.308 15.945 1.00 94.06 734 ASP A O 1
ATOM 5562 N N . PRO A 1 735 ? 16.305 -3.313 14.624 1.00 94.12 735 PRO A N 1
ATOM 5563 C CA . PRO A 1 735 ? 15.607 -4.297 15.445 1.00 94.12 735 PRO A CA 1
ATOM 5564 C C . PRO A 1 735 ? 16.302 -5.666 15.463 1.00 94.12 735 PRO A C 1
ATOM 5566 O O . PRO A 1 735 ? 16.004 -6.466 16.337 1.00 94.12 735 PRO A O 1
ATOM 5569 N N . LEU A 1 736 ? 17.248 -5.946 14.560 1.00 94.44 736 LEU A N 1
ATOM 5570 C CA . LEU A 1 736 ? 18.069 -7.161 14.604 1.00 94.44 736 LEU A CA 1
ATOM 5571 C C . LEU A 1 736 ? 19.125 -7.148 15.730 1.00 94.44 736 LEU A C 1
ATOM 5573 O O . LEU A 1 736 ? 19.715 -8.186 16.014 1.00 94.44 736 LEU A O 1
ATOM 5577 N N . GLU A 1 737 ? 19.344 -6.010 16.403 1.00 93.25 737 GLU A N 1
ATOM 5578 C CA . GLU A 1 737 ? 20.116 -5.939 17.658 1.00 93.25 737 GLU A CA 1
ATOM 5579 C C . GLU A 1 737 ? 19.293 -6.410 18.881 1.00 93.25 737 GLU A C 1
ATOM 5581 O O . GLU A 1 737 ? 19.857 -6.711 19.936 1.00 93.25 737 GLU A O 1
ATOM 5586 N N . ASP A 1 738 ? 17.963 -6.507 18.755 1.00 92.88 738 ASP A N 1
ATOM 5587 C CA . ASP A 1 738 ? 17.062 -7.079 19.761 1.00 92.88 738 ASP A CA 1
ATOM 5588 C C . ASP A 1 738 ? 16.969 -8.600 19.544 1.00 92.88 738 ASP A C 1
ATOM 5590 O O . ASP A 1 738 ? 16.316 -9.077 18.617 1.00 92.88 738 ASP A O 1
ATOM 5594 N N . ALA A 1 739 ? 17.654 -9.382 20.386 1.00 94.69 739 ALA A N 1
ATOM 5595 C CA . ALA A 1 739 ? 17.745 -10.836 20.213 1.00 94.69 739 ALA A CA 1
ATOM 5596 C C . ALA A 1 739 ? 16.375 -11.565 20.169 1.00 94.69 739 ALA A C 1
ATOM 5598 O O . ALA A 1 739 ? 16.235 -12.496 19.374 1.00 94.69 739 ALA A O 1
ATOM 5599 N N . PRO A 1 740 ? 15.340 -11.162 20.942 1.00 95.69 740 PRO A N 1
ATOM 5600 C CA . PRO A 1 740 ? 13.971 -11.637 20.726 1.00 95.69 740 PRO A CA 1
ATOM 5601 C C . PRO A 1 740 ? 13.437 -11.403 19.302 1.00 95.69 740 PRO A C 1
ATOM 5603 O O . PRO A 1 740 ? 12.879 -12.325 18.713 1.00 95.69 740 PRO A O 1
ATOM 5606 N N . PHE A 1 741 ? 13.610 -10.213 18.714 1.00 96.06 741 PHE A N 1
ATOM 5607 C CA . PHE A 1 741 ? 13.212 -9.967 17.319 1.00 96.06 741 PHE A CA 1
ATOM 5608 C C . PHE A 1 741 ? 14.081 -10.730 16.307 1.00 96.06 741 PHE A C 1
ATOM 5610 O O . PHE A 1 741 ? 13.555 -11.270 15.335 1.00 96.06 741 PHE A O 1
ATOM 5617 N N . GLU A 1 742 ? 15.391 -10.831 16.535 1.00 95.88 742 GLU A N 1
ATOM 5618 C CA . GLU A 1 742 ? 16.294 -11.613 15.683 1.00 95.88 742 GLU A CA 1
ATOM 5619 C C . GLU A 1 742 ? 15.881 -13.100 15.637 1.00 95.88 742 GLU A C 1
ATOM 5621 O O . GLU A 1 742 ? 15.873 -13.717 14.568 1.00 95.88 742 GLU A O 1
ATOM 5626 N N . GLN A 1 743 ? 15.459 -13.670 16.773 1.00 95.75 743 GLN A N 1
ATOM 5627 C CA . GLN A 1 743 ? 14.947 -15.041 16.841 1.00 95.75 743 GLN A CA 1
ATOM 5628 C C . GLN A 1 743 ? 13.573 -15.200 16.173 1.00 95.75 743 GLN A C 1
ATOM 5630 O O . GLN A 1 743 ? 13.336 -16.213 15.511 1.00 95.75 743 GLN A O 1
ATOM 5635 N N . ASP A 1 744 ? 12.680 -14.213 16.281 1.00 96.69 744 ASP A N 1
ATOM 5636 C CA . ASP A 1 744 ? 11.415 -14.206 15.533 1.00 96.69 744 ASP A CA 1
ATOM 5637 C C . ASP A 1 744 ? 11.678 -14.217 14.011 1.00 96.69 744 ASP A C 1
ATOM 5639 O O . ASP A 1 744 ? 11.050 -14.977 13.274 1.00 96.69 744 ASP A O 1
ATOM 5643 N N . VAL A 1 745 ? 12.654 -13.433 13.535 1.00 96.69 745 VAL A N 1
ATOM 5644 C CA . VAL A 1 745 ? 13.067 -13.391 12.119 1.00 96.69 745 VAL A CA 1
ATOM 5645 C C . VAL A 1 745 ? 13.642 -14.734 11.649 1.00 96.69 745 VAL A C 1
ATOM 5647 O O . VAL A 1 745 ? 13.282 -15.192 10.563 1.00 96.69 745 VAL A O 1
ATOM 5650 N N . LYS A 1 746 ? 14.476 -15.399 12.462 1.00 95.06 746 LYS A N 1
ATOM 5651 C CA . LYS A 1 746 ? 15.000 -16.753 12.177 1.00 95.06 746 LYS A CA 1
ATOM 5652 C C . LYS A 1 746 ? 13.876 -17.783 12.066 1.00 95.06 746 LYS A C 1
ATOM 5654 O O . LYS A 1 746 ? 13.768 -18.459 11.046 1.00 95.06 746 LYS A O 1
ATOM 5659 N N . THR A 1 747 ? 12.981 -17.804 13.055 1.00 95.56 747 THR A N 1
ATOM 5660 C CA . THR A 1 747 ? 11.810 -18.700 13.101 1.00 95.56 747 THR A CA 1
ATOM 5661 C C . THR A 1 747 ? 10.913 -18.516 11.867 1.00 95.56 747 THR A C 1
ATOM 5663 O O . THR A 1 747 ? 10.383 -19.481 11.321 1.00 95.56 747 THR A O 1
ATOM 5666 N N . LEU A 1 748 ? 10.757 -17.279 11.378 1.00 95.94 748 LEU A N 1
ATOM 5667 C CA . LEU A 1 748 ? 9.997 -17.001 10.158 1.00 95.94 748 LEU A CA 1
ATOM 5668 C C . LEU A 1 748 ? 10.700 -17.519 8.896 1.00 95.94 748 LEU A C 1
ATOM 5670 O O . LEU A 1 748 ? 10.030 -18.007 7.987 1.00 95.94 748 LEU A O 1
ATOM 5674 N N . GLY A 1 749 ? 12.030 -17.415 8.840 1.00 94.31 749 GLY A N 1
ATOM 5675 C CA . GLY A 1 749 ? 12.839 -17.988 7.767 1.00 94.31 749 GLY A CA 1
ATOM 5676 C C . GLY A 1 749 ? 12.703 -19.508 7.695 1.00 94.31 749 GLY A C 1
ATOM 5677 O O . GLY A 1 749 ? 12.402 -20.030 6.628 1.00 94.31 749 GLY A O 1
ATOM 5678 N N . GLU A 1 750 ? 12.832 -20.192 8.833 1.00 93.12 750 GLU A N 1
ATOM 5679 C CA . GLU A 1 750 ? 12.656 -21.647 8.961 1.00 93.12 750 GLU A CA 1
ATOM 5680 C C . GLU A 1 750 ? 11.256 -22.102 8.512 1.00 93.12 750 GLU A C 1
ATOM 5682 O O . GLU A 1 750 ? 11.130 -23.019 7.704 1.00 93.12 750 GLU A O 1
ATOM 5687 N N . LEU A 1 751 ? 10.195 -21.424 8.970 1.00 93.56 751 LEU A N 1
ATOM 5688 C CA . LEU A 1 751 ? 8.816 -21.742 8.577 1.00 93.56 751 LEU A CA 1
ATOM 5689 C C . LEU A 1 751 ? 8.561 -21.532 7.078 1.00 93.56 751 LEU A C 1
ATOM 5691 O O . LEU A 1 751 ? 7.820 -22.299 6.462 1.00 93.56 751 LEU A O 1
ATOM 5695 N N . ALA A 1 752 ? 9.125 -20.473 6.494 1.00 93.50 752 ALA A N 1
ATOM 5696 C CA . ALA A 1 752 ? 8.865 -20.095 5.110 1.00 93.50 752 ALA A CA 1
ATOM 5697 C C . ALA A 1 752 ? 9.776 -20.788 4.083 1.00 93.50 752 ALA A C 1
ATOM 5699 O O . ALA A 1 752 ? 9.441 -20.753 2.901 1.00 93.50 752 ALA A O 1
ATOM 5700 N N . ASP A 1 753 ? 10.876 -21.422 4.503 1.00 92.69 753 ASP A N 1
ATOM 5701 C CA . ASP A 1 753 ? 11.886 -22.046 3.632 1.00 92.69 753 ASP A CA 1
ATOM 5702 C C . ASP A 1 753 ? 11.293 -22.925 2.507 1.00 92.69 753 ASP A C 1
ATOM 5704 O O . ASP A 1 753 ? 11.471 -22.572 1.336 1.00 92.69 753 ASP A O 1
ATOM 5708 N N . PRO A 1 754 ? 10.483 -23.969 2.792 1.00 93.81 754 PRO A N 1
ATOM 5709 C CA . PRO A 1 754 ? 9.927 -24.828 1.746 1.00 93.81 754 PRO A CA 1
ATOM 5710 C C . PRO A 1 754 ? 8.794 -24.169 0.938 1.00 93.81 754 PRO A C 1
ATOM 5712 O O . PRO A 1 754 ? 8.328 -24.752 -0.038 1.00 93.81 754 PRO A O 1
ATOM 5715 N N . TRP A 1 755 ? 8.322 -22.977 1.323 1.00 93.88 755 TRP A N 1
ATOM 5716 C CA . TRP A 1 755 ? 7.294 -22.209 0.600 1.00 93.88 755 TRP A CA 1
ATOM 5717 C C . TRP A 1 755 ? 7.881 -21.184 -0.381 1.00 93.88 755 TRP A C 1
ATOM 5719 O O . TRP A 1 755 ? 7.124 -20.480 -1.060 1.00 93.88 755 TRP A O 1
ATOM 5729 N N . VAL A 1 756 ? 9.211 -21.072 -0.445 1.00 94.19 756 VAL A N 1
ATOM 5730 C CA . VAL A 1 756 ? 9.932 -20.276 -1.440 1.00 94.19 756 VAL A CA 1
ATOM 5731 C C . VAL A 1 756 ? 10.582 -21.237 -2.434 1.00 94.19 756 VAL A C 1
ATOM 5733 O O . VAL A 1 756 ? 11.685 -21.732 -2.217 1.00 94.19 756 VAL A O 1
ATOM 5736 N N . ALA A 1 757 ? 9.889 -21.505 -3.537 1.00 94.31 757 ALA A N 1
ATOM 5737 C CA . ALA A 1 757 ? 10.258 -22.536 -4.505 1.00 94.31 757 ALA A CA 1
ATOM 5738 C C . ALA A 1 757 ? 10.435 -21.968 -5.917 1.00 94.31 757 ALA A C 1
ATOM 5740 O O . ALA A 1 757 ? 9.887 -20.912 -6.248 1.00 94.31 757 ALA A O 1
ATOM 5741 N N . ARG A 1 758 ? 11.184 -22.661 -6.787 1.00 96.06 758 ARG A N 1
ATOM 5742 C CA . ARG A 1 758 ? 11.220 -22.300 -8.214 1.00 96.06 758 ARG A CA 1
ATOM 5743 C C . ARG A 1 758 ? 9.811 -22.418 -8.799 1.00 96.06 758 ARG A C 1
ATOM 5745 O O . ARG A 1 758 ? 9.092 -23.374 -8.502 1.00 96.06 758 ARG A O 1
ATOM 5752 N N . SER A 1 759 ? 9.400 -21.444 -9.602 1.00 95.94 759 SER A N 1
ATOM 5753 C CA . SER A 1 759 ? 8.041 -21.389 -10.150 1.00 95.94 759 SER A CA 1
ATOM 5754 C C . SER A 1 759 ? 7.832 -22.349 -11.326 1.00 95.94 759 SER A C 1
ATOM 5756 O O . SER A 1 759 ? 8.730 -22.588 -12.137 1.00 95.94 759 SER A O 1
ATOM 5758 N N . HIS A 1 760 ? 6.626 -22.895 -11.437 1.00 96.75 760 HIS A N 1
ATOM 5759 C CA . HIS A 1 760 ? 6.191 -23.699 -12.576 1.00 96.75 760 HIS A CA 1
ATOM 5760 C C . HIS A 1 760 ? 6.087 -22.863 -13.859 1.00 96.75 760 HIS A C 1
ATOM 5762 O O . HIS A 1 760 ? 6.346 -23.389 -14.941 1.00 96.75 760 HIS A O 1
ATOM 5768 N N . ILE A 1 761 ? 5.766 -21.563 -13.772 1.00 95.75 761 ILE A N 1
ATOM 5769 C CA . ILE A 1 761 ? 5.823 -20.670 -14.946 1.00 95.75 761 ILE A CA 1
ATOM 5770 C C . ILE A 1 761 ? 7.278 -20.514 -15.436 1.00 95.75 761 ILE A C 1
ATOM 5772 O O . ILE A 1 761 ? 7.512 -20.489 -16.645 1.00 95.75 761 ILE A O 1
ATOM 5776 N N . TYR A 1 762 ? 8.276 -20.470 -14.538 1.00 97.62 762 TYR A N 1
ATOM 5777 C CA . TYR A 1 762 ? 9.689 -20.461 -14.947 1.00 97.62 762 TYR A CA 1
ATOM 5778 C C . TYR A 1 762 ? 10.091 -21.777 -15.623 1.00 97.62 762 TYR A C 1
ATOM 5780 O O . TYR A 1 762 ? 10.695 -21.743 -16.693 1.00 97.62 762 TYR A O 1
ATOM 5788 N N . ASP A 1 763 ? 9.696 -22.930 -15.069 1.00 97.88 763 ASP A N 1
ATOM 5789 C CA . ASP A 1 763 ? 9.928 -24.231 -15.717 1.00 97.88 763 ASP A CA 1
ATOM 5790 C C . ASP A 1 763 ? 9.278 -24.298 -17.121 1.00 97.88 763 ASP A C 1
ATOM 5792 O O . ASP A 1 763 ? 9.877 -24.830 -18.055 1.00 97.88 763 ASP A O 1
ATOM 5796 N N . LEU A 1 764 ? 8.095 -23.694 -17.313 1.00 97.56 764 LEU A N 1
ATOM 5797 C CA . LEU A 1 764 ? 7.447 -23.564 -18.627 1.00 97.56 764 LEU A CA 1
ATOM 5798 C C . LEU A 1 764 ? 8.241 -22.660 -19.589 1.00 97.56 764 LEU A C 1
ATOM 5800 O O . LEU A 1 764 ? 8.370 -22.988 -20.768 1.00 97.56 764 LEU A O 1
ATOM 5804 N N . MET A 1 765 ? 8.801 -21.545 -19.108 1.00 97.56 765 MET A N 1
ATOM 5805 C CA . MET A 1 765 ? 9.668 -20.671 -19.912 1.00 97.56 765 MET A CA 1
ATOM 5806 C C . MET A 1 765 ? 10.940 -21.404 -20.369 1.00 97.56 765 MET A C 1
ATOM 5808 O O . MET A 1 765 ? 11.322 -21.296 -21.536 1.00 97.56 765 MET A O 1
ATOM 5812 N N . VAL A 1 766 ? 11.558 -22.192 -19.479 1.00 98.38 766 VAL A N 1
ATOM 5813 C CA . VAL A 1 766 ? 12.698 -23.069 -19.798 1.00 98.38 766 VAL A CA 1
ATOM 5814 C C . VAL A 1 766 ? 12.298 -24.103 -20.857 1.00 98.38 766 VAL A C 1
ATOM 5816 O O . VAL A 1 766 ? 12.964 -24.214 -21.885 1.00 98.38 766 VAL A O 1
ATOM 5819 N N . ALA A 1 767 ? 11.178 -24.809 -20.665 1.00 97.25 767 ALA A N 1
ATOM 5820 C CA . ALA A 1 767 ? 10.697 -25.822 -21.606 1.00 97.25 767 ALA A CA 1
ATOM 5821 C C . ALA A 1 767 ? 10.414 -25.242 -23.006 1.00 97.25 767 ALA A C 1
ATOM 5823 O O . ALA A 1 767 ? 10.822 -25.825 -24.013 1.00 97.25 767 ALA A O 1
ATOM 5824 N N . ARG A 1 768 ? 9.787 -24.060 -23.083 1.00 96.00 768 ARG A N 1
ATOM 5825 C CA . ARG A 1 768 ? 9.535 -23.350 -24.350 1.00 96.00 768 ARG A CA 1
ATOM 5826 C C . ARG A 1 768 ? 10.822 -22.896 -25.034 1.00 96.00 768 ARG A C 1
ATOM 5828 O O . ARG A 1 768 ? 10.919 -23.000 -26.252 1.00 96.00 768 ARG A O 1
ATOM 5835 N N . PHE A 1 769 ? 11.830 -22.454 -24.280 1.00 97.44 769 PHE A N 1
ATOM 5836 C CA . PHE A 1 769 ? 13.148 -22.152 -24.841 1.00 97.44 769 PHE A CA 1
ATOM 5837 C C . PHE A 1 769 ? 13.815 -23.409 -25.421 1.00 97.44 769 PHE A C 1
ATOM 5839 O O . PHE A 1 769 ? 14.248 -23.402 -26.573 1.00 97.44 769 PHE A O 1
ATOM 5846 N N . VAL A 1 770 ? 13.856 -24.509 -24.662 1.00 97.06 770 VAL A N 1
ATOM 5847 C CA . VAL A 1 770 ? 14.466 -25.777 -25.104 1.00 97.06 770 VAL A CA 1
ATOM 5848 C C . VAL A 1 770 ? 13.739 -26.356 -26.325 1.00 97.06 770 VAL A C 1
ATOM 5850 O O . VAL A 1 770 ? 14.392 -26.874 -27.227 1.00 97.06 770 VAL A O 1
ATOM 5853 N N . SER A 1 771 ? 12.416 -26.189 -26.421 1.00 94.38 771 SER A N 1
ATOM 5854 C CA . SER A 1 771 ? 11.625 -26.581 -27.598 1.00 94.38 771 SER A CA 1
ATOM 5855 C C . SER A 1 771 ? 11.915 -25.761 -28.867 1.00 94.38 771 SER A C 1
ATOM 5857 O O . SER A 1 771 ? 11.529 -26.194 -29.952 1.00 94.38 771 SER A O 1
ATOM 5859 N N . LEU A 1 772 ? 12.545 -24.586 -28.752 1.00 92.56 772 LEU A N 1
ATOM 5860 C CA . LEU A 1 772 ? 12.863 -23.697 -29.880 1.00 92.56 772 LEU A CA 1
ATOM 5861 C C . LEU A 1 772 ? 14.354 -23.709 -30.249 1.00 92.56 772 LEU A C 1
ATOM 5863 O O . LEU A 1 772 ? 14.691 -23.605 -31.426 1.00 92.56 772 LEU A O 1
ATOM 5867 N N . PHE A 1 773 ? 15.246 -23.844 -29.262 1.00 94.75 773 PHE A N 1
ATOM 5868 C CA . PHE A 1 773 ? 16.701 -23.723 -29.446 1.00 94.75 773 PHE A CA 1
ATOM 5869 C C . PHE A 1 773 ? 17.494 -24.992 -29.095 1.00 94.75 773 PHE A C 1
ATOM 5871 O O . PHE A 1 773 ? 18.708 -25.020 -29.294 1.00 94.75 773 PHE A O 1
ATOM 5878 N N . GLY A 1 774 ? 16.832 -26.036 -28.589 1.00 93.75 774 GLY A N 1
ATOM 5879 C CA . GLY A 1 774 ? 17.471 -27.258 -28.102 1.00 93.75 774 GLY A CA 1
ATOM 5880 C C . GLY A 1 774 ? 18.064 -27.125 -26.694 1.00 93.75 774 GLY A C 1
ATOM 5881 O O . GLY A 1 774 ? 18.161 -26.038 -26.118 1.00 93.75 774 GLY A O 1
ATOM 5882 N N . ASN A 1 775 ? 18.469 -28.258 -26.117 1.00 95.50 775 ASN A N 1
ATOM 5883 C CA . ASN A 1 775 ? 19.128 -28.281 -24.812 1.00 95.50 775 ASN A CA 1
ATOM 5884 C C . ASN A 1 775 ? 20.553 -27.710 -24.933 1.00 95.50 775 ASN A C 1
ATOM 5886 O O . ASN A 1 775 ? 21.340 -28.185 -25.749 1.00 95.50 775 ASN A O 1
ATOM 5890 N N . GLY A 1 776 ? 20.865 -26.676 -24.146 1.00 95.69 776 GLY A N 1
ATOM 5891 C CA . GLY A 1 776 ? 22.100 -25.890 -24.289 1.00 95.69 776 GLY A CA 1
ATOM 5892 C C . GLY A 1 776 ? 22.042 -24.852 -25.420 1.00 95.69 776 GLY A C 1
ATOM 5893 O O . GLY A 1 776 ? 23.071 -24.306 -25.815 1.00 95.69 776 GLY A O 1
ATOM 5894 N N . GLY A 1 777 ? 20.848 -24.593 -25.965 1.00 96.12 777 GLY A N 1
ATOM 5895 C CA . GLY A 1 777 ? 20.629 -23.633 -27.043 1.00 96.12 777 GLY A CA 1
ATOM 5896 C C . GLY A 1 777 ? 20.956 -22.183 -26.672 1.00 96.12 777 GLY A C 1
ATOM 5897 O O . GLY A 1 777 ? 20.949 -21.790 -25.502 1.00 96.12 777 GLY A O 1
ATOM 5898 N N . VAL A 1 778 ? 21.198 -21.367 -27.703 1.00 97.19 778 VAL A N 1
ATOM 5899 C CA . VAL A 1 778 ? 21.500 -19.932 -27.582 1.00 97.19 778 VAL A CA 1
ATOM 5900 C C . VAL A 1 778 ? 20.604 -19.127 -28.518 1.00 97.19 778 VAL A C 1
ATOM 5902 O O . VAL A 1 778 ? 20.738 -19.193 -29.741 1.00 97.19 778 VAL A O 1
ATOM 5905 N N . CYS A 1 779 ? 19.738 -18.301 -27.940 1.00 96.38 779 CYS A N 1
ATOM 5906 C CA . CYS A 1 779 ? 18.958 -17.308 -28.659 1.00 96.38 779 CYS A CA 1
ATOM 5907 C C . CYS A 1 779 ? 19.746 -15.992 -28.772 1.00 96.38 779 CYS A C 1
ATOM 5909 O O . CYS A 1 779 ? 20.256 -15.462 -27.781 1.00 96.38 779 CYS A O 1
ATOM 5911 N N . LYS A 1 780 ? 19.845 -15.459 -29.996 1.00 94.81 780 LYS A N 1
ATOM 5912 C CA . LYS A 1 780 ? 20.584 -14.221 -30.312 1.00 94.81 780 LYS A CA 1
ATOM 5913 C C . LYS A 1 780 ? 19.722 -12.953 -30.297 1.00 94.81 780 LYS A C 1
ATOM 5915 O O . LYS A 1 780 ? 20.282 -11.871 -30.414 1.00 94.81 780 LYS A O 1
ATOM 5920 N N . ASP A 1 781 ? 18.404 -13.081 -30.158 1.00 93.25 781 ASP A N 1
ATOM 5921 C CA . ASP A 1 781 ? 17.481 -11.959 -29.958 1.00 93.25 781 ASP A CA 1
ATOM 5922 C C . ASP A 1 781 ? 16.519 -12.296 -28.801 1.00 93.25 781 ASP A C 1
ATOM 5924 O O . ASP A 1 781 ? 15.444 -12.870 -29.012 1.00 93.25 781 ASP A O 1
ATOM 5928 N N . PRO A 1 782 ? 16.905 -11.986 -27.547 1.00 95.69 782 PRO A N 1
ATOM 5929 C CA . PRO A 1 782 ? 16.073 -12.275 -26.384 1.00 95.69 782 PRO A CA 1
ATOM 5930 C C . PRO A 1 782 ? 14.705 -11.587 -26.445 1.00 95.69 782 PRO A C 1
ATOM 5932 O O . PRO A 1 782 ? 13.719 -12.156 -25.984 1.00 95.69 782 PRO A O 1
ATOM 5935 N N . LEU A 1 783 ? 14.620 -10.393 -27.048 1.00 94.31 783 LEU A N 1
ATOM 5936 C CA . LEU A 1 783 ? 13.359 -9.667 -27.205 1.00 94.31 783 LEU A CA 1
ATOM 5937 C C . LEU A 1 783 ? 12.402 -10.437 -28.126 1.00 94.31 783 LEU A C 1
ATOM 5939 O O . LEU A 1 783 ? 11.244 -10.632 -27.763 1.00 94.31 783 LEU A O 1
ATOM 5943 N N . ALA A 1 784 ? 12.889 -10.950 -29.260 1.00 93.25 784 ALA A N 1
ATOM 5944 C CA . ALA A 1 784 ? 12.099 -11.805 -30.145 1.00 93.25 784 ALA A CA 1
ATOM 5945 C C . ALA A 1 784 ? 11.588 -13.078 -29.437 1.00 93.25 784 ALA A C 1
ATOM 5947 O O . ALA A 1 784 ? 10.443 -13.479 -29.654 1.00 93.25 784 ALA A O 1
ATOM 5948 N N . PHE A 1 785 ? 12.379 -13.683 -28.540 1.00 95.38 785 PHE A N 1
ATOM 5949 C CA . PHE A 1 785 ? 11.925 -14.818 -27.723 1.00 95.38 785 PHE A CA 1
ATOM 5950 C C . PHE A 1 785 ? 10.812 -14.423 -26.743 1.00 95.38 785 PHE A C 1
ATOM 5952 O O . PHE A 1 785 ? 9.752 -15.050 -26.760 1.00 95.38 785 PHE A O 1
ATOM 5959 N N . PHE A 1 786 ? 11.000 -13.367 -25.941 1.00 94.81 786 PHE A N 1
ATOM 5960 C CA . PHE A 1 786 ? 9.976 -12.926 -24.985 1.00 94.81 786 PHE A CA 1
ATOM 5961 C C . PHE A 1 786 ? 8.684 -12.470 -25.679 1.00 94.81 786 PHE A C 1
ATOM 5963 O O . PHE A 1 786 ? 7.597 -12.768 -25.193 1.00 94.81 786 PHE A O 1
ATOM 5970 N N . MET A 1 787 ? 8.779 -11.820 -26.845 1.00 93.44 787 MET A N 1
ATOM 5971 C CA . MET A 1 787 ? 7.616 -11.495 -27.679 1.00 93.44 787 MET A CA 1
ATOM 5972 C C . MET A 1 787 ? 6.927 -12.758 -28.215 1.00 93.44 787 MET A C 1
ATOM 5974 O O . MET A 1 787 ? 5.702 -12.827 -28.193 1.00 93.44 787 MET A O 1
ATOM 5978 N N . THR A 1 788 ? 7.685 -13.777 -28.636 1.00 92.81 788 THR A N 1
ATOM 5979 C CA . THR A 1 788 ? 7.122 -15.054 -29.115 1.00 92.81 788 THR A CA 1
ATOM 5980 C C . THR A 1 788 ? 6.298 -15.745 -28.026 1.00 92.81 788 THR A C 1
ATOM 5982 O O . THR A 1 788 ? 5.148 -16.090 -28.272 1.00 92.81 788 THR A O 1
ATOM 5985 N N . ILE A 1 789 ? 6.837 -15.909 -26.811 1.00 92.06 789 ILE A N 1
ATOM 5986 C CA . ILE A 1 789 ? 6.121 -16.608 -25.723 1.00 92.06 789 ILE A CA 1
ATOM 5987 C C . ILE A 1 789 ? 5.027 -15.764 -25.048 1.00 92.06 789 ILE A C 1
ATOM 5989 O O . ILE A 1 789 ? 4.193 -16.313 -24.334 1.00 92.06 789 ILE A O 1
ATOM 5993 N N . ALA A 1 790 ? 5.009 -14.448 -25.282 1.00 90.75 790 ALA A N 1
ATOM 5994 C CA . ALA A 1 790 ? 3.934 -13.551 -24.860 1.00 90.75 790 ALA A CA 1
ATOM 5995 C C . ALA A 1 790 ? 2.799 -13.416 -25.897 1.00 90.75 790 ALA A C 1
ATOM 5997 O O . ALA A 1 790 ? 1.727 -12.909 -25.561 1.00 90.75 790 ALA A O 1
ATOM 5998 N N . HIS A 1 791 ? 2.997 -13.854 -27.145 1.00 88.94 791 HIS A N 1
ATOM 5999 C CA . HIS A 1 791 ? 1.962 -13.794 -28.176 1.00 88.94 791 HIS A CA 1
ATOM 6000 C C . HIS A 1 791 ? 1.011 -15.002 -28.100 1.00 88.94 791 HIS A C 1
ATOM 6002 O O . HIS A 1 791 ? 1.204 -16.017 -28.765 1.00 88.94 791 HIS A O 1
ATOM 6008 N N . ALA A 1 792 ? -0.045 -14.872 -27.293 1.00 79.44 792 ALA A N 1
ATOM 6009 C CA . ALA A 1 792 ? -1.080 -15.891 -27.111 1.00 79.44 792 ALA A CA 1
ATOM 6010 C C . ALA A 1 792 ? -2.474 -15.351 -27.514 1.00 79.44 792 ALA A C 1
ATOM 6012 O O . ALA A 1 792 ? -3.234 -14.925 -26.641 1.00 79.44 792 ALA A O 1
ATOM 6013 N N . PRO A 1 793 ? -2.831 -15.334 -28.816 1.00 66.62 793 PRO A N 1
ATOM 6014 C CA . PRO A 1 793 ? -4.026 -14.640 -29.316 1.00 66.62 793 PRO A CA 1
ATOM 6015 C C . PRO A 1 793 ? -5.357 -15.212 -28.797 1.00 66.62 793 PRO A C 1
ATOM 6017 O O . PRO A 1 793 ? -6.288 -14.447 -28.564 1.00 66.62 793 PRO A O 1
ATOM 6020 N N . ASP A 1 794 ? -5.429 -16.525 -28.552 1.00 73.12 794 ASP A N 1
ATOM 6021 C CA . ASP A 1 794 ? -6.587 -17.207 -27.945 1.00 73.12 794 ASP A CA 1
ATOM 6022 C C . ASP A 1 794 ? -6.402 -17.471 -26.428 1.00 73.12 794 ASP A C 1
ATOM 6024 O O . ASP A 1 794 ? -7.165 -18.218 -25.810 1.00 73.12 794 ASP A O 1
ATOM 6028 N N . GLY A 1 795 ? -5.383 -16.856 -25.813 1.00 77.44 795 GLY A N 1
ATOM 6029 C CA . GLY A 1 795 ? -4.971 -17.079 -24.425 1.00 77.44 795 GLY A CA 1
ATOM 6030 C C . GLY A 1 795 ? -4.065 -18.303 -24.225 1.00 77.44 795 GLY A C 1
ATOM 6031 O O . GLY A 1 795 ? -4.058 -19.252 -25.006 1.00 77.44 795 GLY A O 1
ATOM 6032 N N . ASP A 1 796 ? -3.275 -18.285 -23.149 1.00 85.94 796 ASP A N 1
ATOM 6033 C CA . ASP A 1 796 ? -2.249 -19.298 -22.874 1.00 85.94 796 ASP A CA 1
ATOM 6034 C C . ASP A 1 796 ? -2.695 -20.297 -21.794 1.00 85.94 796 ASP A C 1
ATOM 6036 O O . ASP A 1 796 ? -2.575 -20.052 -20.591 1.00 85.94 796 ASP A O 1
ATOM 6040 N N . GLN A 1 797 ? -3.211 -21.452 -22.222 1.00 88.31 797 GLN A N 1
ATOM 6041 C CA . GLN A 1 797 ? -3.679 -22.497 -21.303 1.00 88.31 797 GLN A CA 1
ATOM 6042 C C . GLN A 1 797 ? -2.553 -23.188 -20.519 1.00 88.31 797 GLN A C 1
ATOM 6044 O O . GLN A 1 797 ? -2.820 -23.749 -19.454 1.00 88.31 797 GLN A O 1
ATOM 6049 N N . GLU A 1 798 ? -1.313 -23.179 -21.014 1.00 91.12 798 GLU A N 1
ATOM 6050 C CA . GLU A 1 798 ? -0.182 -23.791 -20.311 1.00 91.12 798 GLU A CA 1
ATOM 6051 C C . GLU A 1 798 ? 0.329 -22.864 -19.215 1.00 91.12 798 GLU A C 1
ATOM 6053 O O . GLU A 1 798 ? 0.515 -23.311 -18.086 1.00 91.12 798 GLU A O 1
ATOM 6058 N N . MET A 1 799 ? 0.472 -21.568 -19.512 1.00 90.81 799 MET A N 1
ATOM 6059 C CA . MET A 1 799 ? 0.829 -20.555 -18.519 1.00 90.81 799 MET A CA 1
ATOM 6060 C C . MET A 1 799 ? -0.255 -20.449 -17.446 1.00 90.81 799 MET A C 1
ATOM 6062 O O . MET A 1 799 ? 0.073 -20.484 -16.265 1.00 90.81 799 MET A O 1
ATOM 6066 N N . LEU A 1 800 ? -1.543 -20.451 -17.815 1.00 89.94 800 LEU A N 1
ATOM 6067 C CA . LEU A 1 800 ? -2.641 -20.488 -16.839 1.00 89.94 800 LEU A CA 1
ATOM 6068 C C . LEU A 1 800 ? -2.613 -21.757 -15.966 1.00 89.94 800 LEU A C 1
ATOM 6070 O O . LEU A 1 800 ? -2.919 -21.687 -14.775 1.00 89.94 800 LEU A O 1
ATOM 6074 N N . ARG A 1 801 ? -2.214 -22.913 -16.518 1.00 92.25 801 ARG A N 1
ATOM 6075 C CA . ARG A 1 801 ? -2.025 -24.151 -15.742 1.00 92.25 801 ARG A CA 1
ATOM 6076 C C . ARG A 1 801 ? -0.819 -24.053 -14.808 1.00 92.25 801 ARG A C 1
ATOM 6078 O O . ARG A 1 801 ? -0.943 -24.421 -13.646 1.00 92.25 801 ARG A O 1
ATOM 6085 N N . ALA A 1 802 ? 0.314 -23.546 -15.289 1.00 93.56 802 ALA A N 1
ATOM 6086 C CA . ALA A 1 802 ? 1.533 -23.362 -14.506 1.00 93.56 802 ALA A CA 1
ATOM 6087 C C . ALA A 1 802 ? 1.322 -22.356 -13.361 1.00 93.56 802 ALA A C 1
ATOM 6089 O O . ALA A 1 802 ? 1.625 -22.666 -12.214 1.00 93.56 802 ALA A O 1
ATOM 6090 N N . ALA A 1 803 ? 0.679 -21.221 -13.640 1.00 89.75 803 ALA A N 1
ATOM 6091 C CA . ALA A 1 803 ? 0.243 -20.252 -12.638 1.00 89.75 803 ALA A CA 1
ATOM 6092 C C . ALA A 1 803 ? -0.740 -20.864 -11.627 1.00 89.75 803 ALA A C 1
ATOM 6094 O O . ALA A 1 803 ? -0.666 -20.566 -10.438 1.00 89.75 803 ALA A O 1
ATOM 6095 N N . GLY A 1 804 ? -1.638 -21.749 -12.075 1.00 88.12 804 GLY A N 1
ATOM 6096 C CA . GLY A 1 804 ? -2.523 -22.516 -11.197 1.00 88.12 804 GLY A CA 1
ATOM 6097 C C . GLY A 1 804 ? -1.773 -23.470 -10.260 1.00 88.12 804 GLY A C 1
ATOM 6098 O O . GLY A 1 804 ? -2.143 -23.577 -9.093 1.00 88.12 804 GLY A O 1
ATOM 6099 N N . LEU A 1 805 ? -0.702 -24.116 -10.737 1.00 91.62 805 LEU A N 1
ATOM 6100 C CA . LEU A 1 805 ? 0.189 -24.936 -9.908 1.00 91.62 805 LEU A CA 1
ATOM 6101 C C . LEU A 1 805 ? 0.966 -24.073 -8.905 1.00 91.62 805 LEU A C 1
ATOM 6103 O O . LEU A 1 805 ? 0.949 -24.378 -7.719 1.00 91.62 805 LEU A O 1
ATOM 6107 N N . ASP A 1 806 ? 1.564 -22.962 -9.344 1.00 90.62 806 ASP A N 1
ATOM 6108 C CA . ASP A 1 806 ? 2.277 -22.021 -8.466 1.00 90.62 806 ASP A CA 1
ATOM 6109 C C . ASP A 1 806 ? 1.374 -21.402 -7.389 1.00 90.62 806 ASP A C 1
ATOM 6111 O O . ASP A 1 806 ? 1.820 -21.175 -6.267 1.00 90.62 806 ASP A O 1
ATOM 6115 N N . TYR A 1 807 ? 0.100 -21.157 -7.710 1.00 84.88 807 TYR A N 1
ATOM 6116 C CA . TYR A 1 807 ? -0.917 -20.638 -6.789 1.00 84.88 807 TYR A CA 1
ATOM 6117 C C . TYR A 1 807 ? -1.391 -21.681 -5.765 1.00 84.88 807 TYR A C 1
ATOM 6119 O O . TYR A 1 807 ? -1.771 -21.318 -4.650 1.00 84.88 807 TYR A O 1
ATOM 6127 N N . ALA A 1 808 ? -1.412 -22.959 -6.156 1.00 84.81 808 ALA A N 1
ATOM 6128 C CA . ALA A 1 808 ? -1.841 -24.088 -5.331 1.00 84.81 808 ALA A CA 1
ATOM 6129 C C . ALA A 1 808 ? -0.675 -24.815 -4.630 1.00 84.81 808 ALA A C 1
ATOM 6131 O O . ALA A 1 808 ? -0.910 -25.795 -3.920 1.00 84.81 808 ALA A O 1
ATOM 6132 N N . ALA A 1 809 ? 0.565 -24.359 -4.830 1.00 84.00 809 ALA A N 1
ATOM 6133 C CA . ALA A 1 809 ? 1.759 -24.970 -4.268 1.00 84.00 809 ALA A CA 1
ATOM 6134 C C . ALA A 1 809 ? 1.741 -24.951 -2.729 1.00 84.00 809 ALA A C 1
ATOM 6136 O O . ALA A 1 809 ? 1.525 -23.916 -2.097 1.00 84.00 809 ALA A O 1
ATOM 6137 N N . GLY A 1 810 ? 1.984 -26.123 -2.140 1.00 87.38 810 GLY A N 1
ATOM 6138 C CA . GLY A 1 810 ? 2.294 -26.280 -0.720 1.00 87.38 810 GLY A CA 1
ATOM 6139 C C . GLY A 1 810 ? 3.796 -26.118 -0.435 1.00 87.38 810 GLY A C 1
ATOM 6140 O O . GLY A 1 810 ? 4.545 -25.696 -1.319 1.00 87.38 810 GLY A O 1
ATOM 6141 N N . PRO A 1 811 ? 4.261 -26.504 0.766 1.00 92.62 811 PRO A N 1
ATOM 6142 C CA . PRO A 1 811 ? 5.687 -26.588 1.052 1.00 92.62 811 PRO A CA 1
ATOM 6143 C C . PRO A 1 811 ? 6.316 -27.704 0.203 1.00 92.62 811 PRO A C 1
ATOM 6145 O O . PRO A 1 811 ? 5.769 -28.805 0.123 1.00 92.62 811 PRO A O 1
ATOM 6148 N N . ASN A 1 812 ? 7.448 -27.428 -0.443 1.00 93.31 812 ASN A N 1
ATOM 6149 C CA . ASN A 1 812 ? 8.147 -28.383 -1.299 1.00 93.31 812 ASN A CA 1
ATOM 6150 C C . ASN A 1 812 ? 9.666 -28.135 -1.271 1.00 93.31 812 ASN A C 1
ATOM 6152 O O . ASN A 1 812 ? 10.180 -27.278 -1.989 1.00 93.31 812 ASN A O 1
ATOM 6156 N N . GLU A 1 813 ? 10.380 -28.903 -0.446 1.00 92.31 813 GLU A N 1
ATOM 6157 C CA . GLU A 1 813 ? 11.833 -28.790 -0.248 1.00 92.31 813 GLU A CA 1
ATOM 6158 C C . GLU A 1 813 ? 12.630 -29.079 -1.534 1.00 92.31 813 GLU A C 1
ATOM 6160 O O . GLU A 1 813 ? 13.568 -28.347 -1.850 1.00 92.31 813 GLU A O 1
ATOM 6165 N N . GLU A 1 814 ? 12.212 -30.066 -2.337 1.00 92.19 814 GLU A N 1
ATOM 6166 C CA . GLU A 1 814 ? 12.853 -30.406 -3.618 1.00 92.19 814 GLU A CA 1
ATOM 6167 C C . GLU A 1 814 ? 12.835 -29.215 -4.592 1.00 92.19 814 GLU A C 1
ATOM 6169 O O . GLU A 1 814 ? 13.862 -28.843 -5.161 1.00 92.19 814 GLU A O 1
ATOM 6174 N N . ARG A 1 815 ? 11.676 -28.560 -4.751 1.00 93.31 815 ARG A N 1
ATOM 6175 C CA . ARG A 1 815 ? 11.518 -27.367 -5.601 1.00 93.31 815 ARG A CA 1
ATOM 6176 C C . ARG A 1 815 ? 12.099 -26.102 -4.978 1.00 93.31 815 ARG A C 1
ATOM 6178 O O . ARG A 1 815 ? 12.406 -25.161 -5.713 1.00 93.31 815 ARG A O 1
ATOM 6185 N N . ALA A 1 816 ? 12.265 -26.068 -3.659 1.00 92.69 816 ALA A N 1
ATOM 6186 C CA . ALA A 1 816 ? 12.980 -25.011 -2.957 1.00 92.69 816 ALA A CA 1
ATOM 6187 C C . ALA A 1 816 ? 14.504 -25.120 -3.163 1.00 92.69 816 ALA A C 1
ATOM 6189 O O . ALA A 1 816 ? 15.179 -24.090 -3.208 1.00 92.69 816 ALA A O 1
ATOM 6190 N N . ALA A 1 817 ? 15.043 -26.331 -3.347 1.00 91.38 817 ALA A N 1
ATOM 6191 C CA . ALA A 1 817 ? 16.456 -26.582 -3.647 1.00 91.38 817 ALA A CA 1
ATOM 6192 C C . ALA A 1 817 ? 16.855 -26.307 -5.117 1.00 91.38 817 ALA A C 1
ATOM 6194 O O . ALA A 1 817 ? 18.046 -26.201 -5.421 1.00 91.38 817 ALA A O 1
ATOM 6195 N N . LEU A 1 818 ? 15.889 -26.176 -6.038 1.00 93.81 818 LEU A N 1
ATOM 6196 C CA . LEU A 1 818 ? 16.152 -25.894 -7.455 1.00 93.81 818 LEU A CA 1
ATOM 6197 C C . LEU A 1 818 ? 16.804 -24.518 -7.670 1.00 93.81 818 LEU A C 1
ATOM 6199 O O . LEU A 1 818 ? 16.382 -23.504 -7.117 1.00 93.81 818 LEU A O 1
ATOM 6203 N N . SER A 1 819 ? 17.793 -24.462 -8.565 1.00 92.94 819 SER A N 1
ATOM 6204 C CA . SER A 1 819 ? 18.450 -23.209 -8.955 1.00 92.94 819 SER A CA 1
ATOM 6205 C C . SER A 1 819 ? 17.524 -22.298 -9.771 1.00 92.94 819 SER A C 1
ATOM 6207 O O . SER A 1 819 ? 16.845 -22.751 -10.695 1.00 92.94 819 SER A O 1
ATOM 6209 N N . GLY A 1 820 ? 17.565 -20.996 -9.466 1.00 92.06 820 GLY A N 1
ATOM 6210 C CA . GLY A 1 820 ? 16.959 -19.912 -10.252 1.00 92.06 820 GLY A CA 1
ATOM 6211 C C . GLY A 1 820 ? 17.879 -19.318 -11.333 1.00 92.06 820 GLY A C 1
ATOM 6212 O O . GLY A 1 820 ? 17.546 -18.301 -11.938 1.00 92.06 820 GLY A O 1
ATOM 6213 N N . GLY A 1 821 ? 19.046 -19.926 -11.563 1.00 92.38 821 GLY A N 1
ATOM 6214 C CA . GLY A 1 821 ? 19.980 -19.546 -12.622 1.00 92.38 821 GLY A CA 1
ATOM 6215 C C . GLY A 1 821 ? 20.895 -18.361 -12.291 1.00 92.38 821 GLY A C 1
ATOM 6216 O O . GLY A 1 821 ? 20.880 -17.768 -11.204 1.00 92.38 821 GLY A O 1
ATOM 6217 N N . LEU A 1 822 ? 21.747 -18.019 -13.259 1.00 92.88 822 LEU A N 1
ATOM 6218 C CA . LEU A 1 822 ? 22.763 -16.976 -13.097 1.00 92.88 822 LEU A CA 1
ATOM 6219 C C . LEU A 1 822 ? 22.153 -15.566 -13.143 1.00 92.88 822 LEU A C 1
ATOM 6221 O O . LEU A 1 822 ? 22.487 -14.739 -12.293 1.00 92.88 822 LEU A O 1
ATOM 6225 N N . SER A 1 823 ? 21.207 -15.311 -14.055 1.00 95.12 823 SER A N 1
ATOM 6226 C CA . SER A 1 823 ? 20.545 -14.001 -14.169 1.00 95.12 823 SER A CA 1
ATOM 6227 C C . SER A 1 823 ? 19.526 -13.712 -13.068 1.00 95.12 823 SER A C 1
ATOM 6229 O O . SER A 1 823 ? 19.428 -12.563 -12.636 1.00 95.12 823 SER A O 1
ATOM 6231 N N . GLY A 1 824 ? 18.787 -14.726 -12.609 1.00 94.50 824 GLY A N 1
ATOM 6232 C CA . GLY A 1 824 ? 17.737 -14.568 -11.602 1.00 94.50 824 GLY A CA 1
ATOM 6233 C C . GLY A 1 824 ? 18.265 -14.126 -10.236 1.00 94.50 824 GLY A C 1
ATOM 6234 O O . GLY A 1 824 ? 19.446 -14.292 -9.920 1.00 94.50 824 GLY A O 1
ATOM 6235 N N . SER A 1 825 ? 17.390 -13.569 -9.404 1.00 94.25 825 SER A N 1
ATOM 6236 C CA . SER A 1 825 ? 17.706 -13.203 -8.024 1.00 94.25 825 SER A CA 1
ATOM 6237 C C . SER A 1 825 ? 18.079 -14.427 -7.179 1.00 94.25 825 SER A C 1
ATOM 6239 O O . SER A 1 825 ? 17.631 -15.539 -7.480 1.00 94.25 825 SER A O 1
ATOM 6241 N N . PRO A 1 826 ? 18.805 -14.257 -6.058 1.00 93.19 826 PRO A N 1
ATOM 6242 C CA . PRO A 1 826 ? 18.778 -15.258 -4.995 1.00 93.19 826 PRO A CA 1
ATOM 6243 C C . PRO A 1 826 ? 17.332 -15.549 -4.560 1.00 93.19 826 PRO A C 1
ATOM 6245 O O . PRO A 1 826 ? 16.428 -14.709 -4.708 1.00 93.19 826 PRO A O 1
ATOM 6248 N N . ARG A 1 827 ? 17.129 -16.750 -4.016 1.00 94.25 827 ARG A N 1
ATOM 6249 C CA . ARG A 1 827 ? 15.881 -17.181 -3.381 1.00 94.25 827 ARG A CA 1
ATOM 6250 C C . ARG A 1 827 ? 15.629 -16.270 -2.175 1.00 94.25 827 ARG A C 1
ATOM 6252 O O . ARG A 1 827 ? 16.557 -16.014 -1.410 1.00 94.25 827 ARG A O 1
ATOM 6259 N N . HIS A 1 828 ? 14.434 -15.695 -2.028 1.00 94.56 828 HIS A N 1
ATOM 6260 C CA . HIS A 1 828 ? 14.231 -14.579 -1.092 1.00 94.56 828 HIS A CA 1
ATOM 6261 C C . HIS A 1 828 ? 12.782 -14.419 -0.608 1.00 94.56 828 HIS A C 1
ATOM 6263 O O . HIS A 1 828 ? 11.846 -14.854 -1.273 1.00 94.56 828 HIS A O 1
ATOM 6269 N N . LEU A 1 829 ? 12.582 -13.725 0.517 1.00 95.00 829 LEU A N 1
ATOM 6270 C CA . LEU A 1 829 ? 11.263 -13.368 1.047 1.00 95.00 829 LEU A CA 1
ATOM 6271 C C . LEU A 1 829 ? 11.320 -12.051 1.831 1.00 95.00 829 LEU A C 1
ATOM 6273 O O . LEU A 1 829 ? 12.073 -11.913 2.792 1.00 95.00 829 LEU A O 1
ATOM 6277 N N . GLY A 1 830 ? 10.511 -11.071 1.434 1.00 94.81 830 GLY A N 1
ATOM 6278 C CA . GLY A 1 830 ? 10.303 -9.854 2.213 1.00 94.81 830 GLY A CA 1
ATOM 6279 C C . GLY A 1 830 ? 9.166 -10.062 3.201 1.00 94.81 830 GLY A C 1
ATOM 6280 O O . GLY A 1 830 ? 8.101 -10.536 2.809 1.00 94.81 830 GLY A O 1
ATOM 6281 N N . ALA A 1 831 ? 9.370 -9.690 4.461 1.00 96.06 831 ALA A N 1
ATOM 6282 C CA . ALA A 1 831 ? 8.362 -9.778 5.508 1.00 96.06 831 ALA A CA 1
ATOM 6283 C C . ALA A 1 831 ? 8.147 -8.413 6.165 1.00 96.06 831 ALA A C 1
ATOM 6285 O O . ALA A 1 831 ? 9.100 -7.707 6.506 1.00 96.06 831 ALA A O 1
ATOM 6286 N N . PHE A 1 832 ? 6.880 -8.054 6.358 1.00 96.88 832 PHE A N 1
ATOM 6287 C CA . PHE A 1 832 ? 6.496 -6.892 7.145 1.00 96.88 832 PHE A CA 1
ATOM 6288 C C . PHE A 1 832 ? 6.127 -7.324 8.566 1.00 96.88 832 PHE A C 1
ATOM 6290 O O . PHE A 1 832 ? 5.157 -8.061 8.759 1.00 96.88 832 PHE A O 1
ATOM 6297 N N . LEU A 1 833 ? 6.929 -6.894 9.541 1.00 97.56 833 LEU A N 1
ATOM 6298 C CA . LEU A 1 833 ? 6.919 -7.392 10.916 1.00 97.56 833 LEU A CA 1
ATOM 6299 C C . LEU A 1 833 ? 6.601 -6.275 11.903 1.00 97.56 833 LEU A C 1
ATOM 6301 O O . LEU A 1 833 ? 7.234 -5.220 11.889 1.00 97.56 833 LEU A O 1
ATOM 6305 N N . GLN A 1 834 ? 5.633 -6.514 12.779 1.00 96.62 834 GLN A N 1
ATOM 6306 C CA . GLN A 1 834 ? 5.126 -5.513 13.707 1.00 96.62 834 GLN A CA 1
ATOM 6307 C C . GLN A 1 834 ? 5.214 -6.018 15.156 1.00 96.62 834 GLN A C 1
ATOM 6309 O O . GLN A 1 834 ? 4.446 -6.910 15.518 1.00 96.62 834 GLN A O 1
ATOM 6314 N N . PRO A 1 835 ? 6.125 -5.482 15.990 1.00 96.31 835 PRO A N 1
ATOM 6315 C CA . PRO A 1 835 ? 6.263 -5.907 17.379 1.00 96.31 835 PRO A CA 1
ATOM 6316 C C . PRO A 1 835 ? 5.126 -5.344 18.247 1.00 96.31 835 PRO A C 1
ATOM 6318 O O . PRO A 1 835 ? 4.631 -4.238 18.012 1.00 96.31 835 PRO A O 1
ATOM 6321 N N . VAL A 1 836 ? 4.722 -6.111 19.258 1.00 96.56 836 VAL A N 1
ATOM 6322 C CA . VAL A 1 836 ? 3.544 -5.865 20.102 1.00 96.56 836 VAL A CA 1
ATOM 6323 C C . VAL A 1 836 ? 3.898 -6.120 21.560 1.00 96.56 836 VAL A C 1
ATOM 6325 O O . VAL A 1 836 ? 4.166 -7.259 21.946 1.00 96.56 836 VAL A O 1
ATOM 6328 N N . ALA A 1 837 ? 3.886 -5.074 22.386 1.00 96.44 837 ALA A N 1
ATOM 6329 C CA . ALA A 1 837 ? 4.000 -5.200 23.837 1.00 96.44 837 ALA A CA 1
ATOM 6330 C C . ALA A 1 837 ? 3.510 -3.924 24.550 1.00 96.44 837 ALA A C 1
ATOM 6332 O O . ALA A 1 837 ? 3.609 -2.842 23.978 1.00 96.44 837 ALA A O 1
ATOM 6333 N N . PRO A 1 838 ? 3.119 -3.989 25.838 1.00 93.88 838 PRO A N 1
ATOM 6334 C CA . PRO A 1 838 ? 2.800 -2.796 26.636 1.00 93.88 838 PRO A CA 1
ATOM 6335 C C . PRO A 1 838 ? 3.967 -1.807 26.827 1.00 93.88 838 PRO A C 1
ATOM 6337 O O . PRO A 1 838 ? 3.767 -0.697 27.311 1.00 93.88 838 PRO A O 1
ATOM 6340 N N . SER A 1 839 ? 5.207 -2.210 26.523 1.00 93.56 839 SER A N 1
ATOM 6341 C CA . SER A 1 839 ? 6.361 -1.308 26.438 1.00 93.56 839 SER A CA 1
ATOM 6342 C C . SER A 1 839 ? 7.521 -1.949 25.671 1.00 93.56 839 SER A C 1
ATOM 6344 O O . SER A 1 839 ? 7.668 -3.174 25.672 1.00 93.56 839 SER A O 1
ATOM 6346 N N . ALA A 1 840 ? 8.420 -1.132 25.113 1.00 91.62 840 ALA A N 1
ATOM 6347 C CA . ALA A 1 840 ? 9.646 -1.624 24.476 1.00 91.62 840 ALA A CA 1
ATOM 6348 C C . ALA A 1 840 ? 10.544 -2.410 25.456 1.00 91.62 840 ALA A C 1
ATOM 6350 O O . ALA A 1 840 ? 11.172 -3.390 25.072 1.00 91.62 840 ALA A O 1
ATOM 6351 N N . ARG A 1 841 ? 10.536 -2.051 26.751 1.00 93.00 841 ARG A N 1
ATOM 6352 C CA . ARG A 1 841 ? 11.233 -2.807 27.808 1.00 93.00 841 ARG A CA 1
ATOM 6353 C C . ARG A 1 841 ? 10.634 -4.202 28.016 1.00 93.00 841 ARG A C 1
ATOM 6355 O O . ARG A 1 841 ? 11.367 -5.130 28.334 1.00 93.00 841 ARG A O 1
ATOM 6362 N N . THR A 1 842 ? 9.318 -4.346 27.865 1.00 95.31 842 THR A N 1
ATOM 6363 C CA . THR A 1 842 ? 8.635 -5.645 27.937 1.00 95.31 842 THR A CA 1
ATOM 6364 C C . THR A 1 842 ? 8.995 -6.509 26.731 1.00 95.31 842 THR A C 1
ATOM 6366 O O . THR A 1 842 ? 9.242 -7.698 26.903 1.00 95.31 842 THR A O 1
ATOM 6369 N N . TYR A 1 843 ? 9.072 -5.906 25.540 1.00 94.81 843 TYR A N 1
ATOM 6370 C CA . TYR A 1 843 ? 9.452 -6.597 24.308 1.00 94.81 843 TYR A CA 1
ATOM 6371 C C . TYR A 1 843 ? 10.904 -7.110 24.356 1.00 94.81 843 TYR A C 1
ATOM 6373 O O . TYR A 1 843 ? 11.133 -8.312 24.237 1.00 94.81 843 TYR A O 1
ATOM 6381 N N . ALA A 1 844 ? 11.867 -6.232 24.661 1.00 91.75 844 ALA A N 1
ATOM 6382 C CA . ALA A 1 844 ? 13.295 -6.568 24.744 1.00 91.75 844 ALA A CA 1
ATOM 6383 C C . ALA A 1 844 ? 13.644 -7.569 25.869 1.00 91.75 844 ALA A C 1
ATOM 6385 O O . ALA A 1 844 ? 14.723 -8.155 25.884 1.00 91.75 844 ALA A O 1
ATOM 6386 N N . ALA A 1 845 ? 12.728 -7.795 26.817 1.00 93.62 845 ALA A N 1
ATOM 6387 C CA . ALA A 1 845 ? 12.829 -8.850 27.827 1.00 93.62 845 ALA A CA 1
ATOM 6388 C C . ALA A 1 845 ? 12.310 -10.223 27.335 1.00 93.62 845 ALA A C 1
ATOM 6390 O O . ALA A 1 845 ? 12.110 -11.124 28.148 1.00 93.62 845 ALA A O 1
ATOM 6391 N N . GLY A 1 846 ? 12.037 -10.379 26.033 1.00 92.62 846 GLY A N 1
ATOM 6392 C CA . GLY A 1 846 ? 11.432 -11.575 25.434 1.00 92.62 846 GLY A CA 1
ATOM 6393 C C . GLY A 1 846 ? 9.906 -11.647 25.561 1.00 92.62 846 GLY A C 1
ATOM 6394 O O . GLY A 1 846 ? 9.289 -12.581 25.052 1.00 92.62 846 GLY A O 1
ATOM 6395 N N . GLY A 1 847 ? 9.274 -10.666 26.213 1.00 91.38 847 GLY A N 1
ATOM 6396 C CA . GLY A 1 847 ? 7.819 -10.567 26.300 1.00 91.38 847 GLY A CA 1
ATOM 6397 C C . GLY A 1 847 ? 7.180 -10.097 24.991 1.00 91.38 847 GLY A C 1
ATOM 6398 O O . GLY A 1 847 ? 7.860 -9.722 24.035 1.00 91.38 847 GLY A O 1
ATOM 6399 N N . GLY A 1 848 ? 5.847 -10.085 24.957 1.00 95.44 848 GLY A N 1
ATOM 6400 C CA . GLY A 1 848 ? 5.097 -9.641 23.782 1.00 95.44 848 GLY A CA 1
ATOM 6401 C C . GLY A 1 848 ? 5.151 -10.612 22.598 1.00 95.44 848 GLY A C 1
ATOM 6402 O O . GLY A 1 848 ? 5.537 -11.772 22.738 1.00 95.44 848 GLY A O 1
ATOM 6403 N N . LEU A 1 849 ? 4.715 -10.118 21.441 1.00 97.50 849 LEU A N 1
ATOM 6404 C CA . LEU A 1 849 ? 4.533 -10.866 20.194 1.00 97.50 849 LEU A CA 1
ATOM 6405 C C . LEU A 1 849 ? 5.061 -10.057 19.000 1.00 97.50 849 LEU A C 1
ATOM 6407 O O . LEU A 1 849 ? 5.225 -8.842 19.103 1.00 97.50 849 LEU A O 1
ATOM 6411 N N . THR A 1 850 ? 5.236 -10.707 17.852 1.00 98.06 850 THR A N 1
ATOM 6412 C CA . THR A 1 850 ? 5.549 -10.051 16.571 1.00 98.06 850 THR A CA 1
ATOM 6413 C C . THR A 1 850 ? 4.552 -10.503 15.518 1.00 98.06 850 THR A C 1
ATOM 6415 O O . THR A 1 850 ? 4.462 -11.688 15.215 1.00 98.06 850 THR A O 1
ATOM 6418 N N . VAL A 1 851 ? 3.778 -9.584 14.941 1.00 97.75 851 VAL A N 1
ATOM 6419 C CA . VAL A 1 851 ? 2.793 -9.927 13.907 1.00 97.75 851 VAL A CA 1
ATOM 6420 C C . VAL A 1 851 ? 3.429 -9.889 12.526 1.00 97.75 851 VAL A C 1
ATOM 6422 O O . VAL A 1 851 ? 4.031 -8.886 12.139 1.00 97.75 851 VAL A O 1
ATOM 6425 N N . VAL A 1 852 ? 3.247 -10.967 11.763 1.00 97.19 852 VAL A N 1
ATOM 6426 C CA . VAL A 1 852 ? 3.606 -11.034 10.345 1.00 97.19 852 VAL A CA 1
ATOM 6427 C C . VAL A 1 852 ? 2.442 -10.457 9.543 1.00 97.19 852 VAL A C 1
ATOM 6429 O O . VAL A 1 852 ? 1.440 -11.125 9.284 1.00 97.19 852 VAL A O 1
ATOM 6432 N N . ASN A 1 853 ? 2.537 -9.181 9.176 1.00 93.88 853 ASN A N 1
ATOM 6433 C CA . ASN A 1 853 ? 1.437 -8.475 8.523 1.00 93.88 853 ASN A CA 1
ATOM 6434 C C . ASN A 1 853 ? 1.230 -8.939 7.082 1.00 93.88 853 ASN A C 1
ATOM 6436 O O . ASN A 1 853 ? 0.116 -9.300 6.712 1.00 93.88 853 ASN A O 1
ATOM 6440 N N . ALA A 1 854 ? 2.282 -8.925 6.264 1.00 92.31 854 ALA A N 1
ATOM 6441 C CA . ALA A 1 854 ? 2.236 -9.339 4.864 1.00 92.31 854 ALA A CA 1
ATOM 6442 C C . ALA A 1 854 ? 3.631 -9.735 4.353 1.00 92.31 854 ALA A C 1
ATOM 6444 O O . ALA A 1 854 ? 4.648 -9.301 4.898 1.00 92.31 854 ALA A O 1
ATOM 6445 N N . PHE A 1 855 ? 3.653 -10.523 3.277 1.00 91.88 855 PHE A N 1
ATOM 6446 C CA . PHE A 1 855 ? 4.860 -10.858 2.522 1.00 91.88 855 PHE A CA 1
ATOM 6447 C C . PHE A 1 855 ? 5.001 -10.005 1.257 1.00 91.88 855 PHE A C 1
ATOM 6449 O O . PHE A 1 855 ? 4.032 -9.417 0.775 1.00 91.88 855 PHE A O 1
ATOM 6456 N N . THR A 1 856 ? 6.226 -9.925 0.742 1.00 90.69 856 THR A N 1
ATOM 6457 C CA . THR A 1 856 ? 6.619 -9.090 -0.399 1.00 90.69 856 THR A CA 1
ATOM 6458 C C . THR 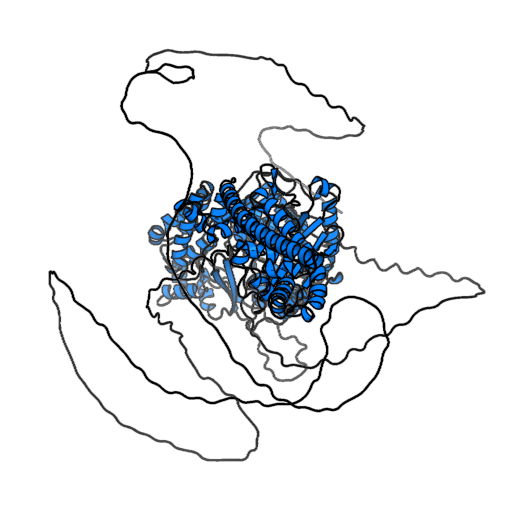A 1 856 ? 7.965 -9.557 -0.987 1.00 90.69 856 THR A C 1
ATOM 6460 O O . THR A 1 856 ? 8.542 -10.554 -0.546 1.00 90.69 856 THR A O 1
ATOM 6463 N N . ASN A 1 857 ? 8.490 -8.845 -1.983 1.00 89.94 857 ASN A N 1
ATOM 6464 C CA . ASN A 1 857 ? 9.823 -9.071 -2.536 1.00 89.94 857 ASN A CA 1
ATOM 6465 C C . ASN A 1 857 ? 10.925 -8.603 -1.566 1.00 89.94 857 ASN A C 1
ATOM 6467 O O . ASN A 1 857 ? 10.823 -7.559 -0.925 1.00 89.94 857 ASN A O 1
ATOM 6471 N N . ALA A 1 858 ? 12.018 -9.363 -1.531 1.00 90.81 858 ALA A N 1
ATOM 6472 C CA . ALA A 1 858 ? 13.285 -9.032 -0.868 1.00 90.81 858 ALA A CA 1
ATOM 6473 C C . ALA A 1 858 ? 14.455 -9.081 -1.862 1.00 90.81 858 ALA A C 1
ATOM 6475 O O . ALA A 1 858 ? 15.596 -9.317 -1.485 1.00 90.81 858 ALA A O 1
ATOM 6476 N N . ASN A 1 859 ? 14.170 -8.842 -3.141 1.00 90.00 859 ASN A N 1
ATOM 6477 C CA . ASN A 1 859 ? 15.163 -8.663 -4.199 1.00 90.00 859 ASN A CA 1
ATOM 6478 C C . ASN A 1 859 ? 15.781 -7.242 -4.207 1.00 90.00 859 ASN A C 1
ATOM 6480 O O . ASN A 1 859 ? 16.762 -7.005 -4.903 1.00 90.00 859 ASN A O 1
ATOM 6484 N N . GLY A 1 860 ? 15.212 -6.311 -3.426 1.00 91.62 860 GLY A N 1
ATOM 6485 C CA . GLY A 1 860 ? 15.633 -4.912 -3.306 1.00 91.62 860 GLY A CA 1
ATOM 6486 C C . GLY A 1 860 ? 14.577 -3.873 -3.695 1.00 91.62 860 GLY A C 1
ATOM 6487 O O . GLY A 1 860 ? 14.781 -2.696 -3.408 1.00 91.62 860 GLY A O 1
ATOM 6488 N N . SER A 1 861 ? 13.455 -4.262 -4.315 1.00 90.44 861 SER A N 1
ATOM 6489 C CA . SER A 1 861 ? 12.489 -3.314 -4.900 1.00 90.44 861 SER A CA 1
ATOM 6490 C C . SER A 1 861 ? 11.889 -2.310 -3.907 1.00 90.44 861 SER A C 1
ATOM 6492 O O . SER A 1 861 ? 11.901 -1.101 -4.143 1.00 90.44 861 SER A O 1
ATOM 6494 N N . LEU A 1 862 ? 11.416 -2.778 -2.749 1.00 90.06 862 LEU A N 1
ATOM 6495 C CA . LEU A 1 862 ? 10.853 -1.894 -1.725 1.00 90.06 862 LEU A CA 1
ATOM 6496 C C . LEU A 1 862 ? 11.899 -0.980 -1.082 1.00 90.06 862 LEU A C 1
ATOM 6498 O O . LEU A 1 862 ? 11.563 0.141 -0.710 1.00 90.06 862 LEU A O 1
ATOM 6502 N N . GLN A 1 863 ? 13.153 -1.421 -0.967 1.00 94.62 863 GLN A N 1
ATOM 6503 C CA . GLN A 1 863 ? 14.251 -0.551 -0.555 1.00 94.62 863 GLN A CA 1
ATOM 6504 C C . GLN A 1 863 ? 14.572 0.494 -1.635 1.00 94.62 863 GLN A C 1
ATOM 6506 O O . GLN A 1 863 ? 14.813 1.656 -1.305 1.00 94.62 863 GLN A O 1
ATOM 6511 N N . ALA A 1 864 ? 14.521 0.119 -2.918 1.00 94.94 864 ALA A N 1
ATOM 6512 C CA . ALA A 1 864 ? 14.825 1.005 -4.038 1.00 94.94 864 ALA A CA 1
ATOM 6513 C C . ALA A 1 864 ? 13.887 2.226 -4.094 1.00 94.94 864 ALA A C 1
ATOM 6515 O O . ALA A 1 864 ? 14.372 3.338 -4.295 1.00 94.94 864 ALA A O 1
ATOM 6516 N N . ARG A 1 865 ? 12.589 2.073 -3.778 1.00 93.25 865 ARG A N 1
ATOM 6517 C CA . ARG A 1 865 ? 11.632 3.196 -3.617 1.00 93.25 865 ARG A CA 1
ATOM 6518 C C . ARG A 1 865 ? 12.194 4.372 -2.814 1.00 93.25 865 ARG A C 1
ATOM 6520 O O . ARG A 1 865 ? 11.949 5.528 -3.151 1.00 93.25 865 ARG A O 1
ATOM 6527 N N . PHE A 1 866 ? 12.950 4.087 -1.758 1.00 95.62 866 PHE A N 1
ATOM 6528 C CA . PHE A 1 866 ? 13.449 5.100 -0.835 1.00 95.62 866 PHE A CA 1
ATOM 6529 C C . PHE A 1 866 ? 14.885 5.550 -1.136 1.00 95.62 866 PHE A C 1
ATOM 6531 O O . PHE A 1 866 ? 15.414 6.371 -0.389 1.00 95.62 866 PHE A O 1
ATOM 6538 N N . HIS A 1 867 ? 15.531 5.099 -2.225 1.00 95.12 867 HIS A N 1
ATOM 6539 C CA . HIS A 1 867 ? 16.951 5.414 -2.466 1.00 95.12 867 HIS A CA 1
ATOM 6540 C C . HIS A 1 867 ? 17.226 6.910 -2.662 1.00 95.12 867 HIS A C 1
ATOM 6542 O O . HIS A 1 867 ? 18.224 7.429 -2.161 1.00 95.12 867 HIS A O 1
ATOM 6548 N N . ARG A 1 868 ? 16.280 7.633 -3.271 1.00 93.19 868 ARG A N 1
ATOM 6549 C CA . ARG A 1 868 ? 16.340 9.096 -3.449 1.00 93.19 868 ARG A CA 1
ATOM 6550 C C . ARG A 1 868 ? 16.037 9.871 -2.162 1.00 93.19 868 ARG A C 1
ATOM 6552 O O . ARG A 1 868 ? 16.531 10.979 -1.990 1.00 93.19 868 ARG A O 1
ATOM 6559 N N . LEU A 1 869 ? 15.253 9.283 -1.254 1.00 96.00 869 LEU A N 1
ATOM 6560 C CA . LEU A 1 869 ? 14.922 9.852 0.056 1.00 96.00 869 LEU A CA 1
ATOM 6561 C C . LEU A 1 869 ? 16.076 9.672 1.053 1.00 96.00 869 LEU A C 1
ATOM 6563 O O . LEU A 1 869 ? 16.495 10.626 1.702 1.00 96.00 869 LEU A O 1
ATOM 6567 N N . LEU A 1 870 ? 16.590 8.444 1.157 1.00 95.81 870 LEU A N 1
ATOM 6568 C CA . LEU A 1 870 ? 17.618 8.036 2.117 1.00 95.81 870 LEU A CA 1
ATOM 6569 C C . LEU A 1 870 ? 19.048 8.348 1.630 1.00 95.81 870 LEU A C 1
ATOM 6571 O O . LEU A 1 870 ? 20.002 8.294 2.412 1.00 95.81 870 LEU A O 1
ATOM 6575 N N . GLY A 1 871 ? 19.192 8.815 0.387 1.00 93.25 871 GLY A N 1
ATOM 6576 C CA . GLY A 1 871 ? 20.387 9.476 -0.138 1.00 93.25 871 GLY A CA 1
ATOM 6577 C C . GLY A 1 871 ? 21.483 8.530 -0.631 1.00 93.25 871 GLY A C 1
ATOM 6578 O O . GLY A 1 871 ? 21.358 7.306 -0.583 1.00 93.25 871 GLY A O 1
ATOM 6579 N N . SER A 1 872 ? 22.583 9.119 -1.110 1.00 93.12 872 SER A N 1
ATOM 6580 C CA . SER A 1 872 ? 23.678 8.403 -1.781 1.00 93.12 872 SER A CA 1
ATOM 6581 C C . SER A 1 872 ? 24.249 7.251 -0.951 1.00 93.12 872 SER A C 1
ATOM 6583 O O . SER A 1 872 ? 24.331 6.140 -1.457 1.00 93.12 872 SER A O 1
ATOM 6585 N N . GLY A 1 873 ? 24.523 7.459 0.341 1.00 94.12 873 GLY A N 1
ATOM 6586 C CA . GLY A 1 873 ? 25.065 6.409 1.213 1.00 94.12 873 GLY A CA 1
ATOM 6587 C C . GLY A 1 873 ? 24.161 5.174 1.352 1.00 94.12 873 GLY A C 1
ATOM 6588 O O . GLY A 1 873 ? 24.663 4.051 1.356 1.00 94.12 873 GLY A O 1
ATOM 6589 N N . PHE A 1 874 ? 22.835 5.349 1.400 1.00 95.62 874 PHE A N 1
ATOM 6590 C CA . PHE A 1 874 ? 21.886 4.228 1.355 1.00 95.62 874 PHE A CA 1
ATOM 6591 C C . PHE A 1 874 ? 21.847 3.593 -0.041 1.00 95.62 874 PHE A C 1
ATOM 6593 O O . PHE A 1 874 ? 21.921 2.371 -0.162 1.00 95.62 874 PHE A O 1
ATOM 6600 N N . ARG A 1 875 ? 21.782 4.412 -1.102 1.00 95.31 875 ARG A N 1
ATOM 6601 C CA . ARG A 1 875 ? 21.776 3.961 -2.506 1.00 95.31 875 ARG A CA 1
ATOM 6602 C C . ARG A 1 875 ? 23.004 3.095 -2.820 1.00 95.31 875 ARG A C 1
ATOM 6604 O O . ARG A 1 875 ? 22.869 2.027 -3.406 1.00 95.31 875 ARG A O 1
ATOM 6611 N N . GLU A 1 876 ? 24.184 3.509 -2.369 1.00 94.31 876 GLU A N 1
ATOM 6612 C CA . GLU A 1 876 ? 25.456 2.792 -2.515 1.00 94.31 876 GLU A CA 1
ATOM 6613 C C . GLU A 1 876 ? 25.483 1.488 -1.702 1.00 94.31 876 GLU A C 1
ATOM 6615 O O . GLU A 1 876 ? 25.831 0.438 -2.253 1.00 94.31 876 GLU A O 1
ATOM 6620 N N . ARG A 1 877 ? 25.052 1.509 -0.428 1.00 93.81 877 ARG A N 1
ATOM 6621 C CA . ARG A 1 877 ? 24.908 0.292 0.398 1.00 93.81 877 ARG A CA 1
ATOM 6622 C C . ARG A 1 877 ? 23.970 -0.727 -0.244 1.00 93.81 877 ARG A C 1
ATOM 6624 O O . ARG A 1 877 ? 24.308 -1.909 -0.313 1.00 93.81 877 ARG A O 1
ATOM 6631 N N . LEU A 1 878 ? 22.807 -0.278 -0.710 1.00 95.31 878 LEU A N 1
ATOM 6632 C CA . LEU A 1 878 ? 21.777 -1.130 -1.296 1.00 95.31 878 LEU A CA 1
ATOM 6633 C C . LEU A 1 878 ? 22.235 -1.720 -2.638 1.00 95.31 878 LEU A C 1
ATOM 6635 O O . LEU A 1 878 ? 22.166 -2.934 -2.819 1.00 95.31 878 LEU A O 1
ATOM 6639 N N . ALA A 1 879 ? 22.775 -0.891 -3.537 1.00 94.38 879 ALA A N 1
ATOM 6640 C CA . ALA A 1 879 ? 23.327 -1.339 -4.816 1.00 94.38 879 ALA A CA 1
ATOM 6641 C C . ALA A 1 879 ? 24.464 -2.359 -4.632 1.00 94.38 879 ALA A C 1
ATOM 6643 O O . ALA A 1 879 ? 24.547 -3.338 -5.374 1.00 94.38 879 ALA A O 1
ATOM 6644 N N . THR A 1 880 ? 25.321 -2.158 -3.626 1.00 92.25 880 THR A N 1
ATOM 6645 C CA . THR A 1 880 ? 26.404 -3.095 -3.290 1.00 92.25 880 THR A CA 1
ATOM 6646 C C . THR A 1 880 ? 25.844 -4.427 -2.794 1.00 92.25 880 THR A C 1
ATOM 6648 O O . THR A 1 880 ? 26.168 -5.462 -3.369 1.00 92.25 880 THR A O 1
ATOM 6651 N N . ARG A 1 881 ? 24.946 -4.411 -1.795 1.00 92.25 881 ARG A N 1
ATOM 6652 C CA . ARG A 1 881 ? 24.325 -5.628 -1.235 1.00 92.25 881 ARG A CA 1
ATOM 6653 C C . ARG A 1 881 ? 23.584 -6.456 -2.293 1.00 92.25 881 ARG A C 1
ATOM 6655 O O . ARG A 1 881 ? 23.698 -7.677 -2.274 1.00 92.25 881 ARG A O 1
ATOM 6662 N N . ILE A 1 882 ? 22.895 -5.809 -3.238 1.00 92.38 882 ILE A N 1
ATOM 6663 C CA . ILE A 1 882 ? 22.213 -6.486 -4.355 1.00 92.38 882 ILE A CA 1
ATOM 6664 C C . ILE A 1 882 ? 23.215 -7.164 -5.306 1.00 92.38 882 ILE A C 1
ATOM 6666 O O . ILE A 1 882 ? 23.036 -8.333 -5.634 1.00 92.38 882 ILE A O 1
ATOM 6670 N N . ARG A 1 883 ? 24.308 -6.498 -5.712 1.00 91.25 883 ARG A N 1
ATOM 6671 C CA . ARG A 1 883 ? 25.352 -7.151 -6.535 1.00 91.25 883 ARG A CA 1
ATOM 6672 C C . ARG A 1 883 ? 25.967 -8.351 -5.812 1.00 91.25 883 ARG A C 1
ATOM 6674 O O . ARG A 1 883 ? 26.068 -9.432 -6.389 1.00 91.25 883 ARG A O 1
ATOM 6681 N N . THR A 1 884 ? 26.303 -8.188 -4.529 1.00 89.19 884 THR A N 1
ATOM 6682 C CA . THR A 1 884 ? 26.841 -9.273 -3.696 1.00 89.19 884 THR A CA 1
ATOM 6683 C C . THR A 1 884 ? 25.899 -10.477 -3.645 1.00 89.19 884 THR A C 1
ATOM 6685 O O . THR A 1 884 ? 26.367 -11.603 -3.797 1.00 89.19 884 THR A O 1
ATOM 6688 N N . SER A 1 885 ? 24.585 -10.280 -3.484 1.00 88.62 885 SER A N 1
ATOM 6689 C CA . SER A 1 885 ? 23.651 -11.406 -3.363 1.00 88.62 885 SER A CA 1
ATOM 6690 C C . SER A 1 885 ? 23.259 -12.074 -4.686 1.00 88.62 885 SER A C 1
ATOM 6692 O O . SER A 1 885 ? 22.796 -13.215 -4.679 1.00 88.62 885 SER A O 1
ATOM 6694 N N . TRP A 1 886 ? 23.512 -11.435 -5.833 1.00 89.12 886 TRP A N 1
ATOM 6695 C CA . TRP A 1 886 ? 23.397 -12.081 -7.149 1.00 89.12 886 TRP A CA 1
ATOM 6696 C C . TRP A 1 886 ? 24.553 -13.036 -7.472 1.00 89.12 886 TRP A C 1
ATOM 6698 O O . TRP A 1 886 ? 24.381 -13.914 -8.322 1.00 89.12 886 TRP A O 1
ATOM 6708 N N . GLY A 1 887 ? 25.708 -12.872 -6.815 1.00 81.94 887 GLY A N 1
ATOM 6709 C CA . GLY A 1 887 ? 26.929 -13.637 -7.088 1.00 81.94 887 GLY A CA 1
ATOM 6710 C C . GLY A 1 887 ? 27.706 -13.182 -8.332 1.00 81.94 887 GLY A C 1
ATOM 6711 O O . GLY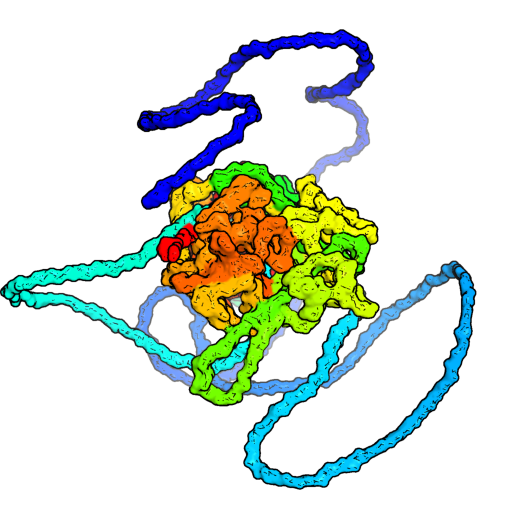 A 1 887 ? 28.566 -13.915 -8.808 1.00 81.94 887 GLY A O 1
ATOM 6712 N N . THR A 1 888 ? 27.415 -11.993 -8.873 1.00 77.31 888 THR A N 1
ATOM 6713 C CA . THR A 1 888 ? 28.127 -11.397 -10.017 1.00 77.31 888 THR A CA 1
ATOM 6714 C C . THR A 1 888 ? 28.265 -9.886 -9.835 1.00 77.31 888 THR A C 1
ATOM 6716 O O . THR A 1 888 ? 27.354 -9.222 -9.342 1.00 77.31 888 THR A O 1
ATOM 6719 N N . GLU A 1 889 ? 29.398 -9.318 -10.255 1.00 74.19 889 GLU A N 1
ATOM 6720 C CA . GLU A 1 889 ? 29.625 -7.867 -10.217 1.00 74.19 889 GLU A CA 1
ATOM 6721 C C . GLU A 1 889 ? 28.665 -7.104 -11.147 1.00 74.19 889 GLU A C 1
ATOM 6723 O O . GLU A 1 889 ? 28.335 -5.940 -10.899 1.00 74.19 889 GLU A O 1
ATOM 6728 N N . ARG A 1 890 ? 28.184 -7.764 -12.210 1.00 89.94 890 ARG A N 1
ATOM 6729 C CA . ARG A 1 890 ? 27.388 -7.151 -13.274 1.00 89.94 890 ARG A CA 1
ATOM 6730 C C . ARG A 1 890 ? 25.922 -7.567 -13.192 1.00 89.94 890 ARG A C 1
ATOM 6732 O O . ARG A 1 890 ? 25.500 -8.559 -13.784 1.00 89.94 890 ARG A O 1
ATOM 6739 N N . VAL A 1 891 ? 25.143 -6.748 -12.489 1.00 95.19 891 VAL A N 1
ATOM 6740 C CA . VAL A 1 891 ? 23.677 -6.828 -12.422 1.00 95.19 891 VAL A CA 1
ATOM 6741 C C . VAL A 1 891 ? 23.076 -5.612 -13.128 1.00 95.19 891 VAL A C 1
ATOM 6743 O O . VAL A 1 891 ? 23.425 -4.479 -12.789 1.00 95.19 891 VAL A O 1
ATOM 6746 N N . LEU A 1 892 ? 22.188 -5.850 -14.096 1.00 96.38 892 LEU A N 1
ATOM 6747 C CA . LEU A 1 892 ? 21.414 -4.829 -14.803 1.00 96.38 892 LEU A CA 1
ATOM 6748 C C . LEU A 1 892 ? 20.014 -4.671 -14.199 1.00 96.38 892 LEU A C 1
ATOM 6750 O O . LEU A 1 892 ? 19.403 -5.638 -13.741 1.00 96.38 892 LEU A O 1
ATOM 6754 N N . GLU A 1 893 ? 19.484 -3.453 -14.236 1.00 95.75 893 GLU A N 1
ATOM 6755 C CA . GLU A 1 893 ? 18.164 -3.123 -13.701 1.00 95.75 893 GLU A CA 1
ATOM 6756 C C . GLU A 1 893 ? 17.075 -3.158 -14.782 1.00 95.75 893 GLU A C 1
ATOM 6758 O O . GLU A 1 893 ? 17.159 -2.449 -15.790 1.00 95.75 893 GLU A O 1
ATOM 6763 N N . ILE A 1 894 ? 16.006 -3.923 -14.541 1.00 95.19 894 ILE A N 1
ATOM 6764 C CA . ILE A 1 894 ? 14.780 -3.883 -15.350 1.00 95.19 894 ILE A CA 1
ATOM 6765 C C . ILE A 1 894 ? 13.943 -2.686 -14.873 1.00 95.19 894 ILE A C 1
ATOM 6767 O O . ILE A 1 894 ? 13.062 -2.803 -14.020 1.00 95.19 894 ILE A O 1
ATOM 6771 N N . GLN A 1 895 ? 14.262 -1.509 -15.405 1.00 91.81 895 GLN A N 1
ATOM 6772 C CA . GLN A 1 895 ? 13.612 -0.241 -15.065 1.00 91.81 895 GLN A CA 1
ATOM 6773 C C . GLN A 1 895 ? 12.369 -0.017 -15.934 1.00 91.81 895 GLN A C 1
ATOM 6775 O O . GLN A 1 895 ? 12.397 0.760 -16.883 1.00 91.81 895 GLN A O 1
ATOM 6780 N N . ALA A 1 896 ? 11.272 -0.695 -15.595 1.00 87.69 896 ALA A N 1
ATOM 6781 C CA . ALA A 1 896 ? 9.953 -0.436 -16.176 1.00 87.69 896 ALA A CA 1
ATOM 6782 C C . ALA A 1 896 ? 9.343 0.838 -15.547 1.00 87.69 896 ALA A C 1
ATOM 6784 O O . ALA A 1 896 ? 8.456 0.754 -14.697 1.00 87.69 896 ALA A O 1
ATOM 6785 N N . SER A 1 897 ? 9.901 2.011 -15.860 1.00 82.69 897 SER A N 1
ATOM 6786 C CA . SER A 1 897 ? 9.582 3.312 -15.254 1.00 82.69 897 SER A CA 1
ATOM 6787 C C . SER A 1 897 ? 8.295 3.966 -15.776 1.00 82.69 897 SER A C 1
ATOM 6789 O O . SER A 1 897 ? 7.762 4.866 -15.123 1.00 82.69 897 SER A O 1
ATOM 6791 N N . THR A 1 898 ? 7.785 3.514 -16.924 1.00 79.88 898 THR A N 1
ATOM 6792 C CA . THR A 1 898 ? 6.521 3.961 -17.540 1.00 79.88 898 THR A CA 1
ATOM 6793 C C . THR A 1 898 ? 5.323 3.083 -17.184 1.00 79.88 898 THR A C 1
ATOM 6795 O O . THR A 1 898 ? 4.186 3.518 -17.336 1.00 79.88 898 THR A O 1
ATOM 6798 N N . GLU A 1 899 ? 5.564 1.882 -16.651 1.00 77.56 899 GLU A N 1
ATOM 6799 C CA . GLU A 1 899 ? 4.541 0.844 -16.464 1.00 77.56 899 GLU A CA 1
ATOM 6800 C C . GLU A 1 899 ? 3.368 1.250 -15.557 1.00 77.56 899 GLU A C 1
ATOM 6802 O O . GLU A 1 899 ? 2.233 0.818 -15.763 1.00 77.56 899 GLU A O 1
ATOM 6807 N N . CYS A 1 900 ? 3.614 2.080 -14.538 1.00 70.56 900 CYS A N 1
ATOM 6808 C CA . CYS A 1 900 ? 2.550 2.591 -13.678 1.00 70.56 900 CYS A CA 1
ATOM 6809 C C . CYS A 1 900 ? 2.905 3.944 -13.027 1.00 70.56 900 CYS A C 1
ATOM 6811 O O . CYS A 1 900 ? 3.763 4.692 -13.494 1.00 70.56 900 CYS A O 1
ATOM 6813 N N . ASN A 1 901 ? 2.196 4.284 -11.947 1.00 72.50 901 ASN A N 1
ATOM 6814 C CA . ASN A 1 901 ? 2.347 5.508 -11.159 1.00 72.50 901 ASN A CA 1
ATOM 6815 C C . ASN A 1 901 ? 3.802 5.896 -10.792 1.00 72.50 901 ASN A C 1
ATOM 6817 O O . ASN A 1 901 ? 4.700 5.064 -10.685 1.00 72.50 901 ASN A O 1
ATOM 6821 N N . THR A 1 902 ? 3.996 7.177 -10.467 1.00 83.75 902 THR A N 1
ATOM 6822 C CA . THR A 1 902 ? 5.286 7.834 -10.183 1.00 83.75 902 THR A CA 1
ATOM 6823 C C . THR A 1 902 ? 6.205 7.087 -9.201 1.00 83.75 902 THR A C 1
ATOM 6825 O O . THR A 1 902 ? 7.421 7.180 -9.339 1.00 83.75 902 THR A O 1
ATOM 6828 N N . GLY A 1 903 ? 5.677 6.311 -8.243 1.00 85.88 903 GLY A N 1
ATOM 6829 C CA . GLY A 1 903 ? 6.501 5.526 -7.312 1.00 85.88 903 GLY A CA 1
ATOM 6830 C C . GLY A 1 903 ? 7.346 4.443 -7.988 1.00 85.88 903 GLY A C 1
ATOM 6831 O O . GLY A 1 903 ? 8.466 4.168 -7.557 1.00 85.88 903 GLY A O 1
ATOM 6832 N N . GLN A 1 904 ? 6.855 3.880 -9.093 1.00 87.06 904 GLN A N 1
ATOM 6833 C CA . GLN A 1 904 ? 7.605 2.972 -9.961 1.00 87.06 904 GLN A CA 1
ATOM 6834 C C . GLN A 1 904 ? 8.827 3.689 -10.566 1.00 87.06 904 GLN A C 1
ATOM 6836 O O . GLN A 1 904 ? 9.958 3.220 -10.434 1.00 87.06 904 GLN A O 1
ATOM 6841 N N . ALA A 1 905 ? 8.615 4.877 -11.142 1.00 86.50 905 ALA A N 1
ATOM 6842 C CA . ALA A 1 905 ? 9.670 5.708 -11.725 1.00 86.50 905 ALA A CA 1
ATOM 6843 C C . ALA A 1 905 ? 10.674 6.253 -10.688 1.00 86.50 905 ALA A C 1
ATOM 6845 O O . ALA A 1 905 ? 11.846 6.446 -11.015 1.00 86.50 905 ALA A O 1
ATOM 6846 N N . VAL A 1 906 ? 10.240 6.489 -9.443 1.00 89.25 906 VAL A N 1
ATOM 6847 C CA . VAL A 1 906 ? 11.104 6.884 -8.311 1.00 89.25 906 VAL A CA 1
ATOM 6848 C C . VAL A 1 906 ? 12.001 5.729 -7.856 1.00 89.25 906 VAL A C 1
ATOM 6850 O O . VAL A 1 906 ? 13.181 5.952 -7.589 1.00 89.25 906 VAL A O 1
ATOM 6853 N N . SER A 1 907 ? 11.469 4.503 -7.825 1.00 90.50 907 SER A N 1
ATOM 6854 C CA . SER A 1 907 ? 12.214 3.298 -7.419 1.00 90.50 907 SER A CA 1
ATOM 6855 C C . SER A 1 907 ? 13.360 2.958 -8.379 1.00 90.50 907 SER A C 1
ATOM 6857 O O . SER A 1 907 ? 14.389 2.443 -7.951 1.00 90.50 907 SER A O 1
ATOM 6859 N N . CYS A 1 908 ? 13.208 3.297 -9.663 1.00 90.44 908 CYS A N 1
ATOM 6860 C CA . CYS A 1 908 ? 14.215 3.054 -10.695 1.00 90.44 908 CYS A CA 1
ATOM 6861 C C . CYS A 1 908 ? 15.526 3.836 -10.458 1.00 90.44 908 CYS A C 1
ATOM 6863 O O . CYS A 1 908 ? 15.530 4.936 -9.884 1.00 90.44 908 CYS A O 1
ATOM 6865 N N . GLY A 1 909 ? 16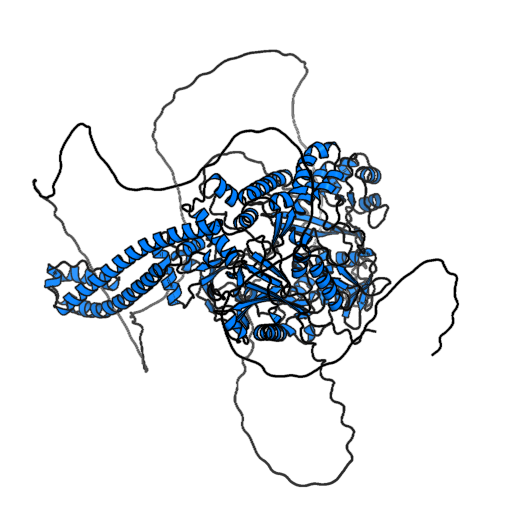.640 3.317 -10.980 1.00 90.12 909 GLY A N 1
ATOM 6866 C CA . GLY A 1 909 ? 17.917 4.038 -11.073 1.00 90.12 909 GLY A CA 1
ATOM 6867 C C . GLY A 1 909 ? 18.883 3.740 -9.927 1.00 90.12 909 GLY A C 1
ATOM 6868 O O . GLY A 1 909 ? 19.503 4.657 -9.378 1.00 90.12 909 GLY A O 1
ATOM 6869 N N . LEU A 1 910 ? 19.001 2.471 -9.545 1.00 91.88 910 LEU A N 1
ATOM 6870 C CA . LEU A 1 910 ? 19.919 1.970 -8.522 1.00 91.88 910 LEU A CA 1
ATOM 6871 C C . LEU A 1 910 ? 21.146 1.260 -9.125 1.00 91.88 910 LEU A C 1
ATOM 6873 O O . LEU A 1 910 ? 22.250 1.383 -8.591 1.00 91.88 910 LEU A O 1
ATOM 6877 N N . LEU A 1 911 ? 20.960 0.532 -10.227 1.00 93.44 911 LEU A N 1
ATOM 6878 C CA . LEU A 1 911 ? 21.987 -0.231 -10.945 1.00 93.44 911 LEU A CA 1
ATOM 6879 C C . LEU A 1 911 ? 22.019 0.199 -12.432 1.00 93.44 911 LEU A C 1
ATOM 6881 O O . LEU A 1 911 ? 21.108 0.903 -12.875 1.00 93.44 911 LEU A O 1
ATOM 6885 N N . PRO A 1 912 ? 23.048 -0.185 -13.216 1.00 93.19 912 PRO A N 1
ATOM 6886 C CA . PRO A 1 912 ? 23.089 0.120 -14.646 1.00 93.19 912 PRO A CA 1
ATOM 6887 C C . PRO A 1 912 ? 21.849 -0.438 -15.371 1.00 93.19 912 PRO A C 1
ATOM 6889 O O . PRO A 1 912 ? 21.463 -1.581 -15.112 1.00 93.19 912 PRO A O 1
ATOM 6892 N N . PRO A 1 913 ? 21.195 0.331 -16.252 1.00 93.94 913 PRO A N 1
ATOM 6893 C CA . PRO A 1 913 ? 19.922 -0.066 -16.829 1.00 93.94 913 PRO A CA 1
ATOM 6894 C C . PRO A 1 913 ? 20.048 -1.118 -17.932 1.00 93.94 913 PRO A C 1
ATOM 6896 O O . PRO A 1 913 ? 20.961 -1.098 -18.759 1.00 93.94 913 PRO A O 1
ATOM 6899 N N . LEU A 1 914 ? 19.038 -1.982 -18.012 1.00 95.38 914 LEU A N 1
ATOM 6900 C CA . LEU A 1 914 ? 18.709 -2.695 -19.240 1.00 95.38 914 LEU A CA 1
ATOM 6901 C C . LEU A 1 914 ? 17.957 -1.739 -20.191 1.00 95.38 914 LEU A C 1
ATOM 6903 O O . LEU A 1 914 ? 17.057 -0.996 -19.777 1.00 95.38 914 LEU A O 1
ATOM 6907 N N . GLY A 1 915 ? 18.347 -1.734 -21.466 1.00 91.94 915 GLY A N 1
ATOM 6908 C CA . GLY A 1 915 ? 17.687 -0.994 -22.542 1.00 91.94 915 GLY A CA 1
ATOM 6909 C C . GLY A 1 915 ? 16.500 -1.786 -23.089 1.00 91.94 915 GLY A C 1
ATOM 6910 O O . GLY A 1 915 ? 16.679 -2.907 -23.571 1.00 91.94 915 GLY A O 1
ATOM 6911 N N . LEU A 1 916 ? 15.302 -1.203 -22.993 1.00 89.94 916 LEU A N 1
ATOM 6912 C CA . LEU A 1 916 ? 14.011 -1.855 -23.227 1.00 89.94 916 LEU A CA 1
ATOM 6913 C C . LEU A 1 916 ? 13.115 -0.969 -24.108 1.00 89.94 916 LEU A C 1
ATOM 6915 O O . LEU A 1 916 ? 13.085 0.241 -23.876 1.00 89.94 916 LEU A O 1
ATOM 6919 N N . PRO A 1 917 ? 12.376 -1.530 -25.084 1.00 83.50 917 PRO A N 1
ATOM 6920 C CA . PRO A 1 917 ? 11.403 -0.764 -25.859 1.00 83.50 917 PRO A CA 1
ATOM 6921 C C . PRO A 1 917 ? 10.320 -0.110 -24.993 1.00 83.50 917 PRO A C 1
ATOM 6923 O O . PRO A 1 917 ? 9.836 -0.709 -24.032 1.00 83.50 917 PRO A O 1
ATOM 6926 N N . GLY A 1 918 ? 9.912 1.106 -25.363 1.00 78.75 918 GLY A N 1
ATOM 6927 C CA . GLY A 1 918 ? 8.853 1.853 -24.673 1.00 78.75 918 GLY A CA 1
ATOM 6928 C C . GLY A 1 918 ? 9.254 2.447 -23.316 1.00 78.75 918 GLY A C 1
ATOM 6929 O O . GLY A 1 918 ? 8.409 3.038 -22.649 1.00 78.75 918 GLY A O 1
ATOM 6930 N N . GLU A 1 919 ? 10.518 2.315 -22.908 1.00 86.56 919 GLU A N 1
ATOM 6931 C CA . GLU A 1 919 ? 11.092 2.957 -21.723 1.00 86.56 919 GLU A CA 1
ATOM 6932 C C . GLU A 1 919 ? 12.105 4.038 -22.134 1.00 86.56 919 GLU A C 1
ATOM 6934 O O . GLU A 1 919 ? 12.823 3.842 -23.115 1.00 86.56 919 GLU A O 1
ATOM 6939 N N . PRO A 1 920 ? 12.247 5.153 -21.386 1.00 84.44 920 PRO A N 1
ATOM 6940 C CA . PRO A 1 920 ? 13.211 6.200 -21.722 1.00 84.44 920 PRO A CA 1
ATOM 6941 C C . PRO A 1 920 ? 14.635 5.658 -21.782 1.00 84.44 920 PRO A C 1
ATOM 6943 O O . PRO A 1 920 ? 14.973 4.722 -21.053 1.00 84.44 920 PRO A O 1
ATOM 6946 N N . GLY A 1 921 ? 15.485 6.271 -22.602 1.00 80.44 921 GLY A N 1
ATOM 6947 C CA . GLY A 1 921 ? 16.894 5.900 -22.681 1.00 80.44 921 GLY A CA 1
ATOM 6948 C C . GLY A 1 921 ? 17.681 6.185 -21.394 1.00 80.44 921 GLY A C 1
ATOM 6949 O O . GLY A 1 921 ? 17.210 6.843 -20.462 1.00 80.44 921 GLY A O 1
ATOM 6950 N N . ALA A 1 922 ? 18.926 5.716 -21.385 1.00 83.88 922 ALA A N 1
ATOM 6951 C CA . ALA A 1 922 ? 19.994 6.186 -20.508 1.00 83.88 922 ALA A CA 1
ATOM 6952 C C . ALA A 1 922 ? 21.341 5.970 -21.233 1.00 83.88 922 ALA A C 1
ATOM 6954 O O . ALA A 1 922 ? 21.470 4.956 -21.928 1.00 83.88 922 ALA A O 1
ATOM 6955 N N . PRO A 1 923 ? 22.334 6.873 -21.115 1.00 81.94 923 PRO A N 1
ATOM 6956 C CA . PRO A 1 923 ? 23.612 6.754 -21.831 1.00 81.94 923 PRO A CA 1
ATOM 6957 C C . PRO A 1 923 ? 24.389 5.459 -21.547 1.00 81.94 923 PRO A C 1
ATOM 6959 O O . PRO A 1 923 ? 25.145 4.993 -22.395 1.00 81.94 923 PRO A O 1
ATOM 6962 N N . GLU A 1 924 ? 24.202 4.881 -20.362 1.00 87.69 924 GLU A N 1
ATOM 6963 C CA . GLU A 1 924 ? 24.847 3.659 -19.881 1.00 87.69 924 GLU A CA 1
ATOM 6964 C C . GLU A 1 924 ? 23.949 2.406 -19.952 1.00 87.69 924 GLU A C 1
ATOM 6966 O O . GLU A 1 924 ? 24.281 1.368 -19.377 1.00 87.69 924 GLU A O 1
ATOM 6971 N N . ALA A 1 925 ? 22.817 2.482 -20.665 1.00 90.50 925 ALA A N 1
ATOM 6972 C CA . ALA A 1 925 ? 21.923 1.345 -20.868 1.00 90.50 925 ALA A CA 1
ATOM 6973 C C . ALA A 1 925 ? 22.532 0.282 -21.793 1.00 90.50 925 ALA A C 1
ATOM 6975 O O . ALA A 1 925 ? 22.953 0.577 -22.911 1.00 90.50 925 ALA A O 1
ATOM 6976 N N . VAL A 1 926 ? 22.494 -0.983 -21.367 1.00 93.38 926 VAL A N 1
ATOM 6977 C CA . VAL A 1 926 ? 22.863 -2.130 -22.214 1.00 93.38 926 VAL A CA 1
ATOM 6978 C C . VAL A 1 926 ? 21.614 -2.600 -22.970 1.00 93.38 926 VAL A C 1
ATOM 6980 O O . VAL A 1 926 ? 20.671 -3.044 -22.313 1.00 93.38 926 VAL A O 1
ATOM 6983 N N . PRO A 1 927 ? 21.539 -2.522 -24.313 1.00 90.94 927 PRO A N 1
ATOM 6984 C CA . PRO A 1 927 ? 20.349 -2.946 -25.052 1.00 90.94 927 PRO A CA 1
ATOM 6985 C C . PRO A 1 927 ? 20.068 -4.444 -24.885 1.00 90.94 927 PRO A C 1
ATOM 6987 O O . PRO A 1 927 ? 20.971 -5.264 -25.032 1.00 90.94 927 PRO A O 1
ATOM 6990 N N . LEU A 1 928 ? 18.805 -4.838 -24.684 1.00 93.00 928 LEU A N 1
ATOM 6991 C CA . LEU A 1 928 ? 18.438 -6.263 -24.628 1.00 93.00 928 LEU A CA 1
ATOM 6992 C C . LEU A 1 928 ? 18.841 -7.032 -25.908 1.00 93.00 928 LEU A C 1
ATOM 6994 O O . LEU A 1 928 ? 19.153 -8.217 -25.844 1.00 93.00 928 LEU A O 1
ATOM 6998 N N . SER A 1 929 ? 18.908 -6.349 -27.055 1.00 85.69 929 SER A N 1
ATOM 6999 C CA . SER A 1 929 ? 19.347 -6.899 -28.346 1.00 85.69 929 SER A CA 1
ATOM 7000 C C . SER A 1 929 ? 20.868 -7.037 -28.523 1.00 85.69 929 SER A C 1
ATOM 7002 O O . SER A 1 929 ? 21.296 -7.558 -29.549 1.00 85.69 929 SER A O 1
ATOM 7004 N N . SER A 1 930 ? 21.701 -6.571 -27.581 1.00 90.75 930 SER A N 1
ATOM 7005 C CA . SER A 1 930 ? 23.139 -6.904 -27.559 1.00 90.75 930 SER A CA 1
ATOM 7006 C C . SER A 1 930 ? 23.457 -8.106 -26.662 1.00 90.75 930 SER A C 1
ATOM 7008 O O . SER A 1 930 ? 24.600 -8.556 -26.630 1.00 90.75 930 SER A O 1
ATOM 7010 N N . LEU A 1 931 ? 22.460 -8.623 -25.937 1.00 96.06 931 LEU A N 1
ATOM 7011 C CA . LEU A 1 931 ? 22.579 -9.781 -25.056 1.00 96.06 931 LEU A CA 1
ATOM 7012 C C . LEU A 1 931 ? 22.137 -11.064 -25.774 1.00 96.06 931 LEU A C 1
ATOM 7014 O O . LEU A 1 931 ? 21.404 -11.038 -26.761 1.00 96.06 931 LEU A O 1
ATOM 7018 N N . ARG A 1 932 ? 22.583 -12.208 -25.259 1.00 97.38 932 ARG A N 1
ATOM 7019 C CA . ARG A 1 932 ? 22.239 -13.558 -25.725 1.00 97.38 932 ARG A CA 1
ATOM 7020 C C . ARG A 1 932 ? 21.505 -14.270 -24.595 1.00 97.38 932 ARG A C 1
ATOM 7022 O O . ARG A 1 932 ? 21.947 -14.172 -23.456 1.00 97.38 932 ARG A O 1
ATOM 7029 N N . LEU A 1 933 ? 20.418 -14.980 -24.888 1.00 98.31 933 LEU A N 1
ATOM 7030 C CA . LEU A 1 933 ? 19.706 -15.807 -23.907 1.00 98.31 933 LEU A CA 1
ATOM 7031 C C . LEU A 1 933 ? 20.149 -17.261 -24.087 1.00 98.31 933 LEU A C 1
ATOM 7033 O O . LEU A 1 933 ? 20.090 -17.787 -25.197 1.00 98.31 933 LEU A O 1
ATOM 7037 N N . VAL A 1 934 ? 20.632 -17.881 -23.015 1.00 98.12 934 VAL A N 1
ATOM 7038 C CA . VAL A 1 934 ? 21.322 -19.179 -23.024 1.00 98.12 934 VAL A CA 1
ATOM 7039 C C . VAL A 1 934 ? 20.625 -20.140 -22.065 1.00 98.12 934 VAL A C 1
ATOM 7041 O O . VAL A 1 934 ? 20.234 -19.730 -20.972 1.00 98.12 934 VAL A O 1
ATOM 7044 N N . HIS A 1 935 ? 20.496 -21.409 -22.457 1.00 98.25 935 HIS A N 1
ATOM 7045 C CA . HIS A 1 935 ? 20.094 -22.487 -21.551 1.00 98.25 935 HIS A CA 1
ATOM 7046 C C . HIS A 1 935 ? 21.306 -23.124 -20.873 1.00 98.25 935 HIS A C 1
ATOM 7048 O O . HIS A 1 935 ? 22.231 -23.553 -21.561 1.00 98.25 935 HIS A O 1
ATOM 7054 N N . ASP A 1 936 ? 21.264 -23.263 -19.548 1.00 96.56 936 ASP A N 1
ATOM 7055 C CA . ASP A 1 936 ? 22.152 -24.162 -18.812 1.00 96.56 936 ASP A CA 1
ATOM 7056 C C . ASP A 1 936 ? 21.492 -25.549 -18.646 1.00 96.56 936 ASP A C 1
ATOM 7058 O O . ASP A 1 936 ? 20.504 -25.666 -17.910 1.00 96.56 936 ASP A O 1
ATOM 7062 N N . PRO A 1 937 ? 22.035 -26.615 -19.271 1.00 95.75 937 PRO A N 1
ATOM 7063 C CA . PRO A 1 937 ? 21.564 -27.983 -19.071 1.00 95.75 937 PRO A CA 1
ATOM 7064 C C . PRO A 1 937 ? 21.687 -28.481 -17.626 1.00 95.75 937 PRO A C 1
ATOM 7066 O O . PRO A 1 937 ? 20.850 -29.273 -17.199 1.00 95.75 937 PRO A O 1
ATOM 7069 N N . ALA A 1 938 ? 22.711 -28.049 -16.879 1.00 93.56 938 ALA A N 1
ATOM 7070 C CA . ALA A 1 938 ? 23.048 -28.621 -15.575 1.00 93.56 938 ALA A CA 1
ATOM 7071 C C . ALA A 1 938 ? 22.027 -28.248 -14.492 1.00 93.56 938 ALA A C 1
ATOM 7073 O O . ALA A 1 938 ? 21.639 -29.091 -13.686 1.00 93.56 938 ALA A O 1
ATOM 7074 N N . THR A 1 939 ? 21.544 -27.003 -14.497 1.00 93.06 939 THR A N 1
ATOM 7075 C CA . THR A 1 939 ? 20.488 -26.538 -13.581 1.00 93.06 939 THR A CA 1
ATOM 7076 C C . THR A 1 939 ? 19.089 -26.497 -14.205 1.00 93.06 939 THR A C 1
ATOM 7078 O O . THR A 1 939 ? 18.104 -26.269 -13.490 1.00 93.06 939 THR A O 1
ATOM 7081 N N . SER A 1 940 ? 18.981 -26.711 -15.524 1.00 96.12 940 SER A N 1
ATOM 7082 C CA . SER A 1 940 ? 17.766 -26.464 -16.317 1.00 96.12 940 SER A CA 1
ATOM 7083 C C . SER A 1 940 ? 17.224 -25.051 -16.068 1.00 96.12 940 SER A C 1
ATOM 7085 O O . SER A 1 940 ? 16.115 -24.868 -15.557 1.00 96.12 940 SER A O 1
ATOM 7087 N N . THR A 1 941 ? 18.060 -24.050 -16.356 1.00 97.19 941 THR A N 1
ATOM 7088 C CA . THR A 1 941 ? 17.753 -22.620 -16.188 1.00 97.19 941 THR A CA 1
ATOM 7089 C C . THR A 1 941 ? 18.109 -21.823 -17.439 1.00 97.19 941 THR A C 1
ATOM 7091 O O . THR A 1 941 ? 18.826 -22.295 -18.323 1.00 97.19 941 THR A O 1
ATOM 7094 N N . LEU A 1 942 ? 17.599 -20.594 -17.514 1.00 98.06 942 LEU A N 1
ATOM 7095 C CA . LEU A 1 942 ? 17.986 -19.608 -18.518 1.00 98.06 942 LEU A CA 1
ATOM 7096 C C . LEU A 1 942 ? 18.806 -18.481 -17.881 1.00 98.06 942 LEU A C 1
ATOM 7098 O O . LEU A 1 942 ? 18.559 -18.085 -16.737 1.00 98.06 942 LEU A O 1
ATOM 7102 N N . PHE A 1 943 ? 19.736 -17.913 -18.647 1.00 96.75 943 PHE A N 1
ATOM 7103 C CA . PHE A 1 943 ? 20.458 -16.693 -18.285 1.00 96.75 943 PHE A CA 1
ATOM 7104 C C . PHE A 1 943 ? 20.757 -15.821 -19.510 1.00 96.75 943 PHE A C 1
ATOM 7106 O O . PHE A 1 943 ? 20.917 -16.319 -20.624 1.00 96.75 943 PHE A O 1
ATOM 7113 N N . LEU A 1 944 ? 20.834 -14.505 -19.301 1.00 97.44 944 LEU A N 1
ATOM 7114 C CA . LEU A 1 944 ? 21.411 -13.576 -20.267 1.00 97.44 944 LEU A CA 1
ATOM 7115 C C . LEU A 1 944 ? 22.932 -13.525 -20.109 1.00 97.44 944 LEU A C 1
ATOM 7117 O O . LEU A 1 944 ? 23.452 -13.519 -18.992 1.00 97.44 944 LEU A O 1
ATOM 7121 N N . ALA A 1 945 ? 23.633 -13.428 -21.231 1.00 95.56 945 ALA A N 1
ATOM 7122 C CA . ALA A 1 945 ? 25.072 -13.220 -21.298 1.00 95.56 945 ALA A CA 1
ATOM 7123 C C . ALA A 1 945 ? 25.444 -12.252 -22.429 1.00 95.56 945 ALA A C 1
ATOM 7125 O O . ALA A 1 945 ? 24.695 -12.087 -23.396 1.00 95.56 945 ALA A O 1
ATOM 7126 N N . ASP A 1 946 ? 26.628 -11.658 -22.336 1.00 91.88 946 ASP A N 1
ATOM 7127 C CA . ASP A 1 946 ? 27.332 -11.078 -23.482 1.00 91.88 946 ASP A CA 1
ATOM 7128 C C . ASP A 1 946 ? 28.773 -11.604 -23.550 1.00 91.88 946 ASP A C 1
ATOM 7130 O O . ASP A 1 946 ? 29.088 -12.646 -22.976 1.00 91.88 946 ASP A O 1
ATOM 7134 N N . ASP A 1 947 ? 29.647 -10.914 -24.280 1.00 89.00 947 ASP A N 1
ATOM 7135 C CA . ASP A 1 947 ? 31.028 -11.350 -24.507 1.00 89.00 947 ASP A CA 1
ATOM 7136 C C . ASP A 1 947 ? 31.921 -11.276 -23.249 1.00 89.00 947 ASP A C 1
ATOM 7138 O O . ASP A 1 947 ? 33.029 -11.809 -23.259 1.00 89.00 947 ASP A O 1
ATOM 7142 N N . ALA A 1 948 ? 31.437 -10.679 -22.149 1.00 88.44 948 ALA A N 1
ATOM 7143 C CA . ALA A 1 948 ? 32.062 -10.752 -20.825 1.00 88.44 948 ALA A CA 1
ATOM 7144 C C . ALA A 1 948 ? 31.473 -11.864 -19.927 1.00 88.44 948 ALA A C 1
ATOM 7146 O O . ALA A 1 948 ? 31.923 -12.030 -18.793 1.00 88.44 948 ALA A O 1
ATOM 7147 N N . GLY A 1 949 ? 30.485 -12.625 -20.411 1.00 90.88 949 GLY A N 1
ATOM 7148 C CA . GLY A 1 949 ? 29.858 -13.737 -19.693 1.00 90.88 949 GLY A CA 1
ATOM 7149 C C . GLY A 1 949 ? 28.459 -13.432 -19.126 1.00 90.88 949 GLY A C 1
ATOM 7150 O O . GLY A 1 949 ? 27.770 -12.534 -19.618 1.00 90.88 949 GLY A O 1
ATOM 7151 N N . PRO A 1 950 ? 27.997 -14.213 -18.127 1.00 93.25 950 PRO A N 1
ATOM 7152 C CA . PRO A 1 950 ? 26.648 -14.118 -17.563 1.00 93.25 950 PRO A CA 1
ATOM 7153 C C . PRO A 1 950 ? 26.351 -12.783 -16.866 1.00 93.25 950 PRO A C 1
ATOM 7155 O O . PRO A 1 950 ? 27.169 -12.250 -16.114 1.00 93.25 950 PRO A O 1
ATOM 7158 N N . VAL A 1 951 ? 25.132 -12.276 -17.062 1.00 95.38 951 VAL A N 1
ATOM 7159 C CA . VAL A 1 951 ? 24.663 -10.981 -16.554 1.00 95.38 951 VAL A CA 1
ATOM 7160 C C . VAL A 1 951 ? 23.482 -11.178 -15.601 1.00 95.38 951 VAL A C 1
ATOM 7162 O O . VAL A 1 951 ? 22.492 -11.829 -15.940 1.00 95.38 951 VAL A O 1
ATOM 7165 N N . GLY A 1 952 ? 23.569 -10.593 -14.406 1.00 95.81 952 GLY A N 1
ATOM 7166 C CA . GLY A 1 952 ? 22.471 -10.542 -13.440 1.00 95.81 952 GLY A CA 1
ATOM 7167 C C . GLY A 1 952 ? 21.344 -9.616 -13.903 1.00 95.81 952 GLY A C 1
ATOM 7168 O O . GLY A 1 952 ? 21.608 -8.572 -14.494 1.00 95.81 952 GLY A O 1
ATOM 7169 N N . LEU A 1 953 ? 20.094 -9.957 -13.593 1.00 97.00 953 LEU A N 1
ATOM 7170 C CA . LEU A 1 953 ? 18.923 -9.104 -13.806 1.00 97.00 953 LEU A CA 1
ATOM 7171 C C . LEU A 1 953 ? 18.223 -8.831 -12.478 1.00 97.00 953 LEU A C 1
ATOM 7173 O O . LEU A 1 953 ? 17.872 -9.775 -11.778 1.00 97.00 953 LEU A O 1
ATOM 7177 N N . ALA A 1 954 ? 17.952 -7.563 -12.172 1.00 96.00 954 ALA A N 1
ATOM 7178 C CA . ALA A 1 954 ? 17.176 -7.152 -11.006 1.00 96.00 954 ALA A CA 1
ATOM 7179 C C . ALA A 1 954 ? 15.969 -6.296 -11.417 1.00 96.00 954 ALA A C 1
ATOM 7181 O O . ALA A 1 954 ? 16.123 -5.171 -11.898 1.00 96.00 954 ALA A O 1
ATOM 7182 N N . TYR A 1 955 ? 14.755 -6.801 -11.186 1.00 95.19 955 TYR A N 1
ATOM 7183 C CA . TYR A 1 955 ? 13.545 -5.982 -11.227 1.00 95.19 955 TYR A CA 1
ATOM 7184 C C . TYR A 1 955 ? 13.313 -5.307 -9.871 1.00 95.19 955 TYR A C 1
ATOM 7186 O O . TYR A 1 955 ? 12.976 -5.964 -8.884 1.00 95.19 955 TYR A O 1
ATOM 7194 N N . LEU A 1 956 ? 13.487 -3.985 -9.827 1.00 93.69 956 LEU A N 1
ATOM 7195 C CA . LEU A 1 956 ? 13.372 -3.179 -8.605 1.00 93.69 956 LEU A CA 1
ATOM 7196 C C . LEU A 1 956 ? 12.085 -2.336 -8.545 1.00 93.69 956 LEU A C 1
ATOM 7198 O O . LEU A 1 956 ? 11.951 -1.463 -7.690 1.00 93.69 956 LEU A O 1
ATOM 7202 N N . GLY A 1 957 ? 11.128 -2.603 -9.437 1.00 89.50 957 GLY A N 1
ATOM 7203 C CA . GLY A 1 957 ? 9.835 -1.924 -9.467 1.00 89.50 957 GLY A CA 1
ATOM 7204 C C . GLY A 1 957 ? 8.883 -2.344 -8.342 1.00 89.50 957 GLY A C 1
ATOM 7205 O O . GLY A 1 957 ? 9.007 -3.412 -7.743 1.00 89.50 957 GLY A O 1
ATOM 7206 N N . LEU A 1 958 ? 7.893 -1.491 -8.081 1.00 87.69 958 LEU A N 1
ATOM 7207 C CA . LEU A 1 958 ? 6.819 -1.719 -7.107 1.00 87.69 958 LEU A CA 1
ATOM 7208 C C . LEU A 1 958 ? 5.661 -2.550 -7.673 1.00 87.69 958 LEU A C 1
ATOM 7210 O O . LEU A 1 958 ? 4.826 -3.034 -6.910 1.00 87.69 958 LEU A O 1
ATOM 7214 N N . THR A 1 959 ? 5.577 -2.675 -8.998 1.00 85.88 959 THR A N 1
ATOM 7215 C CA . THR A 1 959 ? 4.484 -3.376 -9.679 1.00 85.88 959 THR A CA 1
ATOM 7216 C C . THR A 1 959 ? 4.698 -4.890 -9.580 1.00 85.88 959 THR A C 1
ATOM 7218 O O . THR A 1 959 ? 5.743 -5.377 -10.011 1.00 85.88 959 THR A O 1
ATOM 7221 N N . PRO A 1 960 ? 3.749 -5.665 -9.023 1.00 81.00 960 PRO A N 1
ATOM 7222 C CA . PRO A 1 960 ? 3.843 -7.119 -9.005 1.00 81.00 960 PRO A CA 1
ATOM 7223 C C . PRO A 1 960 ? 3.957 -7.696 -10.419 1.00 81.00 960 PRO A C 1
ATOM 7225 O O . PRO A 1 960 ? 3.203 -7.312 -11.308 1.00 81.00 960 PRO A O 1
ATOM 7228 N N . GLN A 1 961 ? 4.851 -8.667 -10.597 1.00 83.62 961 GLN A N 1
ATOM 7229 C CA . GLN A 1 961 ? 5.165 -9.295 -11.885 1.00 83.62 961 GLN A CA 1
ATOM 7230 C C . GLN A 1 961 ? 3.933 -9.738 -12.697 1.00 83.62 961 GLN A C 1
ATOM 7232 O O . GLN A 1 961 ? 3.904 -9.560 -13.910 1.00 83.62 961 GLN A O 1
ATOM 7237 N N . TYR A 1 962 ? 2.906 -10.287 -12.038 1.00 78.62 962 TYR A N 1
ATOM 7238 C CA . TYR A 1 962 ? 1.681 -10.788 -12.681 1.00 78.62 962 TYR A CA 1
ATOM 7239 C C . TYR A 1 962 ? 0.751 -9.686 -13.231 1.00 78.62 962 TYR A C 1
ATOM 7241 O O . TYR A 1 962 ? -0.301 -10.001 -13.781 1.00 78.62 962 TYR A O 1
ATOM 7249 N N . LEU A 1 963 ? 1.109 -8.411 -13.050 1.00 79.12 963 LEU A N 1
ATOM 7250 C CA . LEU A 1 963 ? 0.410 -7.242 -13.595 1.00 79.12 963 LEU A CA 1
ATOM 7251 C C . LEU A 1 963 ? 1.226 -6.514 -14.670 1.00 79.12 963 LEU A C 1
ATOM 7253 O O . LEU A 1 963 ? 0.766 -5.498 -15.181 1.00 79.12 963 LEU A O 1
ATOM 7257 N N . LEU A 1 964 ? 2.427 -7.005 -14.988 1.00 85.12 964 LEU A N 1
ATOM 7258 C CA . LEU A 1 964 ? 3.243 -6.465 -16.070 1.00 85.12 964 LEU A CA 1
ATOM 7259 C C . LEU A 1 964 ? 2.708 -6.939 -17.420 1.00 85.12 964 LEU A C 1
ATOM 7261 O O . LEU A 1 964 ? 2.303 -8.095 -17.565 1.00 85.12 964 LEU A O 1
ATOM 7265 N N . GLY A 1 965 ? 2.740 -6.052 -18.410 1.00 81.00 965 GLY A N 1
ATOM 7266 C CA . GLY A 1 965 ? 2.290 -6.359 -19.763 1.00 81.00 965 GLY A CA 1
ATOM 7267 C C . GLY A 1 965 ? 3.213 -7.307 -20.543 1.00 81.00 965 GLY A C 1
ATOM 7268 O O . GLY A 1 965 ? 4.352 -7.586 -20.152 1.00 81.00 965 GLY A O 1
ATOM 7269 N N . GLY A 1 966 ? 2.690 -7.774 -21.684 1.00 87.50 966 GLY A N 1
ATOM 7270 C CA . GLY A 1 966 ? 3.407 -8.418 -22.789 1.00 87.50 966 GLY A CA 1
ATOM 7271 C C . GLY A 1 966 ? 4.703 -9.163 -22.447 1.00 87.50 966 GLY A C 1
ATOM 7272 O O . GLY A 1 966 ? 4.709 -10.156 -21.716 1.00 87.50 966 GLY A O 1
ATOM 7273 N N . TYR A 1 967 ? 5.806 -8.701 -23.040 1.00 90.56 967 TYR A N 1
ATOM 7274 C CA . TYR A 1 967 ? 7.119 -9.347 -22.955 1.00 90.56 967 TYR A CA 1
ATOM 7275 C C . TYR A 1 967 ? 7.821 -9.106 -21.603 1.00 90.56 967 TYR A C 1
ATOM 7277 O O . TYR A 1 967 ? 8.663 -9.910 -21.194 1.00 90.56 967 TYR A O 1
ATOM 7285 N N . LEU A 1 968 ? 7.466 -8.029 -20.889 1.00 91.31 968 LEU A N 1
ATOM 7286 C CA . LEU A 1 968 ? 8.068 -7.676 -19.601 1.00 91.31 968 LEU A CA 1
ATOM 7287 C C . LEU A 1 968 ? 7.719 -8.666 -18.488 1.00 91.31 968 LEU A C 1
ATOM 7289 O O . LEU A 1 968 ? 8.575 -8.948 -17.652 1.00 91.31 968 LEU A O 1
ATOM 7293 N N . SER A 1 969 ? 6.514 -9.240 -18.500 1.00 91.06 969 SER A N 1
ATOM 7294 C CA . SER A 1 969 ? 6.104 -10.285 -17.547 1.00 91.06 969 SER A CA 1
ATOM 7295 C C . SER A 1 969 ? 7.083 -11.477 -17.506 1.00 91.06 969 SER A C 1
ATOM 7297 O O . SER A 1 969 ? 7.500 -11.915 -16.427 1.00 91.06 969 SER A O 1
ATOM 7299 N N . TRP A 1 970 ? 7.523 -11.945 -18.680 1.00 94.06 970 TRP A N 1
ATOM 7300 C CA . TRP A 1 970 ? 8.492 -13.032 -18.853 1.00 94.06 970 TRP A CA 1
ATOM 7301 C C . TRP A 1 970 ? 9.944 -12.590 -18.623 1.00 94.06 970 TRP A C 1
ATOM 7303 O O . TRP A 1 970 ? 10.736 -13.336 -18.048 1.00 94.06 970 TRP A O 1
ATOM 7313 N N . LEU A 1 971 ? 10.311 -11.363 -19.006 1.00 95.75 971 LEU A N 1
ATOM 7314 C CA . LEU A 1 971 ? 11.642 -10.826 -18.703 1.00 95.75 971 LEU A CA 1
ATOM 7315 C C . LEU A 1 971 ? 11.853 -10.647 -17.187 1.00 95.75 971 LEU A C 1
ATOM 7317 O O . LEU A 1 971 ? 12.939 -10.916 -16.673 1.00 95.75 971 LEU A O 1
ATOM 7321 N N . VAL A 1 972 ? 10.814 -10.244 -16.451 1.00 95.56 972 VAL A N 1
ATOM 7322 C CA . VAL A 1 972 ? 10.859 -10.163 -14.985 1.00 95.56 972 VAL A CA 1
ATOM 7323 C C . VAL A 1 972 ? 10.830 -11.553 -14.347 1.00 95.56 972 VAL A C 1
ATOM 7325 O O . VAL A 1 972 ? 11.557 -11.751 -13.376 1.00 95.56 972 VAL A O 1
ATOM 7328 N N . LEU A 1 973 ? 10.138 -12.540 -14.931 1.00 96.38 973 LEU A N 1
ATOM 7329 C CA . LEU A 1 973 ? 10.238 -13.952 -14.521 1.00 96.38 973 LEU A CA 1
ATOM 7330 C C . LEU A 1 973 ? 11.679 -14.486 -14.592 1.00 96.38 973 LEU A C 1
ATOM 7332 O O . LEU A 1 973 ? 12.094 -15.253 -13.728 1.00 96.38 973 LEU A O 1
ATOM 7336 N N . LEU A 1 974 ? 12.464 -14.056 -15.587 1.00 97.31 974 LEU A N 1
ATOM 7337 C CA . LEU A 1 974 ? 13.889 -14.393 -15.670 1.00 97.31 974 LEU A CA 1
ATOM 7338 C C . LEU A 1 974 ? 14.724 -13.737 -14.552 1.00 97.31 974 LEU A C 1
ATOM 7340 O O . LEU A 1 974 ? 15.757 -14.279 -14.162 1.00 97.31 974 LEU A O 1
ATOM 7344 N N . SER A 1 975 ? 14.286 -12.589 -14.026 1.00 96.06 975 SER A N 1
ATOM 7345 C CA . SER A 1 975 ? 14.935 -11.891 -12.904 1.00 96.06 975 SER A CA 1
ATOM 7346 C C . SER A 1 975 ? 14.480 -12.368 -11.519 1.00 96.06 975 SER A C 1
ATOM 7348 O O . SER A 1 975 ? 15.224 -12.224 -10.553 1.00 96.06 975 SER A O 1
ATOM 7350 N N . ASP A 1 976 ? 13.279 -12.935 -11.408 1.00 95.50 976 ASP A N 1
ATOM 7351 C CA . ASP A 1 976 ? 12.657 -13.372 -10.155 1.00 95.50 976 ASP A CA 1
ATOM 7352 C C . ASP A 1 976 ? 11.879 -14.687 -10.392 1.00 95.50 976 ASP A C 1
ATOM 7354 O O . ASP A 1 976 ? 10.662 -14.678 -10.581 1.00 95.50 976 ASP A O 1
ATOM 7358 N N . PRO A 1 977 ? 12.575 -15.839 -10.433 1.00 95.69 977 PRO A N 1
ATOM 7359 C CA . PRO A 1 977 ? 11.988 -17.125 -10.821 1.00 95.69 977 PRO A CA 1
ATOM 7360 C C . PRO A 1 977 ? 11.165 -17.804 -9.709 1.00 95.69 977 PRO A C 1
ATOM 7362 O O . PRO A 1 977 ? 10.767 -18.962 -9.868 1.00 95.69 977 PRO A O 1
ATOM 7365 N N . TRP A 1 978 ? 10.935 -17.138 -8.573 1.00 95.00 978 TRP A N 1
ATOM 7366 C CA . TRP A 1 978 ? 10.523 -17.761 -7.309 1.00 95.00 978 TRP A CA 1
ATOM 7367 C C . TRP A 1 978 ? 9.030 -17.572 -6.991 1.00 95.00 978 TRP A C 1
ATOM 7369 O O . TRP A 1 978 ? 8.583 -16.441 -6.775 1.00 95.00 978 TRP A O 1
ATOM 7379 N N . SER A 1 979 ? 8.281 -18.672 -6.850 1.00 92.81 979 SER A N 1
ATOM 7380 C CA . SER A 1 979 ? 6.949 -18.664 -6.225 1.00 92.81 979 SER A CA 1
ATOM 7381 C C . SER A 1 979 ? 7.085 -18.618 -4.699 1.00 92.81 979 SER A C 1
ATOM 7383 O O . SER A 1 979 ? 7.953 -19.276 -4.124 1.00 92.81 979 SER A O 1
ATOM 7385 N N . ARG A 1 980 ? 6.269 -17.777 -4.051 1.00 89.88 980 ARG A N 1
ATOM 7386 C CA . ARG A 1 980 ? 6.444 -17.310 -2.661 1.00 89.88 980 ARG A CA 1
ATOM 7387 C C . ARG A 1 980 ? 5.095 -17.094 -1.976 1.00 89.88 980 ARG A C 1
ATOM 7389 O O . ARG A 1 980 ? 4.695 -15.955 -1.739 1.00 89.88 980 ARG A O 1
ATOM 7396 N N . LEU A 1 981 ? 4.380 -18.179 -1.669 1.00 85.75 981 LEU A N 1
ATOM 7397 C CA . LEU A 1 981 ? 3.033 -18.124 -1.073 1.00 85.75 981 LEU A CA 1
ATOM 7398 C C . LEU A 1 981 ? 2.903 -18.734 0.350 1.00 85.75 981 LEU A C 1
ATOM 7400 O O . LEU A 1 981 ? 1.895 -19.393 0.619 1.00 85.75 981 LEU A O 1
ATOM 7404 N N . PRO A 1 982 ? 3.851 -18.522 1.294 1.00 89.38 982 PRO A N 1
ATOM 7405 C CA . PRO A 1 982 ? 3.715 -19.041 2.656 1.00 89.38 982 PRO A CA 1
ATOM 7406 C C . PRO A 1 982 ? 2.428 -18.535 3.340 1.00 89.38 982 PRO A C 1
ATOM 7408 O O . PRO A 1 982 ? 2.172 -17.326 3.358 1.00 89.38 982 PRO A O 1
ATOM 7411 N N . PRO A 1 983 ? 1.633 -19.408 3.987 1.00 88.31 983 PRO A N 1
ATOM 7412 C CA . PRO A 1 983 ? 0.357 -19.055 4.612 1.00 88.31 983 PRO A CA 1
ATOM 7413 C C . PRO A 1 983 ? 0.528 -18.376 5.983 1.00 88.31 983 PRO A C 1
ATOM 7415 O O . PRO A 1 983 ? -0.370 -18.421 6.818 1.00 88.31 983 PRO A O 1
ATOM 7418 N N . PHE A 1 984 ? 1.682 -17.756 6.239 1.00 90.19 984 PHE A N 1
ATOM 7419 C CA . PHE A 1 984 ? 2.110 -17.307 7.566 1.00 90.19 984 PHE A CA 1
ATOM 7420 C C . PHE A 1 984 ? 1.981 -15.794 7.800 1.00 90.19 984 PHE A C 1
ATOM 7422 O O . PHE A 1 984 ? 2.634 -15.266 8.693 1.00 90.19 984 PHE A O 1
ATOM 7429 N N . ALA A 1 985 ? 1.155 -15.095 7.015 1.00 88.06 985 ALA A N 1
ATOM 7430 C CA . ALA A 1 985 ? 0.911 -13.661 7.173 1.00 88.06 985 ALA A CA 1
ATOM 7431 C C . ALA A 1 985 ? -0.579 -13.310 7.242 1.00 88.06 985 ALA A C 1
ATOM 7433 O O . ALA A 1 985 ? -1.394 -13.795 6.450 1.00 88.06 985 ALA A O 1
ATOM 7434 N N . ASP A 1 986 ? -0.916 -12.378 8.130 1.00 84.31 986 ASP A N 1
ATOM 7435 C CA . ASP A 1 986 ? -2.294 -12.014 8.455 1.00 84.31 986 ASP A CA 1
ATOM 7436 C C . ASP A 1 986 ? -3.066 -11.427 7.259 1.00 84.31 986 ASP A C 1
ATOM 7438 O O . ASP A 1 986 ? -4.225 -11.762 7.026 1.00 84.31 986 ASP A O 1
ATOM 7442 N N . HIS A 1 987 ? -2.416 -10.620 6.415 1.00 75.00 987 HIS A N 1
ATOM 7443 C CA . HIS A 1 987 ? -2.988 -10.093 5.166 1.00 75.00 987 HIS A CA 1
ATOM 7444 C C . HIS A 1 987 ? -3.480 -11.194 4.212 1.00 75.00 987 HIS A C 1
ATOM 7446 O O . HIS A 1 987 ? -4.390 -10.955 3.414 1.00 75.00 987 HIS A O 1
ATOM 7452 N N . TRP A 1 988 ? -2.863 -12.377 4.255 1.00 64.88 988 TRP A N 1
ATOM 7453 C CA . TRP A 1 988 ? -3.245 -13.533 3.449 1.00 64.88 988 TRP A CA 1
ATOM 7454 C C . TRP A 1 988 ? -4.348 -14.328 4.147 1.00 64.88 988 TRP A C 1
ATOM 7456 O O . TRP A 1 988 ? -5.424 -14.512 3.582 1.00 64.88 988 TRP A O 1
ATOM 7466 N N . THR A 1 989 ? -4.124 -14.727 5.400 1.00 65.69 989 THR A N 1
ATOM 7467 C CA . THR A 1 989 ? -5.013 -15.628 6.150 1.00 65.69 989 THR A CA 1
ATOM 7468 C C . THR A 1 989 ? -6.342 -14.984 6.560 1.00 65.69 989 THR A C 1
ATOM 7470 O O . THR A 1 989 ? -7.377 -15.644 6.493 1.00 65.69 989 THR A O 1
ATOM 7473 N N . SER A 1 990 ? -6.369 -13.685 6.885 1.00 59.53 990 SER A N 1
ATOM 7474 C CA . SER A 1 990 ? -7.613 -12.936 7.159 1.00 59.53 990 SER A CA 1
ATOM 7475 C C . SER A 1 990 ? -8.465 -12.661 5.910 1.00 59.53 990 SER A C 1
ATOM 7477 O O . SER A 1 990 ? -9.644 -12.324 6.029 1.00 59.53 990 SER A O 1
ATOM 7479 N N . ARG A 1 991 ? -7.887 -12.779 4.703 1.00 59.88 991 ARG A N 1
ATOM 7480 C CA . ARG A 1 991 ? -8.563 -12.498 3.418 1.00 59.88 991 ARG A CA 1
ATOM 7481 C C . ARG A 1 991 ? -8.837 -13.735 2.568 1.00 59.88 991 ARG A C 1
ATOM 7483 O O . ARG A 1 991 ? -9.697 -13.676 1.699 1.00 59.88 991 ARG A O 1
ATOM 7490 N N . ARG A 1 992 ? -8.121 -14.834 2.812 1.00 59.91 992 ARG A N 1
ATOM 7491 C CA . ARG A 1 992 ? -8.364 -16.167 2.247 1.00 59.91 992 ARG A CA 1
ATOM 7492 C C . ARG A 1 992 ? -8.839 -17.134 3.336 1.00 59.91 992 ARG A C 1
ATOM 7494 O O . ARG A 1 992 ? -8.318 -18.241 3.451 1.00 59.91 992 ARG A O 1
ATOM 7501 N N . ARG A 1 993 ? -9.843 -16.728 4.124 1.00 52.19 993 ARG A N 1
ATOM 7502 C CA . ARG A 1 993 ? -10.708 -17.716 4.779 1.00 52.19 993 ARG A CA 1
ATOM 7503 C C . ARG A 1 993 ? -11.455 -18.445 3.668 1.00 52.19 993 ARG A C 1
ATOM 7505 O O . ARG A 1 993 ? -12.348 -17.871 3.058 1.00 52.19 993 ARG A O 1
ATOM 7512 N N . ASP A 1 994 ? -10.984 -19.654 3.392 1.00 47.38 994 ASP A N 1
ATOM 7513 C CA . ASP A 1 994 ? -11.543 -20.623 2.458 1.00 47.38 994 ASP A CA 1
ATOM 7514 C C . ASP A 1 994 ? -11.639 -20.177 0.989 1.00 47.38 994 ASP A C 1
ATOM 7516 O O . ASP A 1 994 ? -12.616 -19.595 0.533 1.00 47.38 994 ASP A O 1
ATOM 7520 N N . LEU A 1 995 ? -10.685 -20.646 0.176 1.00 49.22 995 LEU A N 1
ATOM 7521 C CA . LEU A 1 995 ? -10.836 -20.754 -1.288 1.00 49.22 995 LEU A CA 1
ATOM 7522 C C . LEU A 1 995 ? -11.856 -21.845 -1.704 1.00 49.22 995 LEU A C 1
ATOM 7524 O O . LEU A 1 995 ? -11.895 -22.261 -2.859 1.00 49.22 995 LEU A O 1
ATOM 7528 N N . ASN A 1 996 ? -12.679 -22.309 -0.760 1.00 52.09 996 ASN A N 1
ATOM 7529 C CA . ASN A 1 996 ? -13.576 -23.456 -0.875 1.00 52.09 996 ASN A CA 1
ATOM 7530 C C . ASN A 1 996 ? -15.017 -23.060 -1.264 1.00 52.09 996 ASN A C 1
ATOM 7532 O O . ASN A 1 996 ? -15.909 -23.905 -1.255 1.00 52.09 996 ASN A O 1
ATOM 7536 N N . GLY A 1 997 ? -15.257 -21.790 -1.613 1.00 63.03 997 GLY A N 1
ATOM 7537 C CA . GLY A 1 997 ? -16.558 -21.287 -2.063 1.00 63.03 997 GLY A CA 1
ATOM 7538 C C . GLY A 1 997 ? -16.882 -19.886 -1.527 1.00 63.03 997 GLY A C 1
ATOM 7539 O O . GLY A 1 997 ? -15.977 -19.166 -1.107 1.00 63.03 997 GLY A O 1
ATOM 7540 N N . PRO A 1 998 ? -18.161 -19.469 -1.552 1.00 71.62 998 PRO A N 1
ATOM 7541 C CA . PRO A 1 998 ? -18.610 -18.290 -0.818 1.00 71.62 998 PRO A CA 1
ATOM 7542 C C . PRO A 1 998 ? -18.575 -18.545 0.698 1.00 71.62 998 PRO A C 1
ATOM 7544 O O . PRO A 1 998 ? -18.794 -19.670 1.147 1.00 71.62 998 PRO A O 1
ATOM 7547 N N . LEU A 1 999 ? -18.365 -17.487 1.487 1.00 79.38 999 LEU A N 1
ATOM 7548 C CA . LEU A 1 999 ? -18.494 -17.552 2.947 1.00 79.38 999 LEU A CA 1
ATOM 7549 C C . LEU A 1 999 ? -19.928 -17.981 3.338 1.00 79.38 999 LEU A C 1
ATOM 7551 O O . LEU A 1 999 ? -20.887 -17.475 2.744 1.00 79.38 999 LEU A O 1
ATOM 7555 N N . PRO A 1 1000 ? -20.103 -18.882 4.325 1.00 84.69 1000 PRO A N 1
ATOM 7556 C CA . PRO A 1 1000 ? -21.419 -19.338 4.770 1.00 84.69 1000 PRO A CA 1
ATOM 7557 C C . PRO A 1 1000 ? -22.229 -18.206 5.419 1.00 84.69 1000 PRO A C 1
ATOM 7559 O O . PRO A 1 1000 ? -21.672 -17.247 5.954 1.00 84.69 1000 PRO A O 1
ATOM 7562 N N . ASP A 1 1001 ? -23.559 -18.316 5.406 1.00 89.31 1001 ASP A N 1
ATOM 7563 C CA . ASP A 1 1001 ? -24.478 -17.320 5.990 1.00 89.31 1001 ASP A CA 1
ATOM 7564 C C . ASP A 1 1001 ? -24.623 -17.483 7.522 1.00 89.31 1001 ASP A C 1
ATOM 7566 O O . ASP A 1 1001 ? -25.718 -17.506 8.082 1.00 89.31 1001 ASP A O 1
ATOM 7570 N N . GLU A 1 1002 ? -23.491 -17.650 8.212 1.00 90.81 1002 GLU A N 1
ATOM 7571 C CA . GLU A 1 1002 ? -23.395 -17.861 9.659 1.00 90.81 1002 GLU A CA 1
ATOM 7572 C C . GLU A 1 1002 ? -22.190 -17.122 10.267 1.00 90.81 1002 GLU A C 1
ATOM 7574 O O . GLU A 1 1002 ? -21.353 -16.564 9.555 1.00 90.81 1002 GLU A O 1
ATOM 7579 N N . VAL A 1 1003 ? -22.108 -17.080 11.601 1.00 92.25 1003 VAL A N 1
ATOM 7580 C CA . VAL A 1 1003 ? -21.034 -16.364 12.306 1.00 92.25 1003 VAL A CA 1
ATOM 7581 C C . VAL A 1 1003 ? -19.790 -17.245 12.433 1.00 92.25 1003 VAL A C 1
ATOM 7583 O O . VAL A 1 1003 ? -19.809 -18.259 13.127 1.00 92.25 1003 VAL A O 1
ATOM 7586 N N . MET A 1 1004 ? -18.687 -16.825 11.812 1.00 91.69 1004 MET A N 1
ATOM 7587 C CA . MET A 1 1004 ? -17.404 -17.534 11.823 1.00 91.69 1004 MET A CA 1
ATOM 7588 C C . MET A 1 1004 ? -16.388 -16.846 12.744 1.00 91.69 1004 MET A C 1
ATOM 7590 O O . MET A 1 1004 ? -15.735 -15.868 12.360 1.00 91.69 1004 MET A O 1
ATOM 7594 N N . HIS A 1 1005 ? -16.175 -17.392 13.937 1.00 93.25 1005 HIS A N 1
ATOM 7595 C CA . HIS A 1 1005 ? -14.985 -17.095 14.744 1.00 93.25 1005 HIS A CA 1
ATOM 7596 C C . HIS A 1 1005 ? -13.788 -17.921 14.247 1.00 93.25 1005 HIS A C 1
ATOM 7598 O O . HIS A 1 1005 ? -13.951 -19.024 13.725 1.00 93.25 1005 HIS A O 1
ATOM 7604 N N . SER A 1 1006 ? -12.573 -17.384 14.356 1.00 90.56 1006 SER A N 1
ATOM 7605 C CA . SER A 1 1006 ? -11.350 -18.192 14.289 1.00 90.56 1006 SER A CA 1
ATOM 7606 C C . SER A 1 1006 ? -10.258 -17.545 15.128 1.00 90.56 1006 SER A C 1
ATOM 7608 O O . SER A 1 1006 ? -9.961 -16.359 14.966 1.00 90.56 1006 SER A O 1
ATOM 7610 N N . GLU A 1 1007 ? -9.661 -18.359 15.990 1.00 93.12 1007 GLU A N 1
ATOM 7611 C CA . GLU A 1 1007 ? -8.650 -17.979 16.974 1.00 93.12 1007 GLU A CA 1
ATOM 7612 C C . GLU A 1 1007 ? -7.353 -17.464 16.325 1.00 93.12 1007 GLU A C 1
ATOM 7614 O O . GLU A 1 1007 ? -7.034 -17.780 15.166 1.00 93.12 1007 GLU A O 1
ATOM 7619 N N . ARG A 1 1008 ? -6.578 -16.691 17.096 1.00 94.56 1008 ARG A N 1
ATOM 7620 C CA . ARG A 1 1008 ? -5.226 -16.247 16.731 1.00 94.56 1008 ARG A CA 1
ATOM 7621 C C . ARG A 1 1008 ? -4.322 -17.458 16.465 1.00 94.56 1008 ARG A C 1
ATOM 7623 O O . ARG A 1 1008 ? -4.336 -18.423 17.221 1.00 94.56 1008 ARG A O 1
ATOM 7630 N N . THR A 1 1009 ? -3.499 -17.408 15.420 1.00 94.19 1009 THR A N 1
ATOM 7631 C CA . THR A 1 1009 ? -2.478 -18.436 15.148 1.00 94.19 1009 THR A CA 1
ATOM 7632 C C . THR A 1 1009 ? -1.095 -17.871 15.432 1.00 94.19 1009 THR A C 1
ATOM 7634 O O . THR A 1 1009 ? -0.752 -16.793 14.941 1.00 94.19 1009 THR A O 1
ATOM 7637 N N . VAL A 1 1010 ? -0.317 -18.592 16.245 1.00 95.31 1010 VAL A N 1
ATOM 7638 C CA . VAL A 1 1010 ? 0.996 -18.157 16.736 1.00 95.31 1010 VAL A CA 1
ATOM 7639 C C . VAL A 1 1010 ? 2.013 -19.293 16.600 1.00 95.31 1010 VAL A C 1
ATOM 7641 O O . VAL A 1 1010 ? 1.707 -20.430 16.952 1.00 95.31 1010 VAL A O 1
ATOM 7644 N N . ALA A 1 1011 ? 3.217 -18.983 16.123 1.00 94.00 1011 ALA A N 1
ATOM 7645 C CA . ALA A 1 1011 ? 4.372 -19.878 16.105 1.00 94.00 1011 ALA A CA 1
ATOM 7646 C C . ALA A 1 1011 ? 5.514 -19.237 16.912 1.00 94.00 1011 ALA A C 1
ATOM 7648 O O . ALA A 1 1011 ? 6.074 -18.217 16.513 1.00 94.00 1011 ALA A O 1
ATOM 7649 N N . GLY A 1 1012 ? 5.819 -19.778 18.095 1.00 93.81 1012 GLY A N 1
ATOM 7650 C CA . GLY A 1 1012 ? 6.693 -19.097 19.058 1.00 93.81 1012 GLY A CA 1
ATOM 7651 C C . GLY A 1 1012 ? 6.071 -17.771 19.513 1.00 93.81 1012 GLY A C 1
ATOM 7652 O O . GLY A 1 1012 ? 5.065 -17.777 20.219 1.00 93.81 1012 GLY A O 1
ATOM 7653 N N . ARG A 1 1013 ? 6.646 -16.641 19.080 1.00 95.81 1013 ARG A N 1
ATOM 7654 C CA . ARG A 1 1013 ? 6.101 -15.278 19.274 1.00 95.81 1013 ARG A CA 1
ATOM 7655 C C . ARG A 1 1013 ? 5.515 -14.671 17.987 1.00 95.81 1013 ARG A C 1
ATOM 7657 O O . ARG A 1 1013 ? 4.900 -13.605 18.050 1.00 95.81 1013 ARG A O 1
ATOM 7664 N N . LEU A 1 1014 ? 5.664 -15.339 16.836 1.00 96.62 1014 LEU A N 1
ATOM 7665 C CA . LEU A 1 1014 ? 5.156 -14.882 15.539 1.00 96.62 1014 LEU A CA 1
ATOM 7666 C C . LEU A 1 1014 ? 3.646 -15.090 15.433 1.00 96.62 1014 LEU A C 1
ATOM 7668 O O . LEU A 1 1014 ? 3.186 -16.228 15.384 1.00 96.62 1014 LEU A O 1
ATOM 7672 N N . VAL A 1 1015 ? 2.868 -14.016 15.315 1.00 97.06 1015 VAL A N 1
ATOM 7673 C CA . VAL A 1 1015 ? 1.440 -14.092 14.979 1.00 97.06 1015 VAL A CA 1
ATOM 7674 C C . VAL A 1 1015 ? 1.293 -14.140 13.462 1.00 97.06 1015 VAL A C 1
ATOM 7676 O O . VAL A 1 1015 ? 1.590 -13.167 12.769 1.00 97.06 1015 VAL A O 1
ATOM 7679 N N . THR A 1 1016 ? 0.820 -15.275 12.954 1.00 92.75 1016 THR A N 1
ATOM 7680 C CA . THR A 1 1016 ? 0.656 -15.562 11.516 1.00 92.75 1016 THR A CA 1
ATOM 7681 C C . THR A 1 1016 ? -0.783 -15.360 11.025 1.00 92.75 1016 THR A C 1
ATOM 7683 O O . THR A 1 1016 ? -1.037 -15.244 9.822 1.00 92.75 1016 THR A O 1
ATOM 7686 N N . ARG A 1 1017 ? -1.734 -15.285 11.964 1.00 91.75 1017 ARG A N 1
ATOM 7687 C CA . ARG A 1 1017 ? -3.133 -14.890 11.757 1.00 91.75 1017 ARG A CA 1
ATOM 7688 C C . ARG A 1 1017 ? -3.670 -14.240 13.030 1.00 91.75 1017 ARG A C 1
ATOM 7690 O O . ARG A 1 1017 ? -3.572 -14.839 14.102 1.00 91.75 1017 ARG A O 1
ATOM 7697 N N . ARG A 1 1018 ? -4.269 -13.058 12.908 1.00 94.38 1018 ARG A N 1
ATOM 7698 C CA . ARG A 1 1018 ? -4.997 -12.376 13.984 1.00 94.38 1018 ARG A CA 1
ATOM 7699 C C . ARG A 1 1018 ? -6.352 -13.037 14.246 1.00 94.38 1018 ARG A C 1
ATOM 7701 O O . ARG A 1 1018 ? -7.019 -13.522 13.326 1.00 94.38 1018 ARG A O 1
ATOM 7708 N N . GLU A 1 1019 ? -6.782 -13.028 15.502 1.00 95.31 1019 GLU A N 1
ATOM 7709 C CA . GLU A 1 1019 ? -8.123 -13.462 15.885 1.00 95.31 1019 GLU A CA 1
ATOM 7710 C C . GLU A 1 1019 ? -9.196 -12.631 15.169 1.00 95.31 1019 GLU A C 1
ATOM 7712 O O . GLU A 1 1019 ? -9.061 -11.415 14.990 1.00 95.31 1019 GLU A O 1
ATOM 7717 N N . SER A 1 1020 ? -10.249 -13.290 14.682 1.00 93.75 1020 SER A N 1
ATOM 7718 C CA . SER A 1 1020 ? -11.276 -12.594 13.906 1.00 93.75 1020 SER A CA 1
ATOM 7719 C C . SER A 1 1020 ? -12.657 -13.255 13.929 1.00 93.75 1020 SER A C 1
ATOM 7721 O O . SER A 1 1020 ? -12.800 -14.480 13.903 1.00 93.75 1020 SER A O 1
ATOM 7723 N N . TRP A 1 1021 ? -13.689 -12.413 13.897 1.00 95.50 1021 TRP A N 1
ATOM 7724 C CA . TRP A 1 1021 ? -15.107 -12.769 13.915 1.00 95.50 1021 TRP A CA 1
ATOM 7725 C C . TRP A 1 1021 ? -15.760 -12.247 12.637 1.00 95.50 1021 TRP A C 1
ATOM 7727 O O . TRP A 1 1021 ? -15.728 -11.046 12.374 1.00 95.50 1021 TRP A O 1
ATOM 7737 N N . THR A 1 1022 ? -16.333 -13.132 11.825 1.00 92.88 1022 THR A N 1
ATOM 7738 C CA . THR A 1 1022 ? -16.994 -12.773 10.561 1.00 92.88 1022 THR A CA 1
ATOM 7739 C C . THR A 1 1022 ? -18.487 -13.022 10.663 1.00 92.88 1022 THR A C 1
ATOM 7741 O O . THR A 1 1022 ? -18.897 -14.104 11.065 1.00 92.88 1022 THR A O 1
ATOM 7744 N N . PHE A 1 1023 ? -19.283 -12.027 10.288 1.00 94.62 1023 PHE A N 1
ATOM 7745 C CA . PHE A 1 1023 ? -20.740 -12.040 10.353 1.00 94.62 1023 PHE A CA 1
ATOM 7746 C C . PHE A 1 1023 ? -21.319 -11.763 8.961 1.00 94.62 1023 PHE A C 1
ATOM 7748 O O . PHE A 1 1023 ? -20.759 -10.932 8.235 1.00 94.62 1023 PHE A O 1
ATOM 7755 N N . PRO A 1 1024 ? -22.467 -12.353 8.592 1.00 93.69 1024 PRO A N 1
ATOM 7756 C CA . PRO A 1 1024 ? -23.257 -11.863 7.472 1.00 93.69 1024 PRO A CA 1
ATOM 7757 C C . PRO A 1 1024 ? -23.623 -10.390 7.688 1.00 93.69 1024 PRO A C 1
ATOM 7759 O O . PRO A 1 1024 ? -24.071 -9.996 8.768 1.00 93.69 1024 PRO A O 1
ATOM 7762 N N . ALA A 1 1025 ? -23.446 -9.551 6.669 1.00 92.62 1025 ALA A N 1
ATOM 7763 C CA . ALA A 1 1025 ? -23.620 -8.102 6.788 1.00 92.62 1025 ALA A CA 1
ATOM 7764 C C . ALA A 1 1025 ? -25.053 -7.716 7.195 1.00 92.62 1025 ALA A C 1
ATOM 7766 O O . ALA A 1 1025 ? -25.252 -6.730 7.908 1.00 92.62 1025 ALA A O 1
ATOM 7767 N N . HIS A 1 1026 ? -26.039 -8.547 6.837 1.00 92.75 1026 HIS A N 1
ATOM 7768 C CA . HIS A 1 1026 ? -27.439 -8.392 7.233 1.00 92.75 1026 HIS A CA 1
ATOM 7769 C C . HIS A 1 1026 ? -27.669 -8.474 8.757 1.00 92.75 1026 HIS A C 1
ATOM 7771 O O . HIS A 1 1026 ? -28.707 -8.018 9.229 1.00 92.75 1026 HIS A O 1
ATOM 7777 N N . GLN A 1 1027 ? -26.725 -9.031 9.528 1.00 94.81 1027 GLN A N 1
ATOM 7778 C CA . GLN A 1 1027 ? -26.783 -9.101 10.996 1.00 94.81 1027 GLN A CA 1
ATOM 7779 C C . GLN A 1 1027 ? -26.127 -7.882 11.663 1.00 94.81 1027 GLN A C 1
ATOM 7781 O O . GLN A 1 1027 ? -26.501 -7.519 12.774 1.00 94.81 1027 GLN A O 1
ATOM 7786 N N . ILE A 1 1028 ? -25.189 -7.217 10.976 1.00 95.12 1028 ILE A N 1
ATOM 7787 C CA . ILE A 1 1028 ? -24.459 -6.043 11.484 1.00 95.12 1028 ILE A CA 1
ATOM 7788 C C . ILE A 1 1028 ? -25.145 -4.728 11.094 1.00 95.12 1028 ILE A C 1
ATOM 7790 O O . ILE A 1 1028 ? -25.214 -3.804 11.902 1.00 95.12 1028 ILE A O 1
ATOM 7794 N N . ALA A 1 1029 ? -25.699 -4.632 9.882 1.00 91.25 1029 ALA A N 1
ATOM 7795 C CA . ALA A 1 1029 ? -26.372 -3.420 9.411 1.00 91.25 1029 ALA A CA 1
ATOM 7796 C C . ALA A 1 1029 ? -27.539 -2.941 10.316 1.00 91.25 1029 ALA A C 1
ATOM 7798 O O . ALA A 1 1029 ? -27.633 -1.731 10.529 1.00 91.25 1029 ALA A O 1
ATOM 7799 N N . PRO A 1 1030 ? -28.381 -3.813 10.917 1.00 92.38 1030 PRO A N 1
ATOM 7800 C CA . PRO A 1 1030 ? -29.432 -3.390 11.852 1.00 92.38 1030 PRO A CA 1
ATOM 7801 C C . PRO A 1 1030 ? -28.916 -2.809 13.176 1.00 92.38 1030 PRO A C 1
ATOM 7803 O O . PRO A 1 1030 ? -29.661 -2.117 13.864 1.00 92.38 1030 PRO A O 1
ATOM 7806 N N . LEU A 1 1031 ? -27.657 -3.072 13.544 1.00 94.25 1031 LEU A N 1
ATOM 7807 C CA . LEU A 1 1031 ? -27.043 -2.536 14.764 1.00 94.25 1031 LEU A CA 1
ATOM 7808 C C . LEU A 1 1031 ? -26.629 -1.061 14.588 1.00 94.25 1031 LEU A C 1
ATOM 7810 O O . LEU A 1 1031 ? -26.511 -0.330 15.568 1.00 94.25 1031 LEU A O 1
ATOM 7814 N N . MET A 1 1032 ? -26.446 -0.622 13.337 1.00 92.31 1032 MET A N 1
ATOM 7815 C CA . MET A 1 1032 ? -25.976 0.706 12.924 1.00 92.31 1032 MET A CA 1
ATOM 7816 C C . MET A 1 1032 ? -27.129 1.728 12.814 1.00 92.31 1032 MET A C 1
ATOM 7818 O O . MET A 1 1032 ? -27.445 2.225 11.724 1.00 92.31 1032 MET A O 1
ATOM 7822 N N . ASP A 1 1033 ? -27.763 2.046 13.944 1.00 91.19 1033 ASP A N 1
ATOM 7823 C CA . ASP A 1 1033 ? -28.918 2.952 14.025 1.00 91.19 1033 ASP A CA 1
ATOM 7824 C C . ASP A 1 1033 ? -28.578 4.424 13.667 1.00 91.19 1033 ASP A C 1
ATOM 7826 O O . ASP A 1 1033 ? -27.423 4.819 13.485 1.00 91.19 1033 ASP A O 1
ATOM 7830 N N . ARG A 1 1034 ? -29.603 5.275 13.522 1.00 87.62 1034 ARG A N 1
ATOM 7831 C CA . ARG A 1 1034 ? -29.440 6.733 13.422 1.00 87.62 1034 ARG A CA 1
ATOM 7832 C C . ARG A 1 1034 ? -29.019 7.356 14.754 1.00 87.62 1034 ARG A C 1
ATOM 7834 O O . ARG A 1 1034 ? -28.254 8.316 14.716 1.00 87.62 1034 ARG A O 1
ATOM 7841 N N . ASP A 1 1035 ? -29.483 6.820 15.879 1.00 93.56 1035 ASP A N 1
ATOM 7842 C CA . ASP A 1 1035 ? -29.011 7.172 17.218 1.00 93.56 1035 ASP A CA 1
ATOM 7843 C C . ASP A 1 1035 ? -27.690 6.452 17.540 1.00 93.56 1035 ASP A C 1
ATOM 7845 O O . ASP A 1 1035 ? -27.600 5.219 17.548 1.00 93.56 1035 ASP A O 1
ATOM 7849 N N . LEU A 1 1036 ? -26.652 7.233 17.845 1.00 93.06 1036 LEU A N 1
ATOM 7850 C CA . LEU A 1 1036 ? -25.348 6.699 18.237 1.00 93.06 1036 LEU A CA 1
ATOM 7851 C C . LEU A 1 1036 ? -25.383 6.049 19.627 1.00 93.06 1036 LEU A C 1
ATOM 7853 O O . LEU A 1 1036 ? -24.643 5.097 19.843 1.00 93.06 1036 LEU A O 1
ATOM 7857 N N . THR A 1 1037 ? -26.274 6.472 20.529 1.00 95.69 1037 THR A N 1
ATOM 7858 C CA . THR A 1 1037 ? -26.457 5.862 21.860 1.00 95.69 1037 THR A CA 1
ATOM 7859 C C . THR A 1 1037 ? -26.908 4.408 21.733 1.00 95.69 1037 THR A C 1
ATOM 7861 O O . THR A 1 1037 ? -26.317 3.503 22.317 1.00 95.69 1037 THR A O 1
ATOM 7864 N N . THR A 1 1038 ? -27.935 4.172 20.919 1.00 95.31 1038 THR A N 1
ATOM 7865 C CA . THR A 1 1038 ? -28.466 2.839 20.614 1.00 95.31 1038 THR A CA 1
ATOM 7866 C C . THR A 1 1038 ? -27.473 2.018 19.786 1.00 95.31 1038 THR A C 1
ATOM 7868 O O . THR A 1 1038 ? -27.292 0.837 20.066 1.00 95.31 1038 THR A O 1
ATOM 7871 N N . THR A 1 1039 ? -26.745 2.643 18.852 1.00 95.94 1039 THR A N 1
ATOM 7872 C CA . THR A 1 1039 ? -25.653 1.980 18.109 1.00 95.94 1039 THR A CA 1
ATOM 7873 C C . THR A 1 1039 ? -24.531 1.491 19.037 1.00 95.94 1039 THR A C 1
ATOM 7875 O O . THR A 1 1039 ? -24.042 0.377 18.874 1.00 95.94 1039 THR A O 1
ATOM 7878 N N . LEU A 1 1040 ? -24.137 2.294 20.032 1.00 96.19 1040 LEU A N 1
ATOM 7879 C CA . LEU A 1 1040 ? -23.115 1.935 21.022 1.00 96.19 1040 LEU A CA 1
ATOM 7880 C C . LEU A 1 1040 ? -23.553 0.775 21.915 1.00 96.19 1040 LEU A C 1
ATOM 7882 O O . LEU A 1 1040 ? -22.759 -0.129 22.149 1.00 96.19 1040 LEU A O 1
ATOM 7886 N N . LEU A 1 1041 ? -24.810 0.774 22.366 1.00 95.44 1041 LEU A N 1
ATOM 7887 C CA . LEU A 1 1041 ? -25.373 -0.335 23.141 1.00 95.44 1041 LEU A CA 1
ATOM 7888 C C . LEU A 1 1041 ? -25.366 -1.632 22.321 1.00 95.44 1041 LEU A C 1
ATOM 7890 O O . LEU A 1 1041 ? -24.754 -2.608 22.739 1.00 95.44 1041 LEU A O 1
ATOM 7894 N N . HIS A 1 1042 ? -25.929 -1.611 21.108 1.00 95.69 1042 HIS A N 1
ATOM 7895 C CA . HIS A 1 1042 ? -25.949 -2.776 20.219 1.00 95.69 1042 HIS A CA 1
ATOM 7896 C C . HIS A 1 1042 ? -24.548 -3.331 19.910 1.00 95.69 1042 HIS A C 1
ATOM 7898 O O . HIS A 1 1042 ? -24.369 -4.548 19.831 1.00 95.69 1042 HIS A O 1
ATOM 7904 N N . MET A 1 1043 ? -23.551 -2.459 19.721 1.00 96.06 1043 MET A N 1
ATOM 7905 C CA . MET A 1 1043 ? -22.184 -2.890 19.423 1.00 96.06 1043 MET A CA 1
ATOM 7906 C C . MET A 1 1043 ? -21.418 -3.362 20.657 1.00 96.06 1043 MET A C 1
ATOM 7908 O O . MET A 1 1043 ? -20.648 -4.309 20.532 1.00 96.06 1043 MET A O 1
ATOM 7912 N N . ASP A 1 1044 ? -21.629 -2.775 21.837 1.00 95.06 1044 ASP A N 1
ATOM 7913 C CA . ASP A 1 1044 ? -21.027 -3.266 23.081 1.00 95.06 1044 ASP A CA 1
ATOM 7914 C C . ASP A 1 1044 ? -21.649 -4.604 23.524 1.00 95.06 1044 ASP A C 1
ATOM 7916 O O . ASP A 1 1044 ? -20.919 -5.495 23.958 1.00 95.06 1044 ASP A O 1
ATOM 7920 N N . ASP A 1 1045 ? -22.956 -4.796 23.310 1.00 94.06 1045 ASP A N 1
ATOM 7921 C CA . ASP A 1 1045 ? -23.648 -6.076 23.501 1.00 94.06 1045 ASP A CA 1
ATOM 7922 C C . ASP A 1 1045 ? -23.097 -7.157 22.559 1.00 94.06 1045 ASP A C 1
ATOM 7924 O O . ASP A 1 1045 ? -22.663 -8.210 23.029 1.00 94.06 1045 ASP A O 1
ATOM 7928 N N . LEU A 1 1046 ? -23.024 -6.892 21.244 1.00 95.69 1046 LEU A N 1
ATOM 7929 C CA . LEU A 1 1046 ? -22.422 -7.811 20.263 1.00 95.69 1046 LEU A CA 1
ATOM 7930 C C . LEU A 1 1046 ? -20.977 -8.163 20.646 1.00 95.69 1046 LEU A C 1
ATOM 7932 O O . LEU A 1 1046 ? -20.581 -9.331 20.650 1.00 95.69 1046 LEU A O 1
ATOM 7936 N N . ARG A 1 1047 ? -20.185 -7.142 20.981 1.00 95.56 1047 ARG A N 1
ATOM 7937 C CA . ARG A 1 1047 ? -18.775 -7.267 21.350 1.00 95.56 1047 ARG A CA 1
ATOM 7938 C C . ARG A 1 1047 ? -18.603 -8.162 22.576 1.00 95.56 1047 ARG A C 1
ATOM 7940 O O . ARG A 1 1047 ? -17.796 -9.090 22.543 1.00 95.56 1047 ARG A O 1
ATOM 7947 N N . LYS A 1 1048 ? -19.391 -7.934 23.631 1.00 93.19 1048 LYS A N 1
ATOM 7948 C CA . LYS A 1 1048 ? -19.363 -8.723 24.873 1.00 93.19 1048 LYS A CA 1
ATOM 7949 C C . LYS A 1 1048 ? -19.948 -10.127 24.701 1.00 93.19 1048 LYS A C 1
ATOM 7951 O O . LYS A 1 1048 ? -19.436 -11.054 25.320 1.00 93.19 1048 LYS A O 1
ATOM 7956 N N . GLN A 1 1049 ? -20.954 -10.308 23.843 1.00 93.88 1049 GLN A N 1
ATOM 7957 C CA . GLN A 1 1049 ? -21.524 -11.619 23.509 1.00 93.88 1049 GLN A CA 1
ATOM 7958 C C . GLN A 1 1049 ? -20.495 -12.547 22.844 1.00 93.88 1049 GLN A C 1
ATOM 7960 O O . GLN A 1 1049 ? -20.482 -13.743 23.128 1.00 93.88 1049 GLN A O 1
ATOM 7965 N N . TRP A 1 1050 ? -19.654 -12.005 21.958 1.00 95.50 1050 TRP A N 1
ATOM 7966 C CA . TRP A 1 1050 ? -18.722 -12.782 21.130 1.00 95.50 1050 TRP A CA 1
ATOM 7967 C C . TRP A 1 1050 ? -17.253 -12.711 21.578 1.00 95.50 1050 TRP A C 1
ATOM 7969 O O . TRP A 1 1050 ? -16.407 -13.357 20.966 1.00 95.50 1050 TRP A O 1
ATOM 7979 N N . GLY A 1 1051 ? -16.939 -11.960 22.639 1.00 95.62 1051 GLY A N 1
ATOM 7980 C CA . GLY A 1 1051 ? -15.572 -11.808 23.160 1.00 95.62 1051 GLY A CA 1
ATOM 7981 C C . GLY A 1 1051 ? -14.670 -10.884 22.332 1.00 95.62 1051 GLY A C 1
ATOM 7982 O O . GLY A 1 1051 ? -13.453 -10.924 22.481 1.00 95.62 1051 GLY A O 1
ATOM 7983 N N . ILE A 1 1052 ? -15.250 -10.050 21.465 1.00 97.50 1052 ILE A N 1
ATOM 7984 C CA . ILE A 1 1052 ? -14.512 -9.171 20.547 1.00 97.50 1052 ILE A CA 1
ATOM 7985 C C . ILE A 1 1052 ? -13.771 -8.080 21.361 1.00 97.50 1052 ILE A C 1
ATOM 7987 O O . ILE A 1 1052 ? -14.351 -7.504 22.293 1.00 97.50 1052 ILE A O 1
ATOM 7991 N N . PRO A 1 1053 ? -12.506 -7.742 21.044 1.00 96.81 1053 PRO A N 1
ATOM 7992 C CA . PRO A 1 1053 ? -11.807 -6.631 21.687 1.00 96.81 1053 PRO A CA 1
ATOM 7993 C C . PRO A 1 1053 ? -12.452 -5.275 21.354 1.00 96.81 1053 PRO A C 1
ATOM 7995 O O . PRO A 1 1053 ? -13.207 -5.134 20.394 1.00 96.81 1053 PRO A O 1
ATOM 7998 N N . THR A 1 1054 ? -12.152 -4.248 22.154 1.00 95.69 1054 THR A N 1
ATOM 7999 C CA . THR A 1 1054 ? -12.621 -2.872 21.900 1.00 95.69 1054 THR A CA 1
ATOM 8000 C C . THR A 1 1054 ? -12.071 -2.306 20.591 1.00 95.69 1054 THR A C 1
ATOM 8002 O O . THR A 1 1054 ? -12.784 -1.608 19.877 1.00 95.69 1054 THR A O 1
ATOM 8005 N N . GLU A 1 1055 ? -10.815 -2.607 20.269 1.00 96.88 1055 GLU A N 1
ATOM 8006 C CA . GLU A 1 1055 ? -10.121 -2.090 19.093 1.00 96.88 1055 GLU A CA 1
ATOM 8007 C C . GLU A 1 1055 ? -10.009 -3.183 18.024 1.00 96.88 1055 GLU A C 1
ATOM 8009 O O . GLU A 1 1055 ? -9.538 -4.289 18.301 1.00 96.88 1055 GLU A O 1
ATOM 8014 N N . VAL A 1 1056 ? -10.446 -2.879 16.800 1.00 96.62 1056 VAL A N 1
ATOM 8015 C CA . VAL A 1 1056 ? -10.536 -3.845 15.693 1.00 96.62 1056 VAL A CA 1
ATOM 8016 C C . VAL A 1 1056 ? -10.209 -3.217 14.337 1.00 96.62 1056 VAL A C 1
ATOM 8018 O O . VAL A 1 1056 ? -10.458 -2.037 14.094 1.00 96.62 1056 VAL A O 1
ATOM 8021 N N . PHE A 1 1057 ? -9.723 -4.030 13.402 1.00 93.81 1057 PHE A N 1
ATOM 8022 C CA . PHE A 1 1057 ? -9.740 -3.730 11.974 1.00 93.81 1057 PHE A CA 1
ATOM 8023 C C . PHE A 1 1057 ? -10.949 -4.405 11.318 1.00 93.81 1057 PHE A C 1
ATOM 8025 O O . PHE A 1 1057 ? -11.039 -5.627 11.238 1.00 93.81 1057 PHE A O 1
ATOM 8032 N N . VAL A 1 1058 ? -11.885 -3.601 10.818 1.00 93.06 1058 VAL A N 1
ATOM 8033 C CA . VAL A 1 1058 ? -13.074 -4.073 10.104 1.00 93.06 1058 VAL A CA 1
ATOM 8034 C C . VAL A 1 1058 ? -12.760 -4.270 8.622 1.00 93.06 1058 VAL A C 1
ATOM 8036 O O . VAL A 1 1058 ? -12.230 -3.375 7.955 1.00 93.06 1058 VAL A O 1
ATOM 8039 N N . HIS A 1 1059 ? -13.096 -5.446 8.101 1.00 89.31 1059 HIS A N 1
ATOM 8040 C CA . HIS A 1 1059 ? -13.045 -5.811 6.687 1.00 89.31 1059 HIS A CA 1
ATOM 8041 C C . HIS A 1 1059 ? -14.475 -5.962 6.149 1.00 89.31 1059 HIS A C 1
ATOM 8043 O O . HIS A 1 1059 ? -15.391 -6.317 6.889 1.00 89.31 1059 HIS A O 1
ATOM 8049 N N . GLN A 1 1060 ? -14.649 -5.730 4.848 1.00 87.88 1060 GLN A N 1
ATOM 8050 C CA . GLN A 1 1060 ? -15.900 -5.977 4.131 1.00 87.88 1060 GLN A CA 1
ATOM 8051 C C . GLN A 1 1060 ? -15.631 -6.947 2.987 1.00 87.88 1060 GLN A C 1
ATOM 8053 O O . GLN A 1 1060 ? -14.668 -6.755 2.238 1.00 87.88 1060 GLN A O 1
ATOM 8058 N N . HIS A 1 1061 ? -16.491 -7.949 2.841 1.00 83.81 1061 HIS A N 1
ATOM 8059 C CA . HIS A 1 1061 ? -16.450 -8.910 1.745 1.00 83.81 1061 HIS A CA 1
ATOM 8060 C C . HIS A 1 1061 ? -17.658 -8.670 0.848 1.00 83.81 1061 HIS A C 1
ATOM 8062 O O . HIS A 1 1061 ? -18.798 -8.770 1.300 1.00 83.81 1061 HIS A O 1
ATOM 8068 N N . MET A 1 1062 ? -17.410 -8.330 -0.413 1.00 79.62 1062 MET A N 1
ATOM 8069 C CA . MET A 1 1062 ? -18.465 -8.165 -1.416 1.00 79.62 1062 MET A CA 1
ATOM 8070 C C . MET A 1 1062 ? -18.890 -9.543 -1.960 1.00 79.62 1062 MET A C 1
ATOM 8072 O O . MET A 1 1062 ? -18.059 -10.457 -1.981 1.00 79.62 1062 MET A O 1
ATOM 8076 N N . PRO A 1 1063 ? -20.137 -9.709 -2.444 1.00 69.44 1063 PRO A N 1
ATOM 8077 C CA . PRO A 1 1063 ? -20.545 -10.884 -3.209 1.00 69.44 1063 PRO A CA 1
ATOM 8078 C C . PRO A 1 1063 ? -19.554 -11.164 -4.344 1.00 69.44 1063 PRO A C 1
ATOM 8080 O O . PRO A 1 1063 ? -19.151 -10.249 -5.064 1.00 69.44 1063 PRO A O 1
ATOM 8083 N N . SER A 1 1064 ? -19.151 -12.422 -4.515 1.00 57.12 1064 SER A N 1
ATOM 8084 C CA . SER A 1 1064 ? -18.081 -12.796 -5.442 1.00 57.12 1064 SER A CA 1
ATOM 8085 C C . SER A 1 1064 ? -18.493 -12.611 -6.910 1.00 57.12 1064 SER A C 1
ATOM 8087 O O . SER A 1 1064 ? -19.150 -13.477 -7.485 1.00 57.12 1064 SER A O 1
ATOM 8089 N N . GLN A 1 1065 ? -18.059 -11.513 -7.538 1.00 44.47 1065 GLN A N 1
ATOM 8090 C CA . GLN A 1 1065 ? -18.250 -11.238 -8.974 1.00 44.47 1065 GLN A CA 1
ATOM 8091 C C . GLN A 1 1065 ? -17.077 -11.728 -9.853 1.00 44.47 1065 GLN A C 1
ATOM 8093 O O . GLN A 1 1065 ? -16.871 -11.243 -10.960 1.00 44.47 1065 GLN A O 1
ATOM 8098 N N . GLY A 1 1066 ? -16.304 -12.703 -9.363 1.00 43.28 1066 GLY A N 1
ATOM 8099 C CA . GLY A 1 1066 ? -15.108 -13.245 -10.014 1.00 43.28 1066 GLY A CA 1
ATOM 8100 C C . GLY A 1 1066 ? -13.820 -12.904 -9.259 1.00 43.28 1066 GLY A C 1
ATOM 8101 O O . GLY A 1 1066 ? -13.857 -12.490 -8.102 1.00 43.28 1066 GLY A O 1
ATOM 8102 N N . ALA A 1 1067 ? -12.668 -13.079 -9.914 1.00 33.72 1067 ALA A N 1
ATOM 8103 C CA . ALA A 1 1067 ? -11.351 -12.802 -9.322 1.00 33.72 1067 ALA A CA 1
ATOM 8104 C C . ALA A 1 1067 ? -11.097 -11.302 -9.047 1.00 33.72 1067 ALA A C 1
ATOM 8106 O O . ALA A 1 1067 ? -10.193 -10.945 -8.291 1.00 33.72 1067 ALA A O 1
ATOM 8107 N N . THR A 1 1068 ? -11.906 -10.421 -9.640 1.00 32.03 1068 THR A N 1
ATOM 8108 C CA . THR A 1 1068 ? -11.848 -8.957 -9.539 1.00 32.03 1068 THR A CA 1
ATOM 8109 C C . THR A 1 1068 ? -12.459 -8.457 -8.225 1.00 32.03 1068 THR A C 1
ATOM 8111 O O . THR A 1 1068 ? -13.506 -7.811 -8.198 1.00 32.03 1068 THR A O 1
ATOM 8114 N N . PHE A 1 1069 ? -11.814 -8.788 -7.109 1.00 38.44 1069 PHE A N 1
ATOM 8115 C CA . PHE A 1 1069 ? -12.252 -8.399 -5.769 1.00 38.44 1069 PHE A CA 1
ATOM 8116 C C . PHE A 1 1069 ? -12.063 -6.888 -5.513 1.00 38.44 1069 PHE A C 1
ATOM 8118 O O . PHE A 1 1069 ? -10.992 -6.460 -5.071 1.00 38.44 1069 PHE A O 1
ATOM 8125 N N . ASP A 1 1070 ? -13.114 -6.079 -5.715 1.00 40.88 1070 ASP A N 1
ATOM 8126 C CA . ASP A 1 1070 ? -13.153 -4.665 -5.290 1.00 40.88 1070 ASP A CA 1
ATOM 8127 C C . ASP A 1 1070 ? -13.258 -4.566 -3.758 1.00 40.88 1070 ASP A C 1
ATOM 8129 O O . ASP A 1 1070 ? -14.305 -4.339 -3.155 1.00 40.88 1070 ASP A O 1
ATOM 8133 N N . GLN A 1 1071 ? -12.131 -4.830 -3.101 1.00 52.62 1071 GLN A N 1
ATOM 8134 C CA . GLN A 1 1071 ? -12.005 -4.752 -1.657 1.00 52.62 1071 GLN A CA 1
ATOM 8135 C C . GLN A 1 1071 ? -11.758 -3.303 -1.230 1.00 52.62 1071 GLN A C 1
ATOM 8137 O O . GLN A 1 1071 ? -10.774 -2.666 -1.628 1.00 52.62 1071 GLN A O 1
ATOM 8142 N N . HIS A 1 1072 ? -12.551 -2.831 -0.273 1.00 57.25 1072 HIS A N 1
ATOM 8143 C CA . HIS A 1 1072 ? -12.193 -1.682 0.553 1.00 57.25 1072 HIS A CA 1
ATOM 8144 C C . HIS A 1 1072 ? -10.930 -1.997 1.394 1.00 57.25 1072 HIS A C 1
ATOM 8146 O O . HIS A 1 1072 ? -10.662 -3.155 1.734 1.00 57.25 1072 HIS A O 1
ATOM 8152 N N . LYS A 1 1073 ? -10.075 -1.003 1.696 1.00 71.00 1073 LYS A N 1
ATOM 8153 C CA . LYS A 1 1073 ? -8.927 -1.223 2.609 1.00 71.00 1073 LYS A CA 1
ATOM 8154 C C . LYS A 1 1073 ? -9.438 -1.313 4.060 1.00 71.00 1073 LYS A C 1
ATOM 8156 O O . LYS A 1 1073 ? -10.288 -0.494 4.406 1.00 71.00 1073 LYS A O 1
ATOM 8161 N N . PRO A 1 1074 ? -8.921 -2.231 4.907 1.00 85.31 1074 PRO A N 1
ATOM 8162 C CA . PRO A 1 1074 ? -9.404 -2.432 6.277 1.00 85.31 1074 PRO A CA 1
ATOM 8163 C C . PRO A 1 1074 ? -9.515 -1.143 7.091 1.00 85.31 1074 PRO A C 1
ATOM 8165 O O . PRO A 1 1074 ? -8.639 -0.274 7.017 1.00 85.31 1074 PRO A O 1
ATOM 8168 N N . ARG A 1 1075 ? -10.576 -1.011 7.885 1.00 89.88 1075 ARG A N 1
ATOM 8169 C CA . ARG A 1 1075 ? -10.881 0.190 8.668 1.00 89.88 1075 ARG A CA 1
ATOM 8170 C C . ARG A 1 1075 ? -10.603 -0.053 10.146 1.00 89.88 1075 ARG A C 1
ATOM 8172 O O . ARG A 1 1075 ? -11.219 -0.929 10.728 1.00 89.88 1075 ARG A O 1
ATOM 8179 N N . TYR A 1 1076 ? -9.718 0.736 10.752 1.00 94.06 1076 TYR A N 1
ATOM 8180 C CA . TYR A 1 1076 ? -9.590 0.740 12.210 1.00 94.06 1076 TYR A CA 1
ATOM 8181 C C . TYR A 1 1076 ? -10.883 1.287 12.831 1.00 94.06 1076 TYR A C 1
ATOM 8183 O O . TYR A 1 1076 ? -11.389 2.316 12.368 1.00 94.06 1076 TYR A O 1
ATOM 8191 N N . VAL A 1 1077 ? -11.399 0.603 13.849 1.00 95.88 1077 VAL A N 1
ATOM 8192 C CA . VAL A 1 1077 ? -12.580 0.990 14.620 1.00 95.88 1077 VAL A CA 1
ATOM 8193 C C . VAL A 1 1077 ? -12.339 0.726 16.105 1.00 95.88 1077 VAL A C 1
ATOM 8195 O O . VAL A 1 1077 ? -11.813 -0.314 16.491 1.00 95.88 1077 VAL A O 1
ATOM 8198 N N . ASP A 1 1078 ? -12.782 1.669 16.928 1.00 96.19 1078 ASP A N 1
ATOM 8199 C CA . ASP A 1 1078 ? -12.981 1.511 18.365 1.00 96.19 1078 ASP A CA 1
ATOM 8200 C C . ASP A 1 1078 ? -14.481 1.287 18.591 1.00 96.19 1078 ASP A C 1
ATOM 8202 O O . ASP A 1 1078 ? -15.293 2.190 18.373 1.00 96.19 1078 ASP A O 1
ATOM 8206 N N . LEU A 1 1079 ? -14.858 0.068 18.977 1.00 96.56 1079 LEU A N 1
ATOM 8207 C CA . LEU A 1 1079 ? -16.252 -0.354 19.135 1.00 96.56 1079 LEU A CA 1
ATOM 8208 C C . LEU A 1 1079 ? -16.974 0.340 20.300 1.00 96.56 1079 LEU A C 1
ATOM 8210 O O . LEU A 1 1079 ? -18.189 0.205 20.412 1.00 96.56 1079 LEU A O 1
ATOM 8214 N N . THR A 1 1080 ? -16.261 1.095 21.141 1.00 94.88 1080 THR A N 1
ATOM 8215 C CA . THR A 1 1080 ? -16.858 1.918 22.203 1.00 94.88 1080 THR A CA 1
ATOM 8216 C C . THR A 1 1080 ? -16.945 3.405 21.849 1.00 94.88 1080 THR A C 1
ATOM 8218 O O . THR A 1 1080 ? -17.579 4.163 22.578 1.00 94.88 1080 THR A O 1
ATOM 8221 N N . SER A 1 1081 ? -16.339 3.841 20.738 1.00 95.50 1081 SER A N 1
ATOM 8222 C CA . SER A 1 1081 ? -16.176 5.262 20.415 1.00 95.50 1081 SER A CA 1
ATOM 8223 C C . SER A 1 1081 ? -17.301 5.795 19.514 1.00 95.50 1081 SER A C 1
ATOM 8225 O O . SER A 1 1081 ? -17.450 5.321 18.378 1.00 95.50 1081 SER A O 1
ATOM 8227 N N . PRO A 1 1082 ? -18.051 6.839 19.935 1.00 94.81 1082 PRO A N 1
ATOM 8228 C CA . PRO A 1 1082 ? -19.144 7.402 19.139 1.00 94.81 1082 PRO A CA 1
ATOM 8229 C C . PRO A 1 1082 ? -18.715 7.866 17.740 1.00 94.81 1082 PRO A C 1
ATOM 8231 O O . PRO A 1 1082 ? -19.384 7.578 16.745 1.00 94.81 1082 PRO A O 1
ATOM 8234 N N . VAL A 1 1083 ? -17.572 8.559 17.645 1.00 95.94 1083 VAL A N 1
ATOM 8235 C CA . VAL A 1 1083 ? -17.039 9.060 16.367 1.00 95.94 1083 VAL A CA 1
ATOM 8236 C C . VAL A 1 1083 ? -16.527 7.921 15.480 1.00 95.94 1083 VAL A C 1
ATOM 8238 O O . VAL A 1 1083 ? -16.657 7.989 14.256 1.00 95.94 1083 VAL A O 1
ATOM 8241 N N . SER A 1 1084 ? -16.006 6.846 16.080 1.00 96.44 1084 SER A N 1
ATOM 8242 C CA . SER A 1 1084 ? -15.528 5.679 15.339 1.00 96.44 1084 SER A CA 1
ATOM 8243 C C . SER A 1 1084 ? -16.682 4.898 14.714 1.00 96.44 1084 SER A C 1
ATOM 8245 O O . SER A 1 1084 ? -16.647 4.620 13.514 1.00 96.44 1084 SER A O 1
ATOM 8247 N N . LEU A 1 1085 ? -17.754 4.640 15.474 1.00 95.62 1085 LEU A N 1
ATOM 8248 C CA . LEU A 1 1085 ? -18.959 3.977 14.964 1.00 95.62 1085 LEU A CA 1
ATOM 8249 C C . LEU A 1 1085 ? -19.701 4.836 13.927 1.00 95.62 1085 LEU A C 1
ATOM 8251 O O . LEU A 1 1085 ? -20.099 4.316 12.885 1.00 95.62 1085 LEU A O 1
ATOM 8255 N N . LEU A 1 1086 ? -19.791 6.159 14.124 1.00 94.50 1086 LEU A N 1
ATOM 8256 C CA . LEU A 1 1086 ? -20.291 7.096 13.105 1.00 94.50 1086 LEU A CA 1
ATOM 8257 C C . LEU A 1 1086 ? -19.502 6.988 11.785 1.00 94.50 1086 LEU A C 1
ATOM 8259 O O . LEU A 1 1086 ? -20.074 7.068 10.693 1.00 94.50 1086 LEU A O 1
ATOM 8263 N N . ALA A 1 1087 ? -18.184 6.800 11.874 1.00 93.94 1087 ALA A N 1
ATOM 8264 C CA . ALA A 1 1087 ? -17.302 6.696 10.719 1.00 93.94 1087 ALA A CA 1
ATOM 8265 C C . ALA A 1 1087 ? -17.261 5.287 10.096 1.00 93.94 1087 ALA A C 1
ATOM 8267 O O . ALA A 1 1087 ? -17.090 5.185 8.882 1.00 93.94 1087 ALA A O 1
ATOM 8268 N N . LEU A 1 1088 ? -17.480 4.222 10.876 1.00 94.31 1088 LEU A N 1
ATOM 8269 C CA . LEU A 1 1088 ? -17.741 2.861 10.387 1.00 94.31 1088 LEU A CA 1
ATOM 8270 C C . LEU A 1 1088 ? -19.057 2.809 9.602 1.00 94.31 1088 LEU A C 1
ATOM 8272 O O . LEU A 1 1088 ? -19.073 2.387 8.447 1.00 94.31 1088 LEU A O 1
ATOM 8276 N N . ARG A 1 1089 ? -20.146 3.306 10.194 1.00 92.50 1089 ARG A N 1
ATOM 8277 C CA . ARG A 1 1089 ? -21.484 3.356 9.588 1.00 92.50 1089 ARG A CA 1
ATOM 8278 C C . ARG A 1 1089 ? -21.520 4.150 8.279 1.00 92.50 1089 ARG A C 1
ATOM 8280 O O . ARG A 1 1089 ? -22.294 3.830 7.388 1.00 92.50 1089 ARG A O 1
ATOM 8287 N N . GLY A 1 1090 ? -20.668 5.167 8.147 1.00 88.69 1090 GLY A N 1
ATOM 8288 C CA . GLY A 1 1090 ? -20.477 5.922 6.905 1.00 88.69 1090 GLY A CA 1
ATOM 8289 C C . GLY A 1 1090 ? -19.577 5.262 5.853 1.00 88.69 1090 GLY A C 1
ATOM 8290 O O . GLY A 1 1090 ? -19.292 5.904 4.848 1.00 88.69 1090 GLY A O 1
ATOM 8291 N N . TRP A 1 1091 ? -19.081 4.047 6.099 1.00 89.75 1091 TRP A N 1
ATOM 8292 C CA . TRP A 1 1091 ? -18.108 3.341 5.255 1.00 89.75 1091 TRP A CA 1
ATOM 8293 C C . TRP A 1 1091 ? -18.517 1.899 4.912 1.00 89.75 1091 TRP A C 1
ATOM 8295 O O . TRP A 1 1091 ? -17.983 1.345 3.952 1.00 89.75 1091 TRP A O 1
ATOM 8305 N N . ILE A 1 1092 ? -19.447 1.290 5.657 1.00 89.62 1092 ILE A N 1
ATOM 8306 C CA . ILE A 1 1092 ? -20.058 0.010 5.269 1.00 89.62 1092 ILE A CA 1
ATOM 8307 C C . ILE A 1 1092 ? -20.822 0.203 3.952 1.00 89.62 1092 ILE A C 1
ATOM 8309 O O . ILE A 1 1092 ? -21.695 1.067 3.851 1.00 89.62 1092 ILE A O 1
ATOM 8313 N N . ASP A 1 1093 ? -20.481 -0.603 2.953 1.00 87.94 1093 ASP A N 1
ATOM 8314 C CA . ASP A 1 1093 ? -21.132 -0.632 1.652 1.00 87.94 1093 ASP A CA 1
ATOM 8315 C C . ASP A 1 1093 ? -22.476 -1.382 1.761 1.00 87.94 1093 ASP A C 1
ATOM 8317 O O . ASP A 1 1093 ? -22.502 -2.503 2.280 1.00 87.94 1093 ASP A O 1
ATOM 8321 N N . PRO A 1 1094 ? -23.603 -0.820 1.277 1.00 88.00 1094 PRO A N 1
ATOM 8322 C CA . PRO A 1 1094 ? -24.898 -1.507 1.283 1.00 88.00 1094 PRO A CA 1
ATOM 8323 C C . PRO A 1 1094 ? -24.920 -2.839 0.516 1.00 88.00 1094 PRO A C 1
ATOM 8325 O O . PRO A 1 1094 ? -25.829 -3.638 0.726 1.00 88.00 1094 PRO A O 1
ATOM 8328 N N . GLY A 1 1095 ? -23.958 -3.067 -0.383 1.00 87.81 1095 GLY A N 1
ATOM 8329 C CA . GLY A 1 1095 ? -23.776 -4.303 -1.139 1.00 87.81 1095 GLY A CA 1
ATOM 8330 C C . GLY A 1 1095 ? -22.811 -5.313 -0.511 1.00 87.81 1095 GLY A C 1
ATOM 8331 O O . GLY A 1 1095 ? -22.537 -6.327 -1.150 1.00 87.81 1095 GLY A O 1
ATOM 8332 N N . ALA A 1 1096 ? -22.268 -5.073 0.689 1.00 87.44 1096 ALA A N 1
ATOM 8333 C CA . ALA A 1 1096 ? -21.411 -6.045 1.373 1.00 87.44 1096 ALA A CA 1
ATOM 8334 C C . ALA A 1 1096 ? -22.189 -7.326 1.741 1.00 87.44 1096 ALA A C 1
ATOM 8336 O O . ALA A 1 1096 ? -23.311 -7.264 2.240 1.00 87.44 1096 ALA A O 1
ATOM 8337 N N . ALA A 1 1097 ? -21.578 -8.495 1.531 1.00 88.06 1097 ALA A N 1
ATOM 8338 C CA . ALA A 1 1097 ? -22.130 -9.795 1.921 1.00 88.06 1097 ALA A CA 1
ATOM 8339 C C . ALA A 1 1097 ? -21.792 -10.136 3.379 1.00 88.06 1097 ALA A C 1
ATOM 8341 O O . ALA A 1 1097 ? -22.671 -10.527 4.147 1.00 88.06 1097 ALA A O 1
ATOM 8342 N N . HIS A 1 1098 ? -20.534 -9.919 3.781 1.00 90.00 1098 HIS A N 1
ATOM 8343 C CA . HIS A 1 1098 ? -20.030 -10.216 5.126 1.00 90.00 1098 HIS A CA 1
ATOM 8344 C C . HIS A 1 1098 ? -19.143 -9.093 5.662 1.00 90.00 1098 HIS A C 1
ATOM 8346 O O . HIS A 1 1098 ? -18.441 -8.413 4.911 1.00 90.00 1098 HIS A O 1
ATOM 8352 N N . ILE A 1 1099 ? -19.134 -8.946 6.985 1.00 92.06 1099 ILE A N 1
ATOM 8353 C CA . ILE A 1 1099 ? -18.279 -8.028 7.740 1.00 92.06 1099 ILE A CA 1
ATOM 8354 C C . ILE A 1 1099 ? -17.396 -8.864 8.670 1.00 92.06 1099 ILE A C 1
ATOM 8356 O O . ILE A 1 1099 ? -17.919 -9.643 9.466 1.00 92.06 1099 ILE A O 1
ATOM 8360 N N . SER A 1 1100 ? -16.073 -8.697 8.601 1.00 92.38 1100 SER A N 1
ATOM 8361 C CA . SER A 1 1100 ? -15.154 -9.289 9.587 1.00 92.38 1100 SER A CA 1
ATOM 8362 C C . SER A 1 1100 ? -14.612 -8.223 10.522 1.00 92.38 1100 SER A C 1
ATOM 8364 O O . SER A 1 1100 ? -14.092 -7.210 10.063 1.00 92.38 1100 SER A O 1
ATOM 8366 N N . PHE A 1 1101 ? -14.659 -8.492 11.819 1.00 95.44 1101 PHE A N 1
ATOM 8367 C CA . PHE A 1 1101 ? -13.905 -7.780 12.840 1.00 95.44 1101 PHE A CA 1
ATOM 8368 C C . PHE A 1 1101 ? -12.631 -8.586 13.107 1.00 95.44 1101 PHE A C 1
ATOM 8370 O O . PHE A 1 1101 ? -12.711 -9.748 13.501 1.00 95.44 1101 PHE A O 1
ATOM 8377 N N . VAL A 1 1102 ? -11.465 -8.002 12.848 1.00 94.75 1102 VAL A N 1
ATOM 8378 C CA . VAL A 1 1102 ? -10.146 -8.562 13.186 1.00 94.75 1102 VAL A CA 1
ATOM 8379 C C . VAL A 1 1102 ? -9.615 -7.804 14.395 1.00 94.75 1102 VAL A C 1
ATOM 8381 O O . VAL A 1 1102 ? -9.796 -6.592 14.450 1.00 94.75 1102 VAL A O 1
ATOM 8384 N N . GLU A 1 1103 ? -8.976 -8.462 15.360 1.00 96.19 1103 GLU A N 1
ATOM 8385 C CA . GLU A 1 1103 ? -8.358 -7.757 16.495 1.00 96.19 1103 GLU A CA 1
ATOM 8386 C C . GLU A 1 1103 ? -7.379 -6.656 16.035 1.00 96.19 1103 GLU A C 1
ATOM 8388 O O . GLU A 1 1103 ? -6.614 -6.833 15.083 1.00 96.19 1103 GLU A O 1
ATOM 8393 N N . ALA A 1 1104 ? -7.378 -5.500 16.704 1.00 95.38 1104 ALA A N 1
ATOM 8394 C CA . ALA A 1 1104 ? -6.264 -4.567 16.585 1.00 95.38 1104 ALA A CA 1
ATOM 8395 C C . ALA A 1 1104 ? -5.112 -5.103 17.440 1.00 95.38 1104 ALA A C 1
ATOM 8397 O O . ALA A 1 1104 ? -5.154 -5.029 18.663 1.00 95.38 1104 ALA A O 1
ATOM 8398 N N . LEU A 1 1105 ? -4.109 -5.676 16.777 1.00 95.38 1105 LEU A N 1
ATOM 8399 C CA . LEU A 1 1105 ? -2.912 -6.238 17.400 1.00 95.38 1105 LEU A CA 1
ATOM 8400 C C . LEU A 1 1105 ? -1.690 -5.729 16.616 1.00 95.38 1105 LEU A C 1
ATOM 8402 O O . LEU A 1 1105 ? -1.495 -6.195 15.491 1.00 95.38 1105 LEU A O 1
ATOM 8406 N N . PRO A 1 1106 ? -0.901 -4.762 17.116 1.00 95.19 1106 PRO A N 1
ATOM 8407 C CA . PRO A 1 1106 ? -1.030 -4.108 18.416 1.00 95.19 1106 PRO A CA 1
ATOM 8408 C C . PRO A 1 1106 ? -2.316 -3.280 18.522 1.00 95.19 1106 PRO A C 1
ATOM 8410 O O . PRO A 1 1106 ? -2.711 -2.602 17.568 1.00 95.19 1106 PRO A O 1
ATOM 8413 N N . ALA A 1 1107 ? -2.927 -3.291 19.704 1.00 94.06 1107 ALA A N 1
ATOM 8414 C CA . ALA A 1 1107 ? -3.872 -2.258 20.113 1.00 94.06 1107 ALA A CA 1
ATOM 8415 C C . ALA A 1 1107 ? -3.119 -0.930 20.324 1.00 94.06 1107 ALA A C 1
ATOM 8417 O O . ALA A 1 1107 ? -1.887 -0.913 20.423 1.00 94.06 1107 ALA A O 1
ATOM 8418 N N . ARG A 1 1108 ? -3.814 0.212 20.426 1.00 91.12 1108 ARG A N 1
ATOM 8419 C CA . ARG A 1 1108 ? -3.127 1.520 20.510 1.00 91.12 1108 ARG A CA 1
ATOM 8420 C C . ARG A 1 1108 ? -2.167 1.638 21.707 1.00 91.12 1108 ARG A C 1
ATOM 8422 O O . ARG A 1 1108 ? -1.152 2.320 21.611 1.00 91.12 1108 ARG A O 1
ATOM 8429 N N . GLY A 1 1109 ? -2.475 0.948 22.811 1.00 92.50 1109 GLY A N 1
ATOM 8430 C CA . GLY A 1 1109 ? -1.651 0.881 24.026 1.00 92.50 1109 GLY A CA 1
ATOM 8431 C C . GLY A 1 1109 ? -0.478 -0.109 23.965 1.00 92.50 1109 GLY A C 1
ATOM 8432 O O . GLY A 1 1109 ? 0.292 -0.191 24.917 1.00 92.50 1109 GLY A O 1
ATOM 8433 N N . GLU A 1 1110 ? -0.336 -0.855 22.867 1.00 95.44 1110 GLU A N 1
ATOM 8434 C CA . GLU A 1 1110 ? 0.744 -1.827 22.627 1.00 95.44 1110 GLU A CA 1
ATOM 8435 C C . GLU A 1 1110 ? 1.681 -1.391 21.483 1.00 95.44 1110 GLU A C 1
ATOM 8437 O O . GLU A 1 1110 ? 2.573 -2.137 21.068 1.00 95.44 1110 GLU A O 1
ATOM 8442 N N . ALA A 1 1111 ? 1.452 -0.196 20.929 1.00 91.94 1111 ALA A N 1
ATOM 8443 C CA . ALA A 1 1111 ? 2.198 0.347 19.806 1.00 91.94 1111 ALA A CA 1
ATOM 8444 C C . ALA A 1 1111 ? 3.581 0.850 20.258 1.00 91.94 1111 ALA A C 1
ATOM 8446 O O . ALA A 1 1111 ? 3.697 1.807 21.022 1.00 91.94 1111 ALA A O 1
ATOM 8447 N N . LEU A 1 1112 ? 4.640 0.201 19.765 1.00 93.69 1112 LEU A N 1
ATOM 8448 C CA . LEU A 1 1112 ? 6.028 0.468 20.171 1.00 93.69 1112 LEU A CA 1
ATOM 8449 C C . LEU A 1 1112 ? 6.741 1.558 19.350 1.00 93.69 1112 LEU A C 1
ATOM 8451 O O . LEU A 1 1112 ? 7.915 1.836 19.595 1.00 93.69 1112 LEU A O 1
ATOM 8455 N N . GLY A 1 1113 ? 6.067 2.162 18.369 1.00 93.94 1113 GLY A N 1
ATOM 8456 C CA . GLY A 1 1113 ? 6.612 3.267 17.583 1.00 93.94 1113 GLY A CA 1
ATOM 8457 C C . GLY A 1 1113 ? 6.650 4.574 18.367 1.00 93.94 1113 GLY A C 1
ATOM 8458 O O . GLY A 1 1113 ? 5.909 4.764 19.327 1.00 93.94 1113 GLY A O 1
ATOM 8459 N N . LEU A 1 1114 ? 7.510 5.497 17.935 1.00 92.94 1114 LEU A N 1
ATOM 8460 C CA . LEU A 1 1114 ? 7.694 6.808 18.554 1.00 92.94 1114 LEU A CA 1
ATOM 8461 C C . LEU A 1 1114 ? 7.734 7.896 17.479 1.00 92.94 1114 LEU A C 1
ATOM 8463 O O . LEU A 1 1114 ? 8.473 7.766 16.499 1.00 92.94 1114 LEU A O 1
ATOM 8467 N N . THR A 1 1115 ? 6.972 8.970 17.686 1.00 90.25 1115 THR A N 1
ATOM 8468 C CA . THR A 1 1115 ? 7.042 10.199 16.883 1.00 90.25 1115 THR A CA 1
ATOM 8469 C C . THR A 1 1115 ? 8.369 10.935 17.109 1.00 90.25 1115 THR A C 1
ATOM 8471 O O . THR A 1 1115 ? 9.187 10.536 17.946 1.00 90.25 1115 THR A O 1
ATOM 8474 N N . GLN A 1 1116 ? 8.579 12.043 16.388 1.00 82.00 1116 GLN A N 1
ATOM 8475 C CA . GLN A 1 1116 ? 9.695 12.969 16.612 1.00 82.00 1116 GLN A CA 1
ATOM 8476 C C . GLN A 1 1116 ? 9.886 13.278 18.105 1.00 82.00 1116 GLN A C 1
ATOM 8478 O O . GLN A 1 1116 ? 10.951 13.015 18.669 1.00 82.00 1116 GLN A O 1
ATOM 8483 N N . ASP A 1 1117 ? 8.820 13.752 18.745 1.00 85.75 1117 ASP A N 1
ATOM 8484 C CA . ASP A 1 1117 ? 8.811 14.239 20.127 1.00 85.75 1117 ASP A CA 1
ATOM 8485 C C . ASP A 1 1117 ? 8.777 13.104 21.170 1.00 85.75 1117 ASP A C 1
ATOM 8487 O O . ASP A 1 1117 ? 8.778 13.348 22.375 1.00 85.75 1117 ASP A O 1
ATOM 8491 N N . GLY A 1 1118 ? 8.830 11.844 20.716 1.00 89.06 1118 GLY A N 1
ATOM 8492 C CA . GLY A 1 1118 ? 8.913 10.660 21.569 1.00 89.06 1118 GLY A CA 1
ATOM 8493 C C . GLY A 1 1118 ? 7.567 10.158 22.087 1.00 89.06 1118 GLY A C 1
ATOM 8494 O O . GLY A 1 1118 ? 7.543 9.434 23.080 1.00 89.06 1118 GLY A O 1
ATOM 8495 N N . GLU A 1 1119 ? 6.462 10.518 21.436 1.00 92.94 1119 GLU A N 1
ATOM 8496 C CA . GLU A 1 1119 ? 5.124 10.041 21.795 1.00 92.94 1119 GLU A CA 1
ATOM 8497 C C . GLU A 1 1119 ? 4.774 8.730 21.071 1.00 92.94 1119 GLU A C 1
ATOM 8499 O O . GLU A 1 1119 ? 5.226 8.534 19.940 1.00 92.94 1119 GLU A O 1
ATOM 8504 N N . PRO A 1 1120 ? 3.954 7.838 21.664 1.00 94.25 1120 PRO A N 1
ATOM 8505 C CA . PRO A 1 1120 ? 3.581 6.572 21.036 1.00 94.25 1120 PRO A CA 1
ATOM 8506 C C . PRO A 1 1120 ? 2.915 6.750 19.668 1.00 94.25 1120 PRO A C 1
ATOM 8508 O O . PRO A 1 1120 ? 1.998 7.557 19.507 1.00 94.25 1120 PRO A O 1
ATOM 8511 N N . THR A 1 1121 ? 3.338 5.951 18.695 1.00 94.69 1121 THR A N 1
ATOM 8512 C CA . THR A 1 1121 ? 2.706 5.794 17.377 1.00 94.69 1121 THR A CA 1
ATOM 8513 C C . THR A 1 1121 ? 2.894 4.360 16.880 1.00 94.69 1121 THR A C 1
ATOM 8515 O O . THR A 1 1121 ? 3.605 3.559 17.489 1.00 94.69 1121 THR A O 1
ATOM 8518 N N . VAL A 1 1122 ? 2.256 3.994 15.774 1.00 95.00 1122 VAL A N 1
ATOM 8519 C CA . VAL A 1 1122 ? 2.463 2.686 15.150 1.00 95.00 1122 VAL A CA 1
ATOM 8520 C C . VAL A 1 1122 ? 3.872 2.572 14.540 1.00 95.00 1122 VAL A C 1
ATOM 8522 O O . VAL A 1 1122 ? 4.377 3.520 13.939 1.00 95.00 1122 VAL A O 1
ATOM 8525 N N . ALA A 1 1123 ? 4.494 1.397 14.660 1.00 95.69 1123 ALA A N 1
ATOM 8526 C CA . ALA A 1 1123 ? 5.723 1.029 13.954 1.00 95.69 1123 ALA A CA 1
ATOM 8527 C C . ALA A 1 1123 ? 5.575 -0.336 13.271 1.00 95.69 1123 ALA A C 1
ATOM 8529 O O . ALA A 1 1123 ? 4.820 -1.189 13.738 1.00 95.69 1123 ALA A O 1
ATOM 8530 N N . GLU A 1 1124 ? 6.300 -0.534 12.173 1.00 97.62 1124 GLU A N 1
ATOM 8531 C CA . GLU A 1 1124 ? 6.397 -1.793 11.432 1.00 97.62 1124 GLU A CA 1
ATOM 8532 C C . GLU A 1 1124 ? 7.723 -1.840 10.661 1.00 97.62 1124 GLU A C 1
ATOM 8534 O O . GLU A 1 1124 ? 8.108 -0.867 10.011 1.00 97.62 1124 GLU A O 1
ATOM 8539 N N . TYR A 1 1125 ? 8.412 -2.975 10.701 1.00 97.56 1125 TYR A N 1
ATOM 8540 C CA . TYR A 1 1125 ? 9.674 -3.194 10.003 1.00 97.56 1125 TYR A CA 1
ATOM 8541 C C . TYR A 1 1125 ? 9.456 -3.906 8.666 1.00 97.56 1125 TYR A C 1
ATOM 8543 O O . TYR A 1 1125 ? 8.601 -4.782 8.555 1.00 97.56 1125 TYR A O 1
ATOM 8551 N N . LEU A 1 1126 ? 10.257 -3.573 7.654 1.00 97.25 1126 LEU A N 1
ATOM 8552 C CA . LEU A 1 1126 ? 10.485 -4.423 6.485 1.00 97.25 1126 LEU A CA 1
ATOM 8553 C C . LEU A 1 1126 ? 11.827 -5.130 6.663 1.00 97.25 1126 LEU A C 1
ATOM 8555 O O . LEU A 1 1126 ? 12.870 -4.475 6.635 1.00 97.25 1126 LEU A O 1
ATOM 8559 N N . VAL A 1 1127 ? 11.783 -6.455 6.784 1.00 96.31 1127 VAL A N 1
ATOM 8560 C CA . VAL A 1 1127 ? 12.957 -7.336 6.830 1.00 96.31 1127 VAL A CA 1
ATOM 8561 C C . VAL A 1 1127 ? 13.022 -8.133 5.526 1.00 96.31 1127 VAL A C 1
ATOM 8563 O O . VAL A 1 1127 ? 11.999 -8.612 5.035 1.00 96.31 1127 VAL A O 1
ATOM 8566 N N . GLY A 1 1128 ? 14.216 -8.253 4.939 1.00 94.25 1128 GLY A N 1
ATOM 8567 C CA . GLY A 1 1128 ? 14.440 -8.991 3.693 1.00 94.25 1128 GLY A CA 1
ATOM 8568 C C . GLY A 1 1128 ? 15.292 -10.236 3.907 1.00 94.25 1128 GLY A C 1
ATOM 8569 O O . GLY A 1 1128 ? 16.515 -10.124 3.972 1.00 94.25 1128 GLY A O 1
ATOM 8570 N N . LEU A 1 1129 ? 14.650 -11.403 3.979 1.00 94.50 1129 LEU A N 1
ATOM 8571 C CA . LEU A 1 1129 ? 15.313 -12.705 4.032 1.00 94.50 1129 LEU A CA 1
ATOM 8572 C C . LEU A 1 1129 ? 15.830 -13.075 2.636 1.00 94.50 1129 LEU A C 1
ATOM 8574 O O . LEU A 1 1129 ? 15.097 -12.970 1.648 1.00 94.50 1129 LEU A O 1
ATOM 8578 N N . GLN A 1 1130 ? 17.076 -13.532 2.550 1.00 93.31 1130 GLN A N 1
ATOM 8579 C CA . GLN A 1 1130 ? 17.664 -14.112 1.343 1.00 93.31 1130 GLN A CA 1
ATOM 8580 C C . GLN A 1 1130 ? 18.398 -15.407 1.692 1.00 93.31 1130 GLN A C 1
ATOM 8582 O O . GLN A 1 1130 ? 19.107 -15.481 2.693 1.00 93.31 1130 GLN A O 1
ATOM 8587 N N . TRP A 1 1131 ? 18.252 -16.406 0.830 1.00 91.81 1131 TRP A N 1
ATOM 8588 C CA . TRP A 1 1131 ? 18.995 -17.657 0.870 1.00 91.81 1131 TRP A CA 1
ATOM 8589 C C . TRP A 1 1131 ? 20.100 -17.600 -0.202 1.00 91.81 1131 TRP A C 1
ATOM 8591 O O . TRP A 1 1131 ? 19.803 -17.245 -1.350 1.00 91.81 1131 TRP A O 1
ATOM 8601 N N . PRO A 1 1132 ? 21.369 -17.901 0.137 1.00 83.50 1132 PRO A N 1
ATOM 8602 C CA . PRO A 1 1132 ? 22.478 -17.868 -0.817 1.00 83.50 1132 PRO A CA 1
ATOM 8603 C C . PRO A 1 1132 ? 22.249 -18.734 -2.064 1.00 83.50 1132 PRO A C 1
ATOM 8605 O O . PRO A 1 1132 ? 21.647 -19.804 -1.996 1.00 83.50 1132 PRO A O 1
ATOM 8608 N N . LYS A 1 1133 ? 22.785 -18.302 -3.214 1.00 85.06 1133 LYS A N 1
ATOM 8609 C CA . LYS A 1 1133 ? 22.829 -19.148 -4.415 1.00 85.06 1133 LYS A CA 1
ATOM 8610 C C . LYS A 1 1133 ? 23.844 -20.280 -4.231 1.00 85.06 1133 LYS A C 1
ATOM 8612 O O . LYS A 1 1133 ? 25.028 -20.018 -4.018 1.00 85.06 1133 LYS A O 1
ATOM 8617 N N . ASN A 1 1134 ? 23.410 -21.521 -4.439 1.00 65.94 1134 ASN A N 1
ATOM 8618 C CA . ASN A 1 1134 ? 24.298 -22.679 -4.559 1.00 65.94 1134 ASN A CA 1
ATOM 8619 C C . ASN A 1 1134 ? 25.037 -22.644 -5.912 1.00 65.94 1134 ASN A C 1
ATOM 8621 O O . ASN A 1 1134 ? 24.611 -23.259 -6.884 1.00 65.94 1134 ASN A O 1
ATOM 8625 N N . LEU A 1 1135 ? 26.136 -21.884 -5.979 1.00 61.12 1135 LEU A N 1
ATOM 8626 C CA . LEU A 1 1135 ? 26.996 -21.763 -7.171 1.00 61.12 1135 LEU A CA 1
ATOM 8627 C C . LEU A 1 1135 ? 28.130 -22.808 -7.218 1.00 61.12 1135 LEU A C 1
ATOM 8629 O O . LEU A 1 1135 ? 28.824 -22.924 -8.226 1.00 61.12 1135 LEU A O 1
ATOM 8633 N N . GLY A 1 1136 ? 28.332 -23.569 -6.137 1.00 42.53 1136 GLY A N 1
ATOM 8634 C CA . GLY A 1 1136 ? 29.365 -24.601 -6.042 1.00 42.53 1136 GLY A CA 1
ATOM 8635 C C . GLY A 1 1136 ? 29.059 -25.806 -6.931 1.00 42.53 1136 GLY A C 1
ATOM 8636 O O . GLY A 1 1136 ? 28.365 -26.720 -6.500 1.00 42.53 1136 GLY A O 1
ATOM 8637 N N . GLY A 1 1137 ? 29.588 -25.800 -8.155 1.00 41.31 1137 GLY A N 1
ATOM 8638 C CA . GLY A 1 1137 ? 29.433 -26.890 -9.126 1.00 41.31 1137 GLY A CA 1
ATOM 8639 C C . GLY A 1 1137 ? 29.384 -26.446 -10.590 1.00 41.31 1137 GLY A C 1
ATOM 8640 O O . GLY A 1 1137 ? 29.564 -27.285 -11.465 1.00 41.31 1137 GLY A O 1
ATOM 8641 N N . MET A 1 1138 ? 29.176 -25.154 -10.871 1.00 43.78 1138 MET A N 1
ATOM 8642 C CA . MET A 1 1138 ? 29.187 -24.623 -12.241 1.00 43.78 1138 MET A CA 1
ATOM 8643 C C . MET A 1 1138 ? 30.578 -24.089 -12.613 1.00 43.78 1138 MET A C 1
ATOM 8645 O O . MET A 1 1138 ? 31.013 -23.070 -12.072 1.00 43.78 1138 MET A O 1
ATOM 8649 N N . ALA A 1 1139 ? 31.256 -24.794 -13.524 1.00 26.59 1139 ALA A N 1
ATOM 8650 C CA . ALA A 1 1139 ? 32.567 -24.478 -14.095 1.00 26.59 1139 ALA A CA 1
ATOM 8651 C C . ALA A 1 1139 ? 32.645 -24.977 -15.548 1.00 26.59 1139 ALA A C 1
ATOM 8653 O O . ALA A 1 1139 ? 32.061 -26.053 -15.811 1.00 26.59 1139 ALA A O 1
#

Secondary structure (DSSP, 8-state):
-------------------------------------------------------------------------------------------------------------------------------------------------------------------------------------------------------------------------------------------------S-TTGGGG----S----------------PPPP-PPP-------------------PPPPPPPPPPPPPPPPPPEE-S--EEEEESS-GGGS----HHHHHHHHHHHHHHHHHHHHHHHHHTHHHHSTTTS-TTTHHHHHHHHHHHTTT------HHHHTTS-HHHHHHHHHHHHHHHHHHHHHHHHHHHHHHHHHHHHHHHHHGGGSTTHHHHHHHH-HHHHHHHHHH---TTSHHHHHHHHHHHHHHHH--S--EEEEEEEETTB-----EEEEE-HHHHHHHHHHHHHT--TTS--EEEEPPEEEPPPPPPPGGGGSSS-----------EEEEEEEEEEETTEEEEEEEEEEGGGTHHHHHHHHTT-S---EEHHHHHHHH-SS-HHHHHHHHHHTTSEEE--SS-TTS-HHHHHHHHS-HHHHHHHHHHHHHHTTHHHHHHH--HHHHHHHHHHHHHHHTTTS-TTTT-SS---SEEEEEE-SS-B--GGGSHHHHHHHHHHHHHHGGGEEE-HHHHHHHHHHHHHH-TT-EES-HHHHHHHHH--TT--HHHHHHHHHHHH----HHHHHS--TTTSPPEEEEEEEEEE-SSHHHHHTT-SEEEEEEEE--SSHHHHTTHHHHHHHHHHHHHHHHHHHHTSS-EEE----SSBSHHHHHH--SSPBEE-TTS---TT-EEGGGSEEEEETTTTEEEEEETTEEEEEE---SS-GGG--HHHHHHHHHH--EEE--S--HHHHTT-S-TTSSPPSS-EEE--EEETTEEEE--EEEEEHHHHGGG--SSHHHHHHHHHHHHHHHT--SEEEEEEE----SS---PPPPEEEETT-HHHHHHHHTTS-TT-SEEEEEE-SS-GGGB-EE-TTS-EE-EEEEEEEEEPP--TT--

pLDDT: mean 72.5, std 28.61, range [19.84, 98.38]

Organism: NCBI:txid562973